Protein AF-0000000086143427 (afdb_homodimer)

Nearest PDB structures (foldseek):
  8tth-assembly1_A  TM=8.247E-01  e=7.715E-09  Staphylococcus aureus
  8bvt-assembly1_A  TM=7.424E-01  e=1.753E-08  Rattus nativitatis
  8bvs-assembly1_A  TM=7.135E-01  e=2.242E-08  Rattus norvegicus
  8wjq-assembly1_A  TM=6.421E-01  e=6.284E-09  Homo sapiens
  7d5p-assembly2_B  TM=6.022E-01  e=2.223E-06  Staphylococcus aureus subsp. aureus COL

Structure (mmCIF, N/CA/C/O backbone):
data_AF-0000000086143427-model_v1
#
loop_
_entity.id
_entity.type
_entity.pdbx_description
1 polymer 'Major facilitator superfamily (MFS) profile domain-containing protein'
#
loop_
_atom_site.group_PDB
_atom_site.id
_atom_site.type_symbol
_atom_site.label_atom_id
_atom_site.label_alt_id
_atom_site.label_comp_id
_atom_site.label_asym_id
_atom_site.label_entity_id
_atom_site.label_seq_id
_atom_site.pdbx_PDB_ins_code
_atom_site.Cartn_x
_atom_site.Cartn_y
_atom_site.Cartn_z
_atom_site.occupancy
_atom_site.B_iso_or_equiv
_atom_site.auth_seq_id
_atom_site.auth_comp_id
_atom_site.auth_asym_id
_atom_site.auth_atom_id
_atom_site.pdbx_PDB_model_num
ATOM 1 N N . MET A 1 1 ? -19.609 80.438 49.969 1 25.77 1 MET A N 1
ATOM 2 C CA . MET A 1 1 ? -18.391 79.625 50.125 1 25.77 1 MET A CA 1
ATOM 3 C C . MET A 1 1 ? -18.562 78.25 49.469 1 25.77 1 MET A C 1
ATOM 5 O O . MET A 1 1 ? -19.188 77.375 50.031 1 25.77 1 MET A O 1
ATOM 9 N N . GLY A 1 2 ? -18.812 78.125 48.156 1 30.66 2 GLY A N 1
ATOM 10 C CA . GLY A 1 2 ? -19.266 77.125 47.25 1 30.66 2 GLY A CA 1
ATOM 11 C C . GLY A 1 2 ? -18.266 76 47.062 1 30.66 2 GLY A C 1
ATOM 12 O O . GLY A 1 2 ? -17.094 76.25 46.812 1 30.66 2 GLY A O 1
ATOM 13 N N . SER A 1 3 ? -18.344 74.812 47.812 1 30.55 3 SER A N 1
ATOM 14 C CA . SER A 1 3 ? -17.484 73.688 47.969 1 30.55 3 SER A CA 1
ATOM 15 C C . SER A 1 3 ? -17.25 73 46.625 1 30.55 3 SER A C 1
ATOM 17 O O . SER A 1 3 ? -18.188 72.625 45.938 1 30.55 3 SER A O 1
ATOM 19 N N . SER A 1 4 ? -16.156 73.312 45.906 1 30.03 4 SER A N 1
ATOM 20 C CA . SER A 1 4 ? -15.633 72.812 44.625 1 30.03 4 SER A CA 1
ATOM 21 C C . SER A 1 4 ? -15.281 71.312 44.719 1 30.03 4 SER A C 1
ATOM 23 O O . SER A 1 4 ? -14.344 70.938 45.438 1 30.03 4 SER A O 1
ATOM 25 N N . LYS A 1 5 ? -16.25 70.375 44.688 1 35.25 5 LYS A N 1
ATOM 26 C CA . LYS A 1 5 ? -16.047 68.875 44.719 1 35.25 5 LYS A CA 1
ATOM 27 C C . LYS A 1 5 ? -15.125 68.438 43.594 1 35.25 5 LYS A C 1
ATOM 29 O O . LYS A 1 5 ? -15.43 68.625 42.406 1 35.25 5 LYS A O 1
ATOM 34 N N . GLU A 1 6 ? -13.758 68.438 43.844 1 27.75 6 GLU A N 1
ATOM 35 C CA . GLU A 1 6 ? -12.703 67.938 42.969 1 27.75 6 GLU A CA 1
ATOM 36 C C . GLU A 1 6 ? -12.938 66.5 42.531 1 27.75 6 GLU A C 1
ATOM 38 O O . GLU A 1 6 ? -13.18 65.625 43.375 1 27.75 6 GLU A O 1
ATOM 43 N N . LEU A 1 7 ? -13.414 66.25 41.344 1 32.94 7 LEU A N 1
ATOM 44 C CA . LEU A 1 7 ? -13.641 65 40.656 1 32.94 7 LEU A CA 1
ATOM 45 C C . LEU A 1 7 ? -12.344 64.188 40.531 1 32.94 7 LEU A C 1
ATOM 47 O O . LEU A 1 7 ? -11.398 64.625 39.875 1 32.94 7 LEU A O 1
ATOM 51 N N . HIS A 1 8 ? -11.891 63.406 41.594 1 30.34 8 HIS A N 1
ATOM 52 C CA . HIS A 1 8 ? -10.758 62.5 41.531 1 30.34 8 HIS A CA 1
ATOM 53 C C . HIS A 1 8 ? -10.953 61.438 40.438 1 30.34 8 HIS A C 1
ATOM 55 O O . HIS A 1 8 ? -11.922 60.688 40.469 1 30.34 8 HIS A O 1
ATOM 61 N N . VAL A 1 9 ? -10.562 61.75 39.25 1 35.09 9 VAL A N 1
ATOM 62 C CA . VAL A 1 9 ? -10.492 60.781 38.156 1 35.09 9 VAL A CA 1
ATOM 63 C C . VAL A 1 9 ? -9.562 59.625 38.531 1 35.09 9 VAL A C 1
ATOM 65 O O . VAL A 1 9 ? -8.367 59.844 38.75 1 35.09 9 VAL A O 1
ATOM 68 N N . ASN A 1 10 ? -10.031 58.625 39.281 1 30.52 10 ASN A N 1
ATOM 69 C CA . ASN A 1 10 ? -9.305 57.375 39.5 1 30.52 10 ASN A CA 1
ATOM 70 C C . ASN A 1 10 ? -8.898 56.719 38.188 1 30.52 10 ASN A C 1
ATOM 72 O O . ASN A 1 10 ? -9.766 56.312 37.406 1 30.52 10 ASN A O 1
ATOM 76 N N . THR A 1 11 ? -7.852 57.094 37.531 1 33.62 11 THR A N 1
ATOM 77 C CA . THR A 1 11 ? -7.238 56.406 36.406 1 33.62 11 THR A CA 1
ATOM 78 C C . THR A 1 11 ? -6.828 54.969 36.812 1 33.62 11 THR A C 1
ATOM 80 O O . THR A 1 11 ? -5.871 54.812 37.562 1 33.62 11 THR A O 1
ATOM 83 N N . GLU A 1 12 ? -7.785 54.094 37.062 1 32.09 12 GLU A N 1
ATOM 84 C CA . GLU A 1 12 ? -7.402 52.688 37.188 1 32.09 12 GLU A CA 1
ATOM 85 C C . GLU A 1 12 ? -6.539 52.25 36 1 32.09 12 GLU A C 1
ATOM 87 O O . GLU A 1 12 ? -6.973 52.312 34.844 1 32.09 12 GLU A O 1
ATOM 92 N N . GLN A 1 13 ? -5.23 52.406 36.062 1 33.34 13 GLN A N 1
ATOM 93 C CA . GLN A 1 13 ? -4.242 51.781 35.188 1 33.34 13 GLN A CA 1
ATOM 94 C C . GLN A 1 13 ? -4.5 50.312 35.031 1 33.34 13 GLN A C 1
ATOM 96 O O . GLN A 1 13 ? -4.5 49.562 36 1 33.34 13 GLN A O 1
ATOM 101 N N . SER A 1 14 ? -5.355 49.969 34.062 1 37.28 14 SER A N 1
ATOM 102 C CA . SER A 1 14 ? -5.48 48.562 33.688 1 37.28 14 SER A CA 1
ATOM 103 C C . SER A 1 14 ? -4.117 47.906 33.562 1 37.28 14 SER A C 1
ATOM 105 O O . SER A 1 14 ? -3.27 48.312 32.781 1 37.28 14 SER A O 1
ATOM 107 N N . SER A 1 15 ? -3.559 47.344 34.656 1 38.94 15 SER A N 1
ATOM 108 C CA . SER A 1 15 ? -2.287 46.656 34.781 1 38.94 15 SER A CA 1
ATOM 109 C C . SER A 1 15 ? -2.141 45.625 33.656 1 38.94 15 SER A C 1
ATOM 111 O O . SER A 1 15 ? -3.096 44.906 33.312 1 38.94 15 SER A O 1
ATOM 113 N N . PRO A 1 16 ? -1.053 45.625 32.875 1 45.38 16 PRO A N 1
ATOM 114 C CA . PRO A 1 16 ? -0.652 44.688 31.828 1 45.38 16 PRO A CA 1
ATOM 115 C C . PRO A 1 16 ? -0.753 43.219 32.281 1 45.38 16 PRO A C 1
ATOM 117 O O . PRO A 1 16 ? -0.487 42.312 31.516 1 45.38 16 PRO A O 1
ATOM 120 N N . ALA A 1 17 ? -1.035 43 33.562 1 48.31 17 ALA A N 1
ATOM 121 C CA . ALA A 1 17 ? -1.12 41.625 34.062 1 48.31 17 ALA A CA 1
ATOM 122 C C . ALA A 1 17 ? -2.281 40.875 33.406 1 48.31 17 ALA A C 1
ATOM 124 O O . ALA A 1 17 ? -2.27 39.656 33.344 1 48.31 17 ALA A O 1
ATOM 125 N N . ASN A 1 18 ? -3.248 41.594 32.938 1 47.12 18 ASN A N 1
ATOM 126 C CA . ASN A 1 18 ? -4.391 40.875 32.375 1 47.12 18 ASN A CA 1
ATOM 127 C C . ASN A 1 18 ? -4.059 40.281 31.016 1 47.12 18 ASN A C 1
ATOM 129 O O . ASN A 1 18 ? -4.656 39.281 30.609 1 47.12 18 ASN A O 1
ATOM 133 N N . SER A 1 19 ? -3.176 40.938 30.281 1 50.06 19 SER A N 1
ATOM 134 C CA . SER A 1 19 ? -2.863 40.406 28.953 1 50.06 19 SER A CA 1
ATOM 135 C C . SER A 1 19 ? -1.979 39.188 29.047 1 50.06 19 SER A C 1
ATOM 137 O O . SER A 1 19 ? -2.096 38.25 28.219 1 50.06 19 SER A O 1
ATOM 139 N N . ALA A 1 20 ? -1.049 39.125 30.016 1 51.56 20 ALA A N 1
ATOM 140 C CA . ALA A 1 20 ? -0.189 37.969 30.188 1 51.56 20 ALA A CA 1
ATOM 141 C C . ALA A 1 20 ? -0.99 36.75 30.688 1 51.56 20 ALA A C 1
ATOM 143 O O . ALA A 1 20 ? -0.743 35.625 30.266 1 51.56 20 ALA A O 1
ATOM 144 N N . SER A 1 21 ? -2.006 36.969 31.469 1 51.22 21 SER A N 1
ATOM 145 C CA . SER A 1 21 ? -2.844 35.875 31.984 1 51.22 21 SER A CA 1
ATOM 146 C C . SER A 1 21 ? -3.725 35.281 30.891 1 51.22 21 SER A C 1
ATOM 148 O O . SER A 1 21 ? -3.963 34.094 30.859 1 51.22 21 SER A O 1
ATOM 150 N N . GLU A 1 22 ? -4.121 36.125 30 1 50.59 22 GLU A N 1
ATOM 151 C CA . GLU A 1 22 ? -4.953 35.656 28.906 1 50.59 22 GLU A CA 1
ATOM 152 C C . GLU A 1 22 ? -4.145 34.812 27.922 1 50.59 22 GLU A C 1
ATOM 154 O O . GLU A 1 22 ? -4.633 33.812 27.406 1 50.59 22 GLU A O 1
ATOM 159 N N . ASN A 1 23 ? -2.965 35.281 27.609 1 51.94 23 ASN A N 1
ATOM 160 C CA . ASN A 1 23 ? -2.105 34.531 26.703 1 51.94 23 ASN A CA 1
ATOM 161 C C . ASN A 1 23 ? -1.702 33.188 27.312 1 51.94 23 ASN A C 1
ATOM 163 O O . ASN A 1 23 ? -1.62 32.156 26.609 1 51.94 23 ASN A O 1
ATOM 167 N N . GLU A 1 24 ? -1.364 33.188 28.547 1 52.38 24 GLU A N 1
ATOM 168 C CA . GLU A 1 24 ? -1.021 31.938 29.234 1 52.38 24 GLU A CA 1
ATOM 169 C C . GLU A 1 24 ? -2.23 31.016 29.328 1 52.38 24 GLU A C 1
ATOM 171 O O . GLU A 1 24 ? -2.102 29.797 29.203 1 52.38 24 GLU A O 1
ATOM 176 N N . SER A 1 25 ? -3.414 31.594 29.641 1 56.44 25 SER A N 1
ATOM 177 C CA . SER A 1 25 ? -4.648 30.812 29.672 1 56.44 25 SER A CA 1
ATOM 178 C C . SER A 1 25 ? -4.984 30.25 28.297 1 56.44 25 SER A C 1
ATOM 180 O O . SER A 1 25 ? -5.461 29.109 28.203 1 56.44 25 SER A O 1
ATOM 182 N N . GLY A 1 26 ? -4.695 31 27.281 1 58.88 26 GLY A N 1
ATOM 183 C CA . GLY A 1 26 ? -4.898 30.547 25.922 1 58.88 26 GLY A CA 1
ATOM 184 C C . GLY A 1 26 ? -4.012 29.375 25.547 1 58.88 26 GLY A C 1
ATOM 185 O O . GLY A 1 26 ? -4.473 28.406 24.938 1 58.88 26 GLY A O 1
ATOM 186 N N . SER A 1 27 ? -2.785 29.562 25.953 1 66.44 27 SER A N 1
ATOM 187 C CA . SER A 1 27 ? -1.814 28.5 25.688 1 66.44 27 SER A CA 1
ATOM 188 C C . SER A 1 27 ? -2.139 27.234 26.469 1 66.44 27 SER A C 1
ATOM 190 O O . SER A 1 27 ? -2.045 26.125 25.938 1 66.44 27 SER A O 1
ATOM 192 N N . ALA A 1 28 ? -2.566 27.359 27.797 1 67.25 28 ALA A N 1
ATOM 193 C CA . ALA A 1 28 ? -2.939 26.203 28.609 1 67.25 28 ALA A CA 1
ATOM 194 C C . ALA A 1 28 ? -4.188 25.531 28.062 1 67.25 28 ALA A C 1
ATOM 196 O O . ALA A 1 28 ? -4.27 24.297 28.031 1 67.25 28 ALA A O 1
ATOM 197 N N . ASN A 1 29 ? -5.066 26.297 27.609 1 76.5 29 ASN A N 1
ATOM 198 C CA . ASN A 1 29 ? -6.289 25.766 27.016 1 76.5 29 ASN A CA 1
ATOM 199 C C . ASN A 1 29 ? -6 25.016 25.719 1 76.5 29 ASN A C 1
ATOM 201 O O . ASN A 1 29 ? -6.621 23.984 25.453 1 76.5 29 ASN A O 1
ATOM 205 N N . ASP A 1 30 ? -4.996 25.484 25.078 1 82.31 30 ASP A N 1
ATOM 206 C CA . ASP A 1 30 ? -4.613 24.812 23.844 1 82.31 30 ASP A CA 1
ATOM 207 C C . ASP A 1 30 ? -3.979 23.453 24.125 1 82.31 30 ASP A C 1
ATOM 209 O O . ASP A 1 30 ? -4.199 22.484 23.406 1 82.31 30 ASP A O 1
ATOM 213 N N . ALA A 1 31 ? -3.275 23.453 25.203 1 84.5 31 ALA A N 1
ATOM 214 C CA . ALA A 1 31 ? -2.652 22.188 25.594 1 84.5 31 ALA A CA 1
ATOM 215 C C . ALA A 1 31 ? -3.701 21.172 26.031 1 84.5 31 ALA A C 1
ATOM 217 O O . ALA A 1 31 ? -3.607 19.984 25.703 1 84.5 31 ALA A O 1
ATOM 218 N N . HIS A 1 32 ? -4.641 21.672 26.812 1 88.19 32 HIS A N 1
ATOM 219 C CA . HIS A 1 32 ? -5.715 20.797 27.266 1 88.19 32 HIS A CA 1
ATOM 220 C C . HIS A 1 32 ? -6.562 20.312 26.094 1 88.19 32 HIS A C 1
ATOM 222 O O . HIS A 1 32 ? -7.008 19.156 26.062 1 88.19 32 HIS A O 1
ATOM 228 N N . LEU A 1 33 ? -6.738 21.141 25.156 1 89.75 33 LEU A N 1
ATOM 229 C CA . LEU A 1 33 ? -7.508 20.781 23.984 1 89.75 33 LEU A CA 1
ATOM 230 C C . LEU A 1 33 ? -6.777 19.719 23.156 1 89.75 33 LEU A C 1
ATOM 232 O O . LEU A 1 33 ? -7.391 18.734 22.703 1 89.75 33 LEU A O 1
ATOM 236 N N . ARG A 1 34 ? -5.539 19.906 23.031 1 85.56 34 ARG A N 1
ATOM 237 C CA . ARG A 1 34 ? -4.746 18.938 22.281 1 85.56 34 ARG A CA 1
ATOM 238 C C . ARG A 1 34 ? -4.746 17.578 22.984 1 85.56 34 ARG A C 1
ATOM 240 O O . ARG A 1 34 ? -4.844 16.531 22.328 1 85.56 34 ARG A O 1
ATOM 247 N N . SER A 1 35 ? -4.664 17.688 24.203 1 86.69 35 SER A N 1
ATOM 248 C CA . SER A 1 35 ? -4.699 16.453 24.984 1 86.69 35 SER A CA 1
ATOM 249 C C . SER A 1 35 ? -6.062 15.773 24.875 1 86.69 35 SER A C 1
ATOM 251 O O . SER A 1 35 ? -6.148 14.555 24.734 1 86.69 35 SER A O 1
ATOM 253 N N . ALA A 1 36 ? -7.051 16.547 24.969 1 89.44 36 ALA A N 1
ATOM 254 C CA . ALA A 1 36 ? -8.406 16.016 24.859 1 89.44 36 ALA A CA 1
ATOM 255 C C . ALA A 1 36 ? -8.633 15.383 23.5 1 89.44 36 ALA A C 1
ATOM 257 O O . ALA A 1 36 ? -9.234 14.312 23.391 1 89.44 36 ALA A O 1
ATOM 258 N N . TYR A 1 37 ? -8.156 15.992 22.516 1 88.56 37 TYR A N 1
ATOM 259 C CA . TYR A 1 37 ? -8.344 15.477 21.156 1 88.56 37 TYR A CA 1
ATOM 260 C C . TYR A 1 37 ? -7.535 14.203 20.938 1 88.56 37 TYR A C 1
ATOM 262 O O . TYR A 1 37 ? -7.984 13.289 20.25 1 88.56 37 TYR A O 1
ATOM 270 N N . ARG A 1 38 ? -6.48 14.172 21.531 1 84.06 38 ARG A N 1
ATOM 271 C CA . ARG A 1 38 ? -5.68 12.961 21.422 1 84.06 38 ARG A CA 1
ATOM 272 C C . ARG A 1 38 ? -6.391 11.781 22.078 1 84.06 38 ARG A C 1
ATOM 274 O O . ARG A 1 38 ? -6.434 10.68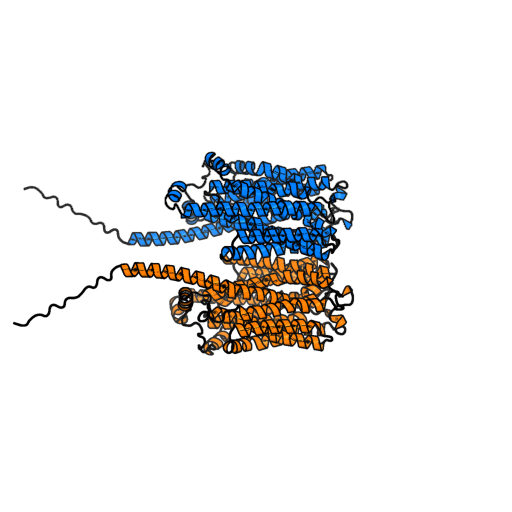8 21.5 1 84.06 38 ARG A O 1
ATOM 281 N N . LYS A 1 39 ? -6.883 12.078 23.156 1 87.62 39 LYS A N 1
ATOM 282 C CA . LYS A 1 39 ? -7.609 11.031 23.875 1 87.62 39 LYS A CA 1
ATOM 283 C C . LYS A 1 39 ? -8.875 10.633 23.125 1 87.62 39 LYS A C 1
ATOM 285 O O . LYS A 1 39 ? -9.203 9.453 23.016 1 87.62 39 LYS A O 1
ATOM 290 N N . SER A 1 40 ? -9.539 11.562 22.594 1 90.19 40 SER A N 1
ATOM 291 C CA . SER A 1 40 ? -10.758 11.305 21.828 1 90.19 40 SER A CA 1
ATOM 292 C C . SER A 1 40 ? -10.453 10.586 20.516 1 90.19 40 SER A C 1
ATOM 294 O O . SER A 1 40 ? -11.211 9.719 20.094 1 90.19 40 SER A O 1
ATOM 296 N N . ASP A 1 41 ? -9.406 10.953 19.891 1 88.5 41 ASP A N 1
ATOM 297 C CA . ASP A 1 41 ? -9.016 10.281 18.656 1 88.5 41 ASP A CA 1
ATOM 298 C C . ASP A 1 41 ? -8.789 8.797 18.891 1 88.5 41 ASP A C 1
ATOM 300 O O . ASP A 1 41 ? -9.203 7.965 18.078 1 88.5 41 ASP A O 1
ATOM 304 N N . LEU A 1 42 ? -8.195 8.508 19.922 1 85.19 42 LEU A N 1
ATOM 305 C CA . LEU A 1 42 ? -7.863 7.117 20.234 1 85.19 42 LEU A CA 1
ATOM 306 C C . LEU A 1 42 ? -9.125 6.297 20.484 1 85.19 42 LEU A C 1
ATOM 308 O O . LEU A 1 42 ? -9.227 5.152 20.047 1 85.19 42 LEU A O 1
ATOM 312 N N . ARG A 1 43 ? -9.992 6.926 21.078 1 88.25 43 ARG A N 1
ATOM 313 C CA . ARG A 1 43 ? -11.156 6.164 21.516 1 88.25 43 ARG A CA 1
ATOM 314 C C . ARG A 1 43 ? -12.273 6.215 20.484 1 88.25 43 ARG A C 1
ATOM 316 O O . ARG A 1 43 ? -13.141 5.34 20.438 1 88.25 43 ARG A O 1
ATOM 323 N N . LEU A 1 44 ? -12.219 7.172 19.656 1 92.25 44 LEU A N 1
ATOM 324 C CA . LEU A 1 44 ? -13.281 7.332 18.672 1 92.25 44 LEU A CA 1
ATOM 325 C C . LEU A 1 44 ? -12.766 7.086 17.25 1 92.25 44 LEU A C 1
ATOM 327 O O . LEU A 1 44 ? -13.062 6.051 16.656 1 92.25 44 LEU A O 1
ATOM 331 N N . LEU A 1 45 ? -11.906 7.926 16.875 1 87.75 45 LEU A N 1
ATOM 332 C CA . LEU A 1 45 ? -11.5 7.949 15.477 1 87.75 45 LEU A CA 1
ATOM 333 C C . LEU A 1 45 ? -10.773 6.668 15.094 1 87.75 45 LEU A C 1
ATOM 335 O O . LEU A 1 45 ? -11.133 6.004 14.117 1 87.75 45 LEU A O 1
ATOM 339 N N . TYR A 1 46 ? -9.867 6.242 15.852 1 86 46 TYR A N 1
ATOM 340 C CA . TYR A 1 46 ? -9.07 5.066 15.508 1 86 46 TYR A CA 1
ATOM 341 C C . TYR A 1 46 ? -9.898 3.793 15.641 1 86 46 TYR A C 1
ATOM 343 O O . TYR A 1 46 ? -9.766 2.867 14.836 1 86 46 TYR A O 1
ATOM 351 N N . TRP A 1 47 ? -10.695 3.848 16.609 1 92.38 47 TRP A N 1
ATOM 352 C CA . TRP A 1 47 ? -11.57 2.691 16.766 1 92.38 47 TRP A CA 1
ATOM 353 C C . TRP A 1 47 ? -12.547 2.586 15.602 1 92.38 47 TRP A C 1
ATOM 355 O O . TRP A 1 47 ? -12.68 1.524 14.984 1 92.38 47 TRP A O 1
ATOM 365 N N . TYR A 1 48 ? -13.148 3.699 15.234 1 92.75 48 TYR A N 1
ATOM 366 C CA . TYR A 1 48 ? -14.07 3.723 14.109 1 92.75 48 TYR A CA 1
ATOM 367 C C . TYR A 1 48 ? -13.359 3.34 12.812 1 92.75 48 TYR A C 1
ATOM 369 O O . TYR A 1 48 ? -13.922 2.637 11.969 1 92.75 48 TYR A O 1
ATOM 377 N N . SER A 1 49 ? -12.188 3.783 12.688 1 89.44 49 SER A N 1
ATOM 378 C CA . SER A 1 49 ? -11.43 3.479 11.484 1 89.44 49 SER A CA 1
ATOM 379 C C . SER A 1 49 ? -11.109 1.989 11.391 1 89.44 49 SER A C 1
ATOM 381 O O . SER A 1 49 ? -11.18 1.4 10.312 1 89.44 49 SER A O 1
ATOM 383 N N . PHE A 1 50 ? -10.797 1.42 12.469 1 90.75 50 PHE A N 1
ATOM 384 C CA . PHE A 1 50 ? -10.523 -0.012 12.508 1 90.75 50 PHE A CA 1
ATOM 385 C C . PHE A 1 50 ? -11.773 -0.808 12.141 1 90.75 50 PHE A C 1
ATOM 387 O O . PHE A 1 50 ? -11.703 -1.752 11.352 1 90.75 50 PHE A O 1
ATOM 394 N N . VAL A 1 51 ? -12.82 -0.392 12.742 1 93.81 51 VAL A N 1
ATOM 395 C CA . VAL A 1 51 ? -14.086 -1.051 12.453 1 93.81 51 VAL A CA 1
ATOM 396 C C . VAL A 1 51 ? -14.445 -0.86 10.977 1 93.81 51 VAL A C 1
ATOM 398 O O . VAL A 1 51 ? -14.953 -1.778 10.336 1 93.81 51 VAL A O 1
ATOM 401 N N . TYR A 1 52 ? -14.164 0.256 10.492 1 91.44 52 TYR A N 1
ATOM 402 C CA . TYR A 1 52 ? -14.445 0.549 9.094 1 91.44 52 TYR A CA 1
ATOM 403 C C . TYR A 1 52 ? -13.633 -0.355 8.172 1 91.44 52 TYR A C 1
ATOM 405 O O . TYR A 1 52 ? -14.156 -0.86 7.176 1 91.44 52 TYR A O 1
ATOM 413 N N . VAL A 1 53 ? -12.445 -0.569 8.453 1 90 53 VAL A N 1
ATOM 414 C CA . VAL A 1 53 ? -11.609 -1.475 7.672 1 90 53 VAL A CA 1
ATOM 415 C C . VAL A 1 53 ? -12.227 -2.869 7.652 1 90 53 VAL A C 1
ATOM 417 O O . VAL A 1 53 ? -12.328 -3.498 6.598 1 90 53 VAL A O 1
ATOM 420 N N . TRP A 1 54 ? -12.641 -3.26 8.805 1 93.5 54 TRP A N 1
ATOM 421 C CA . TRP A 1 54 ? -13.25 -4.586 8.898 1 93.5 54 TRP A CA 1
ATOM 422 C C . TRP A 1 54 ? -14.547 -4.648 8.102 1 93.5 54 TRP A C 1
ATOM 424 O O . TRP A 1 54 ? -14.852 -5.668 7.48 1 93.5 54 TRP A O 1
ATOM 434 N N . MET A 1 55 ? -15.258 -3.586 8.211 1 93 55 MET A N 1
ATOM 435 C CA . MET A 1 55 ? -16.5 -3.52 7.457 1 93 55 MET A CA 1
ATOM 436 C C . MET A 1 55 ? -16.25 -3.604 5.957 1 93 55 MET A C 1
ATOM 438 O O . MET A 1 55 ? -16.984 -4.27 5.23 1 93 55 MET A O 1
ATOM 442 N N . ARG A 1 56 ? -15.227 -3.055 5.512 1 89.62 56 ARG A N 1
ATOM 443 C CA . ARG A 1 56 ? -14.875 -3.082 4.094 1 89.62 56 ARG A CA 1
ATOM 444 C C . ARG A 1 56 ? -14.367 -4.461 3.682 1 89.62 56 ARG A C 1
ATOM 446 O O . ARG A 1 56 ? -14.609 -4.906 2.559 1 89.62 56 ARG A O 1
ATOM 453 N N . ILE A 1 57 ? -13.641 -5.031 4.555 1 90.69 57 ILE A N 1
ATOM 454 C CA . ILE A 1 57 ? -13.211 -6.406 4.316 1 90.69 57 ILE A CA 1
ATOM 455 C C . ILE A 1 57 ? -14.438 -7.309 4.168 1 90.69 57 ILE A C 1
ATOM 457 O O . ILE A 1 57 ? -14.5 -8.125 3.242 1 90.69 57 ILE A O 1
ATOM 461 N N . HIS A 1 58 ? -15.344 -7.086 5.035 1 90.5 58 HIS A N 1
ATOM 462 C CA . HIS A 1 58 ? -16.562 -7.871 5.02 1 90.5 58 HIS A CA 1
ATOM 463 C C . HIS A 1 58 ? -17.344 -7.66 3.723 1 90.5 58 HIS A C 1
ATOM 465 O O . HIS A 1 58 ? -17.906 -8.609 3.164 1 90.5 58 HIS A O 1
ATOM 471 N N . ALA A 1 59 ? -17.344 -6.473 3.23 1 86.62 59 ALA A N 1
ATOM 472 C CA . ALA A 1 59 ? -18.078 -6.141 2.012 1 86.62 59 ALA A CA 1
ATOM 473 C C . ALA A 1 59 ? -17.516 -6.902 0.812 1 86.62 59 ALA A C 1
ATOM 475 O O . ALA A 1 59 ? -18.234 -7.16 -0.156 1 86.62 59 ALA A O 1
ATOM 476 N N . SER A 1 60 ? -16.328 -7.32 0.889 1 89.5 60 SER A N 1
ATOM 477 C CA . SER A 1 60 ? -15.68 -8.016 -0.219 1 89.5 60 SER A CA 1
ATOM 478 C C . SER A 1 60 ? -15.859 -9.523 -0.107 1 89.5 60 SER A C 1
ATOM 480 O O . SER A 1 60 ? -15.492 -10.266 -1.019 1 89.5 60 SER A O 1
ATOM 482 N N . ASN A 1 61 ? -16.469 -9.992 0.953 1 93.06 61 ASN A N 1
ATOM 483 C CA . ASN A 1 61 ? -16.578 -11.422 1.218 1 93.06 61 ASN A CA 1
ATOM 484 C C . ASN A 1 61 ? -17.359 -12.141 0.12 1 93.06 61 ASN A C 1
ATOM 486 O O . ASN A 1 61 ? -16.891 -13.156 -0.414 1 93.06 61 ASN A O 1
ATOM 490 N N . ILE A 1 62 ? -18.484 -11.578 -0.152 1 94.38 62 ILE A N 1
ATOM 491 C CA . ILE A 1 62 ? -19.359 -12.266 -1.099 1 94.38 62 ILE A CA 1
ATOM 492 C C . ILE A 1 62 ? -18.656 -12.367 -2.457 1 94.38 62 ILE A C 1
ATOM 494 O O . ILE A 1 62 ? -18.812 -13.367 -3.158 1 94.38 62 ILE A O 1
ATOM 498 N N . THR A 1 63 ? -17.922 -11.352 -2.746 1 93.25 63 THR A N 1
ATOM 499 C CA . THR A 1 63 ? -17.203 -11.344 -4.012 1 93.25 63 THR A CA 1
ATOM 500 C C . THR A 1 63 ? -16.078 -12.375 -3.998 1 93.25 63 THR A C 1
ATOM 502 O O . THR A 1 63 ? -15.852 -13.062 -4.996 1 93.25 63 THR A O 1
ATOM 505 N N . ASN A 1 64 ? -15.445 -12.531 -2.945 1 95.44 64 ASN A N 1
ATOM 506 C CA . ASN A 1 64 ? -14.383 -13.508 -2.803 1 95.44 64 ASN A CA 1
ATOM 507 C C . ASN A 1 64 ? -14.922 -14.938 -2.807 1 95.44 64 ASN A C 1
ATOM 509 O O . ASN A 1 64 ? -14.328 -15.828 -3.406 1 95.44 64 ASN A O 1
ATOM 513 N N . THR A 1 65 ? -16.047 -15.156 -2.186 1 96.56 65 THR A N 1
ATOM 514 C CA . THR A 1 65 ? -16.609 -16.5 -2.041 1 96.56 65 THR A CA 1
ATOM 515 C C . THR A 1 65 ? -17.094 -17.031 -3.387 1 96.56 65 THR A C 1
ATOM 517 O O . THR A 1 65 ? -17.266 -18.234 -3.559 1 96.56 65 THR A O 1
ATOM 520 N N . ALA A 1 66 ? -17.266 -16.141 -4.348 1 96.31 66 ALA A N 1
ATOM 521 C CA . ALA A 1 66 ? -17.766 -16.531 -5.664 1 96.31 66 ALA A CA 1
ATOM 522 C C . ALA A 1 66 ? -16.891 -17.594 -6.305 1 96.31 66 ALA A C 1
ATOM 524 O O . ALA A 1 66 ? -17.359 -18.422 -7.082 1 96.31 66 ALA A O 1
ATOM 525 N N . ILE A 1 67 ? -15.586 -17.609 -5.859 1 96.25 67 ILE A N 1
ATOM 526 C CA . ILE A 1 67 ? -14.703 -18.531 -6.57 1 96.25 67 ILE A CA 1
ATOM 527 C C . ILE A 1 67 ? -14.008 -19.453 -5.574 1 96.25 67 ILE A C 1
ATOM 529 O O . ILE A 1 67 ? -13.234 -20.328 -5.969 1 96.25 67 ILE A O 1
ATOM 533 N N . ILE A 1 68 ? -14.328 -19.312 -4.367 1 96.06 68 ILE A N 1
ATOM 534 C CA . ILE A 1 68 ? -13.609 -20.094 -3.367 1 96.06 68 ILE A CA 1
ATOM 535 C C . ILE A 1 68 ? -13.922 -21.578 -3.551 1 96.06 68 ILE A C 1
ATOM 537 O O . ILE A 1 68 ? -15.086 -21.969 -3.549 1 96.06 68 ILE A O 1
ATOM 541 N N . ASN A 1 69 ? -12.891 -22.391 -3.82 1 95.81 69 ASN A N 1
ATOM 542 C CA . ASN A 1 69 ? -12.922 -23.859 -3.873 1 95.81 69 ASN A CA 1
ATOM 543 C C . ASN A 1 69 ? -13.883 -24.359 -4.949 1 95.81 69 ASN A C 1
ATOM 545 O O . ASN A 1 69 ? -14.5 -25.406 -4.797 1 95.81 69 ASN A O 1
ATOM 549 N N . ILE A 1 70 ? -14.039 -23.625 -6.008 1 95 70 ILE A N 1
ATOM 550 C CA . ILE A 1 70 ? -14.922 -24.016 -7.102 1 95 70 ILE A CA 1
ATOM 551 C C . ILE A 1 70 ? -14.383 -25.266 -7.773 1 95 70 ILE A C 1
ATOM 553 O O . ILE A 1 70 ? -15.156 -26.109 -8.25 1 95 70 ILE A O 1
ATOM 557 N N . GLU A 1 71 ? -13.102 -25.391 -7.824 1 93.69 71 GLU A N 1
ATOM 558 C CA . GLU A 1 71 ? -12.477 -26.547 -8.469 1 93.69 71 GLU A CA 1
ATOM 559 C C . GLU A 1 71 ? -12.781 -27.828 -7.711 1 93.69 71 GLU A C 1
ATOM 561 O O . GLU A 1 71 ? -12.758 -28.922 -8.289 1 93.69 71 GLU A O 1
ATOM 566 N N . LYS A 1 72 ? -13.102 -27.75 -6.484 1 93.12 72 LYS A N 1
ATOM 567 C CA . LYS A 1 72 ? -13.359 -28.906 -5.645 1 93.12 72 LYS A CA 1
ATOM 568 C C . LYS A 1 72 ? -14.852 -29.25 -5.613 1 93.12 72 LYS A C 1
ATOM 570 O O . LYS A 1 72 ? -15.258 -30.203 -4.945 1 93.12 72 LYS A O 1
ATOM 575 N N . GLY A 1 73 ? -15.609 -28.469 -6.285 1 93.44 73 GLY A N 1
ATOM 576 C CA . GLY A 1 73 ? -17.047 -28.688 -6.32 1 93.44 73 GLY A CA 1
ATOM 577 C C . GLY A 1 73 ? -17.766 -28.156 -5.09 1 93.44 73 GLY A C 1
ATOM 578 O O . GLY A 1 73 ? -18.906 -28.547 -4.812 1 93.44 73 GLY A O 1
ATOM 579 N N . ASP A 1 74 ? -17.109 -27.328 -4.293 1 94.44 74 ASP A N 1
ATOM 580 C CA . ASP A 1 74 ? -17.672 -26.812 -3.049 1 94.44 74 ASP A CA 1
ATOM 581 C C . ASP A 1 74 ? -17.953 -25.312 -3.152 1 94.44 74 ASP A C 1
ATOM 583 O O . ASP A 1 74 ? -18 -24.609 -2.141 1 94.44 74 ASP A O 1
ATOM 587 N N . GLY A 1 75 ? -18.156 -24.891 -4.336 1 96.5 75 GLY A N 1
ATOM 588 C CA . GLY A 1 75 ? -18.422 -23.484 -4.535 1 96.5 75 GLY A CA 1
ATOM 589 C C . GLY A 1 75 ? -19.797 -23.062 -4.059 1 96.5 75 GLY A C 1
ATOM 590 O O . GLY A 1 75 ? -20.719 -23.875 -4.016 1 96.5 75 GLY A O 1
ATOM 591 N N . ILE A 1 76 ? -19.969 -21.859 -3.719 1 97.38 76 ILE A N 1
ATOM 592 C CA . ILE A 1 76 ? -21.188 -21.328 -3.15 1 97.38 76 ILE A CA 1
ATOM 593 C C . ILE A 1 76 ? -22.312 -21.422 -4.18 1 97.38 76 ILE A C 1
ATOM 595 O O . ILE A 1 76 ? -23.438 -21.812 -3.848 1 97.38 76 ILE A O 1
ATOM 599 N N . LYS A 1 77 ? -22.078 -21.109 -5.398 1 96.19 77 LYS A N 1
ATOM 600 C CA . LYS A 1 77 ? -23.109 -21.141 -6.434 1 96.19 77 LYS A CA 1
ATOM 601 C C . LYS A 1 77 ? -23.625 -22.547 -6.664 1 96.19 77 LYS A C 1
ATOM 603 O O . LYS A 1 77 ? -24.828 -22.75 -6.844 1 96.19 77 LYS A O 1
ATOM 608 N N . GLU A 1 78 ? -22.703 -23.453 -6.637 1 96.06 78 GLU A N 1
ATOM 609 C CA . GLU A 1 78 ? -23.047 -24.859 -6.836 1 96.06 78 GLU A CA 1
ATOM 610 C C . GLU A 1 78 ? -23.828 -25.406 -5.637 1 96.06 78 GLU A C 1
ATOM 612 O O . GLU A 1 78 ? -24.844 -26.062 -5.805 1 96.06 78 GLU A O 1
ATOM 617 N N . GLN A 1 79 ? -23.391 -25.125 -4.496 1 96.12 79 GLN A N 1
ATOM 618 C CA . GLN A 1 79 ? -23.984 -25.688 -3.283 1 96.12 79 GLN A CA 1
ATOM 619 C C . GLN A 1 79 ? -25.359 -25.094 -3.006 1 96.12 79 GLN A C 1
ATOM 621 O O . GLN A 1 79 ? -26.172 -25.703 -2.324 1 96.12 79 GLN A O 1
ATOM 626 N N . LEU A 1 80 ? -25.594 -23.953 -3.537 1 97 80 LEU A N 1
ATOM 627 C CA . LEU A 1 80 ? -26.891 -23.328 -3.279 1 97 80 LEU A CA 1
ATOM 628 C C . LEU A 1 80 ? -27.859 -23.578 -4.422 1 97 80 LEU A C 1
ATOM 630 O O . LEU A 1 80 ? -28.828 -22.844 -4.598 1 97 80 LEU A O 1
ATOM 634 N N . GLY A 1 81 ? -27.547 -24.516 -5.262 1 95.19 81 GLY A N 1
ATOM 635 C CA . GLY A 1 81 ? -28.484 -24.969 -6.293 1 95.19 81 GLY A CA 1
ATOM 636 C C . GLY A 1 81 ? -28.078 -24.531 -7.688 1 95.19 81 GLY A C 1
ATOM 637 O O . GLY A 1 81 ? -28.922 -24.188 -8.516 1 95.19 81 GLY A O 1
ATOM 638 N N . ASN A 1 82 ? -26.797 -24.453 -7.898 1 94.69 82 ASN A N 1
ATOM 639 C CA . ASN A 1 82 ? -26.297 -24.078 -9.211 1 94.69 82 ASN A CA 1
ATOM 640 C C . ASN A 1 82 ? -26.906 -22.75 -9.68 1 94.69 82 ASN A C 1
ATOM 642 O O . ASN A 1 82 ? -27.562 -22.703 -10.719 1 94.69 82 ASN A O 1
ATOM 646 N N . LEU A 1 83 ? -26.547 -21.797 -9.008 1 96.62 83 LEU A N 1
ATOM 647 C CA . LEU A 1 83 ? -27.094 -20.469 -9.281 1 96.62 83 LEU A CA 1
ATOM 648 C C . LEU A 1 83 ? -26.703 -19.984 -10.672 1 96.62 83 LEU A C 1
ATOM 650 O O . LEU A 1 83 ? -25.562 -20.156 -11.094 1 96.62 83 LEU A O 1
ATOM 654 N N . THR A 1 84 ? -27.703 -19.438 -11.305 1 95 84 THR A N 1
ATOM 655 C CA . THR A 1 84 ? -27.453 -18.828 -12.602 1 95 84 THR A CA 1
ATOM 656 C C . THR A 1 84 ? -26.703 -17.516 -12.445 1 95 84 THR A C 1
ATOM 658 O O . THR A 1 84 ? -26.594 -16.984 -11.336 1 95 84 THR A O 1
ATOM 661 N N . SER A 1 85 ? -26.203 -17.078 -13.562 1 94.38 85 SER A N 1
ATOM 662 C CA . SER A 1 85 ? -25.484 -15.805 -13.586 1 94.38 85 SER A CA 1
ATOM 663 C C . SER A 1 85 ? -26.359 -14.664 -13.086 1 94.38 85 SER A C 1
ATOM 665 O O . SER A 1 85 ? -25.891 -13.805 -12.328 1 94.38 85 SER A O 1
ATOM 667 N N . SER A 1 86 ? -27.578 -14.648 -13.5 1 94.44 86 SER A N 1
ATOM 668 C CA . SER A 1 86 ? -28.516 -13.609 -13.094 1 94.44 86 SER A CA 1
ATOM 669 C C . SER A 1 86 ? -28.828 -13.719 -11.602 1 94.44 86 SER A C 1
ATOM 671 O O . SER A 1 86 ? -28.922 -12.703 -10.906 1 94.44 86 SER A O 1
ATOM 673 N N . GLN A 1 87 ? -29.016 -14.906 -11.133 1 96.06 87 GLN A N 1
ATOM 674 C CA . GLN A 1 87 ? -29.312 -15.109 -9.719 1 96.06 87 GLN A CA 1
ATOM 675 C C . GLN A 1 87 ? -28.156 -14.641 -8.844 1 96.06 87 GLN A C 1
ATOM 677 O O . GLN A 1 87 ? -28.359 -14.016 -7.801 1 96.06 87 GLN A O 1
ATOM 682 N N . TRP A 1 88 ? -27 -15.016 -9.273 1 96.19 88 TRP A N 1
ATOM 683 C CA . TRP A 1 88 ? -25.828 -14.586 -8.523 1 96.19 88 TRP A CA 1
ATOM 684 C C . TRP A 1 88 ? -25.719 -13.062 -8.516 1 96.19 88 TRP A C 1
ATOM 686 O O . TRP A 1 88 ? -25.422 -12.461 -7.484 1 96.19 88 TRP A O 1
ATOM 696 N N . ALA A 1 89 ? -25.969 -12.43 -9.656 1 95.31 89 ALA A N 1
ATOM 697 C CA . ALA A 1 89 ? -25.953 -10.969 -9.75 1 95.31 89 ALA A CA 1
ATOM 698 C C . ALA A 1 89 ? -26.953 -10.344 -8.789 1 95.31 89 ALA A C 1
ATOM 700 O O . ALA A 1 89 ? -26.656 -9.32 -8.164 1 95.31 89 ALA A O 1
ATOM 701 N N . TRP A 1 90 ? -28.016 -10.938 -8.609 1 95.31 90 TRP A N 1
ATOM 702 C CA . TRP A 1 90 ? -29.031 -10.445 -7.688 1 95.31 90 TRP A CA 1
ATOM 703 C C . TRP A 1 90 ? -28.562 -10.594 -6.242 1 95.31 90 TRP A C 1
ATOM 705 O O . TRP A 1 90 ? -28.875 -9.75 -5.395 1 95.31 90 TRP A O 1
ATOM 715 N N . CYS A 1 91 ? -27.938 -11.656 -5.961 1 96 91 CYS A N 1
ATOM 716 C CA . CYS A 1 91 ? -27.406 -11.836 -4.613 1 96 91 CYS A CA 1
ATOM 717 C C . CYS A 1 91 ? -26.422 -10.727 -4.258 1 96 91 CYS A C 1
ATOM 719 O O . CYS A 1 91 ? -26.375 -10.273 -3.113 1 96 91 CYS A O 1
ATOM 721 N N . LEU A 1 92 ? -25.688 -10.312 -5.238 1 94.75 92 LEU A N 1
ATOM 722 C CA . LEU A 1 92 ? -24.719 -9.234 -5.008 1 94.75 92 LEU A CA 1
ATOM 723 C C . LEU A 1 92 ? -25.438 -7.891 -4.875 1 94.75 92 LEU A C 1
ATOM 725 O O . LEU A 1 92 ? -25.094 -7.078 -4.016 1 94.75 92 LEU A O 1
ATOM 729 N N . ALA A 1 93 ? -26.5 -7.711 -5.57 1 94.56 93 ALA A N 1
ATOM 730 C CA . ALA A 1 93 ? -27.156 -6.41 -5.703 1 94.56 93 ALA A CA 1
ATOM 731 C C . ALA A 1 93 ? -28.125 -6.16 -4.551 1 94.56 93 ALA A C 1
ATOM 733 O O . ALA A 1 93 ? -28.297 -5.02 -4.113 1 94.56 93 ALA A O 1
ATOM 734 N N . ILE A 1 94 ? -28.734 -7.145 -4.027 1 95.75 94 ILE A N 1
ATOM 735 C CA . ILE A 1 94 ? -29.859 -7 -3.105 1 95.75 94 ILE A CA 1
ATOM 736 C C . ILE A 1 94 ? -29.375 -6.324 -1.82 1 95.75 94 ILE A C 1
ATOM 738 O O . ILE A 1 94 ? -30.156 -5.652 -1.139 1 95.75 94 ILE A O 1
ATOM 742 N N . PHE A 1 95 ? -28.156 -6.523 -1.462 1 94.94 95 PHE A N 1
ATOM 743 C CA . PHE A 1 95 ? -27.547 -5.906 -0.287 1 94.94 95 PHE A CA 1
ATOM 744 C C . PHE A 1 95 ? -27.719 -4.395 -0.323 1 94.94 95 PHE A C 1
ATOM 746 O O . PHE A 1 95 ? -27.969 -3.768 0.708 1 94.94 95 PHE A O 1
ATOM 753 N N . TYR A 1 96 ? -27.734 -3.791 -1.46 1 92.88 96 TYR A N 1
ATOM 754 C CA . TYR A 1 96 ? -27.594 -2.346 -1.599 1 92.88 96 TYR A CA 1
ATOM 755 C C . TYR A 1 96 ? -28.953 -1.664 -1.63 1 92.88 96 TYR A C 1
ATOM 757 O O . TYR A 1 96 ? -29.047 -0.448 -1.445 1 92.88 96 TYR A O 1
ATOM 765 N N . TYR A 1 97 ? -29.984 -2.4 -1.787 1 91.5 97 TYR A N 1
ATOM 766 C CA . TYR A 1 97 ? -31.312 -1.81 -1.776 1 91.5 97 TYR A CA 1
ATOM 767 C C . TYR A 1 97 ? -31.688 -1.33 -0.378 1 91.5 97 TYR A C 1
ATOM 769 O O . TYR A 1 97 ? -31.953 -0.143 -0.172 1 91.5 97 TYR A O 1
ATOM 777 N N . PRO A 1 98 ? -31.641 -2.209 0.549 1 91.12 98 PRO A N 1
ATOM 778 C CA . PRO A 1 98 ? -31.938 -1.715 1.895 1 91.12 98 PRO A CA 1
ATOM 779 C C . PRO A 1 98 ? -30.875 -0.748 2.42 1 91.12 98 PRO A C 1
ATOM 781 O O . PRO A 1 98 ? -31.203 0.169 3.182 1 91.12 98 PRO A O 1
ATOM 784 N N . TYR A 1 99 ? -29.672 -0.958 2.064 1 88.56 99 TYR A N 1
ATOM 785 C CA . TYR A 1 99 ? -28.609 -0.059 2.486 1 88.56 99 TYR A CA 1
ATOM 786 C C . TYR A 1 99 ? -28.891 1.375 2.061 1 88.56 99 TYR A C 1
ATOM 788 O O . TYR A 1 99 ? -28.828 2.297 2.877 1 88.56 99 TYR A O 1
ATOM 796 N N . ALA A 1 100 ? -29.297 1.535 0.823 1 84.06 100 ALA A N 1
ATOM 797 C CA . ALA A 1 100 ? -29.609 2.854 0.27 1 84.06 100 ALA A CA 1
ATOM 798 C C . ALA A 1 100 ? -30.875 3.428 0.878 1 84.06 100 ALA A C 1
ATOM 800 O O . ALA A 1 100 ? -30.969 4.633 1.135 1 84.06 100 ALA A O 1
ATOM 801 N N . ALA A 1 101 ? -31.797 2.617 1.148 1 81.56 101 ALA A N 1
ATOM 802 C CA . ALA A 1 101 ? -33.094 3.066 1.627 1 81.56 101 ALA A CA 1
ATOM 803 C C . ALA A 1 101 ? -33.031 3.461 3.1 1 81.56 101 ALA A C 1
ATOM 805 O O . ALA A 1 101 ? -33.688 4.426 3.52 1 81.56 101 ALA A O 1
ATOM 806 N N . PHE A 1 102 ? -32.25 2.812 3.838 1 81.69 102 PHE A N 1
ATOM 807 C CA . PHE A 1 102 ? -32.312 2.988 5.281 1 81.69 102 PHE A CA 1
ATOM 808 C C . PHE A 1 102 ? -31.172 3.855 5.781 1 81.69 102 PHE A C 1
ATOM 810 O O . PHE A 1 102 ? -31.125 4.23 6.953 1 81.69 102 PHE A O 1
ATOM 817 N N . GLU A 1 103 ? -30.234 4.172 4.957 1 78.06 103 GLU A N 1
ATOM 818 C CA . GLU A 1 103 ? -29.125 5.023 5.375 1 78.06 103 GLU A CA 1
ATOM 819 C C . GLU A 1 103 ? -29.625 6.375 5.875 1 78.06 103 GLU A C 1
ATOM 821 O O . GLU A 1 103 ? -29.297 6.793 6.984 1 78.06 103 GLU A O 1
ATOM 826 N N . PRO A 1 104 ? -30.531 7.078 5.168 1 69.5 104 PRO A N 1
ATOM 827 C CA . PRO A 1 104 ? -31.062 8.344 5.691 1 69.5 104 PRO A CA 1
ATOM 828 C C . PRO A 1 104 ? -31.938 8.148 6.926 1 69.5 104 PRO A C 1
ATOM 830 O O . PRO A 1 104 ? -31.922 8.984 7.84 1 69.5 104 PRO A O 1
ATOM 833 N N . ALA A 1 105 ? -32.594 7.062 6.977 1 70.88 105 ALA A N 1
ATOM 834 C CA . ALA A 1 105 ? -33.5 6.793 8.102 1 70.88 105 ALA A CA 1
ATOM 835 C C . ALA A 1 105 ? -32.688 6.523 9.375 1 70.88 105 ALA A C 1
ATOM 837 O O . ALA A 1 105 ? -33.125 6.898 10.469 1 70.88 105 ALA A O 1
ATOM 838 N N . SER A 1 106 ? -31.531 5.949 9.141 1 72.44 106 SER A N 1
ATOM 839 C CA . SER A 1 106 ? -30.703 5.609 10.289 1 72.44 106 SER A CA 1
ATOM 840 C C . SER A 1 106 ? -30.125 6.863 10.938 1 72.44 106 SER A C 1
ATOM 842 O O . SER A 1 106 ? -29.875 6.879 12.141 1 72.44 106 SER A O 1
ATOM 844 N N . THR A 1 107 ? -30.016 7.875 10.195 1 66.44 107 THR A N 1
ATOM 845 C CA . THR A 1 107 ? -29.516 9.133 10.734 1 66.44 107 THR A CA 1
ATOM 846 C C . THR A 1 107 ? -30.531 9.758 11.688 1 66.44 107 THR A C 1
ATOM 848 O O . THR A 1 107 ? -30.156 10.367 12.695 1 66.44 107 THR A O 1
ATOM 851 N N . LEU A 1 108 ? -31.75 9.523 11.297 1 63.53 108 LEU A N 1
ATOM 852 C CA . LEU A 1 108 ? -32.812 10.055 12.133 1 63.53 108 LEU A CA 1
ATOM 853 C C . LEU A 1 108 ? -32.906 9.273 13.445 1 63.53 108 LEU A C 1
ATOM 855 O O . LEU A 1 108 ? -33.188 9.852 14.492 1 63.53 108 LEU A O 1
ATOM 859 N N . LEU A 1 109 ? -32.625 8.062 13.367 1 68 109 LEU A N 1
ATOM 860 C CA . LEU A 1 109 ? -32.719 7.203 14.539 1 68 109 LEU A CA 1
ATOM 861 C C . LEU A 1 109 ? -31.547 7.434 15.492 1 68 109 LEU A C 1
ATOM 863 O O . LEU A 1 109 ? -31.656 7.137 16.688 1 68 109 LEU A O 1
ATOM 867 N N . LEU A 1 110 ? -30.484 7.91 14.922 1 67.88 110 LEU A N 1
ATOM 868 C CA . LEU A 1 110 ? -29.297 8.172 15.719 1 67.88 110 LEU A CA 1
ATOM 869 C C . LEU A 1 110 ? -29.578 9.219 16.797 1 67.88 110 LEU A C 1
ATOM 871 O O . LEU A 1 110 ? -28.953 9.219 17.859 1 67.88 110 LEU A O 1
ATOM 875 N N . LYS A 1 111 ? -30.578 9.992 16.516 1 64.69 111 LYS A N 1
ATOM 876 C CA . LYS A 1 111 ? -30.922 11.047 17.453 1 64.69 111 LYS A CA 1
ATOM 877 C C . LYS A 1 111 ? -31.641 10.484 18.672 1 64.69 111 LYS A C 1
ATOM 879 O O . LYS A 1 111 ? -31.641 11.102 19.75 1 64.69 111 LYS A O 1
ATOM 884 N N . LYS A 1 112 ? -32.188 9.328 18.469 1 74.88 112 LYS A N 1
ATOM 885 C CA . LYS A 1 112 ? -33 8.766 19.531 1 74.88 112 LYS A CA 1
ATOM 886 C C . LYS A 1 112 ? -32.156 7.848 20.438 1 74.88 112 LYS A C 1
ATOM 888 O O . LYS A 1 112 ? -32.531 7.594 21.578 1 74.88 112 LYS A O 1
ATOM 893 N N . PHE A 1 113 ? -31.141 7.352 19.891 1 81 113 PHE A N 1
ATOM 894 C CA . PHE A 1 113 ? -30.281 6.445 20.656 1 81 113 PHE A CA 1
ATOM 895 C C . PHE A 1 113 ? -28.906 7.082 20.906 1 81 113 PHE A C 1
ATOM 897 O O . PHE A 1 113 ? -28.516 8.008 20.203 1 81 113 PHE A O 1
ATOM 904 N N . SER A 1 114 ? -28.312 6.66 21.969 1 85.12 114 SER A N 1
ATOM 905 C CA . SER A 1 114 ? -26.938 7.09 22.188 1 85.12 114 SER A CA 1
ATOM 906 C C . SER A 1 114 ? -26 6.449 21.172 1 85.12 114 SER A C 1
ATOM 908 O O . SER A 1 114 ? -26.234 5.332 20.719 1 85.12 114 SER A O 1
ATOM 910 N N . PRO A 1 115 ? -24.984 7.145 20.781 1 87.19 115 PRO A N 1
ATOM 911 C CA . PRO A 1 115 ? -24.047 6.621 19.781 1 87.19 115 PRO A CA 1
ATOM 912 C C . PRO A 1 115 ? -23.453 5.27 20.188 1 87.19 115 PRO A C 1
ATOM 914 O O . PRO A 1 115 ? -23.297 4.383 19.344 1 87.19 115 PRO A O 1
ATOM 917 N N . ARG A 1 116 ? -23.203 5.094 21.422 1 91.19 116 ARG A N 1
ATOM 918 C CA . ARG A 1 116 ? -22.625 3.84 21.906 1 91.19 116 ARG A CA 1
ATOM 919 C C . ARG A 1 116 ? -23.562 2.67 21.625 1 91.19 116 ARG A C 1
ATOM 921 O O . ARG A 1 116 ? -23.156 1.642 21.094 1 91.19 116 ARG A O 1
ATOM 928 N N . VAL A 1 117 ? -24.766 2.873 21.953 1 91.75 117 VAL A N 1
ATOM 929 C CA . VAL A 1 117 ? -25.75 1.813 21.812 1 91.75 117 VAL A CA 1
ATOM 930 C C . VAL A 1 117 ? -26.031 1.565 20.328 1 91.75 117 VAL A C 1
ATOM 932 O O . VAL A 1 117 ? -26.078 0.416 19.891 1 91.75 117 VAL A O 1
ATOM 935 N N . TRP A 1 118 ? -26.172 2.561 19.609 1 90.38 118 TRP A N 1
ATOM 936 C CA . TRP A 1 118 ? -26.5 2.453 18.188 1 90.38 118 TRP A CA 1
ATOM 937 C C . TRP A 1 118 ? -25.359 1.769 17.422 1 90.38 118 TRP A C 1
ATOM 939 O O . TRP A 1 118 ? -25.609 0.843 16.641 1 90.38 118 TRP A O 1
ATOM 949 N N . MET A 1 119 ? -24.172 2.17 17.656 1 93.25 119 MET A N 1
ATOM 950 C CA . MET A 1 119 ? -23.016 1.617 16.938 1 93.25 119 MET A CA 1
ATOM 951 C C . MET A 1 119 ? -22.766 0.169 17.344 1 93.25 119 MET A C 1
ATOM 953 O O . MET A 1 119 ? -22.469 -0.674 16.484 1 93.25 119 MET A O 1
ATOM 957 N N . SER A 1 120 ? -22.875 -0.069 18.578 1 95.44 120 SER A N 1
ATOM 958 C CA . SER A 1 120 ? -22.719 -1.436 19.078 1 95.44 120 SER A CA 1
ATOM 959 C C . SER A 1 120 ? -23.75 -2.371 18.453 1 95.44 120 SER A C 1
ATOM 961 O O . SER A 1 120 ? -23.406 -3.455 17.969 1 95.44 120 SER A O 1
ATOM 963 N N . ARG A 1 121 ? -24.938 -1.89 18.453 1 93.88 121 ARG A N 1
ATOM 964 C CA . ARG A 1 121 ? -26.016 -2.699 17.891 1 93.88 121 ARG A CA 1
ATOM 965 C C . ARG A 1 121 ? -25.766 -2.979 16.422 1 93.88 121 ARG A C 1
ATOM 967 O O . ARG A 1 121 ? -25.984 -4.098 15.945 1 93.88 121 ARG A O 1
ATOM 974 N N . ILE A 1 122 ? -25.344 -2.029 15.664 1 93.56 122 ILE A N 1
ATOM 975 C CA . ILE A 1 122 ? -25.078 -2.178 14.234 1 93.56 122 ILE A CA 1
ATOM 976 C C . ILE A 1 122 ? -24 -3.23 14.016 1 93.56 122 ILE A C 1
ATOM 978 O O . ILE A 1 122 ? -24.156 -4.141 13.203 1 93.56 122 ILE A O 1
ATOM 982 N N . MET A 1 123 ? -22.938 -3.211 14.758 1 96.44 123 MET A N 1
ATOM 983 C CA . MET A 1 123 ? -21.797 -4.113 14.594 1 96.44 123 MET A CA 1
ATOM 984 C C . MET A 1 123 ? -22.172 -5.543 14.961 1 96.44 123 MET A C 1
ATOM 986 O O . MET A 1 123 ? -21.875 -6.484 14.227 1 96.44 123 MET A O 1
ATOM 990 N N . ILE A 1 124 ? -22.906 -5.656 16.062 1 97.56 124 ILE A N 1
ATOM 991 C CA . ILE A 1 124 ? -23.312 -6.98 16.516 1 97.56 124 ILE A CA 1
ATOM 992 C C . ILE A 1 124 ? -24.281 -7.59 15.516 1 97.56 124 ILE A C 1
ATOM 994 O O . ILE A 1 124 ? -24.156 -8.758 15.141 1 97.56 124 ILE A O 1
ATOM 998 N N . THR A 1 125 ? -25.188 -6.793 15.031 1 96.44 125 THR A N 1
ATOM 999 C CA . THR A 1 125 ? -26.219 -7.289 14.109 1 96.44 125 THR A CA 1
ATOM 1000 C C . THR A 1 125 ? -25.578 -7.688 12.781 1 96.44 125 THR A C 1
ATOM 1002 O O . THR A 1 125 ? -25.906 -8.742 12.227 1 96.44 125 THR A O 1
ATOM 1005 N N . TRP A 1 126 ? -24.766 -6.828 12.219 1 95.38 126 TRP A N 1
ATOM 1006 C CA . TRP A 1 126 ? -24.203 -7.199 10.922 1 95.38 126 TRP A CA 1
ATOM 1007 C C . TRP A 1 126 ? -23.297 -8.422 11.047 1 95.38 126 TRP A C 1
ATOM 1009 O O . TRP A 1 126 ? -23.25 -9.266 10.156 1 95.38 126 TRP A O 1
ATOM 1019 N N . GLY A 1 127 ? -22.578 -8.578 12.219 1 96.94 127 GLY A N 1
ATOM 1020 C CA . GLY A 1 127 ? -21.797 -9.773 12.453 1 96.94 127 GLY A CA 1
ATOM 1021 C C . GLY A 1 127 ? -22.625 -11.039 12.508 1 96.94 127 GLY A C 1
ATOM 1022 O O . GLY A 1 127 ? -22.281 -12.055 11.906 1 96.94 127 GLY A O 1
ATOM 1023 N N . ILE A 1 128 ? -23.719 -10.969 13.164 1 97.75 128 ILE A N 1
ATOM 1024 C CA . ILE A 1 128 ? -24.609 -12.117 13.32 1 97.75 128 ILE A CA 1
ATOM 1025 C C . ILE A 1 128 ? -25.203 -12.492 11.961 1 97.75 128 ILE A C 1
ATOM 1027 O O . ILE A 1 128 ? -25.219 -13.664 11.586 1 97.75 128 ILE A O 1
ATOM 1031 N N . VAL A 1 129 ? -25.672 -11.531 11.258 1 97.5 129 VAL A N 1
ATOM 1032 C CA . VAL A 1 129 ? -26.266 -11.797 9.953 1 97.5 129 VAL A CA 1
ATOM 1033 C C . VAL A 1 129 ? -25.219 -12.383 9.008 1 97.5 129 VAL A C 1
ATOM 1035 O O . VAL A 1 129 ? -25.531 -13.25 8.195 1 97.5 129 VAL A O 1
ATOM 1038 N N . SER A 1 130 ? -24 -11.867 9.094 1 96.44 130 SER A N 1
ATOM 1039 C CA . SER A 1 130 ? -22.922 -12.422 8.289 1 96.44 130 SER A CA 1
ATOM 1040 C C . SER A 1 130 ? -22.719 -13.906 8.586 1 96.44 130 SER A C 1
ATOM 1042 O O . SER A 1 130 ? -22.578 -14.711 7.66 1 96.44 130 SER A O 1
ATOM 1044 N N . MET A 1 131 ? -22.75 -14.273 9.836 1 97.31 131 MET A N 1
ATOM 1045 C CA . MET A 1 131 ? -22.578 -15.672 10.219 1 97.31 131 MET A CA 1
ATOM 1046 C C . MET A 1 131 ? -23.781 -16.5 9.781 1 97.31 131 MET A C 1
ATOM 1048 O O . MET A 1 131 ? -23.641 -17.672 9.43 1 97.31 131 MET A O 1
ATOM 1052 N N . CYS A 1 132 ? -24.922 -15.922 9.734 1 97.56 132 CYS A N 1
ATOM 1053 C CA . CYS A 1 132 ? -26.125 -16.609 9.258 1 97.56 132 CYS A CA 1
ATOM 1054 C C . CYS A 1 132 ? -26.031 -16.906 7.77 1 97.56 132 CYS A C 1
ATOM 1056 O O . CYS A 1 132 ? -26.609 -17.891 7.289 1 97.56 132 CYS A O 1
ATOM 1058 N N . GLN A 1 133 ? -25.328 -16.109 7.004 1 97.06 133 GLN A N 1
ATOM 1059 C CA . GLN A 1 133 ? -25.125 -16.375 5.586 1 97.06 133 GLN A CA 1
ATOM 1060 C C . GLN A 1 133 ? -24.438 -17.719 5.371 1 97.06 133 GLN A C 1
ATOM 1062 O O . GLN A 1 133 ? -24.703 -18.391 4.379 1 97.06 133 GLN A O 1
ATOM 1067 N N . ALA A 1 134 ? -23.609 -18.078 6.32 1 96.88 134 ALA A N 1
ATOM 1068 C CA . ALA A 1 134 ? -22.906 -19.344 6.234 1 96.88 134 ALA A CA 1
ATOM 1069 C C . ALA A 1 134 ? -23.875 -20.531 6.324 1 96.88 134 ALA A C 1
ATOM 1071 O O . ALA A 1 134 ? -23.578 -21.609 5.816 1 96.88 134 ALA A O 1
ATOM 1072 N N . ALA A 1 135 ? -25.016 -20.328 6.895 1 96.62 135 ALA A N 1
ATOM 1073 C CA . ALA A 1 135 ? -25.953 -21.406 7.141 1 96.62 135 ALA A CA 1
ATOM 1074 C C . ALA A 1 135 ? -26.984 -21.5 6.02 1 96.62 135 ALA A C 1
ATOM 1076 O O . ALA A 1 135 ? -27.828 -22.422 6.004 1 96.62 135 ALA A O 1
ATOM 1077 N N . THR A 1 136 ? -26.812 -20.656 5.055 1 97.19 136 THR A N 1
ATOM 1078 C CA . THR A 1 136 ? -27.812 -20.672 3.984 1 97.19 136 THR A CA 1
ATOM 1079 C C . THR A 1 136 ? -27.672 -21.922 3.135 1 97.19 136 THR A C 1
ATOM 1081 O O . THR A 1 136 ? -26.578 -22.453 2.961 1 97.19 136 THR A O 1
ATOM 1084 N N . GLN A 1 137 ? -28.875 -22.391 2.586 1 96.12 137 GLN A N 1
ATOM 1085 C CA . GLN A 1 137 ? -28.859 -23.656 1.857 1 96.12 137 GLN A CA 1
ATOM 1086 C C . GLN A 1 137 ? -29.391 -23.469 0.438 1 96.12 137 GLN A C 1
ATOM 1088 O O . GLN A 1 137 ? -29.359 -24.406 -0.369 1 96.12 137 GLN A O 1
ATOM 1093 N N . ASN A 1 138 ? -29.922 -22.297 0.216 1 96.88 138 ASN A N 1
ATOM 1094 C CA . ASN A 1 138 ? -30.484 -22.078 -1.111 1 96.88 138 ASN A CA 1
ATOM 1095 C C . ASN A 1 138 ? -30.422 -20.594 -1.5 1 96.88 138 ASN A C 1
ATOM 1097 O O . ASN A 1 138 ? -29.906 -19.781 -0.741 1 96.88 138 ASN A O 1
ATOM 1101 N N . TYR A 1 139 ? -30.875 -20.344 -2.684 1 97.12 139 TYR A N 1
ATOM 1102 C CA . TYR A 1 139 ? -30.844 -19 -3.273 1 97.12 139 TYR A CA 1
ATOM 1103 C C . TYR A 1 139 ? -31.641 -18.016 -2.426 1 97.12 139 TYR A C 1
ATOM 1105 O O . TYR A 1 139 ? -31.156 -16.922 -2.119 1 97.12 139 TYR A O 1
ATOM 1113 N N . SER A 1 140 ? -32.781 -18.375 -1.969 1 97.19 140 SER A N 1
ATOM 1114 C CA . SER A 1 140 ? -33.656 -17.5 -1.198 1 97.19 140 SER A CA 1
ATOM 1115 C C . SER A 1 140 ? -33.031 -17.156 0.153 1 97.19 140 SER A C 1
ATOM 1117 O O . SER A 1 140 ? -33.188 -16.031 0.641 1 97.19 140 SER A O 1
ATOM 1119 N N . GLY A 1 141 ? -32.438 -18.141 0.729 1 97.38 141 GLY A N 1
ATOM 1120 C CA . GLY A 1 141 ? -31.766 -17.875 1.998 1 97.38 141 GLY A CA 1
ATOM 1121 C C . GLY A 1 141 ? -30.641 -16.859 1.887 1 97.38 141 GLY A C 1
ATOM 1122 O O . GLY A 1 141 ? -30.5 -15.992 2.746 1 97.38 141 GLY A O 1
ATOM 1123 N N . LEU A 1 142 ? -29.891 -17.047 0.823 1 97.5 142 LEU A N 1
ATOM 1124 C CA . LEU A 1 142 ? -28.781 -16.109 0.612 1 97.5 142 LEU A CA 1
ATOM 1125 C C . LEU A 1 142 ? -29.328 -14.703 0.32 1 97.5 142 LEU A C 1
ATOM 1127 O O . LEU A 1 142 ? -28.812 -13.719 0.846 1 97.5 142 LEU A O 1
ATOM 1131 N N . LEU A 1 143 ? -30.391 -14.586 -0.469 1 97.25 143 LEU A N 1
ATOM 1132 C CA . LEU A 1 143 ? -31 -13.305 -0.774 1 97.25 143 LEU A CA 1
ATOM 1133 C C . LEU A 1 143 ? -31.5 -12.625 0.497 1 97.25 143 LEU A C 1
ATOM 1135 O O . LEU A 1 143 ? -31.312 -11.422 0.688 1 97.25 143 LEU A O 1
ATOM 1139 N N . ALA A 1 144 ? -32.062 -13.367 1.31 1 97.5 144 ALA A N 1
ATOM 1140 C CA . ALA A 1 144 ? -32.625 -12.828 2.545 1 97.5 144 ALA A CA 1
ATOM 1141 C C . ALA A 1 144 ? -31.516 -12.328 3.473 1 97.5 144 ALA A C 1
ATOM 1143 O O . ALA A 1 144 ? -31.625 -11.227 4.027 1 97.5 144 ALA A O 1
ATOM 1144 N N . THR A 1 145 ? -30.578 -13.148 3.645 1 97.5 145 THR A N 1
ATOM 1145 C CA . THR A 1 145 ? -29.516 -12.758 4.559 1 97.5 145 THR A CA 1
ATOM 1146 C C . THR A 1 145 ? -28.781 -11.531 4.031 1 97.5 145 THR A C 1
ATOM 1148 O O . THR A 1 145 ? -28.391 -10.656 4.805 1 97.5 145 THR A O 1
ATOM 1151 N N . ARG A 1 146 ? -28.609 -11.453 2.73 1 97.12 146 ARG A N 1
ATOM 1152 C CA . ARG A 1 146 ? -27.953 -10.297 2.145 1 97.12 146 ARG A CA 1
ATOM 1153 C C . ARG A 1 146 ? -28.797 -9.039 2.312 1 97.12 146 ARG A C 1
ATOM 1155 O O . ARG A 1 146 ? -28.266 -7.957 2.576 1 97.12 146 ARG A O 1
ATOM 1162 N N . PHE A 1 147 ? -30.062 -9.203 2.119 1 96.56 147 PHE A N 1
ATOM 1163 C CA . PHE A 1 147 ? -30.984 -8.094 2.336 1 96.56 147 PHE A CA 1
ATOM 1164 C C . PHE A 1 147 ? -30.859 -7.559 3.758 1 96.56 147 PHE A C 1
ATOM 1166 O O . PHE A 1 147 ? -30.703 -6.352 3.963 1 96.56 147 PHE A O 1
ATOM 1173 N N . PHE A 1 148 ? -30.859 -8.414 4.719 1 96.62 148 PHE A N 1
ATOM 1174 C CA . PHE A 1 148 ? -30.797 -8.016 6.117 1 96.62 148 PHE A CA 1
ATOM 1175 C C . PHE A 1 148 ? -29.422 -7.477 6.477 1 96.62 148 PHE A C 1
ATOM 1177 O O . PHE A 1 148 ? -29.297 -6.605 7.336 1 96.62 148 PHE A O 1
ATOM 1184 N N . LEU A 1 149 ? -28.438 -7.996 5.84 1 95.81 149 LEU A N 1
ATOM 1185 C CA . LEU A 1 149 ? -27.094 -7.469 6.059 1 95.81 149 LEU A CA 1
ATOM 1186 C C . LEU A 1 149 ? -27.016 -6.004 5.637 1 95.81 149 LEU A C 1
ATOM 1188 O O . LEU A 1 149 ? -26.438 -5.18 6.352 1 95.81 149 LEU A O 1
ATOM 1192 N N . GLY A 1 150 ? -27.578 -5.684 4.488 1 93.19 150 GLY A N 1
ATOM 1193 C CA . GLY A 1 150 ? -27.641 -4.301 4.039 1 93.19 150 GLY A CA 1
ATOM 1194 C C . GLY A 1 150 ? -28.375 -3.389 5.004 1 93.19 150 GLY A C 1
ATOM 1195 O O . GLY A 1 150 ? -27.938 -2.268 5.266 1 93.19 150 GLY A O 1
ATOM 1196 N N . LEU A 1 151 ? -29.406 -3.91 5.539 1 91.62 151 LEU A N 1
ATOM 1197 C CA . LEU A 1 151 ? -30.188 -3.164 6.52 1 91.62 151 LEU A CA 1
ATOM 1198 C C . LEU A 1 151 ? -29.391 -2.922 7.789 1 91.62 151 LEU A C 1
ATOM 1200 O O . LEU A 1 151 ? -29.422 -1.824 8.352 1 91.62 151 LEU A O 1
ATOM 1204 N N . ALA A 1 152 ? -28.688 -3.895 8.172 1 92.44 152 ALA A N 1
ATOM 1205 C CA . ALA A 1 152 ? -27.938 -3.832 9.422 1 92.44 152 ALA A CA 1
ATOM 1206 C C . ALA A 1 152 ? -26.75 -2.871 9.297 1 92.44 152 ALA A C 1
ATOM 1208 O O . ALA A 1 152 ? -26.391 -2.189 10.266 1 92.44 152 ALA A O 1
ATOM 1209 N N . GLU A 1 153 ? -26.172 -2.744 8.148 1 90.69 153 GLU A N 1
ATOM 1210 C CA . GLU A 1 153 ? -24.938 -1.974 7.984 1 90.69 153 GLU A CA 1
ATOM 1211 C C . GLU A 1 153 ? -25.234 -0.53 7.594 1 90.69 153 GLU A C 1
ATOM 1213 O O . GLU A 1 153 ? -24.359 0.337 7.676 1 90.69 153 GLU A O 1
ATOM 1218 N N . ALA A 1 154 ? -26.438 -0.157 7.176 1 85.94 154 ALA A N 1
ATOM 1219 C CA . ALA A 1 154 ? -26.797 1.125 6.574 1 85.94 154 ALA A CA 1
ATOM 1220 C C . ALA A 1 154 ? -26.516 2.277 7.539 1 85.94 154 ALA A C 1
ATOM 1222 O O . ALA A 1 154 ? -26.203 3.391 7.109 1 85.94 154 ALA A O 1
ATOM 1223 N N . GLY A 1 155 ? -26.516 2.088 8.766 1 82.25 155 GLY A N 1
ATOM 1224 C CA . GLY A 1 155 ? -26.422 3.18 9.719 1 82.25 155 GLY A CA 1
ATOM 1225 C C . GLY A 1 155 ? -25.016 3.406 10.234 1 82.25 155 GLY A C 1
ATOM 1226 O O . GLY A 1 155 ? -24.766 4.348 10.984 1 82.25 155 GLY A O 1
ATOM 1227 N N . PHE A 1 156 ? -24.062 2.689 9.734 1 88.88 156 PHE A N 1
ATOM 1228 C CA . PHE A 1 156 ? -22.734 2.777 10.336 1 88.88 156 PHE A CA 1
ATOM 1229 C C . PHE A 1 156 ? -22.047 4.074 9.922 1 88.88 156 PHE A C 1
ATOM 1231 O O . PHE A 1 156 ? -21.594 4.84 10.781 1 88.88 156 PHE A O 1
ATOM 1238 N N . TYR A 1 157 ? -22.047 4.383 8.68 1 83.06 157 TYR A N 1
ATOM 1239 C CA . TYR A 1 157 ? -21.312 5.539 8.18 1 83.06 157 TYR A CA 1
ATOM 1240 C C . TYR A 1 157 ? -21.922 6.836 8.695 1 83.06 157 TYR A C 1
ATOM 1242 O O . TYR A 1 157 ? -21.234 7.668 9.281 1 83.06 157 TYR A O 1
ATOM 1250 N N . PRO A 1 158 ? -23.188 7.031 8.523 1 78.62 158 PRO A N 1
ATOM 1251 C CA . PRO A 1 158 ? -23.797 8.25 9.062 1 78.62 158 PRO A CA 1
ATOM 1252 C C . PRO A 1 158 ? -23.672 8.352 10.578 1 78.62 158 PRO A C 1
ATOM 1254 O O . PRO A 1 158 ? -23.547 9.453 11.117 1 78.62 158 PRO A O 1
ATOM 1257 N N . GLY A 1 159 ? -23.703 7.223 11.172 1 82.88 159 GLY A N 1
ATOM 1258 C CA . GLY A 1 159 ? -23.531 7.223 12.617 1 82.88 159 GLY A CA 1
ATOM 1259 C C . GLY A 1 159 ? -22.172 7.711 13.055 1 82.88 159 GLY A C 1
ATOM 1260 O O . GLY A 1 159 ? -22.062 8.461 14.023 1 82.88 159 GLY A O 1
ATOM 1261 N N . VAL A 1 160 ? -21.172 7.297 12.359 1 87.31 160 VAL A N 1
ATOM 1262 C CA . VAL A 1 160 ? -19.812 7.715 12.672 1 87.31 160 VAL A CA 1
ATOM 1263 C C . VAL A 1 160 ? -19.656 9.219 12.438 1 87.31 160 VAL A C 1
ATOM 1265 O O . VAL A 1 160 ? -19.109 9.93 13.281 1 87.31 160 VAL A O 1
ATOM 1268 N N . LEU A 1 161 ? -20.203 9.68 11.375 1 77.25 161 LEU A N 1
ATOM 1269 C CA . LEU A 1 161 ? -20.109 11.094 11.055 1 77.25 161 LEU A CA 1
ATOM 1270 C C . LEU A 1 161 ? -20.828 11.945 12.086 1 77.25 161 LEU A C 1
ATOM 1272 O O . LEU A 1 161 ? -20.312 12.969 12.539 1 77.25 161 LEU A O 1
ATOM 1276 N N . TYR A 1 162 ? -21.922 11.445 12.414 1 76.88 162 TYR A N 1
ATOM 1277 C CA . TYR A 1 162 ? -22.719 12.125 13.422 1 76.88 162 TYR A CA 1
ATOM 1278 C C . TYR A 1 162 ? -22 12.172 14.766 1 76.88 162 TYR A C 1
ATOM 1280 O O . TYR A 1 162 ? -21.953 13.211 15.422 1 76.88 162 TYR A O 1
ATOM 1288 N N . HIS A 1 163 ? -21.469 11.164 15.133 1 85.62 163 HIS A N 1
ATOM 1289 C CA . HIS A 1 163 ? -20.781 11.062 16.422 1 85.62 163 HIS A CA 1
ATOM 1290 C C . HIS A 1 163 ? -19.562 11.961 16.469 1 85.62 163 HIS A C 1
ATOM 1292 O O . HIS A 1 163 ? -19.297 12.594 17.5 1 85.62 163 HIS A O 1
ATOM 1298 N N . LEU A 1 164 ? -18.875 12.109 15.438 1 84.81 164 LEU A N 1
ATOM 1299 C CA . LEU A 1 164 ? -17.656 12.906 15.398 1 84.81 164 LEU A CA 1
ATOM 1300 C C . LEU A 1 164 ? -17.984 14.391 15.539 1 84.81 164 LEU A C 1
ATOM 1302 O O . LEU A 1 164 ? -17.188 15.156 16.078 1 84.81 164 LEU A O 1
ATOM 1306 N N . THR A 1 165 ? -19.172 14.797 15.133 1 77.81 165 THR A N 1
ATOM 1307 C CA . THR A 1 165 ? -19.547 16.203 15.164 1 77.81 165 THR A CA 1
ATOM 1308 C C . THR A 1 165 ? -19.734 16.688 16.609 1 77.81 165 THR A C 1
ATOM 1310 O O . THR A 1 165 ? -19.719 17.875 16.875 1 77.81 165 THR A O 1
ATOM 1313 N N . PHE A 1 166 ? -19.938 15.781 17.469 1 80.44 166 PHE A N 1
ATOM 1314 C CA . PHE A 1 166 ? -20.094 16.156 18.859 1 80.44 166 PHE A CA 1
ATOM 1315 C C . PHE A 1 166 ? -18.75 16.406 19.516 1 80.44 166 PHE A C 1
ATOM 1317 O O . PHE A 1 166 ? -18.672 17.031 20.578 1 80.44 166 PHE A O 1
ATOM 1324 N N . TRP A 1 167 ? -17.781 15.969 18.922 1 86.81 167 TRP A N 1
ATOM 1325 C CA . TRP A 1 167 ? -16.469 15.977 19.594 1 86.81 167 TRP A CA 1
ATOM 1326 C C . TRP A 1 167 ? -15.547 17 18.953 1 86.81 167 TRP A C 1
ATOM 1328 O O . TRP A 1 167 ? -14.656 17.547 19.609 1 86.81 167 TRP A O 1
ATOM 1338 N N . TYR A 1 168 ? -15.711 17.281 17.703 1 84.38 168 TYR A N 1
ATOM 1339 C CA . TYR A 1 168 ? -14.75 18.094 16.969 1 84.38 168 TYR A CA 1
ATOM 1340 C C . TYR A 1 168 ? -15.445 19.219 16.219 1 84.38 168 TYR A C 1
ATOM 1342 O O . TYR A 1 168 ? -16.609 19.078 15.812 1 84.38 168 TYR A O 1
ATOM 1350 N N . PRO A 1 169 ? -14.656 20.359 16.109 1 77.75 169 PRO A N 1
ATOM 1351 C CA . PRO A 1 169 ? -15.188 21.391 15.242 1 77.75 169 PRO A CA 1
ATOM 1352 C C . PRO A 1 169 ? -15.25 20.969 13.773 1 77.75 169 PRO A C 1
ATOM 1354 O O . PRO A 1 169 ? -14.625 19.969 13.398 1 77.75 169 PRO A O 1
ATOM 1357 N N . ALA A 1 170 ? -15.945 21.641 13 1 67.56 170 ALA A N 1
ATOM 1358 C CA . ALA A 1 170 ? -16.266 21.266 11.617 1 67.56 170 ALA A CA 1
ATOM 1359 C C . ALA A 1 170 ? -14.984 21.047 10.812 1 67.56 170 ALA A C 1
ATOM 1361 O O . ALA A 1 170 ? -14.867 20.078 10.062 1 67.56 170 ALA A O 1
ATOM 1362 N N . THR A 1 171 ? -14.086 21.938 10.922 1 64.19 171 THR A N 1
ATOM 1363 C CA . THR A 1 171 ? -12.852 21.859 10.148 1 64.19 171 THR A CA 1
ATOM 1364 C C . THR A 1 171 ? -12.062 20.609 10.523 1 64.19 171 THR A C 1
ATOM 1366 O O . THR A 1 171 ? -11.547 19.906 9.641 1 64.19 171 THR A O 1
ATOM 1369 N N . ASP A 1 172 ? -12.047 20.266 11.742 1 73.38 172 ASP A N 1
ATOM 1370 C CA . ASP A 1 172 ? -11.305 19.094 12.219 1 73.38 172 ASP A CA 1
ATOM 1371 C C . ASP A 1 172 ? -12.039 17.797 11.891 1 73.38 172 ASP A C 1
ATOM 1373 O O . ASP A 1 172 ? -11.414 16.766 11.625 1 73.38 172 ASP A O 1
ATOM 1377 N N . THR A 1 173 ? -13.32 17.938 11.898 1 76.12 173 THR A N 1
ATOM 1378 C CA . THR A 1 173 ? -14.125 16.766 11.602 1 76.12 173 THR A CA 1
ATOM 1379 C C . THR A 1 173 ? -13.875 16.281 10.172 1 76.12 173 THR A C 1
ATOM 1381 O O . THR A 1 173 ? -13.773 15.086 9.922 1 76.12 173 THR A O 1
ATOM 1384 N N . ALA A 1 174 ? -13.734 17.219 9.266 1 66.25 174 ALA A N 1
ATOM 1385 C CA . ALA A 1 174 ? -13.516 16.875 7.859 1 66.25 174 ALA A CA 1
ATOM 1386 C C . ALA A 1 174 ? -12.219 16.094 7.688 1 66.25 174 ALA A C 1
ATOM 1388 O O . ALA A 1 174 ? -12.172 15.109 6.945 1 66.25 174 ALA A O 1
ATOM 1389 N N . LEU A 1 175 ? -11.219 16.469 8.359 1 66.81 175 LEU A N 1
ATOM 1390 C CA . LEU A 1 175 ? -9.93 15.789 8.273 1 66.81 175 LEU A CA 1
ATOM 1391 C C . LEU A 1 175 ? -10.008 14.391 8.883 1 66.81 175 LEU A C 1
ATOM 1393 O O . LEU A 1 175 ? -9.406 13.453 8.359 1 66.81 175 LEU A O 1
ATOM 1397 N N . ARG A 1 176 ? -10.75 14.336 9.883 1 77.31 176 ARG A N 1
ATOM 1398 C CA . ARG A 1 176 ? -10.883 13.047 10.562 1 77.31 176 ARG A CA 1
ATOM 1399 C C . ARG A 1 176 ? -11.719 12.078 9.734 1 77.31 176 ARG A C 1
ATOM 1401 O O . ARG A 1 176 ? -11.438 10.875 9.711 1 77.31 176 ARG A O 1
ATOM 1408 N N . ILE A 1 177 ? -12.609 12.625 9.039 1 74.06 177 ILE A N 1
ATOM 1409 C CA . ILE A 1 177 ? -13.414 11.805 8.141 1 74.06 177 ILE A CA 1
ATOM 1410 C C . ILE A 1 177 ? -12.555 11.312 6.98 1 74.06 177 ILE A C 1
ATOM 1412 O O . ILE A 1 177 ? -12.664 10.156 6.562 1 74.06 177 ILE A O 1
ATOM 1416 N N . ALA A 1 178 ? -11.727 12.18 6.512 1 67.06 178 ALA A N 1
ATOM 1417 C CA . ALA A 1 178 ? -10.82 11.789 5.438 1 67.06 178 ALA A CA 1
ATOM 1418 C C . ALA A 1 178 ? -9.914 10.641 5.879 1 67.06 178 ALA A C 1
ATOM 1420 O O . ALA A 1 178 ? -9.68 9.695 5.121 1 67.06 178 ALA A O 1
ATOM 1421 N N . PHE A 1 179 ? -9.422 10.75 7.078 1 71.19 179 PHE A N 1
ATOM 1422 C CA . PHE A 1 179 ? -8.602 9.688 7.648 1 71.19 179 PHE A CA 1
ATOM 1423 C C . PHE A 1 179 ? -9.383 8.383 7.742 1 71.19 179 PHE A C 1
ATOM 1425 O O . PHE A 1 179 ? -8.867 7.316 7.41 1 71.19 179 PHE A O 1
ATOM 1432 N N . PHE A 1 180 ? -10.586 8.516 8.148 1 79.12 180 PHE A N 1
ATOM 1433 C CA . PHE A 1 180 ? -11.508 7.391 8.281 1 79.12 180 PHE A CA 1
ATOM 1434 C C . PHE A 1 180 ? -11.695 6.684 6.945 1 79.12 180 PHE A C 1
ATOM 1436 O O . PHE A 1 180 ? -11.57 5.457 6.867 1 79.12 180 PHE A O 1
ATOM 1443 N N . TYR A 1 181 ? -11.773 7.344 5.883 1 70.81 181 TYR A N 1
ATOM 1444 C CA . TYR A 1 181 ? -11.992 6.781 4.555 1 70.81 181 TYR A CA 1
ATOM 1445 C C . TYR A 1 181 ? -10.703 6.195 3.994 1 70.81 181 TYR A C 1
ATOM 1447 O O . TYR A 1 181 ? -10.727 5.16 3.322 1 70.81 181 TYR A O 1
ATOM 1455 N N . ALA A 1 182 ? -9.688 6.848 4.309 1 70.12 182 ALA A N 1
ATOM 1456 C CA . ALA A 1 182 ? -8.391 6.371 3.82 1 70.12 182 ALA A CA 1
ATOM 1457 C C . ALA A 1 182 ? -8.07 4.988 4.371 1 70.12 182 ALA A C 1
ATOM 1459 O O . ALA A 1 182 ? -7.484 4.156 3.676 1 70.12 182 ALA A O 1
ATOM 1460 N N . CYS A 1 183 ? -8.461 4.781 5.539 1 75.31 183 CYS A N 1
ATOM 1461 C CA . CYS A 1 183 ? -8.195 3.494 6.164 1 75.31 183 CYS A CA 1
ATOM 1462 C C . CYS A 1 183 ? -8.945 2.375 5.453 1 75.31 183 CYS A C 1
ATOM 1464 O O . CYS A 1 183 ? -8.492 1.229 5.434 1 75.31 183 CYS A O 1
ATOM 1466 N N . GLY A 1 184 ? -9.961 2.721 4.812 1 78.81 184 GLY A N 1
ATOM 1467 C CA . GLY A 1 184 ? -10.758 1.717 4.121 1 78.81 184 GLY A CA 1
ATOM 1468 C C . GLY A 1 184 ? -10.172 1.307 2.785 1 78.81 184 GLY A C 1
ATOM 1469 O O . GLY A 1 184 ? -10.5 0.243 2.256 1 78.81 184 GLY A O 1
ATOM 1470 N N . GLN A 1 185 ? -9.242 2.035 2.312 1 73.44 185 GLN A N 1
ATOM 1471 C CA . GLN A 1 185 ? -8.758 1.843 0.949 1 73.44 185 GLN A CA 1
ATOM 1472 C C . GLN A 1 185 ? -7.863 0.609 0.85 1 73.44 185 GLN A C 1
ATOM 1474 O O . GLN A 1 185 ? -7.738 0.011 -0.221 1 73.44 185 GLN A O 1
ATOM 1479 N N . PHE A 1 186 ? -7.309 0.159 1.864 1 77.44 186 PHE A N 1
ATOM 1480 C CA . PHE A 1 186 ? -6.398 -0.973 1.735 1 77.44 186 PHE A CA 1
ATOM 1481 C C . PHE A 1 186 ? -7.082 -2.268 2.16 1 77.44 186 PHE A C 1
ATOM 1483 O O . PHE A 1 186 ? -6.465 -3.334 2.148 1 77.44 186 PHE A O 1
ATOM 1490 N N . SER A 1 187 ? -8.352 -2.205 2.43 1 85.88 187 SER A N 1
ATOM 1491 C CA . SER A 1 187 ? -9.102 -3.373 2.885 1 85.88 187 SER A CA 1
ATOM 1492 C C . SER A 1 187 ? -9.117 -4.465 1.823 1 85.88 187 SER A C 1
ATOM 1494 O O . SER A 1 187 ? -9.141 -5.656 2.148 1 85.88 187 SER A O 1
ATOM 1496 N N . GLY A 1 188 ? -9.023 -4.051 0.613 1 83.62 188 GLY A N 1
ATOM 1497 C CA . GLY A 1 188 ? -9.039 -5.031 -0.461 1 83.62 188 GLY A CA 1
ATOM 1498 C C . GLY A 1 188 ? -7.84 -5.961 -0.434 1 83.62 188 GLY A C 1
ATOM 1499 O O . GLY A 1 188 ? -7.969 -7.16 -0.681 1 83.62 188 GLY A O 1
ATOM 1500 N N . THR A 1 189 ? -6.746 -5.426 -0.095 1 83.81 189 THR A N 1
ATOM 1501 C CA . THR A 1 189 ? -5.527 -6.223 -0.01 1 83.81 189 THR A CA 1
ATOM 1502 C C . THR A 1 189 ? -5.625 -7.242 1.12 1 83.81 189 THR A C 1
ATOM 1504 O O . THR A 1 189 ? -5.289 -8.414 0.935 1 83.81 189 THR A O 1
ATOM 1507 N N . ILE A 1 190 ? -6.203 -6.844 2.172 1 86.38 190 ILE A N 1
ATOM 1508 C CA . ILE A 1 190 ? -6.305 -7.723 3.328 1 86.38 190 ILE A CA 1
ATOM 1509 C C . ILE A 1 190 ? -7.383 -8.781 3.078 1 86.38 190 ILE A C 1
ATOM 1511 O O . ILE A 1 190 ? -7.223 -9.938 3.463 1 86.38 190 ILE A O 1
ATOM 1515 N N . SER A 1 191 ? -8.336 -8.289 2.42 1 91.25 191 SER A N 1
ATOM 1516 C CA . SER A 1 191 ? -9.438 -9.203 2.141 1 91.25 191 SER A CA 1
ATOM 1517 C C . SER A 1 191 ? -8.984 -10.367 1.261 1 91.25 191 SER A C 1
ATOM 1519 O O . SER A 1 191 ? -9.367 -11.516 1.492 1 91.25 191 SER A O 1
ATOM 1521 N N . GLY A 1 192 ? -8.195 -10.102 0.242 1 90.19 192 GLY A N 1
ATOM 1522 C CA . GLY A 1 192 ? -7.668 -11.148 -0.613 1 90.19 192 GLY A CA 1
ATOM 1523 C C . GLY A 1 192 ? -6.789 -12.133 0.132 1 90.19 192 GLY A C 1
ATOM 1524 O O . GLY A 1 192 ? -6.879 -13.344 -0.091 1 90.19 192 GLY A O 1
ATOM 1525 N N . LEU A 1 193 ? -6.051 -11.633 1.028 1 88.81 193 LEU A N 1
ATOM 1526 C CA . LEU A 1 193 ? -5.16 -12.469 1.822 1 88.81 193 LEU A CA 1
ATOM 1527 C C . LEU A 1 193 ? -5.953 -13.383 2.752 1 88.81 193 LEU A C 1
ATOM 1529 O O . LEU A 1 193 ? -5.641 -14.57 2.877 1 88.81 193 LEU A O 1
ATOM 1533 N N . LEU A 1 194 ? -6.98 -12.883 3.336 1 90.81 194 LEU A N 1
ATOM 1534 C CA . LEU A 1 194 ? -7.812 -13.664 4.242 1 90.81 194 LEU A CA 1
ATOM 1535 C C . LEU A 1 194 ? -8.586 -14.734 3.484 1 90.81 194 LEU A C 1
ATOM 1537 O O . LEU A 1 194 ? -8.695 -15.875 3.945 1 90.81 194 LEU A O 1
ATOM 1541 N N . ALA A 1 195 ? -9.07 -14.297 2.352 1 94.25 195 ALA A N 1
ATOM 1542 C CA . ALA A 1 195 ? -9.805 -15.258 1.538 1 94.25 195 ALA A CA 1
ATOM 1543 C C . ALA A 1 195 ? -8.898 -16.406 1.105 1 94.25 195 ALA A C 1
ATOM 1545 O O . ALA A 1 195 ? -9.32 -17.562 1.096 1 94.25 195 ALA A O 1
ATOM 1546 N N . PHE A 1 196 ? -7.691 -16.125 0.741 1 92.81 196 PHE A N 1
ATOM 1547 C CA . PHE A 1 196 ? -6.699 -17.125 0.384 1 92.81 196 PHE A CA 1
ATOM 1548 C C . PHE A 1 196 ? -6.461 -18.094 1.544 1 92.81 196 PHE A C 1
ATOM 1550 O O . PHE A 1 196 ? -6.535 -19.312 1.375 1 92.81 196 PHE A O 1
ATOM 1557 N N . ALA A 1 197 ? -6.285 -17.547 2.73 1 89.12 197 ALA A N 1
ATOM 1558 C CA . ALA A 1 197 ? -5.98 -18.359 3.904 1 89.12 197 ALA A CA 1
ATOM 1559 C C . ALA A 1 197 ? -7.172 -19.234 4.297 1 89.12 197 ALA A C 1
ATOM 1561 O O . ALA A 1 197 ? -7.02 -20.422 4.57 1 89.12 197 ALA A O 1
ATOM 1562 N N . ILE A 1 198 ? -8.352 -18.703 4.203 1 94 198 ILE A N 1
ATOM 1563 C CA . ILE A 1 198 ? -9.555 -19.391 4.668 1 94 198 ILE A CA 1
ATOM 1564 C C . ILE A 1 198 ? -9.961 -20.453 3.652 1 94 198 ILE A C 1
ATOM 1566 O O . ILE A 1 198 ? -10.57 -21.469 4.012 1 94 198 ILE A O 1
ATOM 1570 N N . SER A 1 199 ? -9.602 -20.25 2.361 1 94.19 199 SER A N 1
ATOM 1571 C CA . SER A 1 199 ? -9.945 -21.234 1.329 1 94.19 199 SER A CA 1
ATOM 1572 C C . SER A 1 199 ? -9.359 -22.594 1.646 1 94.19 199 SER A C 1
ATOM 1574 O O . SER A 1 199 ? -9.906 -23.625 1.236 1 94.19 199 SER A O 1
ATOM 1576 N N . TYR A 1 200 ? -8.344 -22.641 2.43 1 91.38 200 TYR A N 1
ATOM 1577 C CA . TYR A 1 200 ? -7.691 -23.906 2.744 1 91.38 200 TYR A CA 1
ATOM 1578 C C . TYR A 1 200 ? -8.352 -24.578 3.939 1 91.38 200 TYR A C 1
ATOM 1580 O O . TYR A 1 200 ? -7.996 -25.703 4.305 1 91.38 200 TYR A O 1
ATOM 1588 N N . MET A 1 201 ? -9.359 -23.953 4.453 1 92.25 201 MET A N 1
ATOM 1589 C CA . MET A 1 201 ? -10.148 -24.562 5.523 1 92.25 201 MET A CA 1
ATOM 1590 C C . MET A 1 201 ? -11.344 -25.328 4.957 1 92.25 201 MET A C 1
ATOM 1592 O O . MET A 1 201 ? -12.203 -25.781 5.707 1 92.25 201 MET A O 1
ATOM 1596 N N . ASN A 1 202 ? -11.352 -25.406 3.676 1 94.94 202 ASN A N 1
ATOM 1597 C CA . ASN A 1 202 ? -12.422 -26.156 3.037 1 94.94 202 ASN A CA 1
ATOM 1598 C C . ASN A 1 202 ? -12.484 -27.594 3.57 1 94.94 202 ASN A C 1
ATOM 1600 O O . ASN A 1 202 ? -11.477 -28.297 3.611 1 94.94 202 ASN A O 1
ATOM 1604 N N . GLY A 1 203 ? -13.625 -27.953 4.039 1 94.31 203 GLY A N 1
ATOM 1605 C CA . GLY A 1 203 ? -13.805 -29.312 4.531 1 94.31 203 GLY A CA 1
ATOM 1606 C C . GLY A 1 203 ? -13.617 -29.422 6.035 1 94.31 203 GLY A C 1
ATOM 1607 O O . GLY A 1 203 ? -14.047 -30.406 6.641 1 94.31 203 GLY A O 1
ATOM 1608 N N . VAL A 1 204 ? -13.008 -28.469 6.609 1 93 204 VAL A N 1
ATOM 1609 C CA . VAL A 1 204 ? -12.805 -28.5 8.055 1 93 204 VAL A CA 1
ATOM 1610 C C . VAL A 1 204 ? -14.148 -28.406 8.766 1 93 204 VAL A C 1
ATOM 1612 O O . VAL A 1 204 ? -14.945 -27.5 8.492 1 93 204 VAL A O 1
ATOM 1615 N N . GLY A 1 205 ? -14.469 -29.422 9.641 1 94.81 205 GLY A N 1
ATOM 1616 C CA . GLY A 1 205 ? -15.742 -29.438 10.352 1 94.81 205 GLY A CA 1
ATOM 1617 C C . GLY A 1 205 ? -16.922 -29.766 9.453 1 94.81 205 GLY A C 1
ATOM 1618 O O . GLY A 1 205 ? -18.078 -29.531 9.828 1 94.81 205 GLY A O 1
ATOM 1619 N N . GLY A 1 206 ? -16.625 -30.141 8.188 1 94.69 206 GLY A N 1
ATOM 1620 C CA . GLY A 1 206 ? -17.672 -30.5 7.25 1 94.69 206 GLY A CA 1
ATOM 1621 C C . GLY A 1 206 ? -18.266 -29.312 6.523 1 94.69 206 GLY A C 1
ATOM 1622 O O . GLY A 1 206 ? -19.328 -29.406 5.918 1 94.69 206 GLY A O 1
ATOM 1623 N N . LEU A 1 207 ? -17.609 -28.203 6.656 1 96.12 207 LEU A N 1
ATOM 1624 C CA . LEU A 1 207 ? -18.125 -26.984 6.051 1 96.12 207 LEU A CA 1
ATOM 1625 C C . LEU A 1 207 ? -17.266 -26.562 4.863 1 96.12 207 LEU A C 1
ATOM 1627 O O . LEU A 1 207 ? -16.047 -26.766 4.863 1 96.12 207 LEU A O 1
ATOM 1631 N N . ALA A 1 208 ? -17.969 -26.047 3.861 1 97 208 ALA A N 1
ATOM 1632 C CA . ALA A 1 208 ? -17.266 -25.516 2.684 1 97 208 ALA A CA 1
ATOM 1633 C C . ALA A 1 208 ? -16.484 -24.266 3.023 1 97 208 ALA A C 1
ATOM 1635 O O . ALA A 1 208 ? -16.781 -23.578 4.012 1 97 208 ALA A O 1
ATOM 1636 N N . GLY A 1 209 ? -15.547 -23.938 2.287 1 96.62 209 GLY A N 1
ATOM 1637 C CA . GLY A 1 209 ? -14.672 -22.797 2.496 1 96.62 209 GLY A CA 1
ATOM 1638 C C . GLY A 1 209 ? -15.43 -21.469 2.555 1 96.62 209 GLY A C 1
ATOM 1639 O O . GLY A 1 209 ? -15.117 -20.609 3.373 1 96.62 209 GLY A O 1
ATOM 1640 N N . TRP A 1 210 ? -16.438 -21.328 1.648 1 96.94 210 TRP A N 1
ATOM 1641 C CA . TRP A 1 210 ? -17.188 -20.078 1.61 1 96.94 210 TRP A CA 1
ATOM 1642 C C . TRP A 1 210 ? -17.953 -19.859 2.908 1 96.94 210 TRP A C 1
ATOM 1644 O O . TRP A 1 210 ? -18.156 -18.719 3.338 1 96.94 210 TRP A O 1
ATOM 1654 N N . ARG A 1 211 ? -18.375 -20.906 3.557 1 97.81 211 ARG A N 1
ATOM 1655 C CA . ARG A 1 211 ? -19.062 -20.797 4.836 1 97.81 211 ARG A CA 1
ATOM 1656 C C . ARG A 1 211 ? -18.109 -20.312 5.93 1 97.81 211 ARG A C 1
ATOM 1658 O O . ARG A 1 211 ? -18.5 -19.5 6.773 1 97.81 211 ARG A O 1
ATOM 1665 N N . TRP A 1 212 ? -16.922 -20.766 5.887 1 96.94 212 TRP A N 1
ATOM 1666 C CA . TRP A 1 212 ? -15.914 -20.328 6.852 1 96.94 212 TRP A CA 1
ATOM 1667 C C . TRP A 1 212 ? -15.602 -18.844 6.688 1 96.94 212 TRP A C 1
ATOM 1669 O O . TRP A 1 212 ? -15.336 -18.156 7.672 1 96.94 212 TRP A O 1
ATOM 1679 N N . VAL A 1 213 ? -15.617 -18.391 5.457 1 96.5 213 VAL A N 1
ATOM 1680 C CA . VAL A 1 213 ? -15.359 -16.969 5.219 1 96.5 213 VAL A CA 1
ATOM 1681 C C . VAL A 1 213 ? -16.391 -16.125 5.953 1 96.5 213 VAL A C 1
ATOM 1683 O O . VAL A 1 213 ? -16.047 -15.188 6.672 1 96.5 213 VAL A O 1
ATOM 1686 N N . PHE A 1 214 ? -17.672 -16.484 5.844 1 97.5 214 PHE A N 1
ATOM 1687 C CA . PHE A 1 214 ? -18.75 -15.711 6.461 1 97.5 214 PHE A CA 1
ATOM 1688 C C . PHE A 1 214 ? -18.688 -15.828 7.98 1 97.5 214 PHE A C 1
ATOM 1690 O O . PHE A 1 214 ? -18.953 -14.859 8.695 1 97.5 214 PHE A O 1
ATOM 1697 N N . ILE A 1 215 ? -18.312 -16.922 8.508 1 96.88 215 ILE A N 1
ATOM 1698 C CA . ILE A 1 215 ? -18.25 -17.156 9.945 1 96.88 215 ILE A CA 1
ATOM 1699 C C . ILE A 1 215 ? -17.078 -16.391 10.547 1 96.88 215 ILE A C 1
ATOM 1701 O O . ILE A 1 215 ? -17.25 -15.602 11.477 1 96.88 215 ILE A O 1
ATOM 1705 N N . LEU A 1 216 ? -15.906 -16.594 9.945 1 95.31 216 LEU A N 1
ATOM 1706 C CA . LEU A 1 216 ? -14.68 -16.062 10.531 1 95.31 216 LEU A CA 1
ATOM 1707 C C . LEU A 1 216 ? -14.625 -14.547 10.375 1 95.31 216 LEU A C 1
ATOM 1709 O O . LEU A 1 216 ? -14 -13.859 11.188 1 95.31 216 LEU A O 1
ATOM 1713 N N . GLU A 1 217 ? -15.273 -14.062 9.438 1 92.62 217 GLU A N 1
ATOM 1714 C CA . GLU A 1 217 ? -15.25 -12.609 9.273 1 92.62 217 GLU A CA 1
ATOM 1715 C C . GLU A 1 217 ? -16.422 -11.953 10 1 92.62 217 GLU A C 1
ATOM 1717 O O . GLU A 1 217 ? -16.391 -10.75 10.266 1 92.62 217 GLU A O 1
ATOM 1722 N N . GLY A 1 218 ? -17.438 -12.75 10.328 1 95.75 218 GLY A N 1
ATOM 1723 C CA . GLY A 1 218 ? -18.547 -12.242 11.117 1 95.75 218 GLY A CA 1
ATOM 1724 C C . GLY A 1 218 ? -18.234 -12.164 12.602 1 95.75 218 GLY A C 1
ATOM 1725 O O . GLY A 1 218 ? -18.672 -11.234 13.281 1 95.75 218 GLY A O 1
ATOM 1726 N N . ILE A 1 219 ? -17.391 -12.992 13.102 1 96.94 219 ILE A N 1
ATOM 1727 C CA . ILE A 1 219 ? -17.078 -13.094 14.523 1 96.94 219 ILE A CA 1
ATOM 1728 C C . ILE A 1 219 ? -16.406 -11.812 15.008 1 96.94 219 ILE A C 1
ATOM 1730 O O . ILE A 1 219 ? -16.844 -11.211 15.992 1 96.94 219 ILE A O 1
ATOM 1734 N N . PRO A 1 220 ? -15.391 -11.344 14.297 1 96.31 220 PRO A N 1
ATOM 1735 C CA . PRO A 1 220 ? -14.766 -10.102 14.766 1 96.31 220 PRO A CA 1
ATOM 1736 C C . PRO A 1 220 ? -15.742 -8.93 14.812 1 96.31 220 PRO A C 1
ATOM 1738 O O . PRO A 1 220 ? -15.617 -8.047 15.664 1 96.31 220 PRO A O 1
ATOM 1741 N N . ALA A 1 221 ? -16.688 -8.93 13.898 1 96.5 221 ALA A N 1
ATOM 1742 C CA . ALA A 1 221 ? -17.672 -7.859 13.906 1 96.5 221 ALA A CA 1
ATOM 1743 C C . ALA A 1 221 ? -18.484 -7.871 15.203 1 96.5 221 ALA A C 1
ATOM 1745 O O . ALA A 1 221 ? -18.703 -6.824 15.812 1 96.5 221 ALA A O 1
ATOM 1746 N N . VAL A 1 222 ? -18.859 -9.016 15.648 1 97.44 222 VAL A N 1
ATOM 1747 C CA . VAL A 1 222 ? -19.594 -9.164 16.891 1 97.44 222 VAL A CA 1
ATOM 1748 C C . VAL A 1 222 ? -18.719 -8.75 18.078 1 97.44 222 VAL A C 1
ATOM 1750 O O . VAL A 1 222 ? -19.172 -8.016 18.953 1 97.44 222 VAL A O 1
ATOM 1753 N N . LEU A 1 223 ? -17.547 -9.172 18.062 1 97.69 223 LEU A N 1
ATOM 1754 C CA . LEU A 1 223 ? -16.609 -8.844 19.141 1 97.69 223 LEU A CA 1
ATOM 1755 C C . LEU A 1 223 ? -16.375 -7.336 19.203 1 97.69 223 LEU A C 1
ATOM 1757 O O . LEU A 1 223 ? -16.328 -6.754 20.281 1 97.69 223 LEU A O 1
ATOM 1761 N N . MET A 1 224 ? -16.203 -6.758 18.047 1 97.12 224 MET A N 1
ATOM 1762 C CA . MET A 1 224 ? -16 -5.312 18 1 97.12 224 MET A CA 1
ATOM 1763 C C . MET A 1 224 ? -17.234 -4.574 18.516 1 97.12 224 MET A C 1
ATOM 1765 O O . MET A 1 224 ? -17.109 -3.52 19.141 1 97.12 224 MET A O 1
ATOM 1769 N N . GLY A 1 225 ? -18.391 -5.148 18.188 1 97.12 225 GLY A N 1
ATOM 1770 C CA . GLY A 1 225 ? -19.609 -4.57 18.734 1 97.12 225 GLY A CA 1
ATOM 1771 C C . GLY A 1 225 ? -19.672 -4.617 20.25 1 97.12 225 GLY A C 1
ATOM 1772 O O . GLY A 1 225 ? -20.078 -3.641 20.891 1 97.12 225 GLY A O 1
ATOM 1773 N N . ILE A 1 226 ? -19.203 -5.68 20.812 1 97.25 226 ILE A N 1
ATOM 1774 C CA . ILE A 1 226 ? -19.188 -5.836 22.266 1 97.25 226 ILE A CA 1
ATOM 1775 C C . ILE A 1 226 ? -18.188 -4.863 22.875 1 97.25 226 ILE A C 1
ATOM 1777 O O . ILE A 1 226 ? -18.5 -4.199 23.875 1 97.25 226 ILE A O 1
ATOM 1781 N N . VAL A 1 227 ? -17.094 -4.73 22.281 1 96.06 227 VAL A N 1
ATOM 1782 C CA . VAL A 1 227 ? -16.078 -3.812 22.781 1 96.06 227 VAL A CA 1
ATOM 1783 C C . VAL A 1 227 ? -16.594 -2.377 22.703 1 96.06 227 VAL A C 1
ATOM 1785 O O . VAL A 1 227 ? -16.359 -1.58 23.609 1 96.06 227 VAL A O 1
ATOM 1788 N N . THR A 1 228 ? -17.266 -2.088 21.609 1 95.75 228 THR A N 1
ATOM 1789 C CA . THR A 1 228 ? -17.812 -0.755 21.406 1 95.75 228 THR A CA 1
ATOM 1790 C C . THR A 1 228 ? -18.828 -0.425 22.5 1 95.75 228 THR A C 1
ATOM 1792 O O . THR A 1 228 ? -18.875 0.708 22.984 1 95.75 228 THR A O 1
ATOM 1795 N N . TRP A 1 229 ? -19.516 -1.376 22.953 1 94.06 229 TRP A N 1
ATOM 1796 C CA . TRP A 1 229 ? -20.531 -1.195 24 1 94.06 229 TRP A CA 1
ATOM 1797 C C . TRP A 1 229 ? -19.875 -0.742 25.297 1 94.06 229 TRP A C 1
ATOM 1799 O O . TRP A 1 229 ? -20.453 0.069 26.031 1 94.06 229 TRP A O 1
ATOM 1809 N N . PHE A 1 230 ? -18.672 -1.125 25.484 1 92.81 230 PHE A N 1
ATOM 1810 C CA . PHE A 1 230 ? -18.047 -0.855 26.781 1 92.81 230 PHE A CA 1
ATOM 1811 C C . PHE A 1 230 ? -17.062 0.3 26.672 1 92.81 230 PHE A C 1
ATOM 1813 O O . PHE A 1 230 ? -16.734 0.938 27.672 1 92.81 230 PHE A O 1
ATOM 1820 N N . THR A 1 231 ? -16.641 0.615 25.516 1 90.81 231 THR A N 1
ATOM 1821 C CA . THR A 1 231 ? -15.484 1.513 25.453 1 90.81 231 THR A CA 1
ATOM 1822 C C . THR A 1 231 ? -15.844 2.811 24.75 1 90.81 231 THR A C 1
ATOM 1824 O O . THR A 1 231 ? -15.203 3.842 24.953 1 90.81 231 THR A O 1
ATOM 1827 N N . LEU A 1 232 ? -16.828 2.852 23.922 1 92.81 232 LEU A N 1
ATOM 1828 C CA . LEU A 1 232 ? -17.109 4.023 23.109 1 92.81 232 LEU A CA 1
ATOM 1829 C C . LEU A 1 232 ? -17.797 5.109 23.938 1 92.81 232 LEU A C 1
ATOM 1831 O O . LEU A 1 232 ? -18.812 4.855 24.578 1 92.81 232 LEU A O 1
ATOM 1835 N N . PRO A 1 233 ? -17.219 6.266 23.922 1 91.88 233 PRO A N 1
ATOM 1836 C CA . PRO A 1 233 ? -17.875 7.371 24.625 1 91.88 233 PRO A CA 1
ATOM 1837 C C . PRO A 1 233 ? -19.062 7.941 23.844 1 91.88 233 PRO A C 1
ATOM 1839 O O . PRO A 1 233 ? -19.062 7.934 22.609 1 91.88 233 PRO A O 1
ATOM 1842 N N . ASN A 1 234 ? -20.016 8.461 24.547 1 88.44 234 ASN A N 1
ATOM 1843 C CA . ASN A 1 234 ? -21.188 9.039 23.891 1 88.44 234 ASN A CA 1
ATOM 1844 C C . ASN A 1 234 ? -20.969 10.516 23.578 1 88.44 234 ASN A C 1
ATOM 1846 O O . ASN A 1 234 ? -20.969 10.914 22.406 1 88.44 234 ASN A O 1
ATOM 1850 N N . PHE A 1 235 ? -20.75 11.305 24.656 1 86.69 235 PHE A N 1
ATOM 1851 C CA . PHE A 1 235 ? -20.594 12.75 24.547 1 86.69 235 PHE A CA 1
ATOM 1852 C C . PHE A 1 235 ? -19.438 13.242 25.406 1 86.69 235 PHE A C 1
ATOM 1854 O O . PHE A 1 235 ? -19.062 12.586 26.375 1 86.69 235 PHE A O 1
ATOM 1861 N N . PRO A 1 236 ? -18.875 14.297 24.906 1 87.38 236 PRO A N 1
ATOM 1862 C CA . PRO A 1 236 ? -17.781 14.836 25.719 1 87.38 236 PRO A CA 1
ATOM 1863 C C . PRO A 1 236 ? -18.219 15.156 27.156 1 87.38 236 PRO A C 1
ATOM 1865 O O . PRO A 1 236 ? -17.422 15.055 28.078 1 87.38 236 PRO A O 1
ATOM 1868 N N . GLU A 1 237 ? -19.438 15.477 27.297 1 85.69 237 GLU A N 1
ATOM 1869 C CA . GLU A 1 237 ? -19.953 15.891 28.609 1 85.69 237 GLU A CA 1
ATOM 1870 C C . GLU A 1 237 ? -19.984 14.719 29.578 1 85.69 237 GLU A C 1
ATOM 1872 O O . GLU A 1 237 ? -19.828 14.914 30.797 1 85.69 237 GLU A O 1
ATOM 1877 N N . ASP A 1 238 ? -20.094 13.562 29.031 1 82.69 238 ASP A N 1
ATOM 1878 C CA . ASP A 1 238 ? -20.281 12.406 29.906 1 82.69 238 ASP A CA 1
ATOM 1879 C C . ASP A 1 238 ? -19.031 11.531 29.938 1 82.69 238 ASP A C 1
ATOM 1881 O O . ASP A 1 238 ? -19.062 10.422 30.469 1 82.69 238 ASP A O 1
ATOM 1885 N N . SER A 1 239 ? -17.938 12.062 29.453 1 84.5 239 SER A N 1
ATOM 1886 C CA . SER A 1 239 ? -16.75 11.219 29.344 1 84.5 239 SER A CA 1
ATOM 1887 C C . SER A 1 239 ? -15.875 11.32 30.578 1 84.5 239 SER A C 1
ATOM 1889 O O . SER A 1 239 ? -15.328 12.383 30.875 1 84.5 239 SER A O 1
ATOM 1891 N N . ALA A 1 240 ? -15.727 10.234 31.25 1 82.81 240 ALA A N 1
ATOM 1892 C CA . ALA A 1 240 ? -15.023 10.18 32.531 1 82.81 240 ALA A CA 1
ATOM 1893 C C . ALA A 1 240 ? -13.508 10.172 32.312 1 82.81 240 ALA A C 1
ATOM 1895 O O . ALA A 1 240 ? -12.742 10.469 33.25 1 82.81 240 ALA A O 1
ATOM 1896 N N . TRP A 1 241 ? -13.164 9.906 31.188 1 86.12 241 TRP A N 1
ATOM 1897 C CA . TRP A 1 241 ? -11.727 9.789 30.953 1 86.12 241 TRP A CA 1
ATOM 1898 C C . TRP A 1 241 ? -11.117 11.148 30.641 1 86.12 241 TRP A C 1
ATOM 1900 O O . TRP A 1 241 ? -9.898 11.305 30.625 1 86.12 241 TRP A O 1
ATOM 1910 N N . LEU A 1 242 ? -11.969 12.133 30.469 1 89.06 242 LEU A N 1
ATOM 1911 C CA . LEU A 1 242 ? -11.492 13.5 30.266 1 89.06 242 LEU A CA 1
ATOM 1912 C C . LEU A 1 242 ? -11.43 14.242 31.594 1 89.06 242 LEU A C 1
ATOM 1914 O O . LEU A 1 242 ? -12.336 14.133 32.438 1 89.06 242 LEU A O 1
ATOM 1918 N N . SER A 1 243 ? -10.344 14.898 31.75 1 90.69 243 SER A N 1
ATOM 1919 C CA . SER A 1 243 ? -10.289 15.797 32.906 1 90.69 243 SER A CA 1
ATOM 1920 C C . SER A 1 243 ? -11.266 16.953 32.75 1 90.69 243 SER A C 1
ATOM 1922 O O . SER A 1 243 ? -11.758 17.219 31.641 1 90.69 243 SER A O 1
ATOM 1924 N N . GLU A 1 244 ? -11.539 17.562 33.875 1 90.25 244 GLU A N 1
ATOM 1925 C CA . GLU A 1 244 ? -12.469 18.672 33.844 1 90.25 244 GLU A CA 1
ATOM 1926 C C . GLU A 1 244 ? -11.961 19.781 32.938 1 90.25 244 GLU A C 1
ATOM 1928 O O . GLU A 1 244 ? -12.742 20.406 32.188 1 90.25 244 GLU A O 1
ATOM 1933 N N . GLU A 1 245 ? -10.727 19.922 32.969 1 91.31 245 GLU A N 1
ATOM 1934 C CA . GLU A 1 245 ? -10.125 20.969 32.125 1 91.31 245 GLU A CA 1
ATOM 1935 C C . GLU A 1 245 ? -10.195 20.578 30.641 1 91.31 245 GLU A C 1
ATOM 1937 O O . GLU A 1 245 ? -10.469 21.422 29.781 1 91.31 245 GLU A O 1
ATOM 1942 N N . GLU A 1 246 ? -10.039 19.344 30.406 1 91.81 246 GLU A N 1
ATOM 1943 C CA . GLU A 1 246 ? -10.109 18.844 29.031 1 91.81 246 GLU A CA 1
ATOM 1944 C C . GLU A 1 246 ? -11.531 18.906 28.484 1 91.81 246 GLU A C 1
ATOM 1946 O O . GLU A 1 246 ? -11.742 19.297 27.328 1 91.81 246 GLU A O 1
ATOM 1951 N N . ARG A 1 247 ? -12.406 18.609 29.328 1 91.06 247 ARG A N 1
ATOM 1952 C CA . ARG A 1 247 ? -13.812 18.625 28.938 1 91.06 247 ARG A CA 1
ATOM 1953 C C . ARG A 1 247 ? -14.266 20.047 28.594 1 91.06 247 ARG A C 1
ATOM 1955 O O . ARG A 1 247 ? -14.945 20.25 27.594 1 91.06 247 ARG A O 1
ATOM 1962 N N . ARG A 1 248 ? -13.883 20.938 29.406 1 88.19 248 ARG A N 1
ATOM 1963 C CA . ARG A 1 248 ? -14.242 22.344 29.172 1 88.19 248 ARG A CA 1
ATOM 1964 C C . ARG A 1 248 ? -13.617 22.859 27.891 1 88.19 248 ARG A C 1
ATOM 1966 O O . ARG A 1 248 ? -14.242 23.609 27.141 1 88.19 248 ARG A O 1
ATOM 1973 N N . ALA A 1 249 ? -12.477 22.391 27.688 1 90 249 ALA A N 1
ATOM 1974 C CA . ALA A 1 249 ? -11.766 22.844 26.5 1 90 249 ALA A CA 1
ATOM 1975 C C . ALA A 1 249 ? -12.461 22.359 25.234 1 90 249 ALA A C 1
ATOM 1977 O O . ALA A 1 249 ? -12.57 23.094 24.25 1 90 249 ALA A O 1
ATOM 1978 N N . VAL A 1 250 ? -12.938 21.188 25.281 1 88.88 250 VAL A N 1
ATOM 1979 C CA . VAL A 1 250 ? -13.617 20.594 24.141 1 88.88 250 VAL A CA 1
ATOM 1980 C C . VAL A 1 250 ? -14.961 21.297 23.922 1 88.88 250 VAL A C 1
ATOM 1982 O O . VAL A 1 250 ? -15.32 21.625 22.797 1 88.88 250 VAL A O 1
ATOM 1985 N N . LEU A 1 251 ? -15.594 21.594 24.969 1 85.25 251 LEU A N 1
ATOM 1986 C CA . LEU A 1 251 ? -16.922 22.188 24.891 1 85.25 251 LEU A CA 1
ATOM 1987 C C . LEU A 1 251 ? -16.844 23.641 24.453 1 85.25 251 LEU A C 1
ATOM 1989 O O . LEU A 1 251 ? -17.719 24.141 23.734 1 85.25 251 LEU A O 1
ATOM 1993 N N . ASP A 1 252 ? -15.766 24.234 24.828 1 83.31 252 ASP A N 1
ATOM 1994 C CA . ASP A 1 252 ? -15.578 25.625 24.484 1 83.31 252 ASP A CA 1
ATOM 1995 C C . ASP A 1 252 ? -15.195 25.781 23.016 1 83.31 252 ASP A C 1
ATOM 1997 O O . ASP A 1 252 ? -15.477 26.812 22.391 1 83.31 252 ASP A O 1
ATOM 2001 N N . ASN A 1 253 ? -14.508 24.828 22.516 1 81.81 253 ASN A N 1
ATOM 2002 C CA . ASN A 1 253 ? -14.023 24.906 21.141 1 81.81 253 ASN A CA 1
ATOM 2003 C C . ASN A 1 253 ? -15.102 24.516 20.141 1 81.81 253 ASN A C 1
ATOM 2005 O O . ASN A 1 253 ? -14.938 24.719 18.938 1 81.81 253 ASN A O 1
ATOM 2009 N N . ARG A 1 254 ? -16.141 24.016 20.594 1 73.19 254 ARG A N 1
ATOM 2010 C CA . ARG A 1 254 ? -17.234 23.609 19.719 1 73.19 254 ARG A CA 1
ATOM 2011 C C . ARG A 1 254 ? -18.078 24.812 19.312 1 73.19 254 ARG A C 1
ATOM 2013 O O . ARG A 1 254 ? -18.391 25.672 20.125 1 73.19 254 ARG A O 1
ATOM 2020 N N . PRO A 1 255 ? -18.141 25.047 17.859 1 57.5 255 PRO A N 1
ATOM 2021 C CA . PRO A 1 255 ? -18.953 26.203 17.469 1 57.5 255 PRO A CA 1
ATOM 2022 C C . PRO A 1 255 ? -20.359 26.156 18.047 1 57.5 255 PRO A C 1
ATOM 2024 O O . PRO A 1 255 ? -20.922 25.078 18.25 1 57.5 255 PRO A O 1
ATOM 2027 N N . LYS A 1 256 ? -20.906 27.266 18.469 1 52.69 256 LYS A N 1
ATOM 2028 C CA . LYS A 1 256 ? -22.234 27.469 19.031 1 52.69 256 LYS A CA 1
ATOM 2029 C C . LYS A 1 256 ? -23.312 26.922 18.094 1 52.69 256 LYS A C 1
ATOM 2031 O O . LYS A 1 256 ? -24.438 26.656 18.516 1 52.69 256 LYS A O 1
ATOM 2036 N N . THR A 1 257 ? -23.078 26.922 16.812 1 47.5 257 THR A N 1
ATOM 2037 C CA . THR A 1 257 ? -24.094 26.516 15.844 1 47.5 257 THR A CA 1
ATOM 2038 C C . THR A 1 257 ? -24.109 24.984 15.703 1 47.5 257 THR A C 1
ATOM 2040 O O . THR A 1 257 ? -24.844 24.453 14.875 1 47.5 257 THR A O 1
ATOM 2043 N N . GLN A 1 258 ? -23.234 24.359 16.219 1 51.34 258 GLN A N 1
ATOM 2044 C CA . GLN A 1 258 ? -23.141 22.922 16.047 1 51.34 258 GLN A CA 1
ATOM 2045 C C . GLN A 1 258 ? -24.312 22.203 16.688 1 51.34 258 GLN A C 1
ATOM 2047 O O . GLN A 1 258 ? -24.844 22.672 17.703 1 51.34 258 GLN A O 1
ATOM 2052 N N . PRO A 1 259 ? -25.078 21.422 16 1 46.09 259 PRO A N 1
ATOM 2053 C CA . PRO A 1 259 ? -26.281 20.719 16.5 1 46.09 259 PRO A CA 1
ATOM 2054 C C . PRO A 1 259 ? -26.141 20.297 17.953 1 46.09 259 PRO A C 1
ATOM 2056 O O . PRO A 1 259 ? -25.109 19.75 18.344 1 46.09 259 PRO A O 1
ATOM 2059 N N . THR A 1 260 ? -26.547 21.125 18.703 1 42.16 260 THR A N 1
ATOM 2060 C CA . THR A 1 260 ? -26.75 20.625 20.062 1 42.16 260 THR A CA 1
ATOM 2061 C C . THR A 1 260 ? -27.672 19.406 20.078 1 42.16 260 THR A C 1
ATOM 2063 O O . THR A 1 260 ? -28.406 19.188 19.109 1 42.16 260 THR A O 1
ATOM 2066 N N . ALA A 1 261 ? -27.625 18.547 21.094 1 42.78 261 ALA A N 1
ATOM 2067 C CA . ALA A 1 261 ? -28.531 17.422 21.234 1 42.78 261 ALA A CA 1
ATOM 2068 C C . ALA A 1 261 ? -29.938 17.781 20.75 1 42.78 261 ALA A C 1
ATOM 2070 O O . ALA A 1 261 ? -30.641 16.938 20.203 1 42.78 261 ALA A O 1
ATOM 2071 N N . ASP A 1 262 ? -30.375 19.031 21 1 39.34 262 ASP A N 1
ATOM 2072 C CA . ASP A 1 262 ? -31.734 19.5 20.766 1 39.34 262 ASP A CA 1
ATOM 2073 C C . ASP A 1 262 ? -31.844 20.203 19.422 1 39.34 262 ASP A C 1
ATOM 2075 O O . ASP A 1 262 ? -32.906 20.75 19.078 1 39.34 262 ASP A O 1
ATOM 2079 N N . SER A 1 263 ? -30.859 20.641 18.859 1 43.06 263 SER A N 1
ATOM 2080 C CA . SER A 1 263 ? -30.969 21.516 17.703 1 43.06 263 SER A CA 1
ATOM 2081 C C . SER A 1 263 ? -31.703 20.844 16.547 1 43.06 263 SER A C 1
ATOM 2083 O O . SER A 1 263 ? -31.5 19.656 16.281 1 43.06 263 SER A O 1
ATOM 2085 N N . LYS A 1 264 ? -32.906 21.328 16.172 1 42.47 264 LYS A N 1
ATOM 2086 C CA . LYS A 1 264 ? -33.75 21.016 15.023 1 42.47 264 LYS A CA 1
ATOM 2087 C C . LYS A 1 264 ? -32.938 20.953 13.734 1 42.47 264 LYS A C 1
ATOM 2089 O O . LYS A 1 264 ? -32.375 21.969 13.297 1 42.47 264 LYS A O 1
ATOM 2094 N N . THR A 1 265 ? -32.312 19.875 13.375 1 43.88 265 THR A N 1
ATOM 2095 C CA . THR A 1 265 ? -31.344 19.422 12.398 1 43.88 265 THR A CA 1
ATOM 2096 C C . THR A 1 265 ? -31.688 19.922 11 1 43.88 265 THR A C 1
ATOM 2098 O O . THR A 1 265 ? -30.797 20.078 10.156 1 43.88 265 THR A O 1
ATOM 2101 N N . TRP A 1 266 ? -32.938 19.5 10.492 1 46.81 266 TRP A N 1
ATOM 2102 C CA . TRP A 1 266 ? -33.281 19.578 9.07 1 46.81 266 TRP A CA 1
ATOM 2103 C C . TRP A 1 266 ? -33.688 21 8.695 1 46.81 266 TRP A C 1
ATOM 2105 O O . TRP A 1 266 ? -34.688 21.516 9.195 1 46.81 266 TRP A O 1
ATOM 2115 N N . ASN A 1 267 ? -32.812 21.844 8.477 1 48.31 267 ASN A N 1
ATOM 2116 C CA . ASN A 1 267 ? -33.281 23.094 7.895 1 48.31 267 ASN A CA 1
ATOM 2117 C C . ASN A 1 267 ? -33.75 22.906 6.461 1 48.31 267 ASN A C 1
ATOM 2119 O O . ASN A 1 267 ? -32.969 22.656 5.559 1 48.31 267 ASN A O 1
ATOM 2123 N N . SER A 1 268 ? -35.031 22.703 6.23 1 55.53 268 SER A N 1
ATOM 2124 C CA . SER A 1 268 ? -35.719 22.516 4.949 1 55.53 268 SER A CA 1
ATOM 2125 C C . SER A 1 268 ? -35.219 23.516 3.916 1 55.53 268 SER A C 1
ATOM 2127 O O . SER A 1 268 ? -35.125 23.203 2.73 1 55.53 268 SER A O 1
ATOM 2129 N N . LYS A 1 269 ? -34.938 24.688 4.324 1 57.41 269 LYS A N 1
ATOM 2130 C CA . LYS A 1 269 ? -34.5 25.688 3.367 1 57.41 269 LYS A CA 1
ATOM 2131 C C . LYS A 1 269 ? -33.125 25.344 2.801 1 57.41 269 LYS A C 1
ATOM 2133 O O . LYS A 1 269 ? -32.875 25.484 1.599 1 57.41 269 LYS A O 1
ATOM 2138 N N . GLU A 1 270 ? -32.25 24.812 3.641 1 59.31 270 GLU A N 1
ATOM 2139 C CA . GLU A 1 270 ? -30.922 24.438 3.201 1 59.31 270 GLU A CA 1
ATOM 2140 C C . GLU A 1 270 ? -30.953 23.219 2.287 1 59.31 270 GLU A C 1
ATOM 2142 O O . GLU A 1 270 ? -30.203 23.141 1.322 1 59.31 270 GLU A O 1
ATOM 2147 N N . THR A 1 271 ? -31.984 22.406 2.537 1 62.72 271 THR A N 1
ATOM 2148 C CA . THR A 1 271 ? -32.125 21.219 1.69 1 62.72 271 THR A CA 1
ATOM 2149 C C . THR A 1 271 ? -32.625 21.625 0.297 1 62.72 271 THR A C 1
ATOM 2151 O O . THR A 1 271 ? -32.188 21.031 -0.702 1 62.72 271 THR A O 1
ATOM 2154 N N . ARG A 1 272 ? -33.438 22.609 0.307 1 64.75 272 ARG A N 1
ATOM 2155 C CA . ARG A 1 272 ? -33.969 23.031 -0.985 1 64.75 272 ARG A CA 1
ATOM 2156 C C . ARG A 1 272 ? -32.875 23.734 -1.8 1 64.75 272 ARG A C 1
ATOM 2158 O O . ARG A 1 272 ? -32.875 23.672 -3.031 1 64.75 272 ARG A O 1
ATOM 2165 N N . GLU A 1 273 ? -32.031 24.359 -1.146 1 64.12 273 GLU A N 1
ATOM 2166 C CA . GLU A 1 273 ? -30.953 25.094 -1.82 1 64.12 273 GLU A CA 1
ATOM 2167 C C . GLU A 1 273 ? -29.953 24.125 -2.453 1 64.12 273 GLU A C 1
ATOM 2169 O O . GLU A 1 273 ? -29.344 24.453 -3.482 1 64.12 273 GLU A O 1
ATOM 2174 N N . ILE A 1 274 ? -29.906 22.984 -1.924 1 64.81 274 ILE A N 1
ATOM 2175 C CA . ILE A 1 274 ? -29 21.984 -2.465 1 64.81 274 ILE A CA 1
ATOM 2176 C C . ILE A 1 274 ? -29.484 21.531 -3.842 1 64.81 274 ILE A C 1
ATOM 2178 O O . ILE A 1 274 ? -28.688 21.281 -4.742 1 64.81 274 ILE A O 1
ATOM 2182 N N . PHE A 1 275 ? -30.781 21.547 -4 1 70.62 275 PHE A N 1
ATOM 2183 C CA . PHE A 1 275 ? -31.344 21.062 -5.254 1 70.62 275 PHE A CA 1
ATOM 2184 C C . PHE A 1 275 ? -31.328 22.172 -6.309 1 70.62 275 PHE A C 1
ATOM 2186 O O . PHE A 1 275 ? -31.531 21.891 -7.496 1 70.62 275 PHE A O 1
ATOM 2193 N N . LYS A 1 276 ? -31 23.328 -5.832 1 70.75 276 LYS A N 1
ATOM 2194 C CA . LYS A 1 276 ? -30.953 24.422 -6.801 1 70.75 276 LYS A CA 1
ATOM 2195 C C . LYS A 1 276 ? -29.547 24.609 -7.344 1 70.75 276 LYS A C 1
ATOM 2197 O O . LYS A 1 276 ? -29.359 25.234 -8.391 1 70.75 276 LYS A O 1
ATOM 2202 N N . ASP A 1 277 ? -28.672 24.062 -6.688 1 75.25 277 ASP A N 1
ATOM 2203 C CA . ASP A 1 277 ? -27.281 24.219 -7.105 1 75.25 277 ASP A CA 1
ATOM 2204 C C . ASP A 1 277 ? -26.922 23.234 -8.203 1 75.25 277 ASP A C 1
ATOM 2206 O O . ASP A 1 277 ? -26.938 22.016 -7.98 1 75.25 277 ASP A O 1
ATOM 2210 N N . SER A 1 278 ? -26.781 23.719 -9.438 1 78.88 278 SER A N 1
ATOM 2211 C CA . SER A 1 278 ? -26.453 22.938 -10.617 1 78.88 278 SER A CA 1
ATOM 2212 C C . SER A 1 278 ? -25.188 22.109 -10.398 1 78.88 278 SER A C 1
ATOM 2214 O O . SER A 1 278 ? -25.031 21.047 -11.008 1 78.88 278 SER A O 1
ATOM 2216 N N . ARG A 1 279 ? -24.344 22.484 -9.578 1 82.38 279 ARG A N 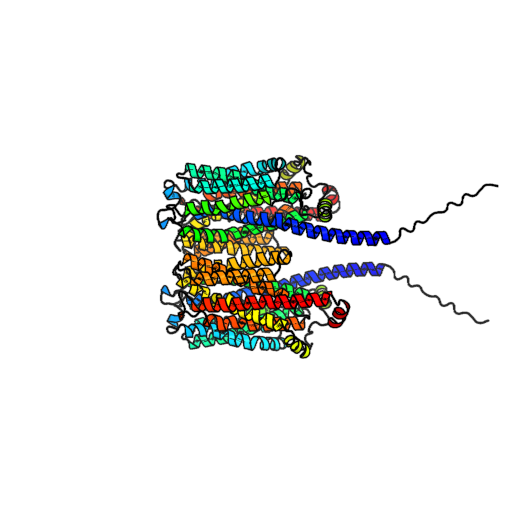1
ATOM 2217 C CA . ARG A 1 279 ? -23.094 21.781 -9.32 1 82.38 279 ARG A CA 1
ATOM 2218 C C . ARG A 1 279 ? -23.359 20.453 -8.625 1 82.38 279 ARG A C 1
ATOM 2220 O O . ARG A 1 279 ? -22.594 19.5 -8.805 1 82.38 279 ARG A O 1
ATOM 2227 N N . ASN A 1 280 ? -24.391 20.422 -7.91 1 80.19 280 ASN A N 1
ATOM 2228 C CA . ASN A 1 280 ? -24.734 19.188 -7.223 1 80.19 280 ASN A CA 1
ATOM 2229 C C . ASN A 1 280 ? -25.125 18.094 -8.211 1 80.19 280 ASN A C 1
ATOM 2231 O O . ASN A 1 280 ? -24.781 16.922 -8.016 1 80.19 280 ASN A O 1
ATOM 2235 N N . TYR A 1 281 ? -25.766 18.516 -9.242 1 82.75 281 TYR A N 1
ATOM 2236 C CA . TYR A 1 281 ? -26.188 17.547 -10.242 1 82.75 281 TYR A CA 1
ATOM 2237 C C . TYR A 1 281 ? -25 17.031 -11.055 1 82.75 281 TYR A C 1
ATOM 2239 O O . TYR A 1 281 ? -24.938 15.844 -11.375 1 82.75 281 TYR A O 1
ATOM 2247 N N . SER A 1 282 ? -24.156 17.922 -11.352 1 87.56 282 SER A N 1
ATOM 2248 C CA . SER A 1 282 ? -23 17.5 -12.125 1 87.56 282 SER A CA 1
ATOM 2249 C C . SER A 1 282 ? -22.094 16.594 -11.312 1 87.56 282 SER A C 1
ATOM 2251 O O . SER A 1 282 ? -21.562 15.609 -11.828 1 87.56 282 SER A O 1
ATOM 2253 N N . TYR A 1 283 ? -21.953 16.875 -10.031 1 86.44 283 TYR A N 1
ATOM 2254 C CA . TYR A 1 283 ? -21.172 16.016 -9.156 1 86.44 283 TYR A CA 1
ATOM 2255 C C . TYR A 1 283 ? -21.828 14.656 -9 1 86.44 283 TYR A C 1
ATOM 2257 O O . TYR A 1 283 ? -21.141 13.625 -9.039 1 86.44 283 TYR A O 1
ATOM 2265 N N . THR A 1 284 ? -23.125 14.695 -8.852 1 84.75 284 THR A N 1
ATOM 2266 C CA . THR A 1 284 ? -23.844 13.438 -8.68 1 84.75 284 THR A CA 1
ATOM 2267 C C . THR A 1 284 ? -23.734 12.586 -9.945 1 84.75 284 THR A C 1
ATOM 2269 O O . THR A 1 284 ? -23.547 11.375 -9.867 1 84.75 284 THR A O 1
ATOM 2272 N N . PHE A 1 285 ? -23.906 13.195 -11.008 1 89.12 285 PHE A N 1
ATOM 2273 C CA . PHE A 1 285 ? -23.781 12.5 -12.281 1 89.12 285 PHE A CA 1
ATOM 2274 C C . PHE A 1 285 ? -22.391 11.898 -12.445 1 89.12 285 PHE A C 1
ATOM 2276 O O . PHE A 1 285 ? -22.25 10.727 -12.797 1 89.12 285 PHE A O 1
ATOM 2283 N N . LEU A 1 286 ? -21.391 12.695 -12.156 1 91.38 286 LEU A N 1
ATOM 2284 C CA . LEU A 1 286 ? -20.016 12.219 -12.219 1 91.38 286 LEU A CA 1
ATOM 2285 C C . LEU A 1 286 ? -19.781 11.055 -11.266 1 91.38 286 LEU A C 1
ATOM 2287 O O . LEU A 1 286 ? -19.141 10.07 -11.617 1 91.38 286 LEU A O 1
ATOM 2291 N N . TRP A 1 287 ? -20.406 11.148 -10.164 1 89.44 287 TRP A N 1
ATOM 2292 C CA . TRP A 1 287 ? -20.219 10.125 -9.133 1 89.44 287 TRP A CA 1
ATOM 2293 C C . TRP A 1 287 ? -20.844 8.805 -9.562 1 89.44 287 TRP A C 1
ATOM 2295 O O . TRP A 1 287 ? -20.219 7.75 -9.445 1 89.44 287 TRP A O 1
ATOM 2305 N N . ILE A 1 288 ? -21.969 8.898 -10.133 1 90 288 ILE A N 1
ATOM 2306 C CA . ILE A 1 288 ? -22.688 7.695 -10.539 1 90 288 ILE A CA 1
ATOM 2307 C C . ILE A 1 288 ? -21.984 7.047 -11.727 1 90 288 ILE A C 1
ATOM 2309 O O . ILE A 1 288 ? -21.75 5.836 -11.734 1 90 288 ILE A O 1
ATOM 2313 N N . CYS A 1 289 ? -21.594 7.828 -12.641 1 93.25 289 CYS A N 1
ATOM 2314 C CA . CYS A 1 289 ? -20.938 7.32 -13.844 1 93.25 289 CYS A CA 1
ATOM 2315 C C . CYS A 1 289 ? -19.609 6.648 -13.5 1 93.25 289 CYS A C 1
ATOM 2317 O O . CYS A 1 289 ? -19.328 5.543 -13.977 1 93.25 289 CYS A O 1
ATOM 2319 N N . HIS A 1 290 ? -18.891 7.246 -12.648 1 93.19 290 HIS A N 1
ATOM 2320 C CA . HIS A 1 290 ? -17.594 6.668 -12.305 1 93.19 290 HIS A CA 1
ATOM 2321 C C . HIS A 1 290 ? -17.766 5.465 -11.375 1 93.19 290 HIS A C 1
ATOM 2323 O O . HIS A 1 290 ? -17.031 4.477 -11.5 1 93.19 290 HIS A O 1
ATOM 2329 N N . ALA A 1 291 ? -18.688 5.59 -10.477 1 90.5 291 ALA A N 1
ATOM 2330 C CA . ALA A 1 291 ? -18.875 4.5 -9.523 1 90.5 291 ALA A CA 1
ATOM 2331 C C . ALA A 1 291 ? -19.219 3.199 -10.234 1 90.5 291 ALA A C 1
ATOM 2333 O O . ALA A 1 291 ? -18.672 2.143 -9.93 1 90.5 291 ALA A O 1
ATOM 2334 N N . ILE A 1 292 ? -20.078 3.352 -11.18 1 91.5 292 ILE A N 1
ATOM 2335 C CA . ILE A 1 292 ? -20.5 2.154 -11.898 1 91.5 292 ILE A CA 1
ATOM 2336 C C . ILE A 1 292 ? -19.453 1.778 -12.945 1 91.5 292 ILE A C 1
ATOM 2338 O O . ILE A 1 292 ? -19.016 0.63 -13 1 91.5 292 ILE A O 1
ATOM 2342 N N . GLY A 1 293 ? -19.031 2.725 -13.672 1 92.56 293 GLY A N 1
ATOM 2343 C CA . GLY A 1 293 ? -18.141 2.463 -14.789 1 92.56 293 GLY A CA 1
ATOM 2344 C C . GLY A 1 293 ? -16.719 2.131 -14.352 1 92.56 293 GLY A C 1
ATOM 2345 O O . GLY A 1 293 ? -16.062 1.273 -14.953 1 92.56 293 GLY A O 1
ATOM 2346 N N . GLY A 1 294 ? -16.25 2.799 -13.398 1 89.62 294 GLY A N 1
ATOM 2347 C CA . GLY A 1 294 ? -14.883 2.621 -12.961 1 89.62 294 GLY A CA 1
ATOM 2348 C C . GLY A 1 294 ? -14.727 1.529 -11.914 1 89.62 294 GLY A C 1
ATOM 2349 O O . GLY A 1 294 ? -13.82 0.701 -12.008 1 89.62 294 GLY A O 1
ATOM 2350 N N . TRP A 1 295 ? -15.672 1.415 -11.047 1 87.31 295 TRP A N 1
ATOM 2351 C CA . TRP A 1 295 ? -15.5 0.555 -9.875 1 87.31 295 TRP A CA 1
ATOM 2352 C C . TRP A 1 295 ? -16.406 -0.67 -9.969 1 87.31 295 TRP A C 1
ATOM 2354 O O . TRP A 1 295 ? -16.297 -1.582 -9.141 1 87.31 295 TRP A O 1
ATOM 2364 N N . GLY A 1 296 ? -17.188 -0.791 -10.953 1 88 296 GLY A N 1
ATOM 2365 C CA . GLY A 1 296 ? -18.109 -1.908 -11.094 1 88 296 GLY A CA 1
ATOM 2366 C C . GLY A 1 296 ? -17.406 -3.252 -11.172 1 88 296 GLY A C 1
ATOM 2367 O O . GLY A 1 296 ? -17.891 -4.242 -10.617 1 88 296 GLY A O 1
ATOM 2368 N N . ILE A 1 297 ? -16.266 -3.279 -11.766 1 91.19 297 ILE A N 1
ATOM 2369 C CA . ILE A 1 297 ? -15.516 -4.52 -11.953 1 91.19 297 ILE A CA 1
ATOM 2370 C C . ILE A 1 297 ? -15.016 -5.027 -10.609 1 91.19 297 ILE A C 1
ATOM 2372 O O . ILE A 1 297 ? -14.789 -6.23 -10.438 1 91.19 297 ILE A O 1
ATOM 2376 N N . ALA A 1 298 ? -14.883 -4.168 -9.656 1 89 298 ALA A N 1
ATOM 2377 C CA . ALA A 1 298 ? -14.375 -4.543 -8.336 1 89 298 ALA A CA 1
ATOM 2378 C C . ALA A 1 298 ? -15.352 -5.473 -7.617 1 89 298 ALA A C 1
ATOM 2380 O O . ALA A 1 298 ? -14.945 -6.254 -6.754 1 89 298 ALA A O 1
ATOM 2381 N N . LYS A 1 299 ? -16.594 -5.457 -8.039 1 89 299 LYS A N 1
ATOM 2382 C CA . LYS A 1 299 ? -17.625 -6.273 -7.402 1 89 299 LYS A CA 1
ATOM 2383 C C . LYS A 1 299 ? -17.562 -7.719 -7.887 1 89 299 LYS A C 1
ATOM 2385 O O . LYS A 1 299 ? -18.203 -8.602 -7.309 1 89 299 LYS A O 1
ATOM 2390 N N . VAL A 1 300 ? -16.734 -7.977 -8.883 1 93.81 300 VAL A N 1
ATOM 2391 C CA . VAL A 1 300 ? -16.594 -9.336 -9.398 1 93.81 300 VAL A CA 1
ATOM 2392 C C . VAL A 1 300 ? -15.125 -9.609 -9.734 1 93.81 300 VAL A C 1
ATOM 2394 O O . VAL A 1 300 ? -14.828 -10.461 -10.578 1 93.81 300 VAL A O 1
ATOM 2397 N N . LEU A 1 301 ? -14.289 -8.914 -9.125 1 93.56 301 LEU A N 1
ATOM 2398 C CA . LEU A 1 301 ? -12.875 -8.914 -9.5 1 93.56 301 LEU A CA 1
ATOM 2399 C C . LEU A 1 301 ? -12.281 -10.312 -9.375 1 93.56 301 LEU A C 1
ATOM 2401 O O . LEU A 1 301 ? -11.625 -10.797 -10.305 1 93.56 301 LEU A O 1
ATOM 2405 N N . PRO A 1 302 ? -12.578 -11.031 -8.273 1 94.88 302 PRO A N 1
ATOM 2406 C CA . PRO A 1 302 ? -12 -12.375 -8.18 1 94.88 302 PRO A CA 1
ATOM 2407 C C . PRO A 1 302 ? -12.461 -13.297 -9.305 1 94.88 302 PRO A C 1
ATOM 2409 O O . PRO A 1 302 ? -11.672 -14.078 -9.836 1 94.88 302 PRO A O 1
ATOM 2412 N N . THR A 1 303 ? -13.672 -13.117 -9.711 1 94.94 303 THR A N 1
ATOM 2413 C CA . THR A 1 303 ? -14.227 -13.938 -10.781 1 94.94 303 THR A CA 1
ATOM 2414 C C . THR A 1 303 ? -13.57 -13.594 -12.117 1 94.94 303 THR A C 1
ATOM 2416 O O . THR A 1 303 ? -13.203 -14.484 -12.883 1 94.94 303 THR A O 1
ATOM 2419 N N . VAL A 1 304 ? -13.406 -12.352 -12.367 1 94.88 304 VAL A N 1
ATOM 2420 C CA . VAL A 1 304 ? -12.812 -11.883 -13.617 1 94.88 304 VAL A CA 1
ATOM 2421 C C . VAL A 1 304 ? -11.375 -12.391 -13.719 1 94.88 304 VAL A C 1
ATOM 2423 O O . VAL A 1 304 ? -10.953 -12.867 -14.781 1 94.88 304 VAL A O 1
ATOM 2426 N N . ILE A 1 305 ? -10.664 -12.375 -12.648 1 94.56 305 ILE A N 1
ATOM 2427 C CA . ILE A 1 305 ? -9.273 -12.805 -12.656 1 94.56 305 ILE A CA 1
ATOM 2428 C C . ILE A 1 305 ? -9.203 -14.328 -12.75 1 94.56 305 ILE A C 1
ATOM 2430 O O . ILE A 1 305 ? -8.344 -14.867 -13.453 1 94.56 305 ILE A O 1
ATOM 2434 N N . TYR A 1 306 ? -10.094 -15.016 -12.094 1 95.56 306 TYR A N 1
ATOM 2435 C CA . TYR A 1 306 ? -10.133 -16.469 -12.148 1 95.56 306 TYR A CA 1
ATOM 2436 C C . TYR A 1 306 ? -10.375 -16.969 -13.57 1 95.56 306 TYR A C 1
ATOM 2438 O O . TYR A 1 306 ? -9.797 -17.969 -13.992 1 95.56 306 TYR A O 1
ATOM 2446 N N . GLU A 1 307 ? -11.172 -16.219 -14.266 1 94.81 307 GLU A N 1
ATOM 2447 C CA . GLU A 1 307 ? -11.562 -16.625 -15.609 1 94.81 307 GLU A CA 1
ATOM 2448 C C . GLU A 1 307 ? -10.438 -16.406 -16.609 1 94.81 307 GLU A C 1
ATOM 2450 O O . GLU A 1 307 ? -10.516 -16.859 -17.75 1 94.81 307 GLU A O 1
ATOM 2455 N N . LEU A 1 308 ? -9.367 -15.797 -16.141 1 92.75 308 LEU A N 1
ATOM 2456 C CA . LEU A 1 308 ? -8.188 -15.672 -17 1 92.75 308 LEU A CA 1
ATOM 2457 C C . LEU A 1 308 ? -7.383 -16.969 -17 1 92.75 308 LEU A C 1
ATOM 2459 O O . LEU A 1 308 ? -6.5 -17.156 -17.844 1 92.75 308 LEU A O 1
ATOM 2463 N N . HIS A 1 309 ? -7.609 -17.875 -16 1 91.88 309 HIS A N 1
ATOM 2464 C CA . HIS A 1 309 ? -7.027 -19.203 -15.906 1 91.88 309 HIS A CA 1
ATOM 2465 C C . HIS A 1 309 ? -5.523 -19.141 -15.68 1 91.88 309 HIS A C 1
ATOM 2467 O O . HIS A 1 309 ? -4.766 -19.906 -16.281 1 91.88 309 HIS A O 1
ATOM 2473 N N . LEU A 1 310 ? -5.191 -18.141 -14.898 1 88.44 310 LEU A N 1
ATOM 2474 C CA . LEU A 1 310 ? -3.781 -18 -14.555 1 88.44 310 LEU A CA 1
ATOM 2475 C C . LEU A 1 310 ? -3.418 -18.891 -13.367 1 88.44 310 LEU A C 1
ATOM 2477 O O . LEU A 1 310 ? -2.258 -19.281 -13.211 1 88.44 310 LEU A O 1
ATOM 2481 N N . SER A 1 311 ? -4.391 -19.203 -12.555 1 90.69 311 SER A N 1
ATOM 2482 C CA . SER A 1 311 ? -4.145 -19.938 -11.312 1 90.69 311 SER A CA 1
ATOM 2483 C C . SER A 1 311 ? -5.426 -20.562 -10.781 1 90.69 311 SER A C 1
ATOM 2485 O O . SER A 1 311 ? -6.5 -20.391 -11.359 1 90.69 311 SER A O 1
ATOM 2487 N N . GLY A 1 312 ? -5.207 -21.375 -9.75 1 92.62 312 GLY A N 1
ATOM 2488 C CA . GLY A 1 312 ? -6.367 -21.891 -9.039 1 92.62 312 GLY A CA 1
ATOM 2489 C C . GLY A 1 312 ? -7.094 -20.828 -8.234 1 92.62 312 GLY A C 1
ATOM 2490 O O . GLY A 1 312 ? -6.633 -19.688 -8.133 1 92.62 312 GLY A O 1
ATOM 2491 N N . SER A 1 313 ? -8.273 -21.203 -7.738 1 94.75 313 SER A N 1
ATOM 2492 C CA . SER A 1 313 ? -9.156 -20.266 -7.055 1 94.75 313 SER A CA 1
ATOM 2493 C C . SER A 1 313 ? -8.484 -19.656 -5.832 1 94.75 313 SER A C 1
ATOM 2495 O O . SER A 1 313 ? -8.617 -18.453 -5.574 1 94.75 313 SER A O 1
ATOM 2497 N N . ALA A 1 314 ? -7.73 -20.422 -5.066 1 92.62 314 ALA A N 1
ATOM 2498 C CA . ALA A 1 314 ? -7.086 -19.938 -3.85 1 92.62 314 ALA A CA 1
ATOM 2499 C C . ALA A 1 314 ? -6.035 -18.875 -4.172 1 92.62 314 ALA A C 1
ATOM 2501 O O . ALA A 1 314 ? -6.039 -17.781 -3.592 1 92.62 314 ALA A O 1
ATOM 2502 N N . ILE A 1 315 ? -5.199 -19.141 -5.172 1 91 315 ILE A N 1
ATOM 2503 C CA . ILE A 1 315 ? -4.121 -18.234 -5.547 1 91 315 ILE A CA 1
ATOM 2504 C C . ILE A 1 315 ? -4.703 -17 -6.234 1 91 315 ILE A C 1
ATOM 2506 O O . ILE A 1 315 ? -4.176 -15.891 -6.09 1 91 315 ILE A O 1
ATOM 2510 N N . THR A 1 316 ? -5.789 -17.188 -6.906 1 93.62 316 THR A N 1
ATOM 2511 C CA . THR A 1 316 ? -6.453 -16.062 -7.566 1 93.62 316 THR A CA 1
ATOM 2512 C C . THR A 1 316 ? -6.852 -14.992 -6.551 1 93.62 316 THR A C 1
ATOM 2514 O O . THR A 1 316 ? -6.824 -13.805 -6.859 1 93.62 316 THR A O 1
ATOM 2517 N N . GLN A 1 317 ? -7.188 -15.383 -5.324 1 93.69 317 GLN A N 1
ATOM 2518 C CA . GLN A 1 317 ? -7.496 -14.414 -4.281 1 93.69 317 GLN A CA 1
ATOM 2519 C C . GLN A 1 317 ? -6.32 -13.469 -4.043 1 93.69 317 GLN A C 1
ATOM 2521 O O . GLN A 1 317 ? -6.512 -12.258 -3.883 1 93.69 317 GLN A O 1
ATOM 2526 N N . LEU A 1 318 ? -5.176 -14.047 -4.094 1 88.5 318 LEU A N 1
ATOM 2527 C CA . LEU A 1 318 ? -3.973 -13.25 -3.889 1 88.5 318 LEU A CA 1
ATOM 2528 C C . LEU A 1 318 ? -3.721 -12.328 -5.078 1 88.5 318 LEU A C 1
ATOM 2530 O O . LEU A 1 318 ? -3.174 -11.234 -4.918 1 88.5 318 LEU A O 1
ATOM 2534 N N . LEU A 1 319 ? -4.148 -12.781 -6.25 1 90.88 319 LEU A N 1
ATOM 2535 C CA . LEU A 1 319 ? -3.9 -12.008 -7.461 1 90.88 319 LEU A CA 1
ATOM 2536 C C . LEU A 1 319 ? -4.777 -10.758 -7.5 1 90.88 319 LEU A C 1
ATOM 2538 O O . LEU A 1 319 ? -4.547 -9.859 -8.312 1 90.88 319 LEU A O 1
ATOM 2542 N N . THR A 1 320 ? -5.691 -10.633 -6.598 1 91.56 320 THR A N 1
ATOM 2543 C CA . THR A 1 320 ? -6.492 -9.414 -6.512 1 91.56 320 THR A CA 1
ATOM 2544 C C . THR A 1 320 ? -5.746 -8.328 -5.7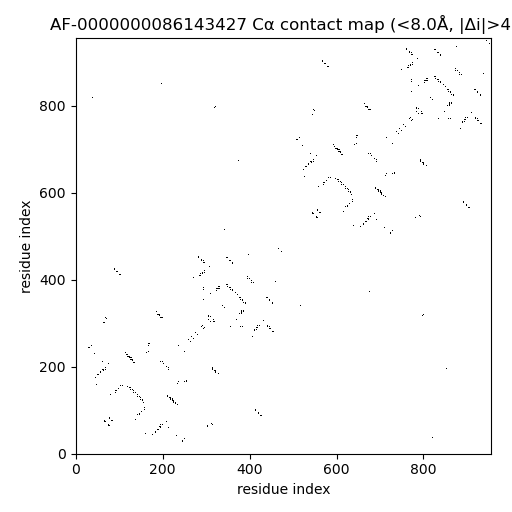42 1 91.56 320 THR A C 1
ATOM 2546 O O . THR A 1 320 ? -6.059 -7.141 -5.867 1 91.56 320 THR A O 1
ATOM 2549 N N . MET A 1 321 ? -4.801 -8.734 -4.992 1 87.75 321 MET A N 1
ATOM 2550 C CA . MET A 1 321 ? -4.133 -7.832 -4.062 1 87.75 321 MET A CA 1
ATOM 2551 C C . MET A 1 321 ? -3.367 -6.75 -4.812 1 87.75 321 MET A C 1
ATOM 2553 O O . MET A 1 321 ? -3.443 -5.57 -4.461 1 87.75 321 MET A O 1
ATOM 2557 N N . PRO A 1 322 ? -2.682 -7.133 -5.934 1 85.75 322 PRO A N 1
ATOM 2558 C CA . PRO A 1 322 ? -1.944 -6.094 -6.656 1 85.75 322 PRO A CA 1
ATOM 2559 C C . PRO A 1 322 ? -2.854 -4.984 -7.184 1 85.75 322 PRO A C 1
ATOM 2561 O O . PRO A 1 322 ? -2.445 -3.82 -7.238 1 85.75 322 PRO A O 1
ATOM 2564 N N . CYS A 1 323 ? -4.012 -5.352 -7.508 1 89.5 323 CYS A N 1
ATOM 2565 C CA . CYS A 1 323 ? -4.953 -4.359 -8.016 1 89.5 323 CYS A CA 1
ATOM 2566 C C . CYS A 1 323 ? -5.254 -3.301 -6.965 1 89.5 323 CYS A C 1
ATOM 2568 O O . CYS A 1 323 ? -5.176 -2.102 -7.242 1 89.5 323 CYS A O 1
ATOM 2570 N N . TYR A 1 324 ? -5.445 -3.746 -5.777 1 87.06 324 TYR A N 1
ATOM 2571 C CA . TYR A 1 324 ? -5.809 -2.84 -4.695 1 87.06 324 TYR A CA 1
ATOM 2572 C C . TYR A 1 324 ? -4.582 -2.131 -4.137 1 87.06 324 TYR A C 1
ATOM 2574 O O . TYR A 1 324 ? -4.648 -0.955 -3.773 1 87.06 324 TYR A O 1
ATOM 2582 N N . THR A 1 325 ? -3.523 -2.832 -4.145 1 83.44 325 THR A N 1
ATOM 2583 C CA . THR A 1 325 ? -2.291 -2.252 -3.621 1 83.44 325 THR A CA 1
ATOM 2584 C C . THR A 1 325 ? -1.798 -1.124 -4.52 1 83.44 325 THR A C 1
ATOM 2586 O O . THR A 1 325 ? -1.418 -0.056 -4.035 1 83.44 325 THR A O 1
ATOM 2589 N N . LEU A 1 326 ? -1.793 -1.404 -5.77 1 84.12 326 LEU A N 1
ATOM 2590 C CA . LEU A 1 326 ? -1.387 -0.367 -6.711 1 84.12 326 LEU A CA 1
ATOM 2591 C C . LEU A 1 326 ? -2.314 0.839 -6.625 1 84.12 326 LEU A C 1
ATOM 2593 O O . LEU A 1 326 ? -1.866 1.982 -6.734 1 84.12 326 LEU A O 1
ATOM 2597 N N . GLY A 1 327 ? -3.586 0.528 -6.492 1 86.44 327 GLY A N 1
ATOM 2598 C CA . GLY A 1 327 ? -4.535 1.615 -6.309 1 86.44 327 GLY A CA 1
ATOM 2599 C C . GLY A 1 327 ? -4.238 2.463 -5.086 1 86.44 327 GLY A C 1
ATOM 2600 O O . GLY A 1 327 ? -4.316 3.691 -5.141 1 86.44 327 GLY A O 1
ATOM 2601 N N . PHE A 1 328 ? -3.83 1.785 -4.031 1 80.44 328 PHE A N 1
ATOM 2602 C CA . PHE A 1 328 ? -3.49 2.475 -2.793 1 80.44 328 PHE A CA 1
ATOM 2603 C C . PHE A 1 328 ? -2.271 3.369 -2.988 1 80.44 328 PHE A C 1
ATOM 2605 O O . PHE A 1 328 ? -2.254 4.512 -2.529 1 80.44 328 PHE A O 1
ATOM 2612 N N . ILE A 1 329 ? -1.312 2.928 -3.66 1 76.69 329 ILE A N 1
ATOM 2613 C CA . ILE A 1 329 ? -0.077 3.662 -3.912 1 76.69 329 ILE A CA 1
ATOM 2614 C C . ILE A 1 329 ? -0.368 4.871 -4.797 1 76.69 329 ILE A C 1
ATOM 2616 O O . ILE A 1 329 ? 0.09 5.98 -4.512 1 76.69 329 ILE A O 1
ATOM 2620 N N . VAL A 1 330 ? -1.143 4.65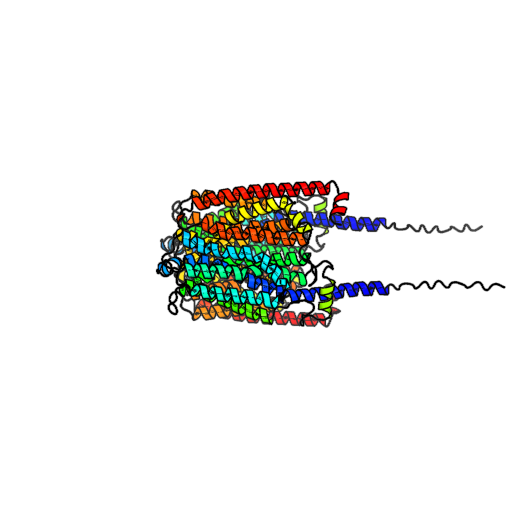2 -5.805 1 81.75 330 VAL A N 1
ATOM 2621 C CA . VAL A 1 330 ? -1.461 5.723 -6.746 1 81.75 330 VAL A CA 1
ATOM 2622 C C . VAL A 1 330 ? -2.287 6.797 -6.047 1 81.75 330 VAL A C 1
ATOM 2624 O O . VAL A 1 330 ? -2.043 7.992 -6.23 1 81.75 330 VAL A O 1
ATOM 2627 N N . LEU A 1 331 ? -3.205 6.371 -5.273 1 81.94 331 LEU A N 1
ATOM 2628 C CA . LEU A 1 331 ? -4.055 7.324 -4.57 1 81.94 331 LEU A CA 1
ATOM 2629 C C . LEU A 1 331 ? -3.232 8.18 -3.615 1 81.94 331 LEU A C 1
ATOM 2631 O O . LEU A 1 331 ? -3.361 9.406 -3.611 1 81.94 331 LEU A O 1
ATOM 2635 N N . ASN A 1 332 ? -2.451 7.566 -2.84 1 73.19 332 ASN A N 1
ATOM 2636 C CA . ASN A 1 332 ? -1.652 8.312 -1.872 1 73.19 332 ASN A CA 1
ATOM 2637 C C . ASN A 1 332 ? -0.614 9.195 -2.561 1 73.19 332 ASN A C 1
ATOM 2639 O O . ASN A 1 332 ? -0.363 10.32 -2.127 1 73.19 332 ASN A O 1
ATOM 2643 N N . GLY A 1 333 ? -0.016 8.672 -3.576 1 75.62 333 GLY A N 1
ATOM 2644 C CA . GLY A 1 333 ? 0.919 9.484 -4.344 1 75.62 333 GLY A CA 1
ATOM 2645 C C . GLY A 1 333 ? 0.277 10.703 -4.965 1 75.62 333 GLY A C 1
ATOM 2646 O O . GLY A 1 333 ? 0.793 11.82 -4.836 1 75.62 333 GLY A O 1
ATOM 2647 N N . ALA A 1 334 ? -0.849 10.508 -5.574 1 81.62 334 ALA A N 1
ATOM 2648 C CA . ALA A 1 334 ? -1.564 11.625 -6.188 1 81.62 334 ALA A CA 1
ATOM 2649 C C . ALA A 1 334 ? -2.08 12.594 -5.125 1 81.62 334 ALA A C 1
ATOM 2651 O O . ALA A 1 334 ? -2.012 13.812 -5.301 1 81.62 334 ALA A O 1
ATOM 2652 N N . GLY A 1 335 ? -2.643 12.031 -4.074 1 77.62 335 GLY A N 1
ATOM 2653 C CA . GLY A 1 335 ? -3.104 12.883 -2.986 1 77.62 335 GLY A CA 1
ATOM 2654 C C . GLY A 1 335 ? -2.01 13.758 -2.412 1 77.62 335 GLY A C 1
ATOM 2655 O O . GLY A 1 335 ? -2.236 14.938 -2.133 1 77.62 335 GLY A O 1
ATOM 2656 N N . TRP A 1 336 ? -0.953 13.141 -2.297 1 70.88 336 TRP A N 1
ATOM 2657 C CA . TRP A 1 336 ? 0.189 13.891 -1.778 1 70.88 336 TRP A CA 1
ATOM 2658 C C . TRP A 1 336 ? 0.589 15.008 -2.736 1 70.88 336 TRP A C 1
ATOM 2660 O O . TRP A 1 336 ? 0.834 16.141 -2.312 1 70.88 336 TRP A O 1
ATOM 2670 N N . LEU A 1 337 ? 0.676 14.797 -3.961 1 74.19 337 LEU A N 1
ATOM 2671 C CA . LEU A 1 337 ? 1.044 15.773 -4.98 1 74.19 337 LEU A CA 1
ATOM 2672 C C . LEU A 1 337 ? 0.024 16.906 -5.039 1 74.19 337 LEU A C 1
ATOM 2674 O O . LEU A 1 337 ? 0.389 18.062 -5.234 1 74.19 337 LEU A O 1
ATOM 2678 N N . ILE A 1 338 ? -1.166 16.547 -4.848 1 79.12 338 ILE A N 1
ATOM 2679 C CA . ILE A 1 338 ? -2.234 17.547 -4.867 1 79.12 338 ILE A CA 1
ATOM 2680 C C . ILE A 1 338 ? -2.143 18.438 -3.627 1 79.12 338 ILE A C 1
ATOM 2682 O O . ILE A 1 338 ? -2.25 19.656 -3.721 1 79.12 338 ILE A O 1
ATOM 2686 N N . HIS A 1 339 ? -1.911 17.844 -2.531 1 69.5 339 HIS A N 1
ATOM 2687 C CA . HIS A 1 339 ? -1.809 18.578 -1.272 1 69.5 339 HIS A CA 1
ATOM 2688 C C . HIS A 1 339 ? -0.656 19.578 -1.308 1 69.5 339 HIS A C 1
ATOM 2690 O O . HIS A 1 339 ? -0.754 20.656 -0.736 1 69.5 339 HIS A O 1
ATOM 2696 N N . ARG A 1 340 ? 0.301 19.188 -2.004 1 66.12 340 ARG A N 1
ATOM 2697 C CA . ARG A 1 340 ? 1.469 20.062 -2.104 1 66.12 340 ARG A CA 1
ATOM 2698 C C . ARG A 1 340 ? 1.273 21.125 -3.184 1 66.12 340 ARG A C 1
ATOM 2700 O O . ARG A 1 340 ? 2.094 22.031 -3.326 1 66.12 340 ARG A O 1
ATOM 2707 N N . GLY A 1 341 ? 0.241 20.984 -3.918 1 73.5 341 GLY A N 1
ATOM 2708 C CA . GLY A 1 341 ? -0.122 21.984 -4.914 1 73.5 341 GLY A CA 1
ATOM 2709 C C . GLY A 1 341 ? 0.575 21.781 -6.246 1 73.5 341 GLY A C 1
ATOM 2710 O O . GLY A 1 341 ? 0.642 22.703 -7.062 1 73.5 341 GLY A O 1
ATOM 2711 N N . TYR A 1 342 ? 1.109 20.594 -6.434 1 70.06 342 TYR A N 1
ATOM 2712 C CA . TYR A 1 342 ? 1.857 20.359 -7.664 1 70.06 342 TYR A CA 1
ATOM 2713 C C . TYR A 1 342 ? 0.916 20.078 -8.828 1 70.06 342 TYR A C 1
ATOM 2715 O O . TYR A 1 342 ? 1.214 20.422 -9.977 1 70.06 342 TYR A O 1
ATOM 2723 N N . ILE A 1 343 ? -0.054 19.359 -8.484 1 81.75 343 ILE A N 1
ATOM 2724 C CA . ILE A 1 343 ? -1.013 19.016 -9.523 1 81.75 343 ILE A CA 1
ATOM 2725 C C . ILE A 1 343 ? -2.428 19.344 -9.055 1 81.75 343 ILE A C 1
ATOM 2727 O O . ILE A 1 343 ? -2.684 19.453 -7.855 1 81.75 343 ILE A O 1
ATOM 2731 N N . SER A 1 344 ? -3.221 19.578 -10.102 1 87.56 344 SER A N 1
ATOM 2732 C CA . SER A 1 344 ? -4.621 19.875 -9.812 1 87.56 344 SER A CA 1
ATOM 2733 C C . SER A 1 344 ? -5.441 18.609 -9.656 1 87.56 344 SER A C 1
ATOM 2735 O O . SER A 1 344 ? -5.18 17.609 -10.336 1 87.56 344 SER A O 1
ATOM 2737 N N . SER A 1 345 ? -6.391 18.641 -8.773 1 89.69 345 SER A N 1
ATOM 2738 C CA . SER A 1 345 ? -7.277 17.5 -8.547 1 89.69 345 SER A CA 1
ATOM 2739 C C . SER A 1 345 ? -8.055 17.156 -9.812 1 89.69 345 SER A C 1
ATOM 2741 O O . SER A 1 345 ? -8.227 15.977 -10.141 1 89.69 345 SER A O 1
ATOM 2743 N N . TRP A 1 346 ? -8.453 18.172 -10.539 1 91.31 346 TRP A N 1
ATOM 2744 C CA . TRP A 1 346 ? -9.281 17.984 -11.727 1 91.31 346 TRP A CA 1
ATOM 2745 C C . TRP A 1 346 ? -8.484 17.328 -12.852 1 91.31 346 TRP A C 1
ATOM 2747 O O . TRP A 1 346 ? -8.953 16.375 -13.484 1 91.31 346 TRP A O 1
ATOM 2757 N N . GLN A 1 347 ? -7.309 17.781 -13.031 1 92.56 347 GLN A N 1
ATOM 2758 C CA . GLN A 1 347 ? -6.465 17.219 -14.078 1 92.56 347 GLN A CA 1
ATOM 2759 C C . GLN A 1 347 ? -6.062 15.789 -13.758 1 92.56 347 GLN A C 1
ATOM 2761 O O . GLN A 1 347 ? -5.961 14.945 -14.656 1 92.56 347 GLN A O 1
ATOM 2766 N N . THR A 1 348 ? -5.824 15.594 -12.508 1 93.25 348 THR A N 1
ATOM 2767 C CA . THR A 1 348 ? -5.453 14.25 -12.078 1 93.25 348 THR A CA 1
ATOM 2768 C C . THR A 1 348 ? -6.59 13.266 -12.328 1 93.25 348 THR A C 1
ATOM 2770 O O . THR A 1 348 ? -6.371 12.18 -12.859 1 93.25 348 THR A O 1
ATOM 2773 N N . VAL A 1 349 ? -7.781 13.617 -11.992 1 94.75 349 VAL A N 1
ATOM 2774 C CA . VAL A 1 349 ? -8.945 12.758 -12.172 1 94.75 349 VAL A CA 1
ATOM 2775 C C . VAL A 1 349 ? -9.188 12.523 -13.664 1 94.75 349 VAL A C 1
ATOM 2777 O O . VAL A 1 349 ? -9.523 11.406 -14.07 1 94.75 349 VAL A O 1
ATOM 2780 N N . LEU A 1 350 ? -9.023 13.555 -14.453 1 95.75 350 LEU A N 1
ATOM 2781 C CA . LEU A 1 350 ? -9.195 13.406 -15.898 1 95.75 350 LEU A CA 1
ATOM 2782 C C . LEU A 1 350 ? -8.18 12.422 -16.469 1 95.75 350 LEU A C 1
ATOM 2784 O O . LEU A 1 350 ? -8.523 11.586 -17.297 1 95.75 350 LEU A O 1
ATOM 2788 N N . ALA A 1 351 ? -6.973 12.539 -16.016 1 95.25 351 ALA A N 1
ATOM 2789 C CA . ALA A 1 351 ? -5.93 11.625 -16.469 1 95.25 351 ALA A CA 1
ATOM 2790 C C . ALA A 1 351 ? -6.25 10.188 -16.078 1 95.25 351 ALA A C 1
ATOM 2792 O O . ALA A 1 351 ? -6.062 9.266 -16.875 1 95.25 351 ALA A O 1
ATOM 2793 N N . MET A 1 352 ? -6.715 10.016 -14.867 1 96 352 MET A N 1
ATOM 2794 C CA . MET A 1 352 ? -7.047 8.68 -14.367 1 96 352 MET A CA 1
ATOM 2795 C C . MET A 1 352 ? -8.195 8.078 -15.164 1 96 352 MET A C 1
ATOM 2797 O O . MET A 1 352 ? -8.18 6.887 -15.477 1 96 352 MET A O 1
ATOM 2801 N N . GLU A 1 353 ? -9.164 8.922 -15.492 1 97.06 353 GLU A N 1
ATOM 2802 C CA . GLU A 1 353 ? -10.297 8.445 -16.281 1 97.06 353 GLU A CA 1
ATOM 2803 C C . GLU A 1 353 ? -9.852 8.039 -17.688 1 97.06 353 GLU A C 1
ATOM 2805 O O . GLU A 1 353 ? -10.328 7.035 -18.234 1 97.06 353 GLU A O 1
ATOM 2810 N N . VAL A 1 354 ? -9 8.805 -18.266 1 96.69 354 VAL A N 1
ATOM 2811 C CA . VAL A 1 354 ? -8.508 8.508 -19.594 1 96.69 354 VAL A CA 1
ATOM 2812 C C . VAL A 1 354 ? -7.734 7.191 -19.578 1 96.69 354 VAL A C 1
ATOM 2814 O O . VAL A 1 354 ? -7.879 6.363 -20.484 1 96.69 354 VAL A O 1
ATOM 2817 N N . ILE A 1 355 ? -6.961 6.992 -18.547 1 96.56 355 ILE A N 1
ATOM 2818 C CA . ILE A 1 355 ? -6.211 5.75 -18.406 1 96.56 355 ILE A CA 1
ATOM 2819 C C . ILE A 1 355 ? -7.18 4.578 -18.266 1 96.56 355 ILE A C 1
ATOM 2821 O O . ILE A 1 355 ? -6.977 3.52 -18.859 1 96.56 355 ILE A O 1
ATOM 2825 N N . CYS A 1 356 ? -8.188 4.754 -17.5 1 96.38 356 CYS A N 1
ATOM 2826 C CA . CYS A 1 356 ? -9.18 3.709 -17.297 1 96.38 356 CYS A CA 1
ATOM 2827 C C . CYS A 1 356 ? -9.852 3.328 -18.609 1 96.38 356 CYS A C 1
ATOM 2829 O O . CYS A 1 356 ? -9.984 2.145 -18.922 1 96.38 356 CYS A O 1
ATOM 2831 N N . ILE A 1 357 ? -10.227 4.32 -19.406 1 96.75 357 ILE A N 1
ATOM 2832 C CA . ILE A 1 357 ? -10.875 4.062 -20.688 1 96.75 357 ILE A CA 1
ATOM 2833 C C . ILE A 1 357 ? -9.906 3.32 -21.609 1 96.75 357 ILE A C 1
ATOM 2835 O O . ILE A 1 357 ? -10.297 2.367 -22.281 1 96.75 357 ILE A O 1
ATOM 2839 N N . ALA A 1 358 ? -8.711 3.805 -21.641 1 97.31 358 ALA A N 1
ATOM 2840 C CA . ALA A 1 358 ? -7.711 3.164 -22.484 1 97.31 358 ALA A CA 1
ATOM 2841 C C . ALA A 1 358 ? -7.531 1.696 -22.109 1 97.31 358 ALA A C 1
ATOM 2843 O O . ALA A 1 358 ? -7.398 0.836 -22.984 1 97.31 358 ALA A O 1
ATOM 2844 N N . CYS A 1 359 ? -7.547 1.426 -20.828 1 96.94 359 CYS A N 1
ATOM 2845 C CA . CYS A 1 359 ? -7.387 0.052 -20.359 1 96.94 359 CYS A CA 1
ATOM 2846 C C . CYS A 1 359 ? -8.586 -0.803 -20.766 1 96.94 359 CYS A C 1
ATOM 2848 O O . CYS A 1 359 ? -8.414 -1.931 -21.234 1 96.94 359 CYS A O 1
ATOM 2850 N N . TYR A 1 360 ? -9.773 -0.256 -20.609 1 96.94 360 TYR A N 1
ATOM 2851 C CA . TYR A 1 360 ? -10.961 -1.032 -20.953 1 96.94 360 TYR A CA 1
ATOM 2852 C C . TYR A 1 360 ? -11.039 -1.277 -22.453 1 96.94 360 TYR A C 1
ATOM 2854 O O . TYR A 1 360 ? -11.453 -2.35 -22.906 1 96.94 360 TYR A O 1
ATOM 2862 N N . ILE A 1 361 ? -10.617 -0.289 -23.281 1 97.06 361 ILE A N 1
ATOM 2863 C CA . ILE A 1 361 ? -10.555 -0.487 -24.719 1 97.06 361 ILE A CA 1
ATOM 2864 C C . ILE A 1 361 ? -9.539 -1.578 -25.047 1 97.06 361 ILE A C 1
ATOM 2866 O O . ILE A 1 361 ? -9.82 -2.482 -25.828 1 97.06 361 ILE A O 1
ATOM 2870 N N . ALA A 1 362 ? -8.422 -1.532 -24.391 1 96.75 362 ALA A N 1
ATOM 2871 C CA . ALA A 1 362 ? -7.375 -2.527 -24.609 1 96.75 362 ALA A CA 1
ATOM 2872 C C . ALA A 1 362 ? -7.836 -3.914 -24.172 1 96.75 362 ALA A C 1
ATOM 2874 O O . ALA A 1 362 ? -7.469 -4.918 -24.781 1 96.75 362 ALA A O 1
ATOM 2875 N N . LEU A 1 363 ? -8.617 -3.957 -23.125 1 96 363 LEU A N 1
ATOM 2876 C CA . LEU A 1 363 ? -9.109 -5.23 -22.625 1 96 363 LEU A CA 1
ATOM 2877 C C . LEU A 1 363 ? -10.031 -5.906 -23.625 1 96 363 LEU A C 1
ATOM 2879 O O . LEU A 1 363 ? -10.094 -7.137 -23.688 1 96 363 LEU A O 1
ATOM 2883 N N . ILE A 1 364 ? -10.711 -5.121 -24.422 1 95.5 364 ILE A N 1
ATOM 2884 C CA . ILE A 1 364 ? -11.586 -5.66 -25.453 1 95.5 364 ILE A CA 1
ATOM 2885 C C . ILE A 1 364 ? -10.742 -6.211 -26.609 1 95.5 364 ILE A C 1
ATOM 2887 O O . ILE A 1 364 ? -11.109 -7.219 -27.219 1 95.5 364 ILE A O 1
ATOM 2891 N N . LEU A 1 365 ? -9.523 -5.703 -26.797 1 94.38 365 LEU A N 1
ATOM 2892 C CA . LEU A 1 365 ? -8.734 -6.004 -27.984 1 94.38 365 LEU A CA 1
ATOM 2893 C C . LEU A 1 365 ? -7.715 -7.098 -27.703 1 94.38 365 LEU A C 1
ATOM 2895 O O . LEU A 1 365 ? -7.383 -7.895 -28.578 1 94.38 365 LEU A O 1
ATOM 2899 N N . VAL A 1 366 ? -7.285 -7.156 -26.516 1 91.94 366 VAL A N 1
ATOM 2900 C CA . VAL A 1 366 ? -6.188 -8.055 -26.172 1 91.94 366 VAL A CA 1
ATOM 2901 C C . VAL A 1 366 ? -6.742 -9.414 -25.75 1 91.94 366 VAL A C 1
ATOM 2903 O O . VAL A 1 366 ? -7.809 -9.492 -25.141 1 91.94 366 VAL A O 1
ATOM 2906 N N . ARG A 1 367 ? -5.898 -10.516 -26.031 1 88.56 367 ARG A N 1
ATOM 2907 C CA . ARG A 1 367 ? -6.387 -11.859 -25.734 1 88.56 367 ARG A CA 1
ATOM 2908 C C . ARG A 1 367 ? -5.5 -12.555 -24.703 1 88.56 367 ARG A C 1
ATOM 2910 O O . ARG A 1 367 ? -5.938 -13.484 -24.031 1 88.56 367 ARG A O 1
ATOM 2917 N N . GLY A 1 368 ? -4.305 -12.094 -24.516 1 90.44 368 GLY A N 1
ATOM 2918 C CA . GLY A 1 368 ? -3.395 -12.742 -23.594 1 90.44 368 GLY A CA 1
ATOM 2919 C C . GLY A 1 368 ? -3.787 -12.562 -22.141 1 90.44 368 GLY A C 1
ATOM 2920 O O . GLY A 1 368 ? -4.195 -11.469 -21.734 1 90.44 368 GLY A O 1
ATOM 2921 N N . ALA A 1 369 ? -3.799 -13.672 -21.391 1 91 369 ALA A N 1
ATOM 2922 C CA . ALA A 1 369 ? -4.215 -13.672 -20 1 91 369 ALA A CA 1
ATOM 2923 C C . ALA A 1 369 ? -3.379 -12.703 -19.172 1 91 369 ALA A C 1
ATOM 2925 O O . ALA A 1 369 ? -3.91 -11.961 -18.344 1 91 369 ALA A O 1
ATOM 2926 N N . VAL A 1 370 ? -2.111 -12.688 -19.469 1 88.62 370 VAL A N 1
ATOM 2927 C CA . VAL A 1 370 ? -1.207 -11.852 -18.688 1 88.62 370 VAL A CA 1
ATOM 2928 C C . VAL A 1 370 ? -1.469 -10.375 -19 1 88.62 370 VAL A C 1
ATOM 2930 O O . VAL A 1 370 ? -1.562 -9.555 -18.078 1 88.62 370 VAL A O 1
ATOM 2933 N N . SER A 1 371 ? -1.552 -10.07 -20.281 1 91 371 SER A N 1
ATOM 2934 C CA . SER A 1 371 ? -1.838 -8.695 -20.672 1 91 371 SER A CA 1
ATOM 2935 C C . SER A 1 371 ? -3.166 -8.219 -20.094 1 91 371 SER A C 1
ATOM 2937 O O . SER A 1 371 ? -3.277 -7.082 -19.641 1 91 371 SER A O 1
ATOM 2939 N N . ARG A 1 372 ? -4.121 -9.078 -20.094 1 94.25 372 ARG A N 1
ATOM 2940 C CA . ARG A 1 372 ? -5.43 -8.719 -19.562 1 94.25 372 ARG A CA 1
ATOM 2941 C C . ARG A 1 372 ? -5.355 -8.492 -18.062 1 94.25 372 ARG A C 1
ATOM 2943 O O . ARG A 1 372 ? -5.977 -7.566 -17.531 1 94.25 372 ARG A O 1
ATOM 2950 N N . TYR A 1 373 ? -4.633 -9.352 -17.391 1 94 373 TYR A N 1
ATOM 2951 C CA . TYR A 1 373 ? -4.465 -9.18 -15.953 1 94 373 TYR A CA 1
ATOM 2952 C C . TYR A 1 373 ? -3.814 -7.84 -15.641 1 94 373 TYR A C 1
ATOM 2954 O O . TYR A 1 373 ? -4.258 -7.125 -14.742 1 94 373 TYR A O 1
ATOM 2962 N N . MET A 1 374 ? -2.783 -7.496 -16.406 1 91.69 374 MET A N 1
ATOM 2963 C CA . MET A 1 374 ? -2.09 -6.23 -16.172 1 91.69 374 MET A CA 1
ATOM 2964 C C . MET A 1 374 ? -3.016 -5.047 -16.438 1 91.69 374 MET A C 1
ATOM 2966 O O . MET A 1 374 ? -3.01 -4.07 -15.688 1 91.69 374 MET A O 1
ATOM 2970 N N . LEU A 1 375 ? -3.766 -5.18 -17.469 1 94.56 375 LEU A N 1
ATOM 2971 C CA . LEU A 1 375 ? -4.68 -4.102 -17.828 1 94.56 375 LEU A CA 1
ATOM 2972 C C . LEU A 1 375 ? -5.766 -3.936 -16.766 1 94.56 375 LEU A C 1
ATOM 2974 O O . LEU A 1 375 ? -6.121 -2.812 -16.406 1 94.56 375 LEU A O 1
ATOM 2978 N N . VAL A 1 376 ? -6.301 -5.055 -16.25 1 94.81 376 VAL A N 1
ATOM 2979 C CA . VAL A 1 376 ? -7.297 -5.004 -15.18 1 94.81 376 VAL A CA 1
ATOM 2980 C C . VAL A 1 376 ? -6.691 -4.359 -13.938 1 94.81 376 VAL A C 1
ATOM 2982 O O . VAL A 1 376 ? -7.336 -3.541 -13.273 1 94.81 376 VAL A O 1
ATOM 2985 N N . THR A 1 377 ? -5.496 -4.711 -13.672 1 93.25 377 THR A N 1
ATOM 2986 C CA . THR A 1 377 ? -4.797 -4.184 -12.508 1 93.25 377 THR A CA 1
ATOM 2987 C C . THR A 1 377 ? -4.645 -2.666 -12.609 1 93.25 377 THR A C 1
ATOM 2989 O O . THR A 1 377 ? -4.961 -1.94 -11.664 1 93.25 377 THR A O 1
ATOM 2992 N N . ILE A 1 378 ? -4.27 -2.207 -13.727 1 93.19 378 ILE A N 1
ATOM 2993 C CA . ILE A 1 378 ? -4.074 -0.777 -13.938 1 93.19 378 ILE A CA 1
ATOM 2994 C C . ILE A 1 378 ? -5.426 -0.064 -13.914 1 93.19 378 ILE A C 1
ATOM 2996 O O . ILE A 1 378 ? -5.551 1.028 -13.359 1 93.19 378 ILE A O 1
ATOM 3000 N N . ALA A 1 379 ? -6.402 -0.681 -14.516 1 95.38 379 ALA A N 1
ATOM 3001 C CA . ALA A 1 379 ? -7.734 -0.085 -14.562 1 95.38 379 ALA A CA 1
ATOM 3002 C C . ALA A 1 379 ? -8.297 0.114 -13.156 1 95.38 379 ALA A C 1
ATOM 3004 O O . ALA A 1 379 ? -8.797 1.19 -12.828 1 95.38 379 ALA A O 1
ATOM 3005 N N . ILE A 1 380 ? -8.18 -0.85 -12.336 1 92.88 380 ILE A N 1
ATOM 3006 C CA . ILE A 1 380 ? -8.695 -0.779 -10.969 1 92.88 380 ILE A CA 1
ATOM 3007 C C . ILE A 1 380 ? -7.887 0.239 -10.164 1 92.88 380 ILE A C 1
ATOM 3009 O O . ILE A 1 380 ? -8.461 1.058 -9.438 1 92.88 380 ILE A O 1
ATOM 3013 N N . ALA A 1 381 ? -6.637 0.18 -10.328 1 89.94 381 ALA A N 1
ATOM 3014 C CA . ALA A 1 381 ? -5.766 1.101 -9.602 1 89.94 381 ALA A CA 1
ATOM 3015 C C . ALA A 1 381 ? -6.102 2.551 -9.938 1 89.94 381 ALA A C 1
ATOM 3017 O O . ALA A 1 381 ? -6.117 3.412 -9.055 1 89.94 381 ALA A O 1
ATOM 3018 N N . SER A 1 382 ? -6.34 2.828 -11.188 1 91.5 382 SER A N 1
ATOM 3019 C CA . SER A 1 382 ? -6.652 4.184 -11.625 1 91.5 382 SER A CA 1
ATOM 3020 C C . SER A 1 382 ? -8.039 4.613 -11.156 1 91.5 382 SER A C 1
ATOM 3022 O O . SER A 1 382 ? -8.266 5.785 -10.859 1 91.5 382 SER A O 1
ATOM 3024 N N . SER A 1 383 ? -8.906 3.676 -11.055 1 91.81 383 SER A N 1
ATOM 3025 C CA . SER A 1 383 ? -10.297 3.977 -10.711 1 91.81 383 SER A CA 1
ATOM 3026 C C . SER A 1 383 ? -10.445 4.23 -9.211 1 91.81 383 SER A C 1
ATOM 3028 O O . SER A 1 383 ? -11.336 4.977 -8.797 1 91.81 383 SER A O 1
ATOM 3030 N N . MET A 1 384 ? -9.633 3.738 -8.43 1 88 384 MET A N 1
ATOM 3031 C CA . MET A 1 384 ? -9.766 3.768 -6.973 1 88 384 MET A CA 1
ATOM 3032 C C . MET A 1 384 ? -9.555 5.18 -6.434 1 88 384 MET A C 1
ATOM 3034 O O . MET A 1 384 ? -10.125 5.547 -5.406 1 88 384 MET A O 1
ATOM 3038 N N . GLY A 1 385 ? -8.852 5.969 -7.168 1 85.19 385 GLY A N 1
ATOM 3039 C CA . GLY A 1 385 ? -8.461 7.262 -6.625 1 85.19 385 GLY A CA 1
ATOM 3040 C C . GLY A 1 385 ? -9.359 8.398 -7.074 1 85.19 385 GLY A C 1
ATOM 3041 O O . GLY A 1 385 ? -9.312 9.492 -6.516 1 85.19 385 GLY A O 1
ATOM 3042 N N . VAL A 1 386 ? -10.289 8.188 -7.926 1 88.25 386 VAL A N 1
ATOM 3043 C CA . VAL A 1 386 ? -11.031 9.258 -8.57 1 88.25 386 VAL A CA 1
ATOM 3044 C C . VAL A 1 386 ? -11.945 9.938 -7.555 1 88.25 386 VAL A C 1
ATOM 3046 O O . VAL A 1 386 ? -11.891 11.156 -7.367 1 88.25 386 VAL A O 1
ATOM 3049 N N . LEU A 1 387 ? -12.672 9.188 -6.816 1 81.62 387 LEU A N 1
ATOM 3050 C CA . LEU A 1 387 ? -13.68 9.758 -5.926 1 81.62 387 LEU A CA 1
ATOM 3051 C C . LEU A 1 387 ? -13.023 10.359 -4.684 1 81.62 387 LEU A C 1
ATOM 3053 O O . LEU A 1 387 ? -13.344 11.484 -4.289 1 81.62 387 LEU A O 1
ATOM 3057 N N . PRO A 1 388 ? -12.086 9.633 -4.16 1 79.44 388 PRO A N 1
ATOM 3058 C CA . PRO A 1 388 ? -11.422 10.227 -2.998 1 79.44 388 PRO A CA 1
ATOM 3059 C C . PRO A 1 388 ? -10.695 11.531 -3.332 1 79.44 388 PRO A C 1
ATOM 3061 O O . PRO A 1 388 ? -10.609 12.43 -2.488 1 79.44 388 PRO A O 1
ATOM 3064 N N . ILE A 1 389 ? -10.227 11.688 -4.461 1 83 389 ILE A N 1
ATOM 3065 C CA . ILE A 1 389 ? -9.5 12.883 -4.871 1 83 389 ILE A CA 1
ATOM 3066 C C . ILE A 1 389 ? -10.469 14.039 -5.066 1 83 389 ILE A C 1
ATOM 3068 O O . ILE A 1 389 ? -10.141 15.195 -4.762 1 83 389 ILE A O 1
ATOM 3072 N N . LEU A 1 390 ? -11.656 13.75 -5.461 1 83.88 390 LEU A N 1
ATOM 3073 C CA . LEU A 1 390 ? -12.617 14.805 -5.766 1 83.88 390 LEU A CA 1
ATOM 3074 C C . LEU A 1 390 ? -13.438 15.164 -4.531 1 83.88 390 LEU A C 1
ATOM 3076 O O . LEU A 1 390 ? -14.109 16.203 -4.504 1 83.88 390 LEU A O 1
ATOM 3080 N N . TRP A 1 391 ? -13.352 14.383 -3.543 1 76.69 391 TRP A N 1
ATOM 3081 C CA . TRP A 1 391 ? -14.195 14.547 -2.363 1 76.69 391 TRP A CA 1
ATOM 3082 C C . TRP A 1 391 ? -13.938 15.898 -1.7 1 76.69 391 TRP A C 1
ATOM 3084 O O . TRP A 1 391 ? -14.883 16.609 -1.348 1 76.69 391 TRP A O 1
ATOM 3094 N N . PRO A 1 392 ? -12.703 16.297 -1.523 1 71.56 392 PRO A N 1
ATOM 3095 C CA . PRO A 1 392 ? -12.477 17.625 -0.928 1 71.56 392 PRO A CA 1
ATOM 3096 C C . PRO A 1 392 ? -13.062 18.75 -1.761 1 71.56 392 PRO A C 1
ATOM 3098 O O . PRO A 1 392 ? -13.562 19.734 -1.206 1 71.56 392 PRO A O 1
ATOM 3101 N N . GLU A 1 393 ? -13 18.641 -3 1 75 393 GLU A N 1
ATOM 3102 C CA . GLU A 1 393 ? -13.57 19.656 -3.875 1 75 393 GLU A CA 1
ATOM 3103 C C . GLU A 1 393 ? -15.086 19.734 -3.738 1 75 393 GLU A C 1
ATOM 3105 O O . GLU A 1 393 ? -15.68 20.797 -3.848 1 75 393 GLU A O 1
ATOM 3110 N N . ARG A 1 394 ? -15.648 18.625 -3.51 1 76.69 394 ARG A N 1
ATOM 3111 C CA . ARG A 1 394 ? -17.094 18.578 -3.33 1 76.69 394 ARG A CA 1
ATOM 3112 C C . ARG A 1 394 ? -17.516 19.281 -2.033 1 76.69 394 ARG A C 1
ATOM 3114 O O . ARG A 1 394 ? -18.516 20 -1.996 1 76.69 394 ARG A O 1
ATOM 3121 N N . ILE A 1 395 ? -16.766 19.094 -1.102 1 68.56 395 ILE A N 1
ATOM 3122 C CA . ILE A 1 395 ? -17.047 19.703 0.191 1 68.56 395 ILE A CA 1
ATOM 3123 C C . ILE A 1 395 ? -16.844 21.219 0.099 1 68.56 395 ILE A C 1
ATOM 3125 O O . ILE A 1 395 ? -17.641 21.984 0.636 1 68.56 395 ILE A O 1
ATOM 3129 N N . ARG A 1 396 ? -15.844 21.547 -0.524 1 68.62 396 ARG A N 1
ATOM 3130 C CA . ARG A 1 396 ? -15.562 22.953 -0.701 1 68.62 396 ARG A CA 1
ATOM 3131 C C . ARG A 1 396 ? -16.688 23.641 -1.475 1 68.62 396 ARG A C 1
ATOM 3133 O O . ARG A 1 396 ? -17.016 24.797 -1.192 1 68.62 396 ARG A O 1
ATOM 3140 N N . ALA A 1 397 ? -17.156 22.969 -2.34 1 71.5 397 ALA A N 1
ATOM 3141 C CA . ALA A 1 397 ? -18.219 23.531 -3.18 1 71.5 397 ALA A CA 1
ATOM 3142 C C . ALA A 1 397 ? -19.516 23.688 -2.4 1 71.5 397 ALA A C 1
ATOM 3144 O O . ALA A 1 397 ? -20.359 24.516 -2.752 1 71.5 397 ALA A O 1
ATOM 3145 N N . ALA A 1 398 ? -19.672 22.828 -1.347 1 65.75 398 ALA A N 1
ATOM 3146 C CA . ALA A 1 398 ? -20.891 22.891 -0.532 1 65.75 398 ALA A CA 1
ATOM 3147 C C . ALA A 1 398 ? -20.828 24.047 0.464 1 65.75 398 ALA A C 1
ATOM 3149 O O . ALA A 1 398 ? -19.891 24.141 1.253 1 65.75 398 ALA A O 1
ATOM 3150 N N . ARG A 1 399 ? -20.984 25.25 0.025 1 57.59 399 ARG A N 1
ATOM 3151 C CA . ARG A 1 399 ? -20.984 26.422 0.895 1 57.59 399 ARG A CA 1
ATOM 3152 C C . ARG A 1 399 ? -21.859 26.188 2.123 1 57.59 399 ARG A C 1
ATOM 3154 O O . ARG A 1 399 ? -23.078 26.141 2.014 1 57.59 399 ARG A O 1
ATOM 3161 N N . GLY A 1 400 ? -21.266 25.781 3.303 1 55.03 400 GLY A N 1
ATOM 3162 C CA . GLY A 1 400 ? -22 25.609 4.555 1 55.03 400 GLY A CA 1
ATOM 3163 C C . GLY A 1 400 ? -21.875 24.219 5.133 1 55.03 400 GLY A C 1
ATOM 3164 O O . GLY A 1 400 ? -21.734 23.25 4.391 1 55.03 400 GLY A O 1
ATOM 3165 N N . THR A 1 401 ? -21.922 24.094 6.344 1 53.44 401 THR A N 1
ATOM 3166 C CA . THR A 1 401 ? -21.688 22.844 7.07 1 53.44 401 THR A CA 1
ATOM 3167 C C . THR A 1 401 ? -22.859 21.891 6.871 1 53.44 401 THR A C 1
ATOM 3169 O O . THR A 1 401 ? -22.656 20.688 6.648 1 53.44 401 THR A O 1
ATOM 3172 N N . THR A 1 402 ? -24.094 22.375 6.977 1 55.19 402 THR A N 1
ATOM 3173 C CA . THR A 1 402 ? -25.281 21.531 6.824 1 55.19 402 THR A CA 1
ATOM 3174 C C . THR A 1 402 ? -25.406 21.016 5.395 1 55.19 402 THR A C 1
ATOM 3176 O O . THR A 1 402 ? -25.719 19.844 5.172 1 55.19 402 THR A O 1
ATOM 3179 N N . THR A 1 403 ? -25.078 21.922 4.531 1 61.5 403 THR A N 1
ATOM 3180 C CA . THR A 1 403 ? -25.172 21.562 3.123 1 61.5 403 THR A CA 1
ATOM 3181 C C . THR A 1 403 ? -24.094 20.516 2.773 1 61.5 403 THR A C 1
ATOM 3183 O O . THR A 1 403 ? -24.359 19.594 1.998 1 61.5 403 THR A O 1
ATOM 3186 N N . ALA A 1 404 ? -23 20.609 3.418 1 63.19 404 ALA A N 1
ATOM 3187 C CA . ALA A 1 404 ? -21.922 19.641 3.182 1 63.19 404 ALA A CA 1
ATOM 3188 C C . ALA A 1 404 ? -22.328 18.25 3.648 1 63.19 404 ALA A C 1
ATOM 3190 O O . ALA A 1 404 ? -22.078 17.266 2.961 1 63.19 404 ALA A O 1
ATOM 3191 N N . GLY A 1 405 ? -22.984 18.203 4.781 1 61.19 405 GLY A N 1
ATOM 3192 C CA . GLY A 1 405 ? -23.438 16.922 5.293 1 61.19 405 GLY A CA 1
ATOM 3193 C C . GLY A 1 405 ? -24.469 16.25 4.406 1 61.19 405 GLY A C 1
ATOM 3194 O O . GLY A 1 405 ? -24.391 15.047 4.152 1 61.19 405 GLY A O 1
ATOM 3195 N N . LEU A 1 406 ? -25.375 17.031 3.975 1 62.16 406 LEU A N 1
ATOM 3196 C CA . LEU A 1 406 ? -26.406 16.5 3.092 1 62.16 406 LEU A CA 1
ATOM 3197 C C . LEU A 1 406 ? -25.812 16.031 1.774 1 62.16 406 LEU A C 1
ATOM 3199 O O . LEU A 1 406 ? -26.203 14.977 1.252 1 62.16 406 LEU A O 1
ATOM 3203 N N . MET A 1 407 ? -24.859 16.766 1.317 1 67.5 407 MET A N 1
ATOM 3204 C CA . MET A 1 407 ? -24.219 16.406 0.052 1 67.5 407 MET A CA 1
ATOM 3205 C C . MET A 1 407 ? -23.422 15.125 0.192 1 67.5 407 MET A C 1
ATOM 3207 O O . MET A 1 407 ? -23.406 14.297 -0.721 1 67.5 407 MET A O 1
ATOM 3211 N N . ILE A 1 408 ? -22.781 14.938 1.328 1 65.19 408 ILE A N 1
ATOM 3212 C CA . ILE A 1 408 ? -22.031 13.719 1.59 1 65.19 408 ILE A CA 1
ATOM 3213 C C . ILE A 1 408 ? -22.984 12.523 1.627 1 65.19 408 ILE A C 1
ATOM 3215 O O . ILE A 1 408 ? -22.703 11.484 1.024 1 65.19 408 ILE A O 1
ATOM 3219 N N . GLY A 1 409 ? -24.125 12.75 2.314 1 66.25 409 GLY A N 1
ATOM 3220 C CA . GLY A 1 409 ? -25.125 11.695 2.389 1 66.25 409 GLY A CA 1
ATOM 3221 C C . GLY A 1 409 ? -25.688 11.305 1.034 1 66.25 409 GLY A C 1
ATOM 3222 O O . GLY A 1 409 ? -25.797 10.125 0.717 1 66.25 409 GLY A O 1
ATOM 3223 N N . PHE A 1 410 ? -25.969 12.312 0.293 1 68.94 410 PHE A N 1
ATOM 3224 C CA . PHE A 1 410 ? -26.531 12.078 -1.03 1 68.94 410 PHE A CA 1
ATOM 3225 C C . PHE A 1 410 ? -25.516 11.391 -1.936 1 68.94 410 PHE A C 1
ATOM 3227 O O . PHE A 1 410 ? -25.859 10.508 -2.715 1 68.94 410 PHE A O 1
ATOM 3234 N N . THR A 1 411 ? -24.312 11.82 -1.851 1 71.19 411 THR A N 1
ATOM 3235 C CA . THR A 1 411 ? -23.25 11.25 -2.672 1 71.19 411 THR A CA 1
ATOM 3236 C C . THR A 1 411 ? -23 9.789 -2.299 1 71.19 411 THR A C 1
ATOM 3238 O O . THR A 1 411 ? -22.828 8.938 -3.176 1 71.19 411 THR A O 1
ATOM 3241 N N . ASN A 1 412 ? -23.078 9.5 -1.079 1 70.81 412 ASN A N 1
ATOM 3242 C CA . ASN A 1 412 ? -22.891 8.125 -0.622 1 70.81 412 ASN A CA 1
ATOM 3243 C C . ASN A 1 412 ? -24.031 7.223 -1.066 1 70.81 412 ASN A C 1
ATOM 3245 O O . ASN A 1 412 ? -23.812 6.07 -1.435 1 70.81 412 ASN A O 1
ATOM 3249 N N . ALA A 1 413 ? -25.203 7.852 -1.005 1 70 413 ALA A N 1
ATOM 3250 C CA . ALA A 1 413 ? -26.359 7.09 -1.462 1 70 413 ALA A CA 1
ATOM 3251 C C . ALA A 1 413 ? -26.266 6.781 -2.953 1 70 413 ALA A C 1
ATOM 3253 O O . ALA A 1 413 ? -26.594 5.672 -3.387 1 70 413 ALA A O 1
ATOM 3254 N N . ALA A 1 414 ? -25.844 7.734 -3.67 1 74.94 414 ALA A N 1
ATOM 3255 C CA . ALA A 1 414 ? -25.688 7.555 -5.109 1 74.94 414 ALA A CA 1
ATOM 3256 C C . ALA A 1 414 ? -24.609 6.512 -5.418 1 74.94 414 ALA A C 1
ATOM 3258 O O . ALA A 1 414 ? -24.734 5.746 -6.375 1 74.94 414 ALA A O 1
ATOM 3259 N N . ALA A 1 415 ? -23.625 6.477 -4.566 1 75.31 415 ALA A N 1
ATOM 3260 C CA . ALA A 1 415 ? -22.531 5.539 -4.785 1 75.31 415 ALA A CA 1
ATOM 3261 C C . ALA A 1 415 ? -22.984 4.098 -4.578 1 75.31 415 ALA A C 1
ATOM 3263 O O . ALA A 1 415 ? -22.391 3.162 -5.105 1 75.31 415 ALA A O 1
ATOM 3264 N N . GLN A 1 416 ? -24.094 3.908 -3.844 1 81.25 416 GLN A N 1
ATOM 3265 C CA . GLN A 1 416 ? -24.625 2.562 -3.619 1 81.25 416 GLN A CA 1
ATOM 3266 C C . GLN A 1 416 ? -25.172 1.961 -4.906 1 81.25 416 GLN A C 1
ATOM 3268 O O . GLN A 1 416 ? -25.297 0.74 -5.027 1 81.25 416 GLN A O 1
ATOM 3273 N N . LEU A 1 417 ? -25.453 2.811 -5.84 1 83.19 417 LEU A N 1
ATOM 3274 C CA . LEU A 1 417 ? -25.938 2.324 -7.129 1 83.19 417 LEU A CA 1
ATOM 3275 C C . LEU A 1 417 ? -24.875 1.456 -7.809 1 83.19 417 LEU A C 1
ATOM 3277 O O . LEU A 1 417 ? -25.219 0.595 -8.625 1 83.19 417 LEU A O 1
ATOM 3281 N N . THR A 1 418 ? -23.672 1.741 -7.457 1 85.31 418 THR A N 1
ATOM 3282 C CA . THR A 1 418 ? -22.609 0.913 -7.992 1 85.31 418 THR A CA 1
ATOM 3283 C C . THR A 1 418 ? -22.812 -0.553 -7.625 1 85.31 418 THR A C 1
ATOM 3285 O O . THR A 1 418 ? -22.578 -1.444 -8.445 1 85.31 418 THR A O 1
ATOM 3288 N N . GLY A 1 419 ? -23.297 -0.749 -6.434 1 88.94 419 GLY A N 1
ATOM 3289 C CA . GLY A 1 419 ? -23.531 -2.107 -5.973 1 88.94 419 GLY A CA 1
ATOM 3290 C C . GLY A 1 419 ? -24.766 -2.748 -6.598 1 88.94 419 GLY A C 1
ATOM 3291 O O . GLY A 1 419 ? -24.844 -3.975 -6.688 1 88.94 419 GLY A O 1
ATOM 3292 N N . ILE A 1 420 ? -25.656 -1.931 -7.078 1 90.44 420 ILE A N 1
ATOM 3293 C CA . ILE A 1 420 ? -26.891 -2.438 -7.668 1 90.44 420 ILE A CA 1
ATOM 3294 C C . ILE A 1 420 ? -26.672 -2.719 -9.148 1 90.44 420 ILE A C 1
ATOM 3296 O O . ILE A 1 420 ? -27 -3.805 -9.641 1 90.44 420 ILE A O 1
ATOM 3300 N N . VAL A 1 421 ? -25.984 -1.859 -9.812 1 91.44 421 VAL A N 1
ATOM 3301 C CA . VAL A 1 421 ? -25.859 -1.938 -11.266 1 91.44 421 VAL A CA 1
ATOM 3302 C C . VAL A 1 421 ? -24.562 -2.66 -11.641 1 91.44 421 VAL A C 1
ATOM 3304 O O . VAL A 1 421 ? -24.5 -3.354 -12.656 1 91.44 421 VAL A O 1
ATOM 3307 N N . GLY A 1 422 ? -23.609 -2.605 -10.844 1 90.75 422 GLY A N 1
ATOM 3308 C CA . GLY A 1 422 ? -22.312 -3.205 -11.117 1 90.75 422 GLY A CA 1
ATOM 3309 C C . GLY A 1 422 ? -22.391 -4.691 -11.406 1 90.75 422 GLY A C 1
ATOM 3310 O O . GLY A 1 422 ? -22.016 -5.141 -12.492 1 90.75 422 GLY A O 1
ATOM 3311 N N . PRO A 1 423 ? -22.984 -5.391 -10.477 1 91.81 423 PRO A N 1
ATOM 3312 C CA . PRO A 1 423 ? -23.094 -6.836 -10.688 1 91.81 423 PRO A CA 1
ATOM 3313 C C . PRO A 1 423 ? -23.953 -7.207 -11.883 1 91.81 423 PRO A C 1
ATOM 3315 O O . PRO A 1 423 ? -23.75 -8.258 -12.5 1 91.81 423 PRO A O 1
ATOM 3318 N N . MET A 1 424 ? -24.875 -6.285 -12.25 1 93.12 424 MET A N 1
ATOM 3319 C CA . MET A 1 424 ? -25.734 -6.547 -13.398 1 93.12 424 MET A CA 1
ATOM 3320 C C . MET A 1 424 ? -24.969 -6.379 -14.703 1 93.12 424 MET A C 1
ATOM 3322 O O . MET A 1 424 ? -25.234 -7.074 -15.68 1 93.12 424 MET A O 1
ATOM 3326 N N . VAL A 1 425 ? -24.031 -5.562 -14.68 1 93.5 425 VAL A N 1
ATOM 3327 C CA . VAL A 1 425 ? -23.234 -5.281 -15.867 1 93.5 425 VAL A CA 1
ATOM 3328 C C . VAL A 1 425 ? -22.125 -6.32 -16 1 93.5 425 VAL A C 1
ATOM 3330 O O . VAL A 1 425 ? -21.734 -6.684 -17.109 1 93.5 425 VAL A O 1
ATOM 3333 N N . TYR A 1 426 ? -21.641 -6.82 -14.922 1 93.88 426 TYR A N 1
ATOM 3334 C CA . TYR A 1 426 ? -20.531 -7.766 -14.93 1 93.88 426 TYR A CA 1
ATOM 3335 C C . TYR A 1 426 ? -20.984 -9.156 -14.516 1 93.88 426 TYR A C 1
ATOM 3337 O O . TYR A 1 426 ? -20.359 -9.805 -13.68 1 93.88 426 TYR A O 1
ATOM 3345 N N . GLN A 1 427 ? -22 -9.602 -15.188 1 92.44 427 GLN A N 1
ATOM 3346 C CA . GLN A 1 427 ? -22.5 -10.953 -14.945 1 92.44 427 GLN A CA 1
ATOM 3347 C C . GLN A 1 427 ? -21.547 -11.992 -15.531 1 92.44 427 GLN A C 1
ATOM 3349 O O . GLN A 1 427 ? -20.891 -11.742 -16.531 1 92.44 427 GLN A O 1
ATOM 3354 N N . ASP A 1 428 ? -21.641 -13.117 -14.969 1 89.81 428 ASP A N 1
ATOM 3355 C CA . ASP A 1 428 ? -20.766 -14.211 -15.391 1 89.81 428 ASP A CA 1
ATOM 3356 C C . ASP A 1 428 ? -21.047 -14.594 -16.844 1 89.81 428 ASP A C 1
ATOM 3358 O O . ASP A 1 428 ? -20.141 -15.062 -17.547 1 89.81 428 ASP A O 1
ATOM 3362 N N . ARG A 1 429 ? -22.234 -14.336 -17.297 1 90.12 429 ARG A N 1
ATOM 3363 C CA . ARG A 1 429 ? -22.609 -14.742 -18.656 1 90.12 429 ARG A CA 1
ATOM 3364 C C . ARG A 1 429 ? -21.859 -13.938 -19.703 1 90.12 429 ARG A C 1
ATOM 3366 O O . ARG A 1 429 ? -21.703 -14.375 -20.844 1 90.12 429 ARG A O 1
ATOM 3373 N N . PHE A 1 430 ? -21.344 -12.859 -19.297 1 91.5 430 PHE A N 1
ATOM 3374 C CA . PHE A 1 430 ? -20.609 -12.008 -20.234 1 91.5 430 PHE A CA 1
ATOM 3375 C C . PHE A 1 430 ? -19.125 -12.352 -20.234 1 91.5 430 PHE A C 1
ATOM 3377 O O . PHE A 1 430 ? -18.359 -11.789 -21.016 1 91.5 430 PHE A O 1
ATOM 3384 N N . GLY A 1 431 ? -18.75 -13.266 -19.344 1 89.12 431 GLY A N 1
ATOM 3385 C CA . GLY A 1 431 ? -17.359 -13.703 -19.266 1 89.12 431 GLY A CA 1
ATOM 3386 C C . GLY A 1 431 ? -17.047 -14.812 -20.25 1 89.12 431 GLY A C 1
ATOM 3387 O O . GLY A 1 431 ? -17.938 -15.375 -20.891 1 89.12 431 GLY A O 1
ATOM 3388 N N . PRO A 1 432 ? -15.789 -14.992 -20.547 1 90.56 432 PRO A N 1
ATOM 3389 C CA . PRO A 1 432 ? -14.57 -14.469 -19.922 1 90.56 432 PRO A CA 1
ATOM 3390 C C . PRO A 1 432 ? -14.062 -13.195 -20.594 1 90.56 432 PRO A C 1
ATOM 3392 O O . PRO A 1 432 ? -13.141 -12.547 -20.094 1 90.56 432 PRO A O 1
ATOM 3395 N N . ARG A 1 433 ? -14.68 -12.805 -21.703 1 90.75 433 ARG A N 1
ATOM 3396 C CA . ARG A 1 433 ? -14.164 -11.648 -22.438 1 90.75 433 ARG A CA 1
ATOM 3397 C C . ARG A 1 433 ? -14.734 -10.352 -21.891 1 90.75 433 ARG A C 1
ATOM 3399 O O . ARG A 1 433 ? -14.07 -9.312 -21.906 1 90.75 433 ARG A O 1
ATOM 3406 N N . TYR A 1 434 ? -15.93 -10.367 -21.406 1 95.06 434 TYR A N 1
ATOM 3407 C CA . TYR A 1 434 ? -16.609 -9.242 -20.781 1 95.06 434 TYR A CA 1
ATOM 3408 C C . TYR A 1 434 ? -16.656 -8.039 -21.719 1 95.06 434 TYR A C 1
ATOM 3410 O O . TYR A 1 434 ? -16.469 -6.902 -21.297 1 95.06 434 TYR A O 1
ATOM 3418 N N . THR A 1 435 ? -16.859 -8.273 -22.984 1 94.81 435 THR A N 1
ATOM 3419 C CA . THR A 1 435 ? -16.906 -7.207 -23.984 1 94.81 435 THR A CA 1
ATOM 3420 C C . THR A 1 435 ? -18.047 -6.25 -23.703 1 94.81 435 THR A C 1
ATOM 3422 O O . THR A 1 435 ? -17.891 -5.031 -23.766 1 94.81 435 THR A O 1
ATOM 3425 N N . VAL A 1 436 ? -19.172 -6.816 -23.344 1 94.69 436 VAL A N 1
ATOM 3426 C CA . VAL A 1 436 ? -20.344 -6 -23.031 1 94.69 436 VAL A CA 1
ATOM 3427 C C . VAL A 1 436 ? -20.078 -5.172 -21.766 1 94.69 436 VAL A C 1
ATOM 3429 O O . VAL A 1 436 ? -20.359 -3.971 -21.734 1 94.69 436 VAL A O 1
ATOM 3432 N N . SER A 1 437 ? -19.531 -5.797 -20.766 1 96 437 SER A N 1
ATOM 3433 C CA . SER A 1 437 ? -19.25 -5.133 -19.5 1 96 437 SER A CA 1
ATOM 3434 C C . SER A 1 437 ? -18.266 -3.98 -19.688 1 96 437 SER A C 1
ATOM 3436 O O . SER A 1 437 ? -18.5 -2.873 -19.203 1 96 437 SER A O 1
ATOM 3438 N N . TYR A 1 438 ? -17.172 -4.227 -20.469 1 96.81 438 TYR A N 1
ATOM 3439 C CA . TYR A 1 438 ? -16.172 -3.191 -20.688 1 96.81 438 TYR A CA 1
ATOM 3440 C C . TYR A 1 438 ? -16.719 -2.061 -21.547 1 96.81 438 TYR A C 1
ATOM 3442 O O . TYR A 1 438 ? -16.375 -0.895 -21.359 1 96.81 438 TYR A O 1
ATOM 3450 N N . SER A 1 439 ? -17.609 -2.383 -22.484 1 96.94 439 SER A N 1
ATOM 3451 C CA . SER A 1 439 ? -18.219 -1.357 -23.328 1 96.94 439 SER A CA 1
ATOM 3452 C C . SER A 1 439 ? -19.109 -0.433 -22.5 1 96.94 439 SER A C 1
ATOM 3454 O O . SER A 1 439 ? -19.109 0.783 -22.703 1 96.94 439 SER A O 1
ATOM 3456 N N . VAL A 1 440 ? -19.859 -1.005 -21.641 1 96.31 440 VAL A N 1
ATOM 3457 C CA . VAL A 1 440 ? -20.703 -0.204 -20.75 1 96.31 440 VAL A CA 1
ATOM 3458 C C . VAL A 1 440 ? -19.844 0.665 -19.844 1 96.31 440 VAL A C 1
ATOM 3460 O O . VAL A 1 440 ? -20.141 1.838 -19.625 1 96.31 440 VAL A O 1
ATOM 3463 N N . SER A 1 441 ? -18.781 0.059 -19.359 1 96.44 441 SER A N 1
ATOM 3464 C CA . SER A 1 441 ? -17.859 0.816 -18.516 1 96.44 441 SER A CA 1
ATOM 3465 C C . SER A 1 441 ? -17.25 1.985 -19.281 1 96.44 441 SER A C 1
ATOM 3467 O O . SER A 1 441 ? -17.125 3.09 -18.75 1 96.44 441 SER A O 1
ATOM 3469 N N . ILE A 1 442 ? -16.859 1.765 -20.547 1 97.38 442 ILE A N 1
ATOM 3470 C CA . ILE A 1 442 ? -16.297 2.816 -21.375 1 97.38 442 ILE A CA 1
ATOM 3471 C C . ILE A 1 442 ? -17.297 3.955 -21.547 1 97.38 442 ILE A C 1
ATOM 3473 O O . ILE A 1 442 ? -16.953 5.125 -21.375 1 97.38 442 ILE A O 1
ATOM 3477 N N . ALA A 1 443 ? -18.531 3.588 -21.766 1 97.44 443 ALA A N 1
ATOM 3478 C CA . ALA A 1 443 ? -19.578 4.59 -21.953 1 97.44 443 ALA A CA 1
ATOM 3479 C C . ALA A 1 443 ? -19.797 5.395 -20.672 1 97.44 443 ALA A C 1
ATOM 3481 O O . ALA A 1 443 ? -19.922 6.621 -20.719 1 97.44 443 ALA A O 1
ATOM 3482 N N . LEU A 1 444 ? -19.844 4.75 -19.609 1 96.38 444 LEU A N 1
ATOM 3483 C CA . LEU A 1 444 ? -20.094 5.414 -18.344 1 96.38 444 LEU A CA 1
ATOM 3484 C C . LEU A 1 444 ? -18.906 6.273 -17.938 1 96.38 444 LEU A C 1
ATOM 3486 O O . LEU A 1 444 ? -19.078 7.383 -17.422 1 96.38 444 LEU A O 1
ATOM 3490 N N . ILE A 1 445 ? -17.672 5.785 -18.141 1 97.19 445 ILE A N 1
ATOM 3491 C CA . ILE A 1 445 ? -16.5 6.574 -17.812 1 97.19 445 ILE A CA 1
ATOM 3492 C C . ILE A 1 445 ? -16.406 7.793 -18.719 1 97.19 445 ILE A C 1
ATOM 3494 O O . ILE A 1 445 ? -16 8.875 -18.297 1 97.19 445 ILE A O 1
ATOM 3498 N N . ALA A 1 446 ? -16.781 7.605 -20.016 1 97.38 446 ALA A N 1
ATOM 3499 C CA . ALA A 1 446 ? -16.891 8.766 -20.906 1 97.38 446 ALA A CA 1
ATOM 3500 C C . ALA A 1 446 ? -17.859 9.805 -20.344 1 97.38 446 ALA A C 1
ATOM 3502 O O . ALA A 1 446 ? -17.594 11.008 -20.391 1 97.38 446 ALA A O 1
ATOM 3503 N N . GLY A 1 447 ? -18.969 9.305 -19.828 1 96.44 447 GLY A N 1
ATOM 3504 C CA . GLY A 1 447 ? -19.891 10.195 -19.141 1 96.44 447 GLY A CA 1
ATOM 3505 C C . GLY A 1 447 ? -19.266 10.867 -17.922 1 96.44 447 GLY A C 1
ATOM 3506 O O . GLY A 1 447 ? -19.516 12.055 -17.672 1 96.44 447 GLY A O 1
ATOM 3507 N N . ALA A 1 448 ? -18.484 10.109 -17.203 1 95.69 448 ALA A N 1
ATOM 3508 C CA . ALA A 1 448 ? -17.812 10.672 -16.047 1 95.69 448 ALA A CA 1
ATOM 3509 C C . ALA A 1 448 ? -16.828 11.773 -16.453 1 95.69 448 ALA A C 1
ATOM 3511 O O . ALA A 1 448 ? -16.688 12.781 -15.758 1 95.69 448 ALA A O 1
ATOM 3512 N N . ILE A 1 449 ? -16.125 11.578 -17.562 1 96.62 449 ILE A N 1
ATOM 3513 C CA . ILE A 1 449 ? -15.203 12.586 -18.078 1 96.62 449 ILE A CA 1
ATOM 3514 C C . ILE A 1 449 ? -15.969 13.875 -18.391 1 96.62 449 ILE A C 1
ATOM 3516 O O . ILE A 1 449 ? -15.531 14.961 -18.016 1 96.62 449 ILE A O 1
ATOM 3520 N N . VAL A 1 450 ? -17.109 13.719 -19.016 1 96.06 450 VAL A N 1
ATOM 3521 C CA . VAL A 1 450 ? -17.953 14.875 -19.297 1 96.06 450 VAL A CA 1
ATOM 3522 C C . VAL A 1 450 ? -18.391 15.531 -18 1 96.06 450 VAL A C 1
ATOM 3524 O O . VAL A 1 450 ? -18.391 16.766 -17.875 1 96.06 450 VAL A O 1
ATOM 3527 N N . GLY A 1 451 ? -18.75 14.719 -17.062 1 94.31 451 GLY A N 1
ATOM 3528 C CA . GLY A 1 451 ? -19.141 15.234 -15.766 1 94.31 451 GLY A CA 1
ATOM 3529 C C . GLY A 1 451 ? -18.031 16.016 -15.086 1 94.31 451 GLY A C 1
ATOM 3530 O O . GLY A 1 451 ? -18.266 17.078 -14.5 1 94.31 451 GLY A O 1
ATOM 3531 N N . VAL A 1 452 ? -16.797 15.5 -15.172 1 94.38 452 VAL A N 1
ATOM 3532 C CA . VAL A 1 452 ? -15.648 16.172 -14.578 1 94.38 452 VAL A CA 1
ATOM 3533 C C . VAL A 1 452 ? -15.43 17.516 -15.258 1 94.38 452 VAL A C 1
ATOM 3535 O O . VAL A 1 452 ? -15.227 18.531 -14.586 1 94.38 452 VAL A O 1
ATOM 3538 N N . LEU A 1 453 ? -15.508 17.578 -16.562 1 95.12 453 LEU A N 1
ATOM 3539 C CA . LEU A 1 453 ? -15.266 18.797 -17.312 1 95.12 453 LEU A CA 1
ATOM 3540 C C . LEU A 1 453 ? -16.344 19.844 -17.031 1 95.12 453 LEU A C 1
ATOM 3542 O O . LEU A 1 453 ? -16.047 21.016 -16.844 1 95.12 453 LEU A O 1
ATOM 3546 N N . VAL A 1 454 ? -17.547 19.375 -16.938 1 93.88 454 VAL A N 1
ATOM 3547 C CA . VAL A 1 454 ? -18.656 20.281 -16.688 1 93.88 454 VAL A CA 1
ATOM 3548 C C . VAL A 1 454 ? -18.562 20.828 -15.266 1 93.88 454 VAL A C 1
ATOM 3550 O O . VAL A 1 454 ? -18.734 22.031 -15.047 1 93.88 454 VAL A O 1
ATOM 3553 N N . THR A 1 455 ? -18.344 19.969 -14.328 1 91.62 455 THR A N 1
ATOM 3554 C CA . THR A 1 455 ? -18.234 20.391 -12.945 1 91.62 455 THR A CA 1
ATOM 3555 C C . THR A 1 455 ? -17.062 21.344 -12.766 1 91.62 455 THR A C 1
ATOM 3557 O O . THR A 1 455 ? -17.172 22.344 -12.055 1 91.62 455 THR A O 1
ATOM 3560 N N . TRP A 1 456 ? -15.984 20.969 -13.367 1 90.5 456 TRP A N 1
ATOM 3561 C CA . TRP A 1 456 ? -14.797 21.812 -13.328 1 90.5 456 TRP A CA 1
ATOM 3562 C C . TRP A 1 456 ? -15.102 23.203 -13.898 1 90.5 456 TRP A C 1
ATOM 3564 O O . TRP A 1 456 ? -14.703 24.219 -13.32 1 90.5 456 TRP A O 1
ATOM 3574 N N . TRP A 1 457 ? -15.781 23.266 -14.953 1 91.19 457 TRP A N 1
ATOM 3575 C CA . TRP A 1 457 ? -16.156 24.516 -15.602 1 91.19 457 TRP A CA 1
ATOM 3576 C C . TRP A 1 457 ? -17.094 25.328 -14.719 1 91.19 457 TRP A C 1
ATOM 3578 O O . TRP A 1 457 ? -16.938 26.547 -14.602 1 91.19 457 TRP A O 1
ATOM 3588 N N . LEU A 1 458 ? -18.031 24.734 -14.07 1 88.06 458 LEU A N 1
ATOM 3589 C CA . LEU A 1 458 ? -18.984 25.422 -13.211 1 88.06 458 LEU A CA 1
ATOM 3590 C C . LEU A 1 458 ? -18.297 26.016 -11.992 1 88.06 458 LEU A C 1
ATOM 3592 O O . LEU A 1 458 ? -18.641 27.125 -11.57 1 88.06 458 LEU A O 1
ATOM 3596 N N . ILE A 1 459 ? -17.406 25.281 -11.492 1 85.38 459 ILE A N 1
ATOM 3597 C CA . ILE A 1 459 ? -16.688 25.766 -10.32 1 85.38 459 ILE A CA 1
ATOM 3598 C C . ILE A 1 459 ? -15.766 26.906 -10.727 1 85.38 459 ILE A C 1
ATOM 3600 O O . ILE A 1 459 ? -15.656 27.906 -10.008 1 85.38 459 ILE A O 1
ATOM 3604 N N . TRP A 1 460 ? -15.141 26.75 -11.852 1 84 460 TRP A N 1
ATOM 3605 C CA . TRP A 1 460 ? -14.266 27.797 -12.367 1 84 460 TRP A CA 1
ATOM 3606 C C . TRP A 1 460 ? -15.055 29.094 -12.617 1 84 460 TRP A C 1
ATOM 3608 O O . TRP A 1 460 ? -14.594 30.172 -12.273 1 84 460 TRP A O 1
ATOM 3618 N N . LYS A 1 461 ? -16.156 29.031 -13.141 1 85.25 461 LYS A N 1
ATOM 3619 C CA . LYS A 1 461 ? -17 30.188 -13.422 1 85.25 461 LYS A CA 1
ATOM 3620 C C . LYS A 1 461 ? -17.422 30.891 -12.133 1 85.25 461 LYS A C 1
ATOM 3622 O O . LYS A 1 461 ? -17.469 32.125 -12.07 1 85.25 461 LYS A O 1
ATOM 3627 N N . ARG A 1 462 ? -17.672 30.094 -11.203 1 82 462 ARG A N 1
ATOM 3628 C CA . ARG A 1 462 ? -18.062 30.656 -9.914 1 82 462 ARG A CA 1
ATOM 3629 C C . ARG A 1 462 ? -16.891 31.375 -9.25 1 82 462 ARG A C 1
ATOM 3631 O O . ARG A 1 462 ? -17.062 32.469 -8.68 1 82 462 ARG A O 1
ATOM 3638 N N . ASP A 1 463 ? -15.859 30.703 -9.305 1 78.06 463 ASP A N 1
ATOM 3639 C CA . ASP A 1 463 ? -14.68 31.312 -8.695 1 78.06 463 ASP A CA 1
ATOM 3640 C C . ASP A 1 463 ? -14.32 32.625 -9.398 1 78.06 463 ASP A C 1
ATOM 3642 O O . ASP A 1 463 ? -13.898 33.594 -8.75 1 78.06 463 ASP A O 1
ATOM 3646 N N . GLN A 1 464 ? -14.5 32.781 -10.641 1 79.31 464 GLN A N 1
ATOM 3647 C CA . GLN A 1 464 ? -14.242 34 -11.398 1 79.31 464 GLN A CA 1
ATOM 3648 C C . GLN A 1 464 ? -15.25 35.094 -11.055 1 79.31 464 GLN A C 1
ATOM 3650 O O . GLN A 1 464 ? -14.898 36.25 -10.969 1 79.31 464 GLN A O 1
ATOM 3655 N N . ARG A 1 465 ? -16.422 34.656 -10.859 1 74.69 465 ARG A N 1
ATOM 3656 C CA . ARG A 1 465 ? -17.469 35.594 -10.508 1 74.69 465 ARG A CA 1
ATOM 3657 C C . ARG A 1 465 ? -17.234 36.188 -9.117 1 74.69 465 ARG A C 1
ATOM 3659 O O . ARG A 1 465 ? -17.438 37.375 -8.891 1 74.69 465 ARG A O 1
ATOM 3666 N N . GLU A 1 466 ? -16.859 35.344 -8.234 1 73.94 466 GLU A N 1
ATOM 3667 C CA . GLU A 1 466 ? -16.594 35.781 -6.867 1 73.94 466 GLU A CA 1
ATOM 3668 C C . GLU A 1 466 ? -15.328 36.625 -6.809 1 73.94 466 GLU A C 1
ATOM 3670 O O . GLU A 1 466 ? -15.219 37.531 -5.965 1 73.94 466 GLU A O 1
ATOM 3675 N N . ALA A 1 467 ? -14.375 36.438 -7.547 1 65.69 467 ALA A N 1
ATOM 3676 C CA . ALA A 1 467 ? -13.156 37.25 -7.609 1 65.69 467 ALA A CA 1
ATOM 3677 C C . ALA A 1 467 ? -13.445 38.625 -8.18 1 65.69 467 ALA A C 1
ATOM 3679 O O . ALA A 1 467 ? -12.789 39.594 -7.82 1 65.69 467 ALA A O 1
ATOM 3680 N N . LYS A 1 468 ? -14.352 38.875 -9.031 1 68.56 468 LYS A N 1
ATOM 3681 C CA . LYS A 1 468 ? -14.711 40.125 -9.648 1 68.56 468 LYS A CA 1
ATOM 3682 C C . LYS A 1 468 ? -15.617 40.969 -8.734 1 68.56 468 LYS A C 1
ATOM 3684 O O . LYS A 1 468 ? -15.609 42.188 -8.789 1 68.56 468 LYS A O 1
ATOM 3689 N N . GLU A 1 469 ? -16.484 40.312 -8 1 60.12 469 GLU A N 1
ATOM 3690 C CA . GLU A 1 469 ? -17.375 41.062 -7.121 1 60.12 469 GLU A CA 1
ATOM 3691 C C . GLU A 1 469 ? -17.062 40.781 -5.652 1 60.12 469 GLU A C 1
ATOM 3693 O O . GLU A 1 469 ? -17.766 40.031 -4.984 1 60.12 469 GLU A O 1
ATOM 3698 N N . PRO A 1 470 ? -15.898 41.219 -5.195 1 54.59 470 PRO A N 1
ATOM 3699 C CA . PRO A 1 470 ? -15.5 40.969 -3.807 1 54.59 470 PRO A CA 1
ATOM 3700 C C . PRO A 1 470 ? -16.578 41.375 -2.803 1 54.59 470 PRO A C 1
ATOM 3702 O O . PRO A 1 470 ? -16.672 40.781 -1.728 1 54.59 470 PRO A O 1
ATOM 3705 N N . ASP A 1 471 ? -17.328 42.5 -2.934 1 51 471 ASP A N 1
ATOM 3706 C CA . ASP A 1 471 ? -18.312 43.062 -2.033 1 51 471 ASP A CA 1
ATOM 3707 C C . ASP A 1 471 ? -19.5 42.125 -1.825 1 51 471 ASP A C 1
ATOM 3709 O O . ASP A 1 471 ? -20.094 42.094 -0.747 1 51 471 ASP A O 1
ATOM 3713 N N . ALA A 1 472 ? -20.016 41.531 -2.734 1 46.41 472 ALA A N 1
ATOM 3714 C CA . ALA A 1 472 ? -21.219 40.688 -2.652 1 46.41 472 ALA A CA 1
ATOM 3715 C C . ALA A 1 472 ? -20.922 39.344 -1.992 1 46.41 472 ALA A C 1
ATOM 3717 O O . ALA A 1 472 ? -21.828 38.688 -1.467 1 46.41 472 ALA A O 1
ATOM 3718 N N . ALA A 1 473 ? -19.875 38.719 -2.07 1 46.75 473 ALA A N 1
ATOM 3719 C CA . ALA A 1 473 ? -19.484 37.469 -1.428 1 46.75 473 ALA A CA 1
ATOM 3720 C C . ALA A 1 473 ? -19.531 37.594 0.092 1 46.75 473 ALA A C 1
ATOM 3722 O O . ALA A 1 473 ? -19.719 36.625 0.797 1 46.75 473 ALA A O 1
ATOM 3723 N N . GLU A 1 474 ? -19.281 38.75 0.711 1 41.84 474 GLU A N 1
ATOM 3724 C CA . GLU A 1 474 ? -19.453 39.062 2.129 1 41.84 474 GLU A CA 1
ATOM 3725 C C . GLU A 1 474 ? -20.906 38.906 2.545 1 41.84 474 GLU A C 1
ATOM 3727 O O . GLU A 1 474 ? -21.203 38.5 3.662 1 41.84 474 GLU A O 1
ATOM 3732 N N . HIS A 1 475 ? -21.891 39.375 1.767 1 41.5 475 HIS A N 1
ATOM 3733 C CA . HIS A 1 475 ? -23.281 39.375 2.164 1 41.5 475 HIS A CA 1
ATOM 3734 C C . HIS A 1 475 ? -23.875 37.969 2.094 1 41.5 475 HIS A C 1
ATOM 3736 O O . HIS A 1 475 ? -24.844 37.656 2.789 1 41.5 475 HIS A O 1
ATOM 3742 N N . SER A 1 476 ? -23.359 37.031 1.245 1 39.56 476 SER A N 1
ATOM 3743 C CA . SER A 1 476 ? -23.984 35.719 1.155 1 39.56 476 SER A CA 1
ATOM 3744 C C . SER A 1 476 ? -23.406 34.75 2.189 1 39.56 476 SER A C 1
ATOM 3746 O O . SER A 1 476 ? -23.938 33.656 2.393 1 39.56 476 SER A O 1
ATOM 3748 N N . ALA A 1 477 ? -22.312 35 2.693 1 39.91 477 ALA A N 1
ATOM 3749 C CA . ALA A 1 477 ? -21.766 34.281 3.834 1 39.91 477 ALA A CA 1
ATOM 3750 C C . ALA A 1 477 ? -22.422 34.719 5.137 1 39.91 477 ALA A C 1
ATOM 3752 O O . ALA A 1 477 ? -22.188 34.125 6.195 1 39.91 477 ALA A O 1
ATOM 3753 N N . GLU A 1 478 ? -23.156 36 5.332 1 31.41 478 GLU A N 1
ATOM 3754 C CA . GLU A 1 478 ? -23.984 36.375 6.473 1 31.41 478 GLU A CA 1
ATOM 3755 C C . GLU A 1 478 ? -25.375 35.781 6.387 1 31.41 478 GLU A C 1
ATOM 3757 O O . GLU A 1 478 ? -26 35.812 5.328 1 31.41 478 GLU A O 1
ATOM 3762 N N . MET B 1 1 ? 30.25 87.875 26.391 1 24.95 1 MET B N 1
ATOM 3763 C CA . MET B 1 1 ? 28.922 87.562 25.844 1 24.95 1 MET B CA 1
ATOM 3764 C C . MET B 1 1 ? 28.906 86.25 25.094 1 24.95 1 MET B C 1
ATOM 3766 O O . MET B 1 1 ? 29.328 86.188 23.938 1 24.95 1 MET B O 1
ATOM 3770 N N . GLY B 1 2 ? 29.297 85.125 25.719 1 30.08 2 GLY B N 1
ATOM 3771 C CA . GLY B 1 2 ? 29.656 83.75 25.281 1 30.08 2 GLY B CA 1
ATOM 3772 C C . GLY B 1 2 ? 28.484 83 24.719 1 30.08 2 GLY B C 1
ATOM 3773 O O . GLY B 1 2 ? 27.422 82.875 25.344 1 30.08 2 GLY B O 1
ATOM 3774 N N . SER B 1 3 ? 28.188 83 23.391 1 30.62 3 SER B N 1
ATOM 3775 C CA . SER B 1 3 ? 27.109 82.438 22.578 1 30.62 3 SER B CA 1
ATOM 3776 C C . SER B 1 3 ? 26.953 80.938 22.844 1 30.62 3 SER B C 1
ATOM 3778 O O . SER B 1 3 ? 27.922 80.125 22.734 1 30.62 3 SER B O 1
ATOM 3780 N N . SER B 1 4 ? 26.031 80.5 23.75 1 30.28 4 SER B N 1
ATOM 3781 C CA . SER B 1 4 ? 25.609 79.188 24.156 1 30.28 4 SER B CA 1
ATOM 3782 C C . SER B 1 4 ? 25.016 78.375 23 1 30.28 4 SER B C 1
ATOM 3784 O O . SER B 1 4 ? 24.031 78.812 22.375 1 30.28 4 SER B O 1
ATOM 3786 N N . LYS B 1 5 ? 25.812 77.625 22.188 1 34.28 5 LYS B N 1
ATOM 3787 C CA . LYS B 1 5 ? 25.438 76.75 21.078 1 34.28 5 LYS B CA 1
ATOM 3788 C C . LYS B 1 5 ? 24.391 75.688 21.531 1 34.28 5 LYS B C 1
ATOM 3790 O O . LYS B 1 5 ? 24.656 74.938 22.438 1 34.28 5 LYS B O 1
ATOM 3795 N N . GLU B 1 6 ? 23.047 76 21.375 1 27.33 6 GLU B N 1
ATOM 3796 C CA . GLU B 1 6 ? 21.859 75.188 21.594 1 27.33 6 GLU B CA 1
ATOM 3797 C C . GLU B 1 6 ? 21.922 73.875 20.766 1 27.33 6 GLU B C 1
ATOM 3799 O O . GLU B 1 6 ? 22.125 73.938 19.547 1 27.33 6 GLU B O 1
ATOM 3804 N N . LEU B 1 7 ? 22.406 72.812 21.312 1 31.61 7 LEU B N 1
ATOM 3805 C CA . LEU B 1 7 ? 22.438 71.438 20.734 1 31.61 7 LEU B CA 1
ATOM 3806 C C . LEU B 1 7 ? 21.031 71 20.359 1 31.61 7 LEU B C 1
ATOM 3808 O O . LEU B 1 7 ? 20.156 70.875 21.219 1 31.61 7 LEU B O 1
ATOM 3812 N N . HIS B 1 8 ? 20.484 71.312 19.141 1 29.7 8 HIS B N 1
ATOM 3813 C CA . HIS B 1 8 ? 19.234 70.75 18.578 1 29.7 8 HIS B CA 1
ATOM 3814 C C . HIS B 1 8 ? 19.25 69.25 18.5 1 29.7 8 HIS B C 1
ATOM 3816 O O . HIS B 1 8 ? 20.094 68.688 17.828 1 29.7 8 HIS B O 1
ATOM 3822 N N . VAL B 1 9 ? 18.922 68.562 19.547 1 34.38 9 VAL B N 1
ATOM 3823 C CA . VAL B 1 9 ? 18.688 67.125 19.516 1 34.38 9 VAL B CA 1
ATOM 3824 C C . VAL B 1 9 ? 17.562 66.812 18.547 1 34.38 9 VAL B C 1
ATOM 3826 O O . VAL B 1 9 ? 16.438 67.25 18.719 1 34.38 9 VAL B O 1
ATOM 3829 N N . ASN B 1 10 ? 17.844 66.688 17.219 1 30.28 10 ASN B N 1
ATOM 3830 C CA . ASN B 1 10 ? 16.938 66.125 16.219 1 30.28 10 ASN B CA 1
ATOM 3831 C C . ASN B 1 10 ? 16.375 64.75 16.641 1 30.28 10 ASN B C 1
ATOM 3833 O O . ASN B 1 10 ? 17.125 63.781 16.766 1 30.28 10 ASN B O 1
ATOM 3837 N N . THR B 1 11 ? 15.367 64.688 17.453 1 32.97 11 THR B N 1
ATOM 3838 C CA . THR B 1 11 ? 14.602 63.469 17.719 1 32.97 11 THR B CA 1
ATOM 3839 C C . THR B 1 11 ? 14 62.906 16.422 1 32.97 11 THR B C 1
ATOM 3841 O O . THR B 1 11 ? 13.07 63.5 15.867 1 32.97 11 THR B O 1
ATOM 3844 N N . GLU B 1 12 ? 14.812 62.406 15.5 1 32.03 12 GLU B N 1
ATOM 3845 C CA . GLU B 1 12 ? 14.234 61.625 14.406 1 32.03 12 GLU B CA 1
ATOM 3846 C C . GLU B 1 12 ? 13.25 60.594 14.922 1 32.03 12 GLU B C 1
ATOM 3848 O O . GLU B 1 12 ? 13.625 59.719 15.711 1 32.03 12 GLU B O 1
ATOM 3853 N N . GLN B 1 13 ? 12 60.906 15.086 1 33.16 13 GLN B N 1
ATOM 3854 C CA . GLN B 1 13 ? 10.883 60 15.281 1 33.16 13 GLN B CA 1
ATOM 3855 C C . GLN B 1 13 ? 10.914 58.875 14.242 1 33.16 13 GLN B C 1
ATOM 3857 O O . GLN B 1 13 ? 10.852 59.125 13.039 1 33.16 13 GLN B O 1
ATOM 3862 N N . SER B 1 14 ? 11.656 57.812 14.555 1 37 14 SER B N 1
ATOM 3863 C CA . SER B 1 14 ? 11.562 56.594 13.758 1 37 14 SER B CA 1
ATOM 3864 C C . SER B 1 14 ? 10.109 56.25 13.438 1 37 14 SER B C 1
ATOM 3866 O O . SER B 1 14 ? 9.297 56.062 14.344 1 37 14 SER B O 1
ATOM 3868 N N . SER B 1 15 ? 9.539 56.812 12.359 1 38.84 15 SER B N 1
ATOM 3869 C CA . SER B 1 15 ? 8.188 56.562 11.852 1 38.84 15 SER B CA 1
ATOM 3870 C C . SER B 1 15 ? 7.859 55.094 11.836 1 38.84 15 SER B C 1
ATOM 3872 O O . SER B 1 15 ? 8.695 54.25 11.461 1 38.84 15 SER B O 1
ATOM 3874 N N . PRO B 1 16 ? 6.758 54.656 12.43 1 45.16 16 PRO B N 1
ATOM 3875 C CA . PRO B 1 16 ? 6.184 53.312 12.43 1 45.16 16 PRO B CA 1
ATOM 3876 C C . PRO B 1 16 ? 6.121 52.688 11.031 1 45.16 16 PRO B C 1
ATOM 3878 O O . PRO B 1 16 ? 5.707 51.562 10.875 1 45.16 16 PRO B O 1
ATOM 3881 N N . ALA B 1 17 ? 6.414 53.5 10.016 1 47.69 17 ALA B N 1
ATOM 3882 C CA . ALA B 1 17 ? 6.355 52.938 8.656 1 47.69 17 ALA B CA 1
ATOM 3883 C C . ALA B 1 17 ? 7.387 51.844 8.461 1 47.69 17 ALA B C 1
ATOM 3885 O O . ALA B 1 17 ? 7.242 51 7.562 1 47.69 17 ALA B O 1
ATOM 3886 N N . ASN B 1 18 ? 8.414 51.812 9.266 1 47.16 18 ASN B N 1
ATOM 3887 C CA . ASN B 1 18 ? 9.438 50.812 9.047 1 47.16 18 ASN B CA 1
ATOM 3888 C C . ASN B 1 18 ? 8.969 49.438 9.508 1 47.16 18 ASN B C 1
ATOM 3890 O O . ASN B 1 18 ? 9.43 48.406 8.992 1 47.16 18 ASN B O 1
ATOM 3894 N N . SER B 1 19 ? 8.117 49.406 10.508 1 50.09 19 SER B N 1
ATOM 3895 C CA . SER B 1 19 ? 7.695 48.125 11.008 1 50.09 19 SER B CA 1
ATOM 3896 C C . SER B 1 19 ? 6.703 47.438 10.062 1 50.09 19 SER B C 1
ATOM 3898 O O . SER B 1 19 ? 6.703 46.219 9.906 1 50.09 19 SER B O 1
ATOM 3900 N N . ALA B 1 20 ? 5.805 48.25 9.438 1 49.34 20 ALA B N 1
ATOM 3901 C CA . ALA B 1 20 ? 4.848 47.688 8.492 1 49.34 20 ALA B CA 1
ATOM 3902 C C . ALA B 1 20 ? 5.555 47.188 7.238 1 49.34 20 ALA B C 1
ATOM 3904 O O . ALA B 1 20 ? 5.176 46.156 6.68 1 49.34 20 ALA B O 1
ATOM 3905 N N . SER B 1 21 ? 6.605 47.781 6.766 1 51.06 21 SER B N 1
ATOM 3906 C CA . SER B 1 21 ? 7.363 47.375 5.59 1 51.06 21 SER B CA 1
ATOM 3907 C C . SER B 1 21 ? 8.141 46.094 5.852 1 51.06 21 SER B C 1
ATOM 3909 O O . SER B 1 21 ? 8.273 45.25 4.969 1 51.06 21 SER B O 1
ATOM 3911 N N . GLU B 1 22 ? 8.547 45.938 7.059 1 50.5 22 GLU B N 1
ATOM 3912 C CA . GLU B 1 22 ? 9.297 44.719 7.41 1 50.5 22 GLU B CA 1
ATOM 3913 C C . GLU B 1 22 ? 8.383 43.5 7.469 1 50.5 22 GLU B C 1
ATOM 3915 O O . GLU B 1 22 ? 8.758 42.406 7.039 1 50.5 22 GLU B O 1
ATOM 3920 N N . ASN B 1 23 ? 7.223 43.688 8.055 1 51.78 23 ASN B N 1
ATOM 3921 C CA . ASN B 1 23 ? 6.27 42.562 8.117 1 51.78 23 ASN B CA 1
ATOM 3922 C C . ASN B 1 23 ? 5.781 42.156 6.73 1 51.78 23 ASN B C 1
ATOM 3924 O O . ASN B 1 23 ? 5.59 40.969 6.457 1 51.78 23 ASN B O 1
ATOM 3928 N N . GLU B 1 24 ? 5.484 43.125 5.922 1 52.06 24 GLU B N 1
ATOM 3929 C CA . GLU B 1 24 ? 5.066 42.844 4.555 1 52.06 24 GLU B CA 1
ATOM 3930 C C . GLU B 1 24 ? 6.199 42.219 3.752 1 52.06 24 GLU B C 1
ATOM 3932 O O . GLU B 1 24 ? 5.965 41.312 2.936 1 52.06 24 GLU B O 1
ATOM 3937 N N . SER B 1 25 ? 7.43 42.719 3.965 1 56.59 25 SER B N 1
ATOM 3938 C CA . SER B 1 25 ? 8.602 42.125 3.314 1 56.59 25 SER B CA 1
ATOM 3939 C C . SER B 1 25 ? 8.836 40.688 3.781 1 56.59 25 SER B C 1
ATOM 3941 O O . SER B 1 25 ? 9.211 39.844 2.984 1 56.59 25 SER B O 1
ATOM 3943 N N . GLY B 1 26 ? 8.57 40.438 5.035 1 58.75 26 GLY B N 1
ATOM 3944 C CA . GLY B 1 26 ? 8.68 39.094 5.582 1 58.75 26 GLY B CA 1
ATOM 3945 C C . GLY B 1 26 ? 7.688 38.125 4.98 1 58.75 26 GLY B C 1
ATOM 3946 O O . GLY B 1 26 ? 8.047 37 4.641 1 58.75 26 GLY B O 1
ATOM 3947 N N . SER B 1 27 ? 6.5 38.656 4.898 1 66.38 27 SER B N 1
ATOM 3948 C CA . SER B 1 27 ? 5.434 37.844 4.328 1 66.38 27 SER B CA 1
ATOM 3949 C C . SER B 1 27 ? 5.684 37.562 2.848 1 66.38 27 SER B C 1
ATOM 3951 O O . SER B 1 27 ? 5.48 36.438 2.377 1 66.38 27 SER B O 1
ATOM 3953 N N . ALA B 1 28 ? 6.168 38.625 2.041 1 67.19 28 ALA B N 1
ATOM 3954 C CA . ALA B 1 28 ? 6.477 38.438 0.625 1 67.19 28 ALA B CA 1
ATOM 3955 C C . ALA B 1 28 ? 7.645 37.469 0.438 1 67.19 28 ALA B C 1
ATOM 3957 O O . ALA B 1 28 ? 7.621 36.625 -0.458 1 67.19 28 ALA B O 1
ATOM 3958 N N . ASN B 1 29 ? 8.562 37.562 1.303 1 76.38 29 ASN B N 1
ATOM 3959 C CA . ASN B 1 29 ? 9.711 36.656 1.254 1 76.38 29 ASN B CA 1
ATOM 3960 C C . ASN B 1 29 ? 9.312 35.219 1.549 1 76.38 29 ASN B C 1
ATOM 3962 O O . ASN B 1 29 ? 9.836 34.281 0.931 1 76.38 29 ASN B O 1
ATOM 3966 N N . ASP B 1 30 ? 8.328 35.125 2.367 1 82.25 30 ASP B N 1
ATOM 3967 C CA . ASP B 1 30 ? 7.848 33.812 2.693 1 82.25 30 ASP B CA 1
ATOM 3968 C C . ASP B 1 30 ? 7.113 33.188 1.51 1 82.25 30 ASP B C 1
ATOM 3970 O O . ASP B 1 30 ? 7.23 31.969 1.265 1 82.25 30 ASP B O 1
ATOM 3974 N N . ALA B 1 31 ? 6.449 34.031 0.821 1 84.56 31 ALA B N 1
ATOM 3975 C CA . ALA B 1 31 ? 5.738 33.531 -0.357 1 84.56 31 ALA B CA 1
ATOM 3976 C C . ALA B 1 31 ? 6.719 33.125 -1.45 1 84.56 31 ALA B C 1
ATOM 3978 O O . ALA B 1 31 ? 6.516 32.094 -2.111 1 84.56 31 ALA B O 1
ATOM 3979 N N . HIS B 1 32 ? 7.723 33.938 -1.633 1 88.12 32 HIS B N 1
ATOM 3980 C CA . HIS B 1 32 ? 8.742 33.625 -2.625 1 88.12 32 HIS B CA 1
ATOM 3981 C C . HIS B 1 32 ? 9.5 32.344 -2.236 1 88.12 32 HIS B C 1
ATOM 3983 O O . HIS B 1 32 ? 9.852 31.547 -3.1 1 88.12 32 HIS B O 1
ATOM 3989 N N . LEU B 1 33 ? 9.711 32.188 -1.015 1 89.81 33 LEU B N 1
ATOM 3990 C CA . LEU B 1 33 ? 10.406 31 -0.527 1 89.81 33 LEU B CA 1
ATOM 3991 C C . LEU B 1 33 ? 9.562 29.75 -0.753 1 89.81 33 LEU B C 1
ATOM 3993 O O . LEU B 1 33 ? 10.078 28.719 -1.206 1 89.81 33 LEU B O 1
ATOM 3997 N N . ARG B 1 34 ? 8.336 29.875 -0.482 1 85.62 34 ARG B N 1
ATOM 3998 C CA . ARG B 1 34 ? 7.438 28.75 -0.683 1 85.62 34 ARG B CA 1
ATOM 3999 C C . ARG B 1 34 ? 7.352 28.375 -2.158 1 85.62 34 ARG B C 1
ATOM 4001 O O . ARG B 1 34 ? 7.336 27.188 -2.502 1 85.62 34 ARG B O 1
ATOM 4008 N N . SER B 1 35 ? 7.328 29.375 -2.881 1 86.81 35 SER B N 1
ATOM 4009 C CA . SER B 1 35 ? 7.289 29.125 -4.32 1 86.81 35 SER B CA 1
ATOM 4010 C C . SER B 1 35 ? 8.586 28.5 -4.805 1 86.81 35 SER B C 1
ATOM 4012 O O . SER B 1 35 ? 8.57 27.578 -5.629 1 86.81 35 SER B O 1
ATOM 4014 N N . ALA B 1 36 ? 9.641 29 -4.332 1 89.5 36 ALA B N 1
ATOM 4015 C CA . ALA B 1 36 ? 10.945 28.453 -4.707 1 89.5 36 ALA B CA 1
ATOM 4016 C C . ALA B 1 36 ? 11.07 27 -4.285 1 89.5 36 ALA B C 1
ATOM 4018 O O . ALA B 1 36 ? 11.578 26.172 -5.047 1 89.5 36 ALA B O 1
ATOM 4019 N N . TYR B 1 37 ? 10.602 26.703 -3.168 1 88.56 37 TYR B N 1
ATOM 4020 C CA . TYR B 1 37 ? 10.695 25.344 -2.664 1 88.56 37 TYR B CA 1
ATOM 4021 C C . TYR B 1 37 ? 9.781 24.406 -3.441 1 88.56 37 TYR B C 1
ATOM 4023 O O . TYR B 1 37 ? 10.133 23.25 -3.684 1 88.56 37 TYR B O 1
ATOM 4031 N N . ARG B 1 38 ? 8.742 24.906 -3.809 1 84 38 ARG B N 1
ATOM 4032 C CA . ARG B 1 38 ? 7.836 24.094 -4.617 1 84 38 ARG B CA 1
ATOM 4033 C C . ARG B 1 38 ? 8.477 23.734 -5.957 1 84 38 ARG B C 1
ATOM 4035 O O . ARG B 1 38 ? 8.406 22.594 -6.402 1 84 38 ARG B O 1
ATOM 4042 N N . LYS B 1 39 ? 9.031 24.703 -6.477 1 87.62 39 LYS B N 1
ATOM 4043 C CA . LYS B 1 39 ? 9.695 24.484 -7.758 1 87.62 39 LYS B CA 1
ATOM 4044 C C . LYS B 1 39 ? 10.898 23.562 -7.602 1 87.62 39 LYS B C 1
ATOM 4046 O O . LYS B 1 39 ? 11.125 22.688 -8.438 1 87.62 39 LYS B O 1
ATOM 4051 N N . SER B 1 40 ? 11.609 23.734 -6.578 1 90.12 40 SER B N 1
ATOM 4052 C CA . SER B 1 40 ? 12.781 22.891 -6.316 1 90.12 40 SER B CA 1
ATOM 4053 C C . SER B 1 40 ? 12.367 21.469 -5.98 1 90.12 40 SER B C 1
ATOM 4055 O O . SER B 1 40 ? 13.047 20.5 -6.371 1 90.12 40 SER B O 1
ATOM 4057 N N . ASP B 1 41 ? 11.344 21.312 -5.258 1 88.5 41 ASP B N 1
ATOM 4058 C CA . ASP B 1 41 ? 10.859 19.984 -4.922 1 88.5 41 ASP B CA 1
ATOM 4059 C C . ASP B 1 41 ? 10.516 19.188 -6.18 1 88.5 41 ASP B C 1
ATOM 4061 O O . ASP B 1 41 ? 10.828 18 -6.281 1 88.5 41 ASP B O 1
ATOM 4065 N N . LEU B 1 42 ? 9.93 19.828 -7.059 1 85.06 42 LEU B N 1
ATOM 4066 C CA . LEU B 1 42 ? 9.5 19.172 -8.289 1 85.06 42 LEU B CA 1
ATOM 4067 C C . LEU B 1 42 ? 10.695 18.719 -9.117 1 85.06 42 LEU B C 1
ATOM 4069 O O . LEU B 1 42 ? 10.68 17.625 -9.695 1 85.06 42 LEU B O 1
ATOM 4073 N N . ARG B 1 43 ? 11.625 19.5 -9.062 1 88.12 43 ARG B N 1
ATOM 4074 C CA . ARG B 1 43 ? 12.742 19.25 -9.977 1 88.12 43 ARG B CA 1
ATOM 4075 C C . ARG B 1 43 ? 13.82 18.406 -9.289 1 88.12 43 ARG B C 1
ATOM 4077 O O . ARG B 1 43 ? 14.609 17.734 -9.961 1 88.12 43 ARG B O 1
ATOM 4084 N N . LEU B 1 44 ? 13.828 18.422 -8.023 1 92.12 44 LEU B N 1
ATOM 4085 C CA . LEU B 1 44 ? 14.867 17.703 -7.297 1 92.12 44 LEU B CA 1
ATOM 4086 C C . LEU B 1 44 ? 14.281 16.516 -6.527 1 92.12 44 LEU B C 1
ATOM 4088 O O . LEU B 1 44 ? 14.469 15.367 -6.914 1 92.12 44 LEU B O 1
ATOM 4092 N N . LEU B 1 45 ? 13.477 16.859 -5.621 1 87.75 45 LEU B N 1
ATOM 4093 C CA . LEU B 1 45 ? 13.031 15.859 -4.66 1 87.75 45 LEU B CA 1
ATOM 4094 C C . LEU B 1 45 ? 12.18 14.789 -5.344 1 87.75 45 LEU B C 1
ATOM 4096 O O . LEU B 1 45 ? 12.445 13.594 -5.203 1 87.75 45 LEU B O 1
ATOM 4100 N N . TYR B 1 46 ? 11.273 15.156 -6.129 1 85.94 46 TYR B N 1
ATOM 4101 C CA . TYR B 1 46 ? 10.375 14.195 -6.754 1 85.94 46 TYR B CA 1
ATOM 4102 C C . TYR B 1 46 ? 11.102 13.391 -7.828 1 85.94 46 TYR B C 1
ATOM 4104 O O . TYR B 1 46 ? 10.859 12.188 -7.98 1 85.94 46 TYR B O 1
ATOM 4112 N N . TRP B 1 47 ? 11.93 14.078 -8.453 1 92.31 47 TRP B N 1
ATOM 4113 C CA . TRP B 1 47 ? 12.711 13.367 -9.461 1 92.31 47 TRP B CA 1
ATOM 4114 C C . TRP B 1 47 ? 13.633 12.344 -8.805 1 92.31 47 TRP B C 1
ATOM 4116 O O . TRP B 1 47 ? 13.656 11.172 -9.195 1 92.31 47 TRP B O 1
ATOM 4126 N N . TYR B 1 48 ? 14.312 12.75 -7.754 1 92.69 48 TYR B N 1
ATOM 4127 C CA . TYR B 1 48 ? 15.195 11.844 -7.023 1 92.69 48 TYR B CA 1
ATOM 4128 C C . TYR B 1 48 ? 14.406 10.68 -6.426 1 92.69 48 TYR B C 1
ATOM 4130 O O . TYR B 1 48 ? 14.883 9.547 -6.414 1 92.69 48 TYR B O 1
ATOM 4138 N N . SER B 1 49 ? 13.281 10.977 -5.969 1 89.44 49 SER B N 1
ATOM 4139 C CA . SER B 1 49 ? 12.453 9.93 -5.367 1 89.44 49 SER B CA 1
ATOM 4140 C C . SER B 1 49 ? 12.008 8.914 -6.41 1 89.44 49 SER B C 1
ATOM 4142 O O . SER B 1 49 ? 11.992 7.707 -6.141 1 89.44 49 SER B O 1
ATOM 4144 N N . PHE B 1 50 ? 11.688 9.375 -7.527 1 90.88 50 PHE B N 1
ATOM 4145 C CA . PHE B 1 50 ? 11.297 8.484 -8.609 1 90.88 50 PHE B CA 1
ATOM 4146 C C . PHE B 1 50 ? 12.461 7.586 -9.016 1 90.88 50 PHE B C 1
ATOM 4148 O O . PHE B 1 50 ? 12.289 6.375 -9.195 1 90.88 50 PHE B O 1
ATOM 4155 N N . VAL B 1 51 ? 13.547 8.219 -9.156 1 93.94 51 VAL B N 1
ATOM 4156 C CA . VAL B 1 51 ? 14.75 7.465 -9.508 1 93.94 51 VAL B CA 1
ATOM 4157 C C . VAL B 1 51 ? 15.07 6.457 -8.406 1 93.94 51 VAL B C 1
ATOM 4159 O O . VAL B 1 51 ? 15.477 5.328 -8.688 1 93.94 51 VAL B O 1
ATOM 4162 N N . TYR B 1 52 ? 14.859 6.859 -7.258 1 91.5 52 TYR B N 1
ATOM 4163 C CA . TYR B 1 52 ? 15.117 5.98 -6.125 1 91.5 52 TYR B CA 1
ATOM 4164 C C . TYR B 1 52 ? 14.203 4.762 -6.156 1 91.5 52 TYR B C 1
ATOM 4166 O O . TYR B 1 52 ? 14.648 3.643 -5.895 1 91.5 52 TYR B O 1
ATOM 4174 N N . VAL B 1 53 ? 13.008 4.922 -6.441 1 90.12 53 VAL B N 1
ATOM 4175 C CA . VAL B 1 53 ? 12.07 3.811 -6.57 1 90.12 53 VAL B CA 1
ATOM 4176 C C . VAL B 1 53 ? 12.578 2.826 -7.625 1 90.12 53 VAL B C 1
ATOM 4178 O O . VAL B 1 53 ? 12.578 1.614 -7.398 1 90.12 53 VAL B O 1
ATOM 4181 N N . TRP B 1 54 ? 13 3.402 -8.68 1 93.62 54 TRP B N 1
ATOM 4182 C CA . TRP B 1 54 ? 13.492 2.549 -9.758 1 93.62 54 TRP B CA 1
ATOM 4183 C C . TRP B 1 54 ? 14.75 1.803 -9.328 1 93.62 54 TRP B C 1
ATOM 4185 O O . TRP B 1 54 ? 14.945 0.64 -9.688 1 93.62 54 TRP B O 1
ATOM 4195 N N . MET B 1 55 ? 15.555 2.523 -8.641 1 93 55 MET B N 1
ATOM 4196 C CA . MET B 1 55 ? 16.781 1.902 -8.141 1 93 55 MET B CA 1
ATOM 4197 C C . MET B 1 55 ? 16.453 0.745 -7.199 1 93 55 MET B C 1
ATOM 4199 O O . MET B 1 55 ? 17.109 -0.3 -7.246 1 93 55 MET B O 1
ATOM 4203 N N . ARG B 1 56 ? 15.469 0.854 -6.461 1 89.62 56 ARG B N 1
ATOM 4204 C CA . ARG B 1 56 ? 15.07 -0.196 -5.527 1 89.62 56 ARG B CA 1
ATOM 4205 C C . ARG B 1 56 ? 14.438 -1.368 -6.266 1 89.62 56 ARG B C 1
ATOM 4207 O O . ARG B 1 56 ? 14.602 -2.523 -5.867 1 89.62 56 ARG B O 1
ATOM 4214 N N . ILE B 1 57 ? 13.703 -1.037 -7.238 1 90.88 57 ILE B N 1
ATOM 4215 C CA . ILE B 1 57 ? 13.148 -2.084 -8.094 1 90.88 57 ILE B CA 1
ATOM 4216 C C . ILE B 1 57 ? 14.281 -2.893 -8.711 1 90.88 57 ILE B C 1
ATOM 4218 O O . ILE B 1 57 ? 14.25 -4.125 -8.711 1 90.88 57 ILE B O 1
ATOM 4222 N N . HIS B 1 58 ? 15.234 -2.164 -9.156 1 90.81 58 HIS B N 1
ATOM 4223 C CA . HIS B 1 58 ? 16.391 -2.793 -9.781 1 90.81 58 HIS B CA 1
ATOM 4224 C C . HIS B 1 58 ? 17.141 -3.689 -8.797 1 90.81 58 HIS B C 1
ATOM 4226 O O . HIS B 1 58 ? 17.594 -4.773 -9.156 1 90.81 58 HIS B O 1
ATOM 4232 N N . ALA B 1 59 ? 17.219 -3.285 -7.586 1 86.88 59 ALA B N 1
ATOM 4233 C CA . ALA B 1 59 ? 17.938 -4.039 -6.562 1 86.88 59 ALA B CA 1
ATOM 4234 C C . ALA B 1 59 ? 17.281 -5.395 -6.316 1 86.88 59 ALA B C 1
ATOM 4236 O O . ALA B 1 59 ? 17.938 -6.348 -5.895 1 86.88 59 ALA B O 1
ATOM 4237 N N . SER B 1 60 ? 16.062 -5.512 -6.637 1 89.56 60 SER B N 1
ATOM 4238 C CA . SER B 1 60 ? 15.32 -6.746 -6.395 1 89.56 60 SER B CA 1
ATOM 4239 C C . SER B 1 60 ? 15.383 -7.672 -7.605 1 89.56 60 SER B C 1
ATOM 4241 O O . SER B 1 60 ? 14.922 -8.812 -7.547 1 89.56 60 SER B O 1
ATOM 4243 N N . ASN B 1 61 ? 15.992 -7.227 -8.68 1 93.19 61 ASN B N 1
ATOM 4244 C CA . ASN B 1 61 ? 15.984 -7.977 -9.93 1 93.19 61 ASN B CA 1
ATOM 4245 C C . ASN B 1 61 ? 16.672 -9.336 -9.773 1 93.19 61 ASN B C 1
ATOM 4247 O O . ASN B 1 61 ? 16.109 -10.359 -10.164 1 93.19 61 ASN B O 1
ATOM 4251 N N . ILE B 1 62 ? 17.812 -9.266 -9.211 1 94.44 62 ILE B N 1
ATOM 4252 C CA . ILE B 1 62 ? 18.609 -10.492 -9.133 1 94.44 62 ILE B CA 1
ATOM 4253 C C . ILE B 1 62 ? 17.859 -11.523 -8.281 1 94.44 62 ILE B C 1
ATOM 4255 O O . ILE B 1 62 ? 17.891 -12.719 -8.57 1 94.44 62 ILE B O 1
ATOM 4259 N N . THR B 1 63 ? 17.203 -11.008 -7.305 1 93.38 63 THR B N 1
ATOM 4260 C CA . THR B 1 63 ? 16.438 -11.891 -6.434 1 93.38 63 THR B 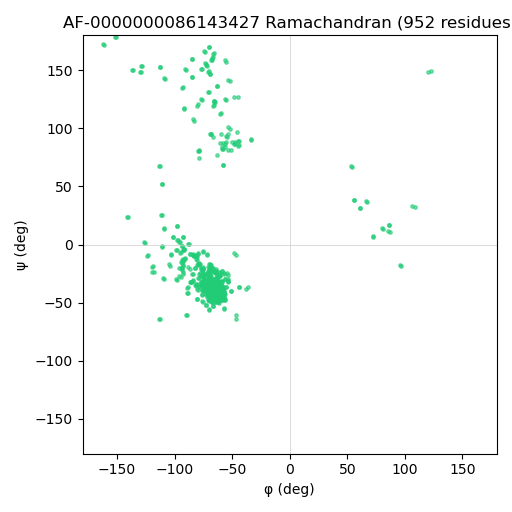CA 1
ATOM 4261 C C . THR B 1 63 ? 15.227 -12.477 -7.176 1 93.38 63 THR B C 1
ATOM 4263 O O . THR B 1 63 ? 14.914 -13.656 -7.023 1 93.38 63 THR B O 1
ATOM 4266 N N . ASN B 1 64 ? 14.633 -11.734 -7.965 1 95.5 64 ASN B N 1
ATOM 4267 C CA . ASN B 1 64 ? 13.492 -12.188 -8.758 1 95.5 64 ASN B CA 1
ATOM 4268 C C . ASN B 1 64 ? 13.922 -13.172 -9.836 1 95.5 64 ASN B C 1
ATOM 4270 O O . ASN B 1 64 ? 13.234 -14.164 -10.086 1 95.5 64 ASN B O 1
ATOM 4274 N N . THR B 1 65 ? 15.039 -12.953 -10.453 1 96.62 65 THR B N 1
ATOM 4275 C CA . THR B 1 65 ? 15.492 -13.773 -11.57 1 96.62 65 THR B CA 1
ATOM 4276 C C . THR B 1 65 ? 15.891 -15.164 -11.094 1 96.62 65 THR B C 1
ATOM 4278 O O . THR B 1 65 ? 15.961 -16.109 -11.891 1 96.62 65 THR B O 1
ATOM 4281 N N . ALA B 1 66 ? 16.094 -15.312 -9.812 1 96.38 66 ALA B N 1
ATOM 4282 C CA . ALA B 1 66 ? 16.516 -16.594 -9.242 1 96.38 66 ALA B CA 1
ATOM 4283 C C . ALA B 1 66 ? 15.531 -17.703 -9.586 1 96.38 66 ALA B C 1
ATOM 4285 O O . ALA B 1 66 ? 15.906 -18.859 -9.703 1 96.38 66 ALA B O 1
ATOM 4286 N N . ILE B 1 67 ? 14.258 -17.281 -9.836 1 96.25 67 ILE B N 1
ATOM 4287 C CA . ILE B 1 67 ? 13.273 -18.344 -10.023 1 96.25 67 ILE B CA 1
ATOM 4288 C C . ILE B 1 67 ? 12.539 -18.156 -11.344 1 96.25 67 ILE B C 1
ATOM 4290 O O . ILE B 1 67 ? 11.688 -18.953 -11.719 1 96.25 67 ILE B O 1
ATOM 4294 N N . ILE B 1 68 ? 12.906 -17.172 -12.047 1 96.06 68 ILE B N 1
ATOM 4295 C CA . ILE B 1 68 ? 12.156 -16.875 -13.266 1 96.06 68 ILE B CA 1
ATOM 4296 C C . ILE B 1 68 ? 12.344 -18.016 -14.273 1 96.06 68 ILE B C 1
ATOM 4298 O O . ILE B 1 68 ? 13.469 -18.375 -14.625 1 96.06 68 ILE B O 1
ATOM 4302 N N . ASN B 1 69 ? 11.242 -18.672 -14.68 1 95.88 69 ASN B N 1
ATOM 4303 C CA . ASN B 1 69 ? 11.148 -19.672 -15.742 1 95.88 69 ASN B CA 1
ATOM 4304 C C . ASN B 1 69 ? 12.023 -20.891 -15.445 1 95.88 69 ASN B C 1
ATOM 4306 O O . ASN B 1 69 ? 12.555 -21.516 -16.359 1 95.88 69 ASN B O 1
ATOM 4310 N N . ILE B 1 70 ? 12.203 -21.219 -14.195 1 95.06 70 ILE B N 1
ATOM 4311 C CA . ILE B 1 70 ? 13.016 -22.359 -13.805 1 95.06 70 ILE B CA 1
ATOM 4312 C C . ILE B 1 70 ? 12.344 -23.656 -14.281 1 95.06 70 ILE B C 1
ATOM 4314 O O . ILE B 1 70 ? 13.023 -24.609 -14.633 1 95.06 70 ILE B O 1
ATOM 4318 N N . GLU B 1 71 ? 11.062 -23.672 -14.281 1 93.56 71 GLU B N 1
ATOM 4319 C CA . GLU B 1 71 ? 10.32 -24.844 -14.695 1 93.56 71 GLU B CA 1
ATOM 4320 C C . GLU B 1 71 ? 10.539 -25.156 -16.172 1 93.56 71 GLU B C 1
ATOM 4322 O O . GLU B 1 71 ? 10.406 -26.297 -16.609 1 93.56 71 GLU B O 1
ATOM 4327 N N . LYS B 1 72 ? 10.906 -24.203 -16.938 1 93.12 72 LYS B N 1
ATOM 4328 C CA . LYS B 1 72 ? 11.102 -24.359 -18.375 1 93.12 72 LYS B CA 1
ATOM 4329 C C . LYS B 1 72 ? 12.555 -24.672 -18.703 1 93.12 72 LYS B C 1
ATOM 4331 O O . LYS B 1 72 ? 12.906 -24.844 -19.875 1 93.12 72 LYS B O 1
ATOM 4336 N N . GLY B 1 73 ? 13.367 -24.719 -17.703 1 93.5 73 GLY B N 1
ATOM 4337 C CA . GLY B 1 73 ? 14.773 -25.016 -17.906 1 93.5 73 GLY B CA 1
ATOM 4338 C C . GLY B 1 73 ? 15.578 -23.812 -18.344 1 93.5 73 GLY B C 1
ATOM 4339 O O . GLY B 1 73 ? 16.688 -23.953 -18.859 1 93.5 73 GLY B O 1
ATOM 4340 N N . ASP B 1 74 ? 15.031 -22.609 -18.234 1 94.5 74 ASP B N 1
ATOM 4341 C CA . ASP B 1 74 ? 15.672 -21.391 -18.688 1 94.5 74 ASP B CA 1
ATOM 4342 C C . ASP B 1 74 ? 16.078 -20.5 -17.5 1 94.5 74 ASP B C 1
ATOM 4344 O O . ASP B 1 74 ? 16.203 -19.281 -17.656 1 94.5 74 ASP B O 1
ATOM 4348 N N . GLY B 1 75 ? 16.266 -21.125 -16.422 1 96.5 75 GLY B N 1
ATOM 4349 C CA . GLY B 1 75 ? 16.641 -20.375 -15.234 1 96.5 75 GLY B CA 1
ATOM 4350 C C . GLY B 1 75 ? 18.062 -19.844 -15.281 1 96.5 75 GLY B C 1
ATOM 4351 O O . GLY B 1 75 ? 18.922 -20.438 -15.945 1 96.5 75 GLY B O 1
ATOM 4352 N N . ILE B 1 76 ? 18.328 -18.828 -14.617 1 97.38 76 ILE B N 1
ATOM 4353 C CA . ILE B 1 76 ? 19.625 -18.141 -14.641 1 97.38 76 ILE B CA 1
ATOM 4354 C C . ILE B 1 76 ? 20.703 -19.062 -14.07 1 97.38 76 ILE B C 1
ATOM 4356 O O . ILE B 1 76 ? 21.797 -19.156 -14.625 1 97.38 76 ILE B O 1
ATOM 4360 N N . LYS B 1 77 ? 20.453 -19.75 -13.023 1 96.19 77 LYS B N 1
ATOM 4361 C CA . LYS B 1 77 ? 21.438 -20.625 -12.391 1 96.19 77 LYS B CA 1
ATOM 4362 C C . LYS B 1 77 ? 21.828 -21.766 -13.32 1 96.19 77 LYS B C 1
ATOM 4364 O O . LYS B 1 77 ? 23 -22.141 -13.398 1 96.19 77 LYS B O 1
ATOM 4369 N N . GLU B 1 78 ? 20.844 -22.266 -13.977 1 96.06 78 GLU B N 1
ATOM 4370 C CA . GLU B 1 78 ? 21.062 -23.375 -14.914 1 96.06 78 GLU B CA 1
ATOM 4371 C C . GLU B 1 78 ? 21.828 -22.891 -16.141 1 96.06 78 GLU B C 1
ATOM 4373 O O . GLU B 1 78 ? 22.797 -23.531 -16.578 1 96.06 78 GLU B O 1
ATOM 4378 N N . GLN B 1 79 ? 21.469 -21.828 -16.688 1 96.19 79 GLN B N 1
ATOM 4379 C CA . GLN B 1 79 ? 22.047 -21.328 -17.922 1 96.19 79 GLN B CA 1
ATOM 4380 C C . GLN B 1 79 ? 23.469 -20.844 -17.719 1 96.19 79 GLN B C 1
ATOM 4382 O O . GLN B 1 79 ? 24.266 -20.812 -18.656 1 96.19 79 GLN B O 1
ATOM 4387 N N . LEU B 1 80 ? 23.781 -20.516 -16.516 1 97.06 80 LEU B N 1
ATOM 4388 C CA . LEU B 1 80 ? 25.125 -20 -16.266 1 97.06 80 LEU B CA 1
ATOM 4389 C C . LEU B 1 80 ? 26.031 -21.109 -15.734 1 97.06 80 LEU B C 1
ATOM 4391 O O . LEU B 1 80 ? 27.047 -20.844 -15.094 1 97.06 80 LEU B O 1
ATOM 4395 N N . GLY B 1 81 ? 25.625 -22.328 -15.891 1 95.12 81 GLY B N 1
ATOM 4396 C CA . GLY B 1 81 ? 26.469 -23.469 -15.578 1 95.12 81 GLY B CA 1
ATOM 4397 C C . GLY B 1 81 ? 26.062 -24.188 -14.312 1 95.12 81 GLY B C 1
ATOM 4398 O O . GLY B 1 81 ? 26.906 -24.672 -13.547 1 95.12 81 GLY B O 1
ATOM 4399 N N . ASN B 1 82 ? 24.781 -24.203 -14.055 1 94.62 82 ASN B N 1
ATOM 4400 C CA . ASN B 1 82 ? 24.266 -24.891 -12.875 1 94.62 82 ASN B CA 1
ATOM 4401 C C . ASN B 1 82 ? 24.969 -24.422 -11.602 1 94.62 82 ASN B C 1
ATOM 4403 O O . ASN B 1 82 ? 25.578 -25.219 -10.898 1 94.62 82 ASN B O 1
ATOM 4407 N N . LEU B 1 83 ? 24.703 -23.266 -11.32 1 96.62 83 LEU B N 1
ATOM 4408 C CA . LEU B 1 83 ? 25.344 -22.641 -10.172 1 96.62 83 LEU B CA 1
ATOM 4409 C C . LEU B 1 83 ? 24.953 -23.344 -8.875 1 96.62 83 LEU B C 1
ATOM 4411 O O . LEU B 1 83 ? 23.781 -23.672 -8.68 1 96.62 83 LEU B O 1
ATOM 4415 N N . THR B 1 84 ? 25.969 -23.531 -8.086 1 94.94 84 THR B N 1
ATOM 4416 C CA . THR B 1 84 ? 25.703 -24.078 -6.758 1 94.94 84 THR B CA 1
ATOM 4417 C C . THR B 1 84 ? 25.078 -23.031 -5.848 1 94.94 84 THR B C 1
ATOM 4419 O O . THR B 1 84 ? 25.062 -21.844 -6.176 1 94.94 84 THR B O 1
ATOM 4422 N N . SER B 1 85 ? 24.562 -23.547 -4.754 1 94.38 85 SER B N 1
ATOM 4423 C CA . SER B 1 85 ? 23.953 -22.672 -3.762 1 94.38 85 SER B CA 1
ATOM 4424 C C . SER B 1 85 ? 24.938 -21.609 -3.271 1 94.38 85 SER B C 1
ATOM 4426 O O . SER B 1 85 ? 24.578 -20.453 -3.105 1 94.38 85 SER B O 1
ATOM 4428 N N . SER B 1 86 ? 26.141 -22.016 -3.035 1 94.44 86 SER B N 1
ATOM 4429 C CA . SER B 1 86 ? 27.172 -21.109 -2.564 1 94.44 86 SER B CA 1
ATOM 4430 C C . SER B 1 86 ? 27.547 -20.078 -3.637 1 94.44 86 SER B C 1
ATOM 4432 O O . SER B 1 86 ? 27.734 -18.906 -3.336 1 94.44 86 SER B O 1
ATOM 4434 N N . GLN B 1 87 ? 27.656 -20.516 -4.844 1 96.06 87 GLN B N 1
ATOM 4435 C CA . GLN B 1 87 ? 27.984 -19.609 -5.941 1 96.06 87 GLN B CA 1
ATOM 4436 C C . GLN B 1 87 ? 26.891 -18.562 -6.125 1 96.06 87 GLN B C 1
ATOM 4438 O O . GLN B 1 87 ? 27.203 -17.391 -6.352 1 96.06 87 GLN B O 1
ATOM 4443 N N . TRP B 1 88 ? 25.703 -19.031 -6.082 1 96.19 88 TRP B N 1
ATOM 4444 C CA . TRP B 1 88 ? 24.594 -18.094 -6.211 1 96.19 88 TRP B CA 1
ATOM 4445 C C . TRP B 1 88 ? 24.609 -17.078 -5.07 1 96.19 88 TRP B C 1
ATOM 4447 O O . TRP B 1 88 ? 24.391 -15.883 -5.289 1 96.19 88 TRP B O 1
ATOM 4457 N N . ALA B 1 89 ? 24.875 -17.547 -3.852 1 95.38 89 ALA B N 1
ATOM 4458 C CA . ALA B 1 89 ? 24.953 -16.656 -2.697 1 95.38 89 ALA B CA 1
ATOM 4459 C C . ALA B 1 89 ? 26.031 -15.602 -2.902 1 95.38 89 ALA B C 1
ATOM 4461 O O . ALA B 1 89 ? 25.859 -14.438 -2.537 1 95.38 89 ALA B O 1
ATOM 4462 N N . TRP B 1 90 ? 27.062 -15.938 -3.502 1 95.31 90 TRP B N 1
ATOM 4463 C CA . TRP B 1 90 ? 28.141 -15.008 -3.783 1 95.31 90 TRP B CA 1
ATOM 4464 C C . TRP B 1 90 ? 27.719 -13.984 -4.836 1 95.31 90 TRP B C 1
ATOM 4466 O O . TRP B 1 90 ? 28.125 -12.82 -4.773 1 95.31 90 TRP B O 1
ATOM 4476 N N . CYS B 1 91 ? 27.016 -14.422 -5.793 1 96.06 91 CYS B N 1
ATOM 4477 C CA . CYS B 1 91 ? 26.516 -13.492 -6.801 1 96.06 91 CYS B CA 1
ATOM 4478 C C . CYS B 1 91 ? 25.641 -12.422 -6.168 1 96.06 91 CYS B C 1
ATOM 4480 O O . CYS B 1 91 ? 25.672 -11.258 -6.582 1 96.06 91 CYS B O 1
ATOM 4482 N N . LEU B 1 92 ? 24.906 -12.82 -5.176 1 94.75 92 LEU B N 1
ATOM 4483 C CA . LEU B 1 92 ? 24.062 -11.859 -4.484 1 94.75 92 LEU B CA 1
ATOM 4484 C C . LEU B 1 92 ? 24.891 -10.938 -3.594 1 94.75 92 LEU B C 1
ATOM 4486 O O . LEU B 1 92 ? 24.625 -9.734 -3.537 1 94.75 92 LEU B O 1
ATOM 4490 N N . ALA B 1 93 ? 25.938 -11.43 -3.047 1 94.62 93 ALA B N 1
ATOM 4491 C CA . ALA B 1 93 ? 26.688 -10.727 -2.01 1 94.62 93 ALA B CA 1
ATOM 4492 C C . ALA B 1 93 ? 27.703 -9.773 -2.621 1 94.62 93 ALA B C 1
ATOM 4494 O O . ALA B 1 93 ? 28 -8.711 -2.059 1 94.62 93 ALA B O 1
ATOM 4495 N N . ILE B 1 94 ? 28.25 -10.07 -3.727 1 95.81 94 ILE B N 1
ATOM 4496 C CA . ILE B 1 94 ? 29.406 -9.375 -4.27 1 95.81 94 ILE B CA 1
ATOM 4497 C C . ILE B 1 94 ? 29.047 -7.93 -4.594 1 95.81 94 ILE B C 1
ATOM 4499 O O . ILE B 1 94 ? 29.891 -7.043 -4.566 1 95.81 94 ILE B O 1
ATOM 4503 N N . PHE B 1 95 ? 27.828 -7.688 -4.934 1 95 95 PHE B N 1
ATOM 4504 C CA . PHE B 1 95 ? 27.312 -6.352 -5.227 1 95 95 PHE B CA 1
ATOM 4505 C C . PHE B 1 95 ? 27.594 -5.398 -4.074 1 95 95 PHE B C 1
ATOM 4507 O O . PHE B 1 95 ? 27.938 -4.234 -4.297 1 95 95 PHE B O 1
ATOM 4514 N N . TYR B 1 96 ? 27.625 -5.859 -2.877 1 92.81 96 TYR B N 1
ATOM 4515 C CA . TYR B 1 96 ? 27.594 -5.004 -1.697 1 92.81 96 TYR B CA 1
ATOM 4516 C C . TYR B 1 96 ? 29 -4.684 -1.217 1 92.81 96 TYR B C 1
ATOM 4518 O O . TYR B 1 96 ? 29.203 -3.75 -0.435 1 92.81 96 TYR B O 1
ATOM 4526 N N . TYR B 1 97 ? 29.969 -5.371 -1.706 1 91.5 97 TYR B N 1
ATOM 4527 C CA . TYR B 1 97 ? 31.344 -5.082 -1.32 1 91.5 97 TYR B CA 1
ATOM 4528 C C . TYR B 1 97 ? 31.812 -3.75 -1.904 1 91.5 97 TYR B C 1
ATOM 4530 O O . TYR B 1 97 ? 32.188 -2.834 -1.165 1 91.5 97 TYR B O 1
ATOM 4538 N N . PRO B 1 98 ? 31.719 -3.633 -3.17 1 91.12 98 PRO B N 1
ATOM 4539 C CA . PRO B 1 98 ? 32.094 -2.328 -3.707 1 91.12 98 PRO B CA 1
ATOM 4540 C C . PRO B 1 98 ? 31.141 -1.211 -3.295 1 91.12 98 PRO B C 1
ATOM 4542 O O . PRO B 1 98 ? 31.562 -0.063 -3.129 1 91.12 98 PRO B O 1
ATOM 4545 N N . TYR B 1 99 ? 29.922 -1.514 -3.168 1 88.56 99 TYR B N 1
ATOM 4546 C CA . TYR B 1 99 ? 28.938 -0.518 -2.734 1 88.56 99 TYR B CA 1
ATOM 4547 C C . TYR B 1 99 ? 29.344 0.086 -1.393 1 88.56 99 TYR B C 1
ATOM 4549 O O . TYR B 1 99 ? 29.375 1.31 -1.242 1 88.56 99 TYR B O 1
ATOM 4557 N N . ALA B 1 100 ? 29.703 -0.768 -0.47 1 83.94 100 ALA B N 1
ATOM 4558 C CA . ALA B 1 100 ? 30.094 -0.334 0.872 1 83.94 100 ALA B CA 1
ATOM 4559 C C . ALA B 1 100 ? 31.438 0.395 0.851 1 83.94 100 ALA B C 1
ATOM 4561 O O . ALA B 1 100 ? 31.625 1.373 1.578 1 83.94 100 ALA B O 1
ATOM 4562 N N . ALA B 1 101 ? 32.281 -0.018 0.029 1 81.69 101 ALA B N 1
ATOM 4563 C CA . ALA B 1 101 ? 33.625 0.531 -0 1 81.69 101 ALA B CA 1
ATOM 4564 C C . ALA B 1 101 ? 33.656 1.896 -0.682 1 81.69 101 ALA B C 1
ATOM 4566 O O . ALA B 1 101 ? 34.406 2.795 -0.263 1 81.69 101 ALA B O 1
ATOM 4567 N N . PHE B 1 102 ? 32.844 2.084 -1.633 1 81.81 102 PHE B N 1
ATOM 4568 C CA . PHE B 1 102 ? 32.969 3.275 -2.465 1 81.81 102 PHE B CA 1
ATOM 4569 C C . PHE B 1 102 ? 31.922 4.312 -2.096 1 81.81 102 PHE B C 1
ATOM 4571 O O . PHE B 1 102 ? 31.969 5.441 -2.592 1 81.81 102 PHE B O 1
ATOM 4578 N N . GLU B 1 103 ? 31.016 3.982 -1.273 1 77.94 103 GLU B N 1
ATOM 4579 C CA . GLU B 1 103 ? 29.984 4.945 -0.868 1 77.94 103 GLU B CA 1
ATOM 4580 C C . GLU B 1 103 ? 30.609 6.172 -0.21 1 77.94 103 GLU B C 1
ATOM 4582 O O . GLU B 1 103 ? 30.344 7.305 -0.615 1 77.94 103 GLU B O 1
ATOM 4587 N N . PRO B 1 104 ? 31.562 6.035 0.743 1 69.5 104 PRO B N 1
ATOM 4588 C CA . PRO B 1 104 ? 32.219 7.219 1.321 1 69.5 104 PRO B CA 1
ATOM 4589 C C . PRO B 1 104 ? 33.094 7.945 0.325 1 69.5 104 PRO B C 1
ATOM 4591 O O . PRO B 1 104 ? 33.188 9.18 0.343 1 69.5 104 PRO B O 1
ATOM 4594 N N . ALA B 1 105 ? 33.688 7.215 -0.535 1 70.94 105 ALA B N 1
ATOM 4595 C CA . ALA B 1 105 ? 34.594 7.809 -1.52 1 70.94 105 ALA B CA 1
ATOM 4596 C C . ALA B 1 105 ? 33.812 8.648 -2.533 1 70.94 105 ALA B C 1
ATOM 4598 O O . ALA B 1 105 ? 34.312 9.68 -2.992 1 70.94 105 ALA B O 1
ATOM 4599 N N . SER B 1 106 ? 32.594 8.18 -2.764 1 72.62 106 SER B N 1
ATOM 4600 C CA . SER B 1 106 ? 31.781 8.883 -3.742 1 72.62 106 SER B CA 1
ATOM 4601 C C . SER B 1 106 ? 31.328 10.242 -3.211 1 72.62 106 SER B C 1
ATOM 4603 O O . SER B 1 106 ? 31.109 11.18 -3.982 1 72.62 106 SER B O 1
ATOM 4605 N N . THR B 1 107 ? 31.281 10.359 -1.962 1 66.5 107 THR B N 1
ATOM 4606 C CA . THR B 1 107 ? 30.891 11.625 -1.355 1 66.5 107 THR B CA 1
ATOM 4607 C C . THR B 1 107 ? 32 12.672 -1.558 1 66.5 107 THR B C 1
ATOM 4609 O O . THR B 1 107 ? 31.703 13.852 -1.749 1 66.5 107 THR B O 1
ATOM 4612 N N . LEU B 1 108 ? 33.156 12.133 -1.511 1 63.62 108 LEU B N 1
ATOM 4613 C CA . LEU B 1 108 ? 34.312 13.023 -1.712 1 63.62 108 LEU B CA 1
ATOM 4614 C C . LEU B 1 108 ? 34.375 13.484 -3.164 1 63.62 108 LEU B C 1
ATOM 4616 O O . LEU B 1 108 ? 34.75 14.625 -3.441 1 63.62 108 LEU B O 1
ATOM 4620 N N . LEU B 1 109 ? 34 12.656 -4.012 1 68.12 109 LEU B N 1
ATOM 4621 C CA . LEU B 1 109 ? 34.062 12.961 -5.434 1 68.12 109 LEU B CA 1
ATOM 4622 C C . LEU B 1 109 ? 32.938 13.922 -5.844 1 68.12 109 LEU B C 1
ATOM 4624 O O . LEU B 1 109 ? 33.062 14.609 -6.859 1 68.12 109 LEU B O 1
ATOM 4628 N N . LEU B 1 110 ? 31.906 13.883 -5.07 1 67.94 110 LEU B N 1
ATOM 4629 C CA . LEU B 1 110 ? 30.766 14.758 -5.352 1 67.94 110 LEU B CA 1
ATOM 4630 C C . LEU B 1 110 ? 31.188 16.219 -5.289 1 67.94 110 LEU B C 1
ATOM 4632 O O . LEU B 1 110 ? 30.594 17.062 -5.977 1 67.94 110 LEU B O 1
ATOM 4636 N N . LYS B 1 111 ? 32.219 16.438 -4.566 1 64.62 111 LYS B N 1
ATOM 4637 C CA . LYS B 1 111 ? 32.688 17.812 -4.414 1 64.62 111 LYS B CA 1
ATOM 4638 C C . LYS B 1 111 ? 33.406 18.297 -5.668 1 64.62 111 LYS B C 1
ATOM 4640 O O . LYS B 1 111 ? 33.469 19.5 -5.918 1 64.62 111 LYS B O 1
ATOM 4645 N N . LYS B 1 112 ? 33.844 17.328 -6.406 1 74.88 112 LYS B N 1
ATOM 4646 C CA . LYS B 1 112 ? 34.656 17.703 -7.57 1 74.88 112 LYS B CA 1
ATOM 4647 C C . LYS B 1 112 ? 33.781 17.844 -8.82 1 74.88 112 LYS B C 1
ATOM 4649 O O . LYS B 1 112 ? 34.156 18.516 -9.773 1 74.88 112 LYS B O 1
ATOM 4654 N N . PHE B 1 113 ? 32.688 17.188 -8.789 1 81.12 113 PHE B N 1
ATOM 4655 C CA . PHE B 1 113 ? 31.781 17.234 -9.93 1 81.12 113 PHE B CA 1
ATOM 4656 C C . PHE B 1 113 ? 30.484 17.953 -9.57 1 81.12 113 PHE B C 1
ATOM 4658 O O . PHE B 1 113 ? 30.141 18.062 -8.391 1 81.12 113 PHE B O 1
ATOM 4665 N N . SER B 1 114 ? 29.891 18.516 -10.555 1 85.06 114 SER B N 1
ATOM 4666 C CA . SER B 1 114 ? 28.562 19.078 -10.32 1 85.06 114 SER B CA 1
ATOM 4667 C C . SER B 1 114 ? 27.531 17.984 -10.094 1 85.06 114 SER B C 1
ATOM 4669 O O . SER B 1 114 ? 27.672 16.875 -10.641 1 85.06 114 SER B O 1
ATOM 4671 N N . PRO B 1 115 ? 26.578 18.219 -9.289 1 87.06 115 PRO B N 1
ATOM 4672 C CA . PRO B 1 115 ? 25.562 17.203 -8.992 1 87.06 115 PRO B CA 1
ATOM 4673 C C . PRO B 1 115 ? 24.875 16.672 -10.242 1 87.06 115 PRO B C 1
ATOM 4675 O O . PRO B 1 115 ? 24.609 15.469 -10.344 1 87.06 115 PRO B O 1
ATOM 4678 N N . ARG B 1 116 ? 24.656 17.484 -11.164 1 91.19 116 ARG B N 1
ATOM 4679 C CA . ARG B 1 116 ? 24 17.078 -12.406 1 91.19 116 ARG B CA 1
ATOM 4680 C C . ARG B 1 116 ? 24.828 16.031 -13.133 1 91.19 116 ARG B C 1
ATOM 4682 O O . ARG B 1 116 ? 24.297 14.984 -13.539 1 91.19 116 ARG B O 1
ATOM 4689 N N . VAL B 1 117 ? 26.047 16.312 -13.266 1 91.75 117 VAL B N 1
ATOM 4690 C CA . VAL B 1 117 ? 26.938 15.422 -14 1 91.75 117 VAL B CA 1
ATOM 4691 C C . VAL B 1 117 ? 27.141 14.125 -13.219 1 91.75 117 VAL B C 1
ATOM 4693 O O . VAL B 1 117 ? 27.078 13.031 -13.781 1 91.75 117 VAL B O 1
ATOM 4696 N N . TRP B 1 118 ? 27.344 14.219 -11.992 1 90.25 118 TRP B N 1
ATOM 4697 C CA . TRP B 1 118 ? 27.609 13.062 -11.148 1 90.25 118 TRP B CA 1
ATOM 4698 C C . TRP B 1 118 ? 26.391 12.133 -11.109 1 90.25 118 TRP B C 1
ATOM 4700 O O . TRP B 1 118 ? 26.531 10.922 -11.297 1 90.25 118 TRP B O 1
ATOM 4710 N N . MET B 1 119 ? 25.25 12.664 -10.906 1 93.19 119 MET B N 1
ATOM 4711 C CA . MET B 1 119 ? 24.031 11.852 -10.797 1 93.19 119 MET B CA 1
ATOM 4712 C C . MET B 1 119 ? 23.688 11.227 -12.141 1 93.19 119 MET B C 1
ATOM 4714 O O . MET B 1 119 ? 23.266 10.07 -12.203 1 93.19 119 MET B O 1
ATOM 4718 N N . SER B 1 120 ? 23.812 12.008 -13.148 1 95.5 120 SER B N 1
ATOM 4719 C CA . SER B 1 120 ? 23.547 11.484 -14.484 1 95.5 120 SER B CA 1
ATOM 4720 C C . SER B 1 120 ? 24.469 10.32 -14.812 1 95.5 120 SER B C 1
ATOM 4722 O O . SER B 1 120 ? 24.031 9.281 -15.297 1 95.5 120 SER B O 1
ATOM 4724 N N . ARG B 1 121 ? 25.703 10.547 -14.523 1 93.94 121 ARG B N 1
ATOM 4725 C CA . ARG B 1 121 ? 26.688 9.508 -14.797 1 93.94 121 ARG B CA 1
ATOM 4726 C C . ARG B 1 121 ? 26.375 8.234 -14.016 1 93.94 121 ARG B C 1
ATOM 4728 O O . ARG B 1 121 ? 26.484 7.129 -14.547 1 93.94 121 ARG B O 1
ATOM 4735 N N . ILE B 1 122 ? 26 8.32 -12.797 1 93.62 122 ILE B N 1
ATOM 4736 C CA . ILE B 1 122 ? 25.672 7.176 -11.953 1 93.62 122 ILE B CA 1
ATOM 4737 C C . ILE B 1 122 ? 24.5 6.406 -12.555 1 93.62 122 ILE B C 1
ATOM 4739 O O . ILE B 1 122 ? 24.562 5.184 -12.703 1 93.62 122 ILE B O 1
ATOM 4743 N N . MET B 1 123 ? 23.469 7.062 -12.984 1 96.5 123 MET B N 1
ATOM 4744 C CA . MET B 1 123 ? 22.266 6.438 -13.508 1 96.5 123 MET B CA 1
ATOM 4745 C C . MET B 1 123 ? 22.531 5.746 -14.836 1 96.5 123 MET B C 1
ATOM 4747 O O . MET B 1 123 ? 22.125 4.602 -15.047 1 96.5 123 MET B O 1
ATOM 4751 N N . ILE B 1 124 ? 23.281 6.43 -15.672 1 97.56 124 ILE B N 1
ATOM 4752 C CA . ILE B 1 124 ? 23.594 5.871 -16.984 1 97.56 124 ILE B CA 1
ATOM 4753 C C . ILE B 1 124 ? 24.484 4.637 -16.812 1 97.56 124 ILE B C 1
ATOM 4755 O O . ILE B 1 124 ? 24.234 3.6 -17.438 1 97.56 124 ILE B O 1
ATOM 4759 N N . THR B 1 125 ? 25.438 4.73 -15.93 1 96.5 125 THR B N 1
ATOM 4760 C CA . THR B 1 125 ? 26.375 3.633 -15.734 1 96.5 125 THR B CA 1
ATOM 4761 C C . THR B 1 125 ? 25.672 2.422 -15.125 1 96.5 125 THR B C 1
ATOM 4763 O O . THR B 1 125 ? 25.891 1.289 -15.562 1 96.5 125 THR B O 1
ATOM 4766 N N . TRP B 1 126 ? 24.906 2.625 -14.078 1 95.44 126 TRP B N 1
ATOM 4767 C CA . TRP B 1 126 ? 24.266 1.459 -13.477 1 95.44 126 TRP B CA 1
ATOM 4768 C C . TRP B 1 126 ? 23.281 0.819 -14.438 1 95.44 126 TRP B C 1
ATOM 4770 O O . TRP B 1 126 ? 23.141 -0.406 -14.484 1 95.44 126 TRP B O 1
ATOM 4780 N N . GLY B 1 127 ? 22.578 1.656 -15.297 1 97 127 GLY B N 1
ATOM 4781 C CA . GLY B 1 127 ? 21.703 1.103 -16.312 1 97 127 GLY B CA 1
ATOM 4782 C C . GLY B 1 127 ? 22.438 0.253 -17.328 1 97 127 GLY B C 1
ATOM 4783 O O . GLY B 1 127 ? 22 -0.842 -17.672 1 97 127 GLY B O 1
ATOM 4784 N N . ILE B 1 128 ? 23.562 0.701 -17.766 1 97.75 128 ILE B N 1
ATOM 4785 C CA . ILE B 1 128 ? 24.344 -0.012 -18.766 1 97.75 128 ILE B CA 1
ATOM 4786 C C . ILE B 1 128 ? 24.859 -1.322 -18.172 1 97.75 128 ILE B C 1
ATOM 4788 O O . ILE B 1 128 ? 24.766 -2.377 -18.797 1 97.75 128 ILE B O 1
ATOM 4792 N N . VAL B 1 129 ? 25.391 -1.258 -16.984 1 97.5 129 VAL B N 1
ATOM 4793 C CA . VAL B 1 129 ? 25.922 -2.457 -16.344 1 97.5 129 VAL B CA 1
ATOM 4794 C C . VAL B 1 129 ? 24.797 -3.463 -16.125 1 97.5 129 VAL B C 1
ATOM 4796 O O . VAL B 1 129 ? 25 -4.672 -16.25 1 97.5 129 VAL B O 1
ATOM 4799 N N . SER B 1 130 ? 23.625 -2.973 -15.75 1 96.5 130 SER B N 1
ATOM 4800 C CA . SER B 1 130 ? 22.469 -3.85 -15.594 1 96.5 130 SER B CA 1
ATOM 4801 C C . SER B 1 130 ? 22.156 -4.59 -16.891 1 96.5 130 SER B C 1
ATOM 4803 O O . SER B 1 130 ? 21.906 -5.801 -16.875 1 96.5 130 SER B O 1
ATOM 4805 N N . MET B 1 131 ? 22.203 -3.895 -18 1 97.38 131 MET B N 1
ATOM 4806 C CA . MET B 1 131 ? 21.938 -4.512 -19.297 1 97.38 131 MET B CA 1
ATOM 4807 C C . MET B 1 131 ? 23.047 -5.48 -19.672 1 97.38 131 MET B C 1
ATOM 4809 O O . MET B 1 131 ? 22.797 -6.5 -20.312 1 97.38 131 MET B O 1
ATOM 4813 N N . CYS B 1 132 ? 24.234 -5.223 -19.25 1 97.62 132 CYS B N 1
ATOM 4814 C CA . CYS B 1 132 ? 25.359 -6.121 -19.5 1 97.62 132 CYS B CA 1
ATOM 4815 C C . CYS B 1 132 ? 25.188 -7.43 -18.734 1 97.62 132 CYS B C 1
ATOM 4817 O O . CYS B 1 132 ? 25.672 -8.477 -19.172 1 97.62 132 CYS B O 1
ATOM 4819 N N . GLN B 1 133 ? 24.531 -7.422 -17.609 1 97.12 133 GLN B N 1
ATOM 4820 C CA . GLN B 1 133 ? 24.25 -8.641 -16.859 1 97.12 133 GLN B CA 1
ATOM 4821 C C . GLN B 1 133 ? 23.453 -9.633 -17.703 1 97.12 133 GLN B C 1
ATOM 4823 O O . GLN B 1 133 ? 23.625 -10.844 -17.562 1 97.12 133 GLN B O 1
ATOM 4828 N N . ALA B 1 134 ? 22.641 -9.094 -18.562 1 96.94 134 ALA B N 1
ATOM 4829 C CA . ALA B 1 134 ? 21.828 -9.938 -19.422 1 96.94 134 ALA B CA 1
ATOM 4830 C C . ALA B 1 134 ? 22.688 -10.727 -20.406 1 96.94 134 ALA B C 1
ATOM 4832 O O . ALA B 1 134 ? 22.297 -11.797 -20.875 1 96.94 134 ALA B O 1
ATOM 4833 N N . ALA B 1 135 ? 23.875 -10.266 -20.672 1 96.69 135 ALA B N 1
ATOM 4834 C CA . ALA B 1 135 ? 24.734 -10.875 -21.688 1 96.69 135 ALA B CA 1
ATOM 4835 C C . ALA B 1 135 ? 25.719 -11.859 -21.047 1 96.69 135 ALA B C 1
ATOM 4837 O O . ALA B 1 135 ? 26.469 -12.539 -21.766 1 96.69 135 ALA B O 1
ATOM 4838 N N . THR B 1 136 ? 25.578 -12 -19.766 1 97.25 136 THR B N 1
ATOM 4839 C CA . THR B 1 136 ? 26.516 -12.883 -19.109 1 97.25 136 THR B CA 1
ATOM 4840 C C . THR B 1 136 ? 26.25 -14.336 -19.484 1 97.25 136 THR B C 1
ATOM 4842 O O . THR B 1 136 ? 25.109 -14.727 -19.703 1 97.25 136 THR B O 1
ATOM 4845 N N . GLN B 1 137 ? 27.391 -15.148 -19.5 1 96.12 137 GLN B N 1
ATOM 4846 C CA . GLN B 1 137 ? 27.25 -16.531 -19.969 1 96.12 137 GLN B CA 1
ATOM 4847 C C . GLN B 1 137 ? 27.75 -17.516 -18.906 1 96.12 137 GLN B C 1
ATOM 4849 O O . GLN B 1 137 ? 27.594 -18.719 -19.062 1 96.12 137 GLN B O 1
ATOM 4854 N N . ASN B 1 138 ? 28.359 -16.953 -17.922 1 96.94 138 ASN B N 1
ATOM 4855 C CA . ASN B 1 138 ? 28.891 -17.844 -16.891 1 96.94 138 ASN B CA 1
ATOM 4856 C C . ASN B 1 138 ? 28.938 -17.156 -15.531 1 96.94 138 ASN B C 1
ATOM 4858 O O . ASN B 1 138 ? 28.516 -16.016 -15.398 1 96.94 138 ASN B O 1
ATOM 4862 N N . TYR B 1 139 ? 29.375 -17.922 -14.57 1 97.19 139 TYR B N 1
ATOM 4863 C CA . TYR B 1 139 ? 29.438 -17.484 -13.18 1 97.19 139 TYR B CA 1
ATOM 4864 C C . TYR B 1 139 ? 30.328 -16.266 -13.023 1 97.19 139 TYR B C 1
ATOM 4866 O O . TYR B 1 139 ? 29.953 -15.273 -12.391 1 97.19 139 TYR B O 1
ATOM 4874 N N . SER B 1 140 ? 31.453 -16.234 -13.648 1 97.19 140 SER B N 1
ATOM 4875 C CA . SER B 1 140 ? 32.406 -15.156 -13.531 1 97.19 140 SER B CA 1
ATOM 4876 C C . SER B 1 140 ? 31.891 -13.867 -14.141 1 97.19 140 SER B C 1
ATOM 4878 O O . SER B 1 140 ? 32.156 -12.773 -13.633 1 97.19 140 SER B O 1
ATOM 4880 N N . GLY B 1 141 ? 31.219 -14.031 -15.242 1 97.38 141 GLY B N 1
ATOM 4881 C CA . GLY B 1 141 ? 30.625 -12.859 -15.859 1 97.38 141 GLY B CA 1
ATOM 4882 C C . GLY B 1 141 ? 29.578 -12.188 -14.984 1 97.38 141 GLY B C 1
ATOM 4883 O O . GLY B 1 141 ? 29.531 -10.961 -14.891 1 97.38 141 GLY B O 1
ATOM 4884 N N . LEU B 1 142 ? 28.781 -13.039 -14.391 1 97.5 142 LEU B N 1
ATOM 4885 C CA . LEU B 1 142 ? 27.75 -12.492 -13.508 1 97.5 142 LEU B CA 1
ATOM 4886 C C . LEU B 1 142 ? 28.391 -11.828 -12.281 1 97.5 142 LEU B C 1
ATOM 4888 O O . LEU B 1 142 ? 27.969 -10.75 -11.875 1 97.5 142 LEU B O 1
ATOM 4892 N N . LEU B 1 143 ? 29.422 -12.43 -11.703 1 97.31 143 LEU B N 1
ATOM 4893 C CA . LEU B 1 143 ? 30.125 -11.867 -10.562 1 97.31 143 LEU B CA 1
ATOM 4894 C C . LEU B 1 143 ? 30.734 -10.508 -10.922 1 97.31 143 LEU B C 1
ATOM 4896 O O . LEU B 1 143 ? 30.641 -9.562 -10.141 1 97.31 143 LEU B O 1
ATOM 4900 N N . ALA B 1 144 ? 31.266 -10.43 -12.039 1 97.5 144 ALA B N 1
ATOM 4901 C CA . ALA B 1 144 ? 31.906 -9.195 -12.477 1 97.5 144 ALA B CA 1
ATOM 4902 C C . ALA B 1 144 ? 30.875 -8.086 -12.672 1 97.5 144 ALA B C 1
ATOM 4904 O O . ALA B 1 144 ? 31.078 -6.953 -12.219 1 97.5 144 ALA B O 1
ATOM 4905 N N . THR B 1 145 ? 29.875 -8.414 -13.367 1 97.56 145 THR B N 1
ATOM 4906 C CA . THR B 1 145 ? 28.875 -7.387 -13.641 1 97.56 145 THR B CA 1
ATOM 4907 C C . THR B 1 145 ? 28.219 -6.914 -12.344 1 97.56 145 THR B C 1
ATOM 4909 O O . THR B 1 145 ? 27.938 -5.727 -12.188 1 97.56 145 THR B O 1
ATOM 4912 N N . ARG B 1 146 ? 28.031 -7.836 -11.422 1 97.19 146 ARG B N 1
ATOM 4913 C CA . ARG B 1 146 ? 27.438 -7.457 -10.141 1 97.19 146 ARG B CA 1
ATOM 4914 C C . ARG B 1 146 ? 28.391 -6.57 -9.344 1 97.19 146 ARG B C 1
ATOM 4916 O O . ARG B 1 146 ? 27.969 -5.617 -8.688 1 97.19 146 ARG B O 1
ATOM 4923 N N . PHE B 1 147 ? 29.641 -6.926 -9.391 1 96.62 147 PHE B N 1
ATOM 4924 C CA . PHE B 1 147 ? 30.641 -6.105 -8.734 1 96.62 147 PHE B CA 1
ATOM 4925 C C . PHE B 1 147 ? 30.625 -4.68 -9.266 1 96.62 147 PHE B C 1
ATOM 4927 O O . PHE B 1 147 ? 30.578 -3.721 -8.5 1 96.62 147 PHE B O 1
ATOM 4934 N N . PHE B 1 148 ? 30.578 -4.523 -10.555 1 96.75 148 PHE B N 1
ATOM 4935 C CA . PHE B 1 148 ? 30.609 -3.207 -11.18 1 96.75 148 PHE B CA 1
ATOM 4936 C C . PHE B 1 148 ? 29.297 -2.473 -10.961 1 96.75 148 PHE B C 1
ATOM 4938 O O . PHE B 1 148 ? 29.266 -1.243 -10.875 1 96.75 148 PHE B O 1
ATOM 4945 N N . LEU B 1 149 ? 28.25 -3.213 -10.883 1 95.94 149 LEU B N 1
ATOM 4946 C CA . LEU B 1 149 ? 26.953 -2.59 -10.578 1 95.94 149 LEU B CA 1
ATOM 4947 C C . LEU B 1 149 ? 26.984 -1.938 -9.203 1 95.94 149 LEU B C 1
ATOM 4949 O O . LEU B 1 149 ? 26.5 -0.814 -9.031 1 95.94 149 LEU B O 1
ATOM 4953 N N . GLY B 1 150 ? 27.531 -2.639 -8.227 1 93.25 150 GLY B N 1
ATOM 4954 C CA . GLY B 1 150 ? 27.688 -2.068 -6.895 1 93.25 150 GLY B CA 1
ATOM 4955 C C . GLY B 1 150 ? 28.531 -0.806 -6.883 1 93.25 150 GLY B C 1
ATOM 4956 O O . GLY B 1 150 ? 28.188 0.164 -6.199 1 93.25 150 GLY B O 1
ATOM 4957 N N . LEU B 1 151 ? 29.547 -0.836 -7.66 1 91.75 151 LEU B N 1
ATOM 4958 C CA . LEU B 1 151 ? 30.422 0.323 -7.781 1 91.75 151 LEU B CA 1
ATOM 4959 C C . LEU B 1 151 ? 29.688 1.5 -8.414 1 91.75 151 LEU B C 1
ATOM 4961 O O . LEU B 1 151 ? 29.828 2.639 -7.961 1 91.75 151 LEU B O 1
ATOM 4965 N N . ALA B 1 152 ? 28.906 1.205 -9.359 1 92.5 152 ALA B N 1
ATOM 4966 C CA . ALA B 1 152 ? 28.219 2.242 -10.109 1 92.5 152 ALA B CA 1
ATOM 4967 C C . ALA B 1 152 ? 27.109 2.881 -9.266 1 92.5 152 ALA B C 1
ATOM 4969 O O . ALA B 1 152 ? 26.844 4.078 -9.383 1 92.5 152 ALA B O 1
ATOM 4970 N N . GLU B 1 153 ? 26.5 2.156 -8.391 1 90.69 153 GLU B N 1
ATOM 4971 C CA . GLU B 1 153 ? 25.328 2.637 -7.656 1 90.69 153 GLU B CA 1
ATOM 4972 C C . GLU B 1 153 ? 25.734 3.27 -6.328 1 90.69 153 GLU B C 1
ATOM 4974 O O . GLU B 1 153 ? 24.938 3.971 -5.699 1 90.69 153 GLU B O 1
ATOM 4979 N N . ALA B 1 154 ? 26.938 3.111 -5.824 1 85.94 154 ALA B N 1
ATOM 4980 C CA . ALA B 1 154 ? 27.391 3.475 -4.48 1 85.94 154 ALA B CA 1
ATOM 4981 C C . ALA B 1 154 ? 27.234 4.973 -4.242 1 85.94 154 ALA B C 1
ATOM 4983 O O . ALA B 1 154 ? 27 5.406 -3.113 1 85.94 154 ALA B O 1
ATOM 4984 N N . GLY B 1 155 ? 27.266 5.766 -5.191 1 82.38 155 GLY B N 1
ATOM 4985 C CA . GLY B 1 155 ? 27.297 7.207 -5 1 82.38 155 GLY B CA 1
ATOM 4986 C C . GLY B 1 155 ? 25.922 7.855 -5.117 1 82.38 155 GLY B C 1
ATOM 4987 O O . GLY B 1 155 ? 25.781 9.062 -4.898 1 82.38 155 GLY B O 1
ATOM 4988 N N . PHE B 1 156 ? 24.906 7.086 -5.285 1 88.88 156 PHE B N 1
ATOM 4989 C CA . PHE B 1 156 ? 23.609 7.695 -5.559 1 88.88 156 PHE B CA 1
ATOM 4990 C C . PHE B 1 156 ? 23.016 8.297 -4.293 1 88.88 156 PHE B C 1
ATOM 4992 O O . PHE B 1 156 ? 22.656 9.477 -4.262 1 88.88 156 PHE B O 1
ATOM 4999 N N . TYR B 1 157 ? 23 7.555 -3.242 1 82.94 157 TYR B N 1
ATOM 5000 C CA . TYR B 1 157 ? 22.344 7.996 -2.014 1 82.94 157 TYR B CA 1
ATOM 5001 C C . TYR B 1 157 ? 23.078 9.188 -1.404 1 82.94 157 TYR B C 1
ATOM 5003 O O . TYR B 1 157 ? 22.484 10.227 -1.141 1 82.94 157 TYR B O 1
ATOM 5011 N N . PRO B 1 158 ? 24.344 9.086 -1.195 1 78.5 158 PRO B N 1
ATOM 5012 C CA . PRO B 1 158 ? 25.062 10.242 -0.656 1 78.5 158 PRO B CA 1
ATOM 5013 C C . PRO B 1 158 ? 25 11.461 -1.577 1 78.5 158 PRO B C 1
ATOM 5015 O O . PRO B 1 158 ? 24.984 12.602 -1.102 1 78.5 158 PRO B O 1
ATOM 5018 N N . GLY B 1 159 ? 24.969 11.172 -2.824 1 82.94 159 GLY B N 1
ATOM 5019 C CA . GLY B 1 159 ? 24.859 12.266 -3.77 1 82.94 159 GLY B CA 1
ATOM 5020 C C . GLY B 1 159 ? 23.547 13.031 -3.643 1 82.94 159 GLY B C 1
ATOM 5021 O O . GLY B 1 159 ? 23.531 14.258 -3.719 1 82.94 159 GLY B O 1
ATOM 5022 N N . VAL B 1 160 ? 22.5 12.312 -3.449 1 87.38 160 VAL B N 1
ATOM 5023 C CA . VAL B 1 160 ? 21.188 12.93 -3.293 1 87.38 160 VAL B CA 1
ATOM 5024 C C . VAL B 1 160 ? 21.156 13.758 -2.008 1 87.38 160 VAL B C 1
ATOM 5026 O O . VAL B 1 160 ? 20.688 14.898 -2.008 1 87.38 160 VAL B O 1
ATOM 5029 N N . LEU B 1 161 ? 21.688 13.211 -0.986 1 77.12 161 LEU B N 1
ATOM 5030 C CA . LEU B 1 161 ? 21.688 13.906 0.297 1 77.12 161 LEU B CA 1
ATOM 5031 C C . LEU B 1 161 ? 22.516 15.18 0.223 1 77.12 161 LEU B C 1
ATOM 5033 O O . LEU B 1 161 ? 22.109 16.234 0.721 1 77.12 161 LEU B O 1
ATOM 5037 N N . TYR B 1 162 ? 23.578 15.016 -0.415 1 77 162 TYR B N 1
ATOM 5038 C CA . TYR B 1 162 ? 24.469 16.156 -0.598 1 77 162 TYR B CA 1
ATOM 5039 C C . TYR B 1 162 ? 23.797 17.25 -1.425 1 77 162 TYR B C 1
ATOM 5041 O O . TYR B 1 162 ? 23.859 18.422 -1.074 1 77 162 TYR B O 1
ATOM 5049 N N . HIS B 1 163 ? 23.203 16.906 -2.398 1 85.56 163 HIS B N 1
ATOM 5050 C CA . HIS B 1 163 ? 22.562 17.859 -3.303 1 85.56 163 HIS B CA 1
ATOM 5051 C C . HIS B 1 163 ? 21.422 18.594 -2.613 1 85.56 163 HIS B C 1
ATOM 5053 O O . HIS B 1 163 ? 21.234 19.797 -2.809 1 85.56 163 HIS B O 1
ATOM 5059 N N . LEU B 1 164 ? 20.719 17.969 -1.792 1 84.75 164 LEU B N 1
ATOM 5060 C CA . LEU B 1 164 ? 19.578 18.562 -1.122 1 84.75 164 LEU B CA 1
ATOM 5061 C C . LEU B 1 164 ? 20.016 19.625 -0.116 1 84.75 164 LEU B C 1
ATOM 5063 O O . LEU B 1 164 ? 19.297 20.594 0.127 1 84.75 164 LEU B O 1
ATOM 5067 N N . THR B 1 165 ? 21.219 19.5 0.409 1 77.75 165 THR B N 1
ATOM 5068 C CA . THR B 1 165 ? 21.703 20.422 1.426 1 77.75 165 THR B CA 1
ATOM 5069 C C . THR B 1 165 ? 21.984 21.781 0.817 1 77.75 165 THR B C 1
ATOM 5071 O O . THR B 1 165 ? 22.078 22.781 1.534 1 77.75 165 THR B O 1
ATOM 5074 N N . PHE B 1 166 ? 22.141 21.812 -0.429 1 80.56 166 PHE B N 1
ATOM 5075 C CA . PHE B 1 166 ? 22.391 23.094 -1.086 1 80.56 166 PHE B CA 1
ATOM 5076 C C . PHE B 1 166 ? 21.078 23.875 -1.278 1 80.56 166 PHE B C 1
ATOM 5078 O O . PHE B 1 166 ? 21.094 25.078 -1.519 1 80.56 166 PHE B O 1
ATOM 5085 N N . TRP B 1 167 ? 20.062 23.219 -1.165 1 86.88 167 TRP B N 1
ATOM 5086 C CA . TRP B 1 167 ? 18.781 23.828 -1.546 1 86.88 167 TRP B CA 1
ATOM 5087 C C . TRP B 1 167 ? 17.922 24.109 -0.319 1 86.88 167 TRP B C 1
ATOM 5089 O O . TRP B 1 167 ? 17.109 25.031 -0.321 1 86.88 167 TRP B O 1
ATOM 5099 N N . TYR B 1 168 ? 18.078 23.328 0.703 1 84.25 168 TYR B N 1
ATOM 5100 C CA . TYR B 1 168 ? 17.156 23.391 1.835 1 84.25 168 TYR B CA 1
ATOM 5101 C C . TYR B 1 168 ? 17.922 23.516 3.148 1 84.25 168 TYR B C 1
ATOM 5103 O O . TYR B 1 168 ? 19.047 23.031 3.268 1 84.25 168 TYR B O 1
ATOM 5111 N N . PRO B 1 169 ? 17.219 24.25 4.09 1 77.81 169 PRO B N 1
ATOM 5112 C CA . PRO B 1 169 ? 17.812 24.234 5.434 1 77.81 169 PRO B CA 1
ATOM 5113 C C . PRO B 1 169 ? 17.766 22.844 6.078 1 77.81 169 PRO B C 1
ATOM 5115 O O . PRO B 1 169 ? 17.062 21.953 5.602 1 77.81 169 PRO B O 1
ATOM 5118 N N . ALA B 1 170 ? 18.5 22.641 7.066 1 67.38 170 ALA B N 1
ATOM 5119 C CA . ALA B 1 170 ? 18.734 21.344 7.691 1 67.38 170 ALA B CA 1
ATOM 5120 C C . ALA B 1 170 ? 17.406 20.703 8.117 1 67.38 170 ALA B C 1
ATOM 5122 O O . ALA B 1 170 ? 17.188 19.5 7.875 1 67.38 170 ALA B O 1
ATOM 5123 N N . THR B 1 171 ? 16.609 21.453 8.734 1 64.12 171 THR B N 1
ATOM 5124 C CA . THR B 1 171 ? 15.352 20.922 9.234 1 64.12 171 THR B CA 1
ATOM 5125 C C . THR B 1 171 ? 14.469 20.438 8.086 1 64.12 171 THR B C 1
ATOM 5127 O O . THR B 1 171 ? 13.859 19.375 8.164 1 64.12 171 THR B O 1
ATOM 5130 N N . ASP B 1 172 ? 14.461 21.125 7.023 1 73.56 172 ASP B N 1
ATOM 5131 C CA . ASP B 1 172 ? 13.641 20.766 5.867 1 73.56 172 ASP B CA 1
ATOM 5132 C C . ASP B 1 172 ? 14.25 19.609 5.086 1 73.56 172 ASP B C 1
ATOM 5134 O O . ASP B 1 172 ? 13.531 18.797 4.512 1 73.56 172 ASP B O 1
ATOM 5138 N N . THR B 1 173 ? 15.539 19.609 5.129 1 76.06 173 THR B N 1
ATOM 5139 C CA . THR B 1 173 ? 16.234 18.547 4.41 1 76.06 173 THR B CA 1
ATOM 5140 C C . THR B 1 173 ? 15.898 17.172 5.012 1 76.06 173 THR B C 1
ATOM 5142 O O . THR B 1 173 ? 15.688 16.203 4.281 1 76.06 173 THR B O 1
ATOM 5145 N N . ALA B 1 174 ? 15.797 17.125 6.316 1 66.31 174 ALA B N 1
ATOM 5146 C CA . ALA B 1 174 ? 15.5 15.859 6.988 1 66.31 174 ALA B CA 1
ATOM 5147 C C . ALA B 1 174 ? 14.133 15.328 6.57 1 66.31 174 ALA B C 1
ATOM 5149 O O . ALA B 1 174 ? 13.977 14.125 6.32 1 66.31 174 ALA B O 1
ATOM 5150 N N . LEU B 1 175 ? 13.195 16.156 6.445 1 67.06 175 LEU B N 1
ATOM 5151 C CA . LEU B 1 175 ? 11.852 15.758 6.043 1 67.06 175 LEU B CA 1
ATOM 5152 C C . LEU B 1 175 ? 11.836 15.289 4.594 1 67.06 175 LEU B C 1
ATOM 5154 O O . LEU B 1 175 ? 11.141 14.32 4.258 1 67.06 175 LEU B O 1
ATOM 5158 N N . ARG B 1 176 ? 12.609 15.945 3.855 1 77.56 176 ARG B N 1
ATOM 5159 C CA . ARG B 1 176 ? 12.656 15.594 2.439 1 77.56 176 ARG B CA 1
ATOM 5160 C C . ARG B 1 176 ? 13.375 14.266 2.223 1 77.56 176 ARG B C 1
ATOM 5162 O O . ARG B 1 176 ? 13 13.484 1.35 1 77.56 176 ARG B O 1
ATOM 5169 N N . ILE B 1 177 ? 14.281 14.023 3.062 1 74.19 177 ILE B N 1
ATOM 5170 C CA . ILE B 1 177 ? 14.984 12.75 3 1 74.19 177 ILE B CA 1
ATOM 5171 C C . ILE B 1 177 ? 14.055 11.625 3.439 1 74.19 177 ILE B C 1
ATOM 5173 O O . ILE B 1 177 ? 14.047 10.547 2.842 1 74.19 177 ILE B O 1
ATOM 5177 N N . ALA B 1 178 ? 13.289 11.906 4.43 1 67.19 178 ALA B N 1
ATOM 5178 C CA . ALA B 1 178 ? 12.312 10.914 4.879 1 67.19 178 ALA B CA 1
ATOM 5179 C C . ALA B 1 178 ? 11.328 10.57 3.766 1 67.19 178 ALA B C 1
ATOM 5181 O O . ALA B 1 178 ? 10.992 9.398 3.568 1 67.19 178 ALA B O 1
ATOM 5182 N N . PHE B 1 179 ? 10.891 11.586 3.076 1 71.31 179 PHE B N 1
ATOM 5183 C CA . PHE B 1 179 ? 10 11.383 1.938 1 71.31 179 PHE B CA 1
ATOM 5184 C C . PHE B 1 179 ? 10.68 10.531 0.87 1 71.31 179 PHE B C 1
ATOM 5186 O O . PHE B 1 179 ? 10.062 9.625 0.308 1 71.31 179 PHE B O 1
ATOM 5193 N N . PHE B 1 180 ? 11.906 10.828 0.654 1 79.38 180 PHE B N 1
ATOM 5194 C CA . PHE B 1 180 ? 12.727 10.109 -0.315 1 79.38 180 PHE B CA 1
ATOM 5195 C C . PHE B 1 180 ? 12.812 8.633 0.03 1 79.38 180 PHE B C 1
ATOM 5197 O O . PHE B 1 180 ? 12.586 7.773 -0.828 1 79.38 180 PHE B O 1
ATOM 5204 N N . TYR B 1 181 ? 12.906 8.258 1.221 1 70.81 181 TYR B N 1
ATOM 5205 C CA . TYR B 1 181 ? 13.031 6.879 1.672 1 70.81 181 TYR B CA 1
ATOM 5206 C C . TYR B 1 181 ? 11.672 6.176 1.647 1 70.81 181 TYR B C 1
ATOM 5208 O O . TYR B 1 181 ? 11.586 4.992 1.311 1 70.81 181 TYR B O 1
ATOM 5216 N N . ALA B 1 182 ? 10.727 6.918 1.976 1 70.19 182 ALA B N 1
ATOM 5217 C CA . ALA B 1 182 ? 9.383 6.344 1.99 1 70.19 182 ALA B CA 1
ATOM 5218 C C . ALA B 1 182 ? 8.969 5.879 0.598 1 70.19 182 ALA B C 1
ATOM 5220 O O . ALA B 1 182 ? 8.289 4.859 0.453 1 70.19 182 ALA B O 1
ATOM 5221 N N . CYS B 1 183 ? 9.391 6.582 -0.339 1 75.38 183 CYS B N 1
ATOM 5222 C CA . CYS B 1 183 ? 9.039 6.23 -1.712 1 75.38 183 CYS B CA 1
ATOM 5223 C C . CYS B 1 183 ? 9.672 4.902 -2.109 1 75.38 183 CYS B C 1
ATOM 5225 O O . CYS B 1 183 ? 9.117 4.172 -2.938 1 75.38 183 CYS B O 1
ATOM 5227 N N . GLY B 1 184 ? 10.688 4.559 -1.461 1 79.12 184 GLY B N 1
ATOM 5228 C CA . GLY B 1 184 ? 11.375 3.316 -1.79 1 79.12 184 GLY B CA 1
ATOM 5229 C C . GLY B 1 184 ? 10.711 2.094 -1.185 1 79.12 184 GLY B C 1
ATOM 5230 O O . GLY B 1 184 ? 10.938 0.971 -1.639 1 79.12 184 GLY B O 1
ATOM 5231 N N . GLN B 1 185 ? 9.812 2.299 -0.294 1 73.38 185 GLN B N 1
ATOM 5232 C CA . GLN B 1 185 ? 9.281 1.191 0.489 1 73.38 185 GLN B CA 1
ATOM 5233 C C . GLN B 1 185 ? 8.289 0.37 -0.328 1 73.38 185 GLN B C 1
ATOM 5235 O O . GLN B 1 185 ? 8.086 -0.816 -0.06 1 73.38 185 GLN B O 1
ATOM 5240 N N . PHE B 1 186 ? 7.723 0.864 -1.324 1 77.5 186 PHE B N 1
ATOM 5241 C CA . PHE B 1 186 ? 6.719 0.092 -2.051 1 77.5 186 PHE B CA 1
ATOM 5242 C C . PHE B 1 186 ? 7.312 -0.499 -3.324 1 77.5 186 PHE B C 1
ATOM 5244 O O . PHE B 1 186 ? 6.605 -1.148 -4.098 1 77.5 186 PHE B O 1
ATOM 5251 N N . SER B 1 187 ? 8.586 -0.355 -3.506 1 85.94 187 SER B N 1
ATOM 5252 C CA . SER B 1 187 ? 9.25 -0.838 -4.711 1 85.94 187 SER B CA 1
ATOM 5253 C C . SER B 1 187 ? 9.141 -2.355 -4.836 1 85.94 187 SER B C 1
ATOM 5255 O O . SER B 1 187 ? 9.078 -2.891 -5.941 1 85.94 187 SER B O 1
ATOM 5257 N N . GLY B 1 188 ? 9.047 -2.986 -3.721 1 83.81 188 GLY B N 1
ATOM 5258 C CA . GLY B 1 188 ? 8.938 -4.438 -3.748 1 83.81 188 GLY B CA 1
ATOM 5259 C C . GLY B 1 188 ? 7.668 -4.93 -4.418 1 83.81 188 GLY B C 1
ATOM 5260 O O . GLY B 1 188 ? 7.691 -5.914 -5.156 1 83.81 188 GLY B O 1
ATOM 5261 N N . THR B 1 189 ? 6.633 -4.23 -4.207 1 84.06 189 THR B N 1
ATOM 5262 C CA . THR B 1 189 ? 5.355 -4.59 -4.816 1 84.06 189 THR B CA 1
ATOM 5263 C C . THR B 1 189 ? 5.414 -4.422 -6.328 1 84.06 189 THR B C 1
ATOM 5265 O O . THR B 1 189 ? 4.98 -5.305 -7.074 1 84.06 189 THR B O 1
ATOM 5268 N N . ILE B 1 190 ? 6.062 -3.424 -6.75 1 86.56 190 ILE B N 1
ATOM 5269 C CA . ILE B 1 190 ? 6.137 -3.145 -8.18 1 86.56 190 ILE B CA 1
ATOM 5270 C C . ILE B 1 190 ? 7.117 -4.109 -8.844 1 86.56 190 ILE B C 1
ATOM 5272 O O . ILE B 1 190 ? 6.879 -4.574 -9.961 1 86.56 190 ILE B O 1
ATOM 5276 N N . SER B 1 191 ? 8.078 -4.355 -8.07 1 91.38 191 SER B N 1
ATOM 5277 C CA . SER B 1 191 ? 9.094 -5.254 -8.609 1 91.38 191 SER B CA 1
ATOM 5278 C C . SER B 1 191 ? 8.516 -6.641 -8.875 1 91.38 191 SER B C 1
ATOM 5280 O O . SER B 1 191 ? 8.812 -7.254 -9.906 1 91.38 191 SER B O 1
ATOM 5282 N N . GLY B 1 192 ? 7.719 -7.16 -7.977 1 90.44 192 GLY B N 1
ATOM 5283 C CA . GLY B 1 192 ? 7.074 -8.445 -8.172 1 90.44 192 GLY B CA 1
ATOM 5284 C C . GLY B 1 192 ? 6.145 -8.469 -9.375 1 90.44 192 GLY B C 1
ATOM 5285 O O . GLY B 1 192 ? 6.129 -9.438 -10.133 1 90.44 192 GLY B O 1
ATOM 5286 N N . LEU B 1 193 ? 5.484 -7.406 -9.562 1 88.94 193 LEU B N 1
ATOM 5287 C CA . LEU B 1 193 ? 4.555 -7.289 -10.68 1 88.94 193 LEU B CA 1
ATOM 5288 C C . LEU B 1 193 ? 5.305 -7.262 -12.008 1 88.94 193 LEU B C 1
ATOM 5290 O O . LEU B 1 193 ? 4.898 -7.922 -12.969 1 88.94 193 LEU B O 1
ATOM 5294 N N . LEU B 1 194 ? 6.387 -6.578 -12.062 1 90.88 194 LEU B N 1
ATOM 5295 C CA . LEU B 1 194 ? 7.18 -6.48 -13.281 1 90.88 194 LEU B CA 1
ATOM 5296 C C . LEU B 1 194 ? 7.84 -7.816 -13.609 1 90.88 194 LEU B C 1
ATOM 5298 O O . LEU B 1 194 ? 7.871 -8.227 -14.773 1 90.88 194 LEU B O 1
ATOM 5302 N N . ALA B 1 195 ? 8.32 -8.414 -12.555 1 94.25 195 ALA B N 1
ATOM 5303 C CA . ALA B 1 195 ? 8.945 -9.719 -12.766 1 94.25 195 ALA B CA 1
ATOM 5304 C C . ALA B 1 195 ? 7.934 -10.727 -13.305 1 94.25 195 ALA B C 1
ATOM 5306 O O . ALA B 1 195 ? 8.258 -11.531 -14.18 1 94.25 195 ALA B O 1
ATOM 5307 N N . PHE B 1 196 ? 6.742 -10.711 -12.805 1 92.88 196 PHE B N 1
ATOM 5308 C CA . PHE B 1 196 ? 5.66 -11.562 -13.281 1 92.88 196 PHE B CA 1
ATOM 5309 C C . PHE B 1 196 ? 5.387 -11.305 -14.758 1 92.88 196 PHE B C 1
ATOM 5311 O O . PHE B 1 196 ? 5.355 -12.234 -15.562 1 92.88 196 PHE B O 1
ATOM 5318 N N . ALA B 1 197 ? 5.305 -10.047 -15.133 1 89.19 197 ALA B N 1
ATOM 5319 C CA . ALA B 1 197 ? 4.973 -9.672 -16.516 1 89.19 197 ALA B CA 1
ATOM 5320 C C . ALA B 1 197 ? 6.105 -10.047 -17.469 1 89.19 197 ALA B C 1
ATOM 5322 O O . ALA B 1 197 ? 5.863 -10.617 -18.531 1 89.19 197 ALA B O 1
ATOM 5323 N N . ILE B 1 198 ? 7.316 -9.859 -17.047 1 94.06 198 ILE B N 1
ATOM 5324 C CA . ILE B 1 198 ? 8.469 -10.07 -17.922 1 94.06 198 ILE B CA 1
ATOM 5325 C C . ILE B 1 198 ? 8.75 -11.562 -18.062 1 94.06 198 ILE B C 1
ATOM 5327 O O . ILE B 1 198 ? 9.289 -12.008 -19.078 1 94.06 198 ILE B O 1
ATOM 5331 N N . SER B 1 199 ? 8.359 -12.367 -17.047 1 94.25 199 SER B N 1
ATOM 5332 C CA . SER B 1 199 ? 8.586 -13.805 -17.094 1 94.25 199 SER B CA 1
ATOM 5333 C C . SER B 1 199 ? 7.902 -14.43 -18.312 1 94.25 199 SER B C 1
ATOM 5335 O O . SER B 1 199 ? 8.352 -15.453 -18.828 1 94.25 199 SER B O 1
ATOM 5337 N N . TYR B 1 200 ? 6.922 -13.789 -18.828 1 91.31 200 TYR B N 1
ATOM 5338 C CA . TYR B 1 200 ? 6.18 -14.336 -19.953 1 91.31 200 TYR B CA 1
ATOM 5339 C C . TYR B 1 200 ? 6.828 -13.938 -21.281 1 91.31 200 TYR B C 1
ATOM 5341 O O . TYR B 1 200 ? 6.395 -14.375 -22.344 1 91.31 200 TYR B O 1
ATOM 5349 N N . MET B 1 201 ? 7.891 -13.227 -21.188 1 92.25 201 MET B N 1
ATOM 5350 C CA . MET B 1 201 ? 8.664 -12.883 -22.375 1 92.25 201 MET B CA 1
ATOM 5351 C C . MET B 1 201 ? 9.773 -13.906 -22.609 1 92.25 201 MET B C 1
ATOM 5353 O O . MET B 1 201 ? 10.625 -13.719 -23.484 1 92.25 201 MET B O 1
ATOM 5357 N N . ASN B 1 202 ? 9.742 -14.922 -21.828 1 95.06 202 ASN B N 1
ATOM 5358 C CA . ASN B 1 202 ? 10.719 -15.984 -22.016 1 95.06 202 ASN B CA 1
ATOM 5359 C C . ASN B 1 202 ? 10.688 -16.531 -23.438 1 95.06 202 ASN B C 1
ATOM 5361 O O . ASN B 1 202 ? 9.625 -16.875 -23.953 1 95.06 202 ASN B O 1
ATOM 5365 N N . GLY B 1 203 ? 11.805 -16.5 -24.062 1 94.38 203 GLY B N 1
ATOM 5366 C CA . GLY B 1 203 ? 11.891 -17.047 -25.406 1 94.38 203 GLY B CA 1
ATOM 5367 C C . GLY B 1 203 ? 11.758 -15.977 -26.484 1 94.38 203 GLY B C 1
ATOM 5368 O O . GLY B 1 203 ? 12.125 -16.203 -27.641 1 94.38 203 GLY B O 1
ATOM 5369 N N . VAL B 1 204 ? 11.25 -14.867 -26.141 1 93 204 VAL B N 1
ATOM 5370 C CA . VAL B 1 204 ? 11.094 -13.789 -27.109 1 93 204 VAL B CA 1
ATOM 5371 C C . VAL B 1 204 ? 12.469 -13.305 -27.562 1 93 204 VAL B C 1
ATOM 5373 O O . VAL B 1 204 ? 13.328 -12.992 -26.734 1 93 204 VAL B O 1
ATOM 5376 N N . GLY B 1 205 ? 12.727 -13.344 -28.906 1 94.81 205 GLY B N 1
ATOM 5377 C CA . GLY B 1 205 ? 14.016 -12.93 -29.438 1 94.81 205 GLY B CA 1
ATOM 5378 C C . GLY B 1 205 ? 15.133 -13.914 -29.141 1 94.81 205 GLY B C 1
ATOM 5379 O O . GLY B 1 205 ? 16.312 -13.578 -29.25 1 94.81 205 GLY B O 1
ATOM 5380 N N . GLY B 1 206 ? 14.773 -15.086 -28.562 1 94.69 206 GLY B N 1
ATOM 5381 C CA . GLY B 1 206 ? 15.758 -16.109 -28.25 1 94.69 206 GLY B CA 1
ATOM 5382 C C . GLY B 1 206 ? 16.406 -15.914 -26.891 1 94.69 206 GLY B C 1
ATOM 5383 O O . GLY B 1 206 ? 17.438 -16.531 -26.594 1 94.69 206 GLY B O 1
ATOM 5384 N N . LEU B 1 207 ? 15.852 -15.031 -26.141 1 96.19 207 LEU B N 1
ATOM 5385 C CA . LEU B 1 207 ? 16.438 -14.719 -24.844 1 96.19 207 LEU B CA 1
ATOM 5386 C C . LEU B 1 207 ? 15.578 -15.266 -23.703 1 96.19 207 LEU B C 1
ATOM 5388 O O . LEU B 1 207 ? 14.352 -15.297 -23.812 1 96.19 207 LEU B O 1
ATOM 5392 N N . ALA B 1 208 ? 16.281 -15.734 -22.688 1 97.06 208 ALA B N 1
ATOM 5393 C CA . ALA B 1 208 ? 15.594 -16.219 -21.484 1 97.06 208 ALA B CA 1
ATOM 5394 C C . ALA B 1 208 ? 14.922 -15.07 -20.75 1 97.06 208 ALA B C 1
ATOM 5396 O O . ALA B 1 208 ? 15.305 -13.906 -20.906 1 97.06 208 ALA B O 1
ATOM 5397 N N . GLY B 1 209 ? 13.984 -15.336 -19.969 1 96.62 209 GLY B N 1
ATOM 5398 C CA . GLY B 1 209 ? 13.219 -14.359 -19.219 1 96.62 209 GLY B CA 1
ATOM 5399 C C . GLY B 1 209 ? 14.078 -13.508 -18.297 1 96.62 209 GLY B C 1
ATOM 5400 O O . GLY B 1 209 ? 13.867 -12.297 -18.188 1 96.62 209 GLY B O 1
ATOM 5401 N N . TRP B 1 210 ? 15.062 -14.172 -17.641 1 97 210 TRP B N 1
ATOM 5402 C CA . TRP B 1 210 ? 15.898 -13.43 -16.703 1 97 210 TRP B CA 1
ATOM 5403 C C . TRP B 1 210 ? 16.734 -12.383 -17.422 1 97 210 TRP B C 1
ATOM 5405 O O . TRP B 1 210 ? 17.031 -11.328 -16.875 1 97 210 TRP B O 1
ATOM 5415 N N . ARG B 1 211 ? 17.094 -12.602 -18.641 1 97.81 211 ARG B N 1
ATOM 5416 C CA . ARG B 1 211 ? 17.828 -11.633 -19.438 1 97.81 211 ARG B CA 1
ATOM 5417 C C . ARG B 1 211 ? 16.969 -10.414 -19.766 1 97.81 211 ARG B C 1
ATOM 5419 O O . ARG B 1 211 ? 17.453 -9.281 -19.719 1 97.81 211 ARG B O 1
ATOM 5426 N N . TRP B 1 212 ? 15.742 -10.648 -20.031 1 96.94 212 TRP B N 1
ATOM 5427 C CA . TRP B 1 212 ? 14.805 -9.562 -20.312 1 96.94 212 TRP B CA 1
ATOM 5428 C C . TRP B 1 212 ? 14.609 -8.688 -19.078 1 96.94 212 TRP B C 1
ATOM 5430 O O . TRP B 1 212 ? 14.43 -7.469 -19.203 1 96.94 212 TRP B O 1
ATOM 5440 N N . VAL B 1 213 ? 14.617 -9.305 -17.922 1 96.56 213 VAL B N 1
ATOM 5441 C CA . VAL B 1 213 ? 14.461 -8.539 -16.688 1 96.56 213 VAL B CA 1
ATOM 5442 C C . VAL B 1 213 ? 15.594 -7.512 -16.578 1 96.56 213 VAL B C 1
ATOM 5444 O O . VAL B 1 213 ? 15.344 -6.328 -16.344 1 96.56 213 VAL B O 1
ATOM 5447 N N . PHE B 1 214 ? 16.828 -7.93 -16.828 1 97.5 214 PHE B N 1
ATOM 5448 C CA . PHE B 1 214 ? 17.984 -7.047 -16.688 1 97.5 214 PHE B CA 1
ATOM 5449 C C . PHE B 1 214 ? 17.969 -5.984 -17.781 1 97.5 214 PHE B C 1
ATOM 5451 O O . PHE B 1 214 ? 18.344 -4.836 -17.547 1 97.5 214 PHE B O 1
ATOM 5458 N N . ILE B 1 215 ? 17.516 -6.281 -18.938 1 96.94 215 ILE B N 1
ATOM 5459 C CA . ILE B 1 215 ? 17.484 -5.352 -20.062 1 96.94 215 ILE B CA 1
ATOM 5460 C C . ILE B 1 215 ? 16.406 -4.305 -19.844 1 96.94 215 ILE B C 1
ATOM 5462 O O . ILE B 1 215 ? 16.672 -3.104 -19.875 1 96.94 215 ILE B O 1
ATOM 5466 N N . LEU B 1 216 ? 15.211 -4.789 -19.562 1 95.38 216 LEU B N 1
ATOM 5467 C CA . LEU B 1 216 ? 14.055 -3.9 -19.5 1 95.38 216 LEU B CA 1
ATOM 5468 C C . LEU B 1 216 ? 14.117 -3.012 -18.266 1 95.38 216 LEU B C 1
ATOM 5470 O O . LEU B 1 216 ? 13.586 -1.899 -18.266 1 95.38 216 LEU B O 1
ATOM 5474 N N . GLU B 1 217 ? 14.766 -3.449 -17.297 1 92.81 217 GLU B N 1
ATOM 5475 C CA . GLU B 1 217 ? 14.852 -2.621 -16.094 1 92.81 217 GLU B CA 1
ATOM 5476 C C . GLU B 1 217 ? 16.094 -1.735 -16.125 1 92.81 217 GLU B C 1
ATOM 5478 O O . GLU B 1 217 ? 16.172 -0.748 -15.398 1 92.81 217 GLU B O 1
ATOM 5483 N N . GLY B 1 218 ? 17.062 -2.096 -16.984 1 95.88 218 GLY B N 1
ATOM 5484 C CA . GLY B 1 218 ? 18.234 -1.257 -17.172 1 95.88 218 GLY B CA 1
ATOM 5485 C C . GLY B 1 218 ? 17.984 -0.068 -18.078 1 95.88 218 GLY B C 1
ATOM 5486 O O . GLY B 1 218 ? 18.516 1.019 -17.844 1 95.88 218 GLY B O 1
ATOM 5487 N N . ILE B 1 219 ? 17.094 -0.16 -19 1 96.94 219 ILE B N 1
ATOM 5488 C CA . ILE B 1 219 ? 16.812 0.86 -20 1 96.94 219 ILE B CA 1
ATOM 5489 C C . ILE B 1 219 ? 16.266 2.119 -19.328 1 96.94 219 ILE B C 1
ATOM 5491 O O . ILE B 1 219 ? 16.781 3.219 -19.547 1 96.94 219 ILE B O 1
ATOM 5495 N N . PRO B 1 220 ? 15.273 1.977 -18.469 1 96.38 220 PRO B N 1
ATOM 5496 C CA . PRO B 1 220 ? 14.773 3.193 -17.828 1 96.38 220 PRO B CA 1
ATOM 5497 C C . PRO B 1 220 ? 15.844 3.918 -17.016 1 96.38 220 PRO B C 1
ATOM 5499 O O . PRO B 1 220 ? 15.812 5.148 -16.906 1 96.38 220 PRO B O 1
ATOM 5502 N N . ALA B 1 221 ? 16.734 3.15 -16.453 1 96.5 221 ALA B N 1
ATOM 5503 C CA . ALA B 1 221 ? 17.812 3.785 -15.688 1 96.5 221 ALA B CA 1
ATOM 5504 C C . ALA B 1 221 ? 18.656 4.68 -16.594 1 96.5 221 ALA B C 1
ATOM 5506 O O . ALA B 1 221 ? 19 5.809 -16.219 1 96.5 221 ALA B O 1
ATOM 5507 N N . VAL B 1 222 ? 18.953 4.23 -17.766 1 97.5 222 VAL B N 1
ATOM 5508 C CA . VAL B 1 222 ? 19.734 5.004 -18.719 1 97.5 222 VAL B CA 1
ATOM 5509 C C . VAL B 1 222 ? 18.938 6.23 -19.156 1 97.5 222 VAL B C 1
ATOM 5511 O O . VAL B 1 222 ? 19.469 7.34 -19.219 1 97.5 222 VAL B O 1
ATOM 5514 N N . LEU B 1 223 ? 17.719 6.043 -19.422 1 97.69 223 LEU B N 1
ATOM 5515 C CA . LEU B 1 223 ? 16.859 7.145 -19.844 1 97.69 223 LEU B CA 1
ATOM 5516 C C . LEU B 1 223 ? 16.75 8.203 -18.75 1 97.69 223 LEU B C 1
ATOM 5518 O O . LEU B 1 223 ? 16.797 9.398 -19.031 1 97.69 223 LEU B O 1
ATOM 5522 N N . MET B 1 224 ? 16.578 7.734 -17.547 1 97.19 224 MET B N 1
ATOM 5523 C CA . MET B 1 224 ? 16.5 8.672 -16.438 1 97.19 224 MET B CA 1
ATOM 5524 C C . MET B 1 224 ? 17.812 9.438 -16.266 1 97.19 224 MET B C 1
ATOM 5526 O O . MET B 1 224 ? 17.797 10.609 -15.883 1 97.19 224 MET B O 1
ATOM 5530 N N . GLY B 1 225 ? 18.906 8.734 -16.531 1 97.19 225 GLY B N 1
ATOM 5531 C CA . GLY B 1 225 ? 20.188 9.414 -16.5 1 97.19 225 GLY B CA 1
ATOM 5532 C C . GLY B 1 225 ? 20.297 10.516 -17.531 1 97.19 225 GLY B C 1
ATOM 5533 O O . GLY B 1 225 ? 20.812 11.602 -17.25 1 97.19 225 GLY B O 1
ATOM 5534 N N . ILE B 1 226 ? 19.75 10.273 -18.688 1 97.19 226 ILE B N 1
ATOM 5535 C CA . ILE B 1 226 ? 19.781 11.258 -19.766 1 97.19 226 ILE B CA 1
ATOM 5536 C C . ILE B 1 226 ? 18.891 12.438 -19.406 1 97.19 226 ILE B C 1
ATOM 5538 O O . ILE B 1 226 ? 19.281 13.594 -19.578 1 97.19 226 ILE B O 1
ATOM 5542 N N . VAL B 1 227 ? 17.797 12.172 -18.875 1 96 227 VAL B N 1
ATOM 5543 C CA . VAL B 1 227 ? 16.875 13.227 -18.469 1 96 227 VAL B CA 1
ATOM 5544 C C . VAL B 1 227 ? 17.5 14.07 -17.359 1 96 227 VAL B C 1
ATOM 5546 O O . VAL B 1 227 ? 17.375 15.305 -17.359 1 96 227 VAL B O 1
ATOM 5549 N N . THR B 1 228 ? 18.156 13.383 -16.453 1 95.75 228 THR B N 1
ATOM 5550 C CA . THR B 1 228 ? 18.812 14.07 -15.344 1 95.75 228 THR B CA 1
ATOM 5551 C C . THR B 1 228 ? 19.891 15.023 -15.867 1 95.75 228 THR B C 1
ATOM 5553 O O . THR B 1 228 ? 20.047 16.125 -15.336 1 95.75 228 THR B O 1
ATOM 5556 N N . TRP B 1 229 ? 20.516 14.68 -16.891 1 94 229 TRP B N 1
ATOM 5557 C CA . TRP B 1 229 ? 21.578 15.5 -17.484 1 94 229 TRP B CA 1
ATOM 5558 C C . TRP B 1 229 ? 21.016 16.828 -17.984 1 94 229 TRP B C 1
ATOM 5560 O O . TRP B 1 229 ? 21.672 17.859 -17.891 1 94 229 TRP B O 1
ATOM 5570 N N . PHE B 1 230 ? 19.781 16.812 -18.359 1 92.75 230 PHE B N 1
ATOM 5571 C CA . PHE B 1 230 ? 19.234 18.016 -18.984 1 92.75 230 PHE B CA 1
ATOM 5572 C C . PHE B 1 230 ? 18.328 18.766 -18.016 1 92.75 230 PHE B C 1
ATOM 5574 O O . PHE B 1 230 ? 18.094 19.969 -18.188 1 92.75 230 PHE B O 1
ATOM 5581 N N . THR B 1 231 ? 17.906 18.156 -17 1 90.75 231 THR B N 1
ATOM 5582 C CA . THR B 1 231 ? 16.828 18.797 -16.25 1 90.75 231 THR B CA 1
ATOM 5583 C C . THR B 1 231 ? 17.266 19.078 -14.812 1 90.75 231 THR B C 1
ATOM 5585 O O . THR B 1 231 ? 16.719 19.969 -14.148 1 90.75 231 THR B O 1
ATOM 5588 N N . LEU B 1 232 ? 18.203 18.406 -14.273 1 92.69 232 LEU B N 1
ATOM 5589 C CA . LEU B 1 232 ? 18.562 18.547 -12.859 1 92.69 232 LEU B CA 1
ATOM 5590 C C . LEU B 1 232 ? 19.359 19.812 -12.617 1 92.69 232 LEU B C 1
ATOM 5592 O O . LEU B 1 232 ? 20.375 20.062 -13.273 1 92.69 232 LEU B O 1
ATOM 5596 N N . PRO B 1 233 ? 18.875 20.609 -11.727 1 91.81 233 PRO B N 1
ATOM 5597 C CA . PRO B 1 233 ? 19.641 21.812 -11.383 1 91.81 233 PRO B CA 1
ATOM 5598 C C . PRO B 1 233 ? 20.844 21.516 -10.492 1 91.81 233 PRO B C 1
ATOM 5600 O O . PRO B 1 233 ? 20.797 20.594 -9.68 1 91.81 233 PRO B O 1
ATOM 5603 N N . ASN B 1 234 ? 21.859 22.312 -10.594 1 88.31 234 ASN B N 1
ATOM 5604 C CA . ASN B 1 234 ? 23.047 22.109 -9.773 1 88.31 234 ASN B CA 1
ATOM 5605 C C . ASN B 1 234 ? 22.953 22.859 -8.453 1 88.31 234 ASN B C 1
ATOM 5607 O O . ASN B 1 234 ? 22.922 22.25 -7.379 1 88.31 234 ASN B O 1
ATOM 5611 N N . PHE B 1 235 ? 22.828 24.203 -8.562 1 86.56 235 PHE B N 1
ATOM 5612 C CA . PHE B 1 235 ? 22.797 25.078 -7.402 1 86.56 235 PHE B CA 1
ATOM 5613 C C . PHE B 1 235 ? 21.703 26.141 -7.562 1 86.56 235 PHE B C 1
ATOM 5615 O O . PHE B 1 235 ? 21.312 26.469 -8.68 1 86.56 235 PHE B O 1
ATOM 5622 N N . PRO B 1 236 ? 21.219 26.516 -6.418 1 87.31 236 PRO B N 1
ATOM 5623 C CA . PRO B 1 236 ? 20.203 27.578 -6.512 1 87.31 236 PRO B CA 1
ATOM 5624 C C . PRO B 1 236 ? 20.719 28.812 -7.234 1 87.31 236 PRO B C 1
ATOM 5626 O O . PRO B 1 236 ? 19.938 29.516 -7.902 1 87.31 236 PRO B O 1
ATOM 5629 N N . GLU B 1 237 ? 21.969 29.047 -7.141 1 85.75 237 GLU B N 1
ATOM 5630 C CA . GLU B 1 237 ? 22.562 30.25 -7.715 1 85.75 237 GLU B CA 1
ATOM 5631 C C . GLU B 1 237 ? 22.516 30.219 -9.242 1 85.75 237 GLU B C 1
ATOM 5633 O O . GLU B 1 237 ? 22.422 31.25 -9.891 1 85.75 237 GLU B O 1
ATOM 5638 N N . ASP B 1 238 ? 22.516 29.031 -9.75 1 82.69 238 ASP B N 1
ATOM 5639 C CA . ASP B 1 238 ? 22.641 28.906 -11.203 1 82.69 238 ASP B CA 1
ATOM 5640 C C . ASP B 1 238 ? 21.328 28.453 -11.828 1 82.69 238 ASP B C 1
ATOM 5642 O O . ASP B 1 238 ? 21.281 28.094 -13.016 1 82.69 238 ASP B O 1
ATOM 5646 N N . SER B 1 239 ? 20.266 28.516 -11.078 1 84.69 239 SER B N 1
ATOM 5647 C CA . SER B 1 239 ? 19.016 27.969 -11.594 1 84.69 239 SER B CA 1
ATOM 5648 C C . SER B 1 239 ? 18.188 29.031 -12.305 1 84.69 239 SER B C 1
ATOM 5650 O O . SER B 1 239 ? 17.734 30 -11.68 1 84.69 239 SER B O 1
ATOM 5652 N N . ALA B 1 240 ? 17.984 28.844 -13.547 1 82.88 240 ALA B N 1
ATOM 5653 C CA . ALA B 1 240 ? 17.328 29.812 -14.406 1 82.88 240 ALA B CA 1
ATOM 5654 C C . ALA B 1 240 ? 15.812 29.781 -14.211 1 82.88 240 ALA B C 1
ATOM 5656 O O . ALA B 1 240 ? 15.109 30.719 -14.57 1 82.88 240 ALA B O 1
ATOM 5657 N N . TRP B 1 241 ? 15.406 28.781 -13.656 1 86.12 241 TRP B N 1
ATOM 5658 C CA . TRP B 1 241 ? 13.953 28.656 -13.531 1 86.12 241 TRP B CA 1
ATOM 5659 C C . TRP B 1 241 ? 13.453 29.359 -12.273 1 86.12 241 TRP B C 1
ATOM 5661 O O . TRP B 1 241 ? 12.25 29.547 -12.102 1 86.12 241 TRP B O 1
ATOM 5671 N N . LEU B 1 242 ? 14.367 29.797 -11.461 1 89.25 242 LEU B N 1
ATOM 5672 C CA . LEU B 1 242 ? 13.992 30.578 -10.289 1 89.25 242 LEU B CA 1
ATOM 5673 C C . LEU B 1 242 ? 14.039 32.062 -10.617 1 89.25 242 LEU B C 1
ATOM 5675 O O . LEU B 1 242 ? 14.969 32.531 -11.273 1 89.25 242 LEU B O 1
ATOM 5679 N N . SER B 1 243 ? 13.023 32.719 -10.18 1 90.69 243 SER B N 1
ATOM 5680 C CA . SER B 1 243 ? 13.078 34.156 -10.266 1 90.69 243 SER B CA 1
ATOM 5681 C C . SER B 1 243 ? 14.141 34.75 -9.328 1 90.69 243 SER B C 1
ATOM 5683 O O . SER B 1 243 ? 14.609 34.031 -8.422 1 90.69 243 SER B O 1
ATOM 5685 N N . GLU B 1 244 ? 14.5 35.969 -9.648 1 90.25 244 GLU B N 1
ATOM 5686 C CA . GLU B 1 244 ? 15.523 36.594 -8.82 1 90.25 244 GLU B CA 1
ATOM 5687 C C . GLU B 1 244 ? 15.078 36.688 -7.363 1 90.25 244 GLU B C 1
ATOM 5689 O O . GLU B 1 244 ? 15.883 36.469 -6.449 1 90.25 244 GLU B O 1
ATOM 5694 N N . GLU B 1 245 ? 13.859 36.906 -7.227 1 91.31 245 GLU B N 1
ATOM 5695 C CA . GLU B 1 245 ? 13.328 37 -5.871 1 91.31 245 GLU B CA 1
ATOM 5696 C C . GLU B 1 245 ? 13.312 35.625 -5.184 1 91.31 245 GLU B C 1
ATOM 5698 O O . GLU B 1 245 ? 13.617 35.531 -3.996 1 91.31 245 GLU B O 1
ATOM 5703 N N . GLU B 1 246 ? 13.039 34.656 -5.93 1 91.75 246 GLU B N 1
ATOM 5704 C CA . GLU B 1 246 ? 13.016 33.312 -5.398 1 91.75 246 GLU B CA 1
ATOM 5705 C C . GLU B 1 246 ? 14.422 32.812 -5.047 1 91.75 246 GLU B C 1
ATOM 5707 O O . GLU B 1 246 ? 14.625 32.188 -4.008 1 91.75 246 GLU B O 1
ATOM 5712 N N . ARG B 1 247 ? 15.289 33.188 -5.875 1 91.19 247 ARG B N 1
ATOM 5713 C CA . ARG B 1 247 ? 16.672 32.781 -5.656 1 91.19 247 ARG B CA 1
ATOM 5714 C C . ARG B 1 247 ? 17.234 33.406 -4.387 1 91.19 247 ARG B C 1
ATOM 5716 O O . ARG B 1 247 ? 17.891 32.75 -3.59 1 91.19 247 ARG B O 1
ATOM 5723 N N . ARG B 1 248 ? 16.953 34.656 -4.234 1 88.25 248 ARG B N 1
ATOM 5724 C CA . ARG B 1 248 ? 17.422 35.375 -3.049 1 88.25 248 ARG B CA 1
ATOM 5725 C C . ARG B 1 248 ? 16.797 34.812 -1.782 1 88.25 248 ARG B C 1
ATOM 5727 O O . ARG B 1 248 ? 17.453 34.688 -0.748 1 88.25 248 ARG B O 1
ATOM 5734 N N . ALA B 1 249 ? 15.625 34.438 -1.961 1 90.06 249 ALA B N 1
ATOM 5735 C CA . ALA B 1 249 ? 14.914 33.906 -0.807 1 90.06 249 ALA B CA 1
ATOM 5736 C C . ALA B 1 249 ? 15.516 32.562 -0.358 1 90.06 249 ALA B C 1
ATOM 5738 O O . ALA B 1 249 ? 15.648 32.312 0.841 1 90.06 249 ALA B O 1
ATOM 5739 N N . VAL B 1 250 ? 15.891 31.797 -1.284 1 89 250 VAL B N 1
ATOM 5740 C CA . VAL B 1 250 ? 16.484 30.5 -0.985 1 89 250 VAL B CA 1
ATOM 5741 C C . VAL B 1 250 ? 17.859 30.688 -0.377 1 89 250 VAL B C 1
ATOM 5743 O O . VAL B 1 250 ? 18.219 30.047 0.61 1 89 250 VAL B O 1
ATOM 5746 N N . LEU B 1 251 ? 18.547 31.625 -0.871 1 85.31 251 LEU B N 1
ATOM 5747 C CA . LEU B 1 251 ? 19.922 31.859 -0.421 1 85.31 251 LEU B CA 1
ATOM 5748 C C . LEU B 1 251 ? 19.938 32.5 0.966 1 85.31 251 LEU B C 1
ATOM 5750 O O . LEU B 1 251 ? 20.828 32.219 1.771 1 85.31 251 LEU B O 1
ATOM 5754 N N . ASP B 1 252 ? 18.938 33.25 1.185 1 83.56 252 ASP B N 1
ATOM 5755 C CA . ASP B 1 252 ? 18.844 33.906 2.479 1 83.56 252 ASP B CA 1
ATOM 5756 C C . ASP B 1 252 ? 18.438 32.938 3.578 1 83.56 252 ASP B C 1
ATOM 5758 O O . ASP B 1 252 ? 18.781 33.125 4.746 1 83.56 252 ASP B O 1
ATOM 5762 N N . ASN B 1 253 ? 17.656 32 3.217 1 81.88 253 ASN B N 1
ATOM 5763 C CA . ASN B 1 253 ? 17.125 31.062 4.207 1 81.88 253 ASN B CA 1
ATOM 5764 C C . ASN B 1 253 ? 18.141 29.953 4.527 1 81.88 253 ASN B C 1
ATOM 5766 O O . ASN B 1 253 ? 17.953 29.203 5.48 1 81.88 253 ASN B O 1
ATOM 5770 N N . ARG B 1 254 ? 19.141 29.891 3.816 1 73.19 254 ARG B N 1
ATOM 5771 C CA . ARG B 1 254 ? 20.156 28.875 4.047 1 73.19 254 ARG B CA 1
ATOM 5772 C C . ARG B 1 254 ? 21.094 29.281 5.18 1 73.19 254 ARG B C 1
ATOM 5774 O O . ARG B 1 254 ? 21.5 30.453 5.27 1 73.19 254 ARG B O 1
ATOM 5781 N N . PRO B 1 255 ? 21.109 28.375 6.32 1 57.56 255 PRO B N 1
ATOM 5782 C CA . PRO B 1 255 ? 22 28.766 7.414 1 57.56 255 PRO B CA 1
ATOM 5783 C C . PRO B 1 255 ? 23.422 29.047 6.934 1 57.56 255 PRO B C 1
ATOM 5785 O O . PRO B 1 255 ? 23.891 28.438 5.969 1 57.56 255 PRO B O 1
ATOM 5788 N N . LYS B 1 256 ? 24.062 30.047 7.473 1 52.5 256 LYS B N 1
ATOM 5789 C CA . LYS B 1 256 ? 25.438 30.484 7.207 1 52.5 256 LYS B CA 1
ATOM 5790 C C . LYS B 1 256 ? 26.422 29.344 7.375 1 52.5 256 LYS B C 1
ATOM 5792 O O . LYS B 1 256 ? 27.547 29.391 6.855 1 52.5 256 LYS B O 1
ATOM 5797 N N . THR B 1 257 ? 26.156 28.406 8.25 1 47.28 257 THR B N 1
ATOM 5798 C CA . THR B 1 257 ? 27.078 27.312 8.539 1 47.28 257 THR B CA 1
ATOM 5799 C C . THR B 1 257 ? 26.969 26.219 7.488 1 47.28 257 THR B C 1
ATOM 5801 O O . THR B 1 257 ? 27.625 25.172 7.605 1 47.28 257 THR B O 1
ATOM 5804 N N . GLN B 1 258 ? 26.062 26.266 6.719 1 51.28 258 GLN B N 1
ATOM 5805 C CA . GLN B 1 258 ? 25.828 25.188 5.758 1 51.28 258 GLN B CA 1
ATOM 5806 C C . GLN B 1 258 ? 26.984 25.094 4.754 1 51.28 258 GLN B C 1
ATOM 5808 O O . GLN B 1 258 ? 27.594 26.109 4.414 1 51.28 258 GLN B O 1
ATOM 5813 N N . PRO B 1 259 ? 27.656 24.016 4.598 1 46.06 259 PRO B N 1
ATOM 5814 C CA . PRO B 1 259 ? 28.797 23.828 3.711 1 46.06 259 PRO B CA 1
ATOM 5815 C C . PRO B 1 259 ? 28.703 24.641 2.424 1 46.06 259 PRO B C 1
ATOM 5817 O O . PRO B 1 259 ? 27.641 24.641 1.781 1 46.06 259 PRO B O 1
ATOM 5820 N N . THR B 1 260 ? 29.203 25.719 2.537 1 41.62 260 THR B N 1
ATOM 5821 C CA . THR B 1 260 ? 29.406 26.391 1.264 1 41.62 260 THR B CA 1
ATOM 5822 C C . THR B 1 260 ? 30.234 25.531 0.321 1 41.62 260 THR B C 1
ATOM 5824 O O . THR B 1 260 ? 30.922 24.594 0.76 1 41.62 260 THR B O 1
ATOM 5827 N N . ALA B 1 261 ? 30.188 25.734 -0.99 1 42.34 261 ALA B N 1
ATOM 5828 C CA . ALA B 1 261 ? 31.016 25.016 -1.957 1 42.34 261 ALA B CA 1
ATOM 5829 C C . ALA B 1 261 ? 32.406 24.781 -1.403 1 42.34 261 ALA B C 1
ATOM 5831 O O . ALA B 1 261 ? 33.031 23.75 -1.684 1 42.34 261 ALA B O 1
ATOM 5832 N N . ASP B 1 262 ? 32.969 25.75 -0.662 1 38.94 262 ASP B N 1
ATOM 5833 C CA . ASP B 1 262 ? 34.344 25.766 -0.182 1 38.94 262 ASP B CA 1
ATOM 5834 C C . ASP B 1 262 ? 34.438 25.203 1.236 1 38.94 262 ASP B C 1
ATOM 5836 O O . ASP B 1 262 ? 35.5 25.203 1.844 1 38.94 262 ASP B O 1
ATOM 5840 N N . SER B 1 263 ? 33.469 25.141 1.957 1 42.62 263 SER B N 1
ATOM 5841 C CA . SER B 1 263 ? 33.594 24.828 3.379 1 42.62 263 SER B CA 1
ATOM 5842 C C . SER B 1 263 ? 34.219 23.453 3.596 1 42.62 263 SER B C 1
ATOM 5844 O O . SER B 1 263 ? 33.875 22.5 2.883 1 42.62 263 SER B O 1
ATOM 5846 N N . LYS B 1 264 ? 35.438 23.375 4.145 1 42.47 264 LYS B N 1
ATOM 5847 C CA . LYS B 1 264 ? 36.219 22.234 4.625 1 42.47 264 LYS B CA 1
ATOM 5848 C C . LYS B 1 264 ? 35.344 21.281 5.457 1 42.47 264 LYS B C 1
ATOM 5850 O O . LYS B 1 264 ? 34.875 21.656 6.527 1 42.47 264 LYS B O 1
ATOM 5855 N N . THR B 1 265 ? 34.688 20.328 4.922 1 43.72 265 THR B N 1
ATOM 5856 C CA . THR B 1 265 ? 33.656 19.328 5.254 1 43.72 265 THR B CA 1
ATOM 5857 C C . THR B 1 265 ? 34 18.641 6.578 1 43.72 265 THR B C 1
ATOM 5859 O O . THR B 1 265 ? 33.094 18.234 7.309 1 43.72 265 THR B O 1
ATOM 5862 N N . TRP B 1 266 ? 35.219 17.859 6.547 1 46.66 266 TRP B N 1
ATOM 5863 C CA . TRP B 1 266 ? 35.5 16.844 7.559 1 46.66 266 TRP B CA 1
ATOM 5864 C C . TRP B 1 266 ? 36 17.469 8.852 1 46.66 266 TRP B C 1
ATOM 5866 O O . TRP B 1 266 ? 37.031 18.109 8.867 1 46.66 266 TRP B O 1
ATOM 5876 N N . ASN B 1 267 ? 35.156 17.938 9.625 1 48.03 267 ASN B N 1
ATOM 5877 C CA . ASN B 1 267 ? 35.688 18.297 10.93 1 48.03 267 ASN B CA 1
ATOM 5878 C C . ASN B 1 267 ? 36.094 17.062 11.734 1 48.03 267 ASN B C 1
ATOM 5880 O O . ASN B 1 267 ? 35.25 16.297 12.18 1 48.03 267 ASN B O 1
ATOM 5884 N N . SER B 1 268 ? 37.344 16.656 11.703 1 55.47 268 SER B N 1
ATOM 5885 C CA . SER B 1 268 ? 37.969 15.531 12.391 1 55.47 268 SER B CA 1
ATOM 5886 C C . SER B 1 268 ? 37.5 15.461 13.844 1 55.47 268 SER B C 1
ATOM 5888 O O . SER B 1 268 ? 37.312 14.367 14.391 1 55.47 268 SER B O 1
ATOM 5890 N N . LYS B 1 269 ? 37.312 16.547 14.438 1 57.28 269 LYS B N 1
ATOM 5891 C CA . LYS B 1 269 ? 36.906 16.531 15.844 1 57.28 269 LYS B CA 1
ATOM 5892 C C . LYS B 1 269 ? 35.5 15.992 16 1 57.28 269 LYS B C 1
ATOM 5894 O O . LYS B 1 269 ? 35.219 15.211 16.906 1 57.28 269 LYS B O 1
ATOM 5899 N N . GLU B 1 270 ? 34.656 16.359 15.078 1 58.97 270 GLU B N 1
ATOM 5900 C CA . GLU B 1 270 ? 33.281 15.891 15.133 1 58.97 270 GLU B CA 1
ATOM 5901 C C . GLU B 1 270 ? 33.188 14.398 14.82 1 58.97 270 GLU B C 1
ATOM 5903 O O . GLU B 1 270 ? 32.375 13.68 15.414 1 58.97 270 GLU B O 1
ATOM 5908 N N . THR B 1 271 ? 34.156 13.969 14 1 62.41 271 THR B N 1
ATOM 5909 C CA . THR B 1 271 ? 34.188 12.547 13.672 1 62.41 271 THR B CA 1
ATOM 5910 C C . THR B 1 271 ? 34.625 11.727 14.875 1 62.41 271 THR B C 1
ATOM 5912 O O . THR B 1 271 ? 34.125 10.633 15.117 1 62.41 271 THR B O 1
ATOM 5915 N N . ARG B 1 272 ? 35.531 12.312 15.578 1 64.44 272 ARG B N 1
ATOM 5916 C CA . ARG B 1 272 ? 36.031 11.594 16.75 1 64.44 272 ARG B CA 1
ATOM 5917 C C . ARG B 1 272 ? 34.969 11.531 17.844 1 64.44 272 ARG B C 1
ATOM 5919 O O . ARG B 1 272 ? 34.938 10.555 18.609 1 64.44 272 ARG B O 1
ATOM 5926 N N . GLU B 1 273 ? 34.188 12.5 17.906 1 63.91 273 GLU B N 1
ATOM 5927 C CA . GLU B 1 273 ? 33.156 12.555 18.922 1 63.91 273 GLU B CA 1
ATOM 5928 C C . GLU B 1 273 ? 32.062 11.523 18.672 1 63.91 273 GLU B C 1
ATOM 5930 O O . GLU B 1 273 ? 31.438 11.008 19.609 1 63.91 273 GLU B O 1
ATOM 5935 N N . ILE B 1 274 ? 31.953 11.172 17.453 1 64.44 274 ILE B N 1
ATOM 5936 C CA . ILE B 1 274 ? 30.953 10.172 17.094 1 64.44 274 ILE B CA 1
ATOM 5937 C C . ILE B 1 274 ? 31.359 8.812 17.656 1 64.44 274 ILE B C 1
ATOM 5939 O O . ILE B 1 274 ? 30.516 8.031 18.094 1 64.44 274 ILE B O 1
ATOM 5943 N N . PHE B 1 275 ? 32.625 8.609 17.719 1 70.38 275 PHE B N 1
ATOM 5944 C CA . PHE B 1 275 ? 33.125 7.309 18.172 1 70.38 275 PHE B CA 1
ATOM 5945 C C . PHE B 1 275 ? 33.156 7.246 19.688 1 70.38 275 PHE B C 1
ATOM 5947 O O . PHE B 1 275 ? 33.281 6.168 20.266 1 70.38 275 PHE B O 1
ATOM 5954 N N . LYS B 1 276 ? 32.938 8.398 20.25 1 70.38 276 LYS B N 1
ATOM 5955 C CA . LYS B 1 276 ? 32.938 8.398 21.703 1 70.38 276 LYS B CA 1
ATOM 5956 C C . LYS B 1 276 ? 31.531 8.234 22.266 1 70.38 276 LYS B C 1
ATOM 5958 O O . LYS B 1 276 ? 31.359 7.887 23.438 1 70.38 276 LYS B O 1
ATOM 5963 N N . ASP B 1 277 ? 30.641 8.422 21.438 1 75.06 277 ASP B N 1
ATOM 5964 C CA . ASP B 1 277 ? 29.25 8.336 21.891 1 75.06 277 ASP B CA 1
ATOM 5965 C C . ASP B 1 277 ? 28.766 6.887 21.891 1 75.06 277 ASP B C 1
ATOM 5967 O O . ASP B 1 277 ? 28.703 6.254 20.828 1 75.06 277 ASP B O 1
ATOM 5971 N N . SER B 1 278 ? 28.609 6.312 23.078 1 78.81 278 SER B N 1
ATOM 5972 C CA . SER B 1 278 ? 28.188 4.93 23.281 1 78.81 278 SER B CA 1
ATOM 5973 C C . SER B 1 278 ? 26.875 4.652 22.562 1 78.81 278 SER B C 1
ATOM 5975 O O . SER B 1 278 ? 26.594 3.512 22.172 1 78.81 278 SER B O 1
ATOM 5977 N N . ARG B 1 279 ? 26.109 5.594 22.328 1 82.12 279 ARG B N 1
ATOM 5978 C CA . ARG B 1 279 ? 24.812 5.426 21.688 1 82.12 279 ARG B CA 1
ATOM 5979 C C . ARG B 1 279 ? 24.984 5.047 20.219 1 82.12 279 ARG B C 1
ATOM 5981 O O . ARG B 1 279 ? 24.141 4.348 19.656 1 82.12 279 ARG B O 1
ATOM 5988 N N . ASN B 1 280 ? 26.047 5.48 19.688 1 79.88 280 ASN B N 1
ATOM 5989 C CA . ASN B 1 280 ? 26.297 5.148 18.297 1 79.88 280 ASN B CA 1
ATOM 5990 C C . ASN B 1 280 ? 26.578 3.654 18.109 1 79.88 280 ASN B C 1
ATOM 5992 O O . ASN B 1 280 ? 26.156 3.061 17.125 1 79.88 280 ASN B O 1
ATOM 5996 N N . TYR B 1 281 ? 27.188 3.109 19.094 1 82.62 281 TYR B N 1
ATOM 5997 C CA . TYR B 1 281 ? 27.5 1.688 19 1 82.62 281 TYR B CA 1
ATOM 5998 C C . TYR B 1 281 ? 26.25 0.84 19.203 1 82.62 281 TYR B C 1
ATOM 6000 O O . TYR B 1 281 ? 26.078 -0.179 18.531 1 82.62 281 TYR B O 1
ATOM 6008 N N . SER B 1 282 ? 25.469 1.277 20.094 1 87.5 282 SER B N 1
ATOM 6009 C CA . SER B 1 282 ? 24.25 0.512 20.328 1 87.5 282 SER B CA 1
ATOM 6010 C C . SER B 1 282 ? 23.312 0.6 19.141 1 87.5 282 SER B C 1
ATOM 6012 O O . SER B 1 282 ? 22.672 -0.392 18.781 1 87.5 282 SER B O 1
ATOM 6014 N N . TYR B 1 283 ? 23.25 1.755 18.531 1 86.31 283 TYR B N 1
ATOM 6015 C CA . TYR B 1 283 ? 22.422 1.915 17.344 1 86.31 283 TYR B CA 1
ATOM 6016 C C . TYR B 1 283 ? 22.969 1.083 16.188 1 86.31 283 TYR B C 1
ATOM 6018 O O . TYR B 1 283 ? 22.203 0.44 15.461 1 86.31 283 TYR B O 1
ATOM 6026 N N . THR B 1 284 ? 24.266 1.119 16.062 1 84.56 284 THR B N 1
ATOM 6027 C CA . THR B 1 284 ? 24.891 0.36 14.984 1 84.56 284 THR B CA 1
ATOM 6028 C C . THR B 1 284 ? 24.672 -1.137 15.18 1 84.56 284 THR B C 1
ATOM 6030 O O . THR B 1 284 ? 24.391 -1.86 14.227 1 84.56 284 THR B O 1
ATOM 6033 N N . PHE B 1 285 ? 24.844 -1.542 16.328 1 89.06 285 PHE B N 1
ATOM 6034 C CA . PHE B 1 285 ? 24.625 -2.945 16.656 1 89.06 285 PHE B CA 1
ATOM 6035 C C . PHE B 1 285 ? 23.188 -3.352 16.359 1 89.06 285 PHE B C 1
ATOM 6037 O O . PHE B 1 285 ? 22.938 -4.379 15.719 1 89.06 285 PHE B O 1
ATOM 6044 N N . LEU B 1 286 ? 22.266 -2.543 16.812 1 91.38 286 LEU B N 1
ATOM 6045 C CA . LEU B 1 286 ? 20.844 -2.789 16.547 1 91.38 286 LEU B CA 1
ATOM 6046 C C . LEU B 1 286 ? 20.562 -2.816 15.047 1 91.38 286 LEU B C 1
ATOM 6048 O O . LEU B 1 286 ? 19.828 -3.682 14.562 1 91.38 286 LEU B O 1
ATOM 6052 N N . TRP B 1 287 ? 21.234 -1.986 14.367 1 89.31 287 TRP B N 1
ATOM 6053 C CA . TRP B 1 287 ? 21.016 -1.865 12.93 1 89.31 287 TRP B CA 1
ATOM 6054 C C . TRP B 1 287 ? 21.516 -3.107 12.203 1 89.31 287 TRP B C 1
ATOM 6056 O O . TRP B 1 287 ? 20.812 -3.658 11.352 1 89.31 287 TRP B O 1
ATOM 6066 N N . ILE B 1 288 ? 22.609 -3.559 12.609 1 89.94 288 ILE B N 1
ATOM 6067 C CA . ILE B 1 288 ? 23.219 -4.711 11.945 1 89.94 288 ILE B CA 1
ATOM 6068 C C . ILE B 1 288 ? 22.422 -5.969 12.273 1 89.94 288 ILE B C 1
ATOM 6070 O O . ILE B 1 288 ? 22.094 -6.754 11.383 1 89.94 288 ILE B O 1
ATOM 6074 N N . CYS B 1 289 ? 22.047 -6.105 13.469 1 93.25 289 CYS B N 1
ATOM 6075 C CA . CYS B 1 289 ? 21.312 -7.285 13.906 1 93.25 289 CYS B CA 1
ATOM 6076 C C . CYS B 1 289 ? 19.953 -7.367 13.227 1 93.25 289 CYS B C 1
ATOM 6078 O O . CYS B 1 289 ? 19.578 -8.422 12.719 1 93.25 289 CYS B O 1
ATOM 6080 N N . HIS B 1 290 ? 19.328 -6.277 13.141 1 93 290 HIS B N 1
ATOM 6081 C CA . HIS B 1 290 ? 18 -6.297 12.523 1 93 290 HIS B CA 1
ATOM 6082 C C . HIS B 1 290 ? 18.094 -6.406 11.008 1 93 290 HIS B C 1
ATOM 6084 O O . HIS B 1 290 ? 17.297 -7.09 10.375 1 93 290 HIS B O 1
ATOM 6090 N N . ALA B 1 291 ? 19.047 -5.727 10.477 1 90.38 291 ALA B N 1
ATOM 6091 C CA . ALA B 1 291 ? 19.188 -5.742 9.016 1 90.38 291 ALA B CA 1
ATOM 6092 C C . ALA B 1 291 ? 19.406 -7.16 8.5 1 90.38 291 ALA B C 1
ATOM 6094 O O . ALA B 1 291 ? 18.766 -7.578 7.527 1 90.38 291 ALA B O 1
ATOM 6095 N N . ILE B 1 292 ? 20.234 -7.84 9.203 1 91.38 292 ILE B N 1
ATOM 6096 C CA . ILE B 1 292 ? 20.531 -9.195 8.766 1 91.38 292 ILE B CA 1
ATOM 6097 C C . ILE B 1 292 ? 19.422 -10.148 9.219 1 91.38 292 ILE B C 1
ATOM 6099 O O . ILE B 1 292 ? 18.875 -10.906 8.406 1 91.38 292 ILE B O 1
ATOM 6103 N N . GLY B 1 293 ? 19.047 -10.031 10.43 1 92.5 293 GLY B N 1
ATOM 6104 C CA . GLY B 1 293 ? 18.094 -10.969 11 1 92.5 293 GLY B CA 1
ATOM 6105 C C . GLY B 1 293 ? 16.672 -10.742 10.523 1 92.5 293 GLY B C 1
ATOM 6106 O O . GLY B 1 293 ? 15.922 -11.703 10.305 1 92.5 293 GLY B O 1
ATOM 6107 N N . GLY B 1 294 ? 16.297 -9.555 10.391 1 89.5 294 GLY B N 1
ATOM 6108 C CA . GLY B 1 294 ? 14.93 -9.227 10.016 1 89.5 294 GLY B CA 1
ATOM 6109 C C . GLY B 1 294 ? 14.727 -9.156 8.516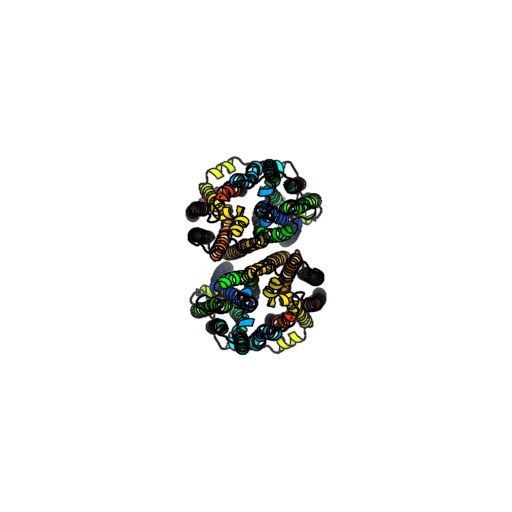 1 89.5 294 GLY B C 1
ATOM 6110 O O . GLY B 1 294 ? 13.75 -9.688 7.992 1 89.5 294 GLY B O 1
ATOM 6111 N N . TRP B 1 295 ? 15.695 -8.656 7.82 1 87.25 295 TRP B N 1
ATOM 6112 C CA . TRP B 1 295 ? 15.492 -8.336 6.41 1 87.25 295 TRP B CA 1
ATOM 6113 C C . TRP B 1 295 ? 16.297 -9.281 5.52 1 87.25 295 TRP B C 1
ATOM 6115 O O . TRP B 1 295 ? 16.156 -9.258 4.293 1 87.25 295 TRP B O 1
ATOM 6125 N N . GLY B 1 296 ? 17.031 -10.164 6.051 1 87.94 296 GLY B N 1
ATOM 6126 C CA . GLY B 1 296 ? 17.844 -11.086 5.273 1 87.94 296 GLY B CA 1
ATOM 6127 C C . GLY B 1 296 ? 17.031 -11.977 4.352 1 87.94 296 GLY B C 1
ATOM 6128 O O . GLY B 1 296 ? 17.453 -12.25 3.225 1 87.94 296 GLY B O 1
ATOM 6129 N N . ILE B 1 297 ? 15.867 -12.336 4.766 1 91.19 297 ILE B N 1
ATOM 6130 C CA . ILE B 1 297 ? 15.016 -13.234 3.99 1 91.19 297 ILE B CA 1
ATOM 6131 C C . ILE B 1 297 ? 14.523 -12.516 2.738 1 91.19 297 ILE B C 1
ATOM 6133 O O . ILE B 1 297 ? 14.203 -13.156 1.732 1 91.19 297 ILE B O 1
ATOM 6137 N N . ALA B 1 298 ? 14.508 -11.234 2.756 1 89.06 298 ALA B N 1
ATOM 6138 C CA . ALA B 1 298 ? 14.016 -10.453 1.624 1 89.06 298 ALA B CA 1
ATOM 6139 C C . ALA B 1 298 ? 14.938 -10.602 0.414 1 89.06 298 ALA B C 1
ATOM 6141 O O . ALA B 1 298 ? 14.5 -10.445 -0.728 1 89.06 298 ALA B O 1
ATOM 6142 N N . LYS B 1 299 ? 16.156 -11.008 0.65 1 89.06 299 LYS B N 1
ATOM 6143 C CA . LYS B 1 299 ? 17.141 -11.156 -0.423 1 89.06 299 LYS B CA 1
ATOM 6144 C C . LYS B 1 299 ? 16.938 -12.461 -1.184 1 89.06 299 LYS B C 1
ATOM 6146 O O . LYS B 1 299 ? 17.516 -12.656 -2.258 1 89.06 299 LYS B O 1
ATOM 6151 N N . VAL B 1 300 ? 16.062 -13.312 -0.678 1 93.94 300 VAL B N 1
ATOM 6152 C CA . VAL B 1 300 ? 15.781 -14.578 -1.35 1 93.94 300 VAL B CA 1
ATOM 6153 C C . VAL B 1 300 ? 14.289 -14.891 -1.279 1 93.94 300 VAL B C 1
ATOM 6155 O O . VAL B 1 300 ? 13.883 -16.047 -1.34 1 93.94 300 VAL B O 1
ATOM 6158 N N . LEU B 1 301 ? 13.531 -13.906 -1.122 1 93.69 301 LEU B N 1
ATOM 6159 C CA . LEU B 1 301 ? 12.117 -14.07 -0.819 1 93.69 301 LEU B CA 1
ATOM 6160 C C . LEU B 1 301 ? 11.414 -14.852 -1.924 1 93.69 301 LEU B C 1
ATOM 6162 O O . LEU B 1 301 ? 10.688 -15.812 -1.647 1 93.69 301 LEU B O 1
ATOM 6166 N N . PRO B 1 302 ? 11.688 -14.523 -3.207 1 95.06 302 PRO B N 1
ATOM 6167 C CA . PRO B 1 302 ? 11 -15.289 -4.254 1 95.06 302 PRO B CA 1
ATOM 6168 C C . PRO B 1 302 ? 11.352 -16.781 -4.215 1 95.06 302 PRO B C 1
ATOM 6170 O O . PRO B 1 302 ? 10.477 -17.625 -4.418 1 95.06 302 PRO B O 1
ATOM 6173 N N . THR B 1 303 ? 12.562 -17.062 -3.869 1 95.06 303 THR B N 1
ATOM 6174 C CA . THR B 1 303 ? 13 -18.453 -3.791 1 95.06 303 THR B CA 1
ATOM 6175 C C . THR B 1 303 ? 12.328 -19.172 -2.627 1 95.06 303 THR B C 1
ATOM 6177 O O . THR B 1 303 ? 11.859 -20.297 -2.775 1 95.06 303 THR B O 1
ATOM 6180 N N . VAL B 1 304 ? 12.258 -18.531 -1.521 1 94.94 304 VAL B N 1
ATOM 6181 C CA . VAL B 1 304 ? 11.656 -19.109 -0.325 1 94.94 304 VAL B CA 1
ATOM 6182 C C . VAL B 1 304 ? 10.18 -19.391 -0.583 1 94.94 304 VAL B C 1
ATOM 6184 O O . VAL B 1 304 ? 9.68 -20.469 -0.223 1 94.94 304 VAL B O 1
ATOM 6187 N N . ILE B 1 305 ? 9.516 -18.531 -1.251 1 94.62 305 ILE B N 1
ATOM 6188 C CA . ILE B 1 305 ? 8.094 -18.703 -1.518 1 94.62 305 ILE B CA 1
ATOM 6189 C C . ILE B 1 305 ? 7.895 -19.766 -2.592 1 94.62 305 ILE B C 1
ATOM 6191 O O . ILE B 1 305 ? 6.973 -20.578 -2.502 1 94.62 305 ILE B O 1
ATOM 6195 N N . TYR B 1 306 ? 8.75 -19.797 -3.576 1 95.56 306 TYR B N 1
ATOM 6196 C CA . TYR B 1 306 ? 8.664 -20.797 -4.633 1 95.56 306 TYR B CA 1
ATOM 6197 C C . TYR B 1 306 ? 8.812 -22.203 -4.07 1 95.56 306 TYR B C 1
ATOM 6199 O O . TYR B 1 306 ? 8.141 -23.141 -4.516 1 95.56 306 TYR B O 1
ATOM 6207 N N . GLU B 1 307 ? 9.648 -22.297 -3.08 1 94.81 307 GLU B N 1
ATOM 6208 C CA . GLU B 1 307 ? 9.961 -23.609 -2.514 1 94.81 307 GLU B CA 1
ATOM 6209 C C . GLU B 1 307 ? 8.812 -24.125 -1.645 1 94.81 307 GLU B C 1
ATOM 6211 O O . GLU B 1 307 ? 8.82 -25.281 -1.224 1 94.81 307 GLU B O 1
ATOM 6216 N N . LEU B 1 308 ? 7.82 -23.281 -1.447 1 92.81 308 LEU B N 1
ATOM 6217 C CA . LEU B 1 308 ? 6.625 -23.734 -0.748 1 92.81 308 LEU B CA 1
ATOM 6218 C C . LEU B 1 308 ? 5.711 -24.531 -1.684 1 92.81 308 LEU B C 1
ATOM 6220 O O . LEU B 1 308 ? 4.789 -25.203 -1.231 1 92.81 308 LEU B O 1
ATOM 6224 N N . HIS B 1 309 ? 5.898 -24.406 -3.031 1 91.88 309 HIS B N 1
ATOM 6225 C CA . HIS B 1 309 ? 5.215 -25.156 -4.07 1 91.88 309 HIS B CA 1
ATOM 6226 C C . HIS B 1 309 ? 3.73 -24.828 -4.113 1 91.88 309 HIS B C 1
ATOM 6228 O O . HIS B 1 309 ? 2.891 -25.703 -4.273 1 91.88 309 HIS B O 1
ATOM 6234 N N . LEU B 1 310 ? 3.52 -23.547 -3.879 1 88.44 310 LEU B N 1
ATOM 6235 C CA . LEU B 1 310 ? 2.143 -23.078 -3.945 1 88.44 310 LEU B CA 1
ATOM 6236 C C . LEU B 1 310 ? 1.75 -22.75 -5.383 1 88.44 310 LEU B C 1
ATOM 6238 O O . LEU B 1 310 ? 0.568 -22.781 -5.73 1 88.44 310 LEU B O 1
ATOM 6242 N N . SER B 1 311 ? 2.729 -22.438 -6.199 1 90.75 311 SER B N 1
ATOM 6243 C CA . SER B 1 311 ? 2.469 -21.969 -7.555 1 90.75 311 SER B CA 1
ATOM 6244 C C . SER B 1 311 ? 3.711 -22.094 -8.43 1 90.75 311 SER B C 1
ATOM 6246 O O . SER B 1 311 ? 4.773 -22.484 -7.957 1 90.75 311 SER B O 1
ATOM 6248 N N . GLY B 1 312 ? 3.467 -21.828 -9.703 1 92.69 312 GLY B N 1
ATOM 6249 C CA . GLY B 1 312 ? 4.605 -21.719 -10.602 1 92.69 312 GLY B CA 1
ATOM 6250 C C . GLY B 1 312 ? 5.445 -20.484 -10.367 1 92.69 312 GLY B C 1
ATOM 6251 O O . GLY B 1 312 ? 5.078 -19.625 -9.562 1 92.69 312 GLY B O 1
ATOM 6252 N N . SER B 1 313 ? 6.605 -20.453 -11.016 1 94.81 313 SER B N 1
ATOM 6253 C CA . SER B 1 313 ? 7.59 -19.391 -10.797 1 94.81 313 SER B CA 1
ATOM 6254 C C . SER B 1 313 ? 7.012 -18.031 -11.125 1 94.81 313 SER B C 1
ATOM 6256 O O . SER B 1 313 ? 7.254 -17.062 -10.406 1 94.81 313 SER B O 1
ATOM 6258 N N . ALA B 1 314 ? 6.227 -17.891 -12.188 1 92.69 314 ALA B N 1
ATOM 6259 C CA . ALA B 1 314 ? 5.672 -16.609 -12.602 1 92.69 314 ALA B CA 1
ATOM 6260 C C . ALA B 1 314 ? 4.699 -16.078 -11.555 1 92.69 314 ALA B C 1
ATOM 6262 O O . ALA B 1 314 ? 4.812 -14.922 -11.125 1 92.69 314 ALA B O 1
ATOM 6263 N N . ILE B 1 315 ? 3.805 -16.938 -11.062 1 91.06 315 ILE B N 1
ATOM 6264 C CA . ILE B 1 315 ? 2.791 -16.531 -10.094 1 91.06 315 ILE B CA 1
ATOM 6265 C C . ILE B 1 315 ? 3.445 -16.281 -8.742 1 91.06 315 ILE B C 1
ATOM 6267 O O . ILE B 1 315 ? 3.014 -15.398 -7.988 1 91.06 315 ILE B O 1
ATOM 6271 N N . THR B 1 316 ? 4.484 -16.984 -8.477 1 93.69 316 THR B N 1
ATOM 6272 C CA . THR B 1 316 ? 5.211 -16.797 -7.223 1 93.69 316 THR B CA 1
ATOM 6273 C C . THR B 1 316 ? 5.73 -15.367 -7.109 1 93.69 316 THR B C 1
ATOM 6275 O O . THR B 1 316 ? 5.789 -14.805 -6.012 1 93.69 316 THR B O 1
ATOM 6278 N N . GLN B 1 317 ? 6.078 -14.734 -8.227 1 93.69 317 GLN B N 1
ATOM 6279 C CA . GLN B 1 317 ? 6.504 -13.336 -8.195 1 93.69 317 GLN B CA 1
ATOM 6280 C C . GLN B 1 317 ? 5.418 -12.445 -7.609 1 93.69 317 GLN B C 1
ATOM 6282 O O . GLN B 1 317 ? 5.707 -11.539 -6.82 1 93.69 317 GLN B O 1
ATOM 6287 N N . LEU B 1 318 ? 4.23 -12.766 -7.965 1 88.56 318 LEU B N 1
ATOM 6288 C CA . LEU B 1 318 ? 3.102 -11.992 -7.457 1 88.56 318 LEU B CA 1
ATOM 6289 C C . LEU B 1 318 ? 2.885 -12.258 -5.973 1 88.56 318 LEU B C 1
ATOM 6291 O O . LEU B 1 318 ? 2.438 -11.375 -5.238 1 88.56 318 LEU B O 1
ATOM 6295 N N . LEU B 1 319 ? 3.234 -13.469 -5.551 1 90.94 319 LEU B N 1
ATOM 6296 C CA . LEU B 1 319 ? 3.006 -13.852 -4.16 1 90.94 319 LEU B CA 1
ATOM 6297 C C . LEU B 1 319 ? 3.979 -13.125 -3.234 1 90.94 319 LEU B C 1
ATOM 6299 O O . LEU B 1 319 ? 3.797 -13.125 -2.016 1 90.94 319 LEU B O 1
ATOM 6303 N N . THR B 1 320 ? 4.938 -12.445 -3.766 1 91.69 320 THR B N 1
ATOM 6304 C CA . THR B 1 320 ? 5.84 -11.648 -2.939 1 91.69 320 THR B CA 1
ATOM 6305 C C . THR B 1 320 ? 5.215 -10.297 -2.611 1 91.69 320 THR B C 1
ATOM 6307 O O . THR B 1 320 ? 5.617 -9.633 -1.651 1 91.69 320 THR B O 1
ATOM 6310 N N . MET B 1 321 ? 4.27 -9.922 -3.381 1 87.94 321 MET B N 1
ATOM 6311 C CA . MET B 1 321 ? 3.711 -8.578 -3.295 1 87.94 321 MET B CA 1
ATOM 6312 C C . MET B 1 321 ? 3.006 -8.367 -1.959 1 87.94 321 MET B C 1
ATOM 6314 O O . MET B 1 321 ? 3.189 -7.328 -1.312 1 87.94 321 MET B O 1
ATOM 6318 N N . PRO B 1 322 ? 2.248 -9.398 -1.481 1 85.88 322 PRO B N 1
ATOM 6319 C CA . PRO B 1 322 ? 1.572 -9.195 -0.198 1 85.88 322 PRO B CA 1
ATOM 6320 C C . PRO B 1 322 ? 2.547 -8.93 0.948 1 85.88 322 PRO B C 1
ATOM 6322 O O . PRO B 1 322 ? 2.234 -8.172 1.869 1 85.88 322 PRO B O 1
ATOM 6325 N N . CYS B 1 323 ? 3.654 -9.508 0.852 1 89.62 323 CYS B N 1
ATOM 6326 C CA . CYS B 1 323 ? 4.652 -9.32 1.896 1 89.62 323 CYS B CA 1
ATOM 6327 C C . CYS B 1 323 ? 5.078 -7.855 1.981 1 89.62 323 CYS B C 1
ATOM 6329 O O . CYS B 1 323 ? 5.094 -7.27 3.066 1 89.62 323 CYS B O 1
ATOM 6331 N N . TYR B 1 324 ? 5.277 -7.281 0.858 1 87.19 324 TYR B N 1
ATOM 6332 C CA . TYR B 1 324 ? 5.754 -5.902 0.806 1 87.19 324 TYR B CA 1
ATOM 6333 C C . TYR B 1 324 ? 4.605 -4.918 1.015 1 87.19 324 TYR B C 1
ATOM 6335 O O . TYR B 1 324 ? 4.781 -3.879 1.654 1 87.19 324 TYR B O 1
ATOM 6343 N N . THR B 1 325 ? 3.498 -5.305 0.534 1 83.5 325 THR B N 1
ATOM 6344 C CA . THR B 1 325 ? 2.336 -4.43 0.665 1 83.5 325 THR B CA 1
ATOM 6345 C C . THR B 1 325 ? 1.902 -4.324 2.125 1 83.5 325 THR B C 1
ATOM 6347 O O . THR B 1 325 ? 1.63 -3.227 2.617 1 83.5 325 THR B O 1
ATOM 6350 N N . LEU B 1 326 ? 1.828 -5.441 2.738 1 84.12 326 LEU B N 1
ATOM 6351 C CA . LEU B 1 326 ? 1.473 -5.434 4.152 1 84.12 326 LEU B CA 1
ATOM 6352 C C . LEU B 1 326 ? 2.498 -4.648 4.965 1 84.12 326 LEU B C 1
ATOM 6354 O O . LEU B 1 326 ? 2.139 -3.943 5.91 1 84.12 326 LEU B O 1
ATOM 6358 N N . GLY B 1 327 ? 3.74 -4.863 4.602 1 86.5 327 GLY B N 1
ATOM 6359 C CA . GLY B 1 327 ? 4.777 -4.086 5.262 1 86.5 327 GLY B CA 1
ATOM 6360 C C . GLY B 1 327 ? 4.598 -2.588 5.098 1 86.5 327 GLY B C 1
ATOM 6361 O O . GLY B 1 327 ? 4.773 -1.829 6.051 1 86.5 327 GLY B O 1
ATOM 6362 N N . PHE B 1 328 ? 4.184 -2.211 3.906 1 80.75 328 PHE B N 1
ATOM 6363 C CA . PHE B 1 328 ? 3.949 -0.802 3.615 1 80.75 328 PHE B CA 1
ATOM 6364 C C . PHE B 1 328 ? 2.801 -0.26 4.457 1 80.75 328 PHE B C 1
ATOM 6366 O O . PHE B 1 328 ? 2.893 0.838 5.008 1 80.75 328 PHE B O 1
ATOM 6373 N N . ILE B 1 329 ? 1.782 -0.975 4.602 1 76.88 329 ILE B N 1
ATOM 6374 C CA . ILE B 1 329 ? 0.603 -0.578 5.363 1 76.88 329 ILE B CA 1
ATOM 6375 C C . ILE B 1 329 ? 0.957 -0.469 6.844 1 76.88 329 ILE B C 1
ATOM 6377 O O . ILE B 1 329 ? 0.605 0.513 7.5 1 76.88 329 ILE B O 1
ATOM 6381 N N . VAL B 1 330 ? 1.671 -1.43 7.328 1 81.81 330 VAL B N 1
ATOM 6382 C CA . VAL B 1 330 ? 2.039 -1.458 8.742 1 81.81 330 VAL B CA 1
ATOM 6383 C C . VAL B 1 330 ? 2.977 -0.294 9.055 1 81.81 330 VAL B C 1
ATOM 6385 O O . VAL B 1 330 ? 2.824 0.374 10.078 1 81.81 330 VAL B O 1
ATOM 6388 N N . LEU B 1 331 ? 3.887 -0.071 8.18 1 82 331 LEU B N 1
ATOM 6389 C CA . LEU B 1 331 ? 4.836 1.015 8.398 1 82 331 LEU B CA 1
ATOM 6390 C C . LEU B 1 331 ? 4.121 2.361 8.438 1 82 331 LEU B C 1
ATOM 6392 O O . LEU B 1 331 ? 4.355 3.16 9.352 1 82 331 LEU B O 1
ATOM 6396 N N . ASN B 1 332 ? 3.311 2.592 7.496 1 73.31 332 ASN B N 1
ATOM 6397 C CA . ASN B 1 332 ? 2.611 3.871 7.445 1 73.31 332 ASN B CA 1
ATOM 6398 C C . ASN B 1 332 ? 1.628 4.02 8.602 1 73.31 332 ASN B C 1
ATOM 6400 O O . ASN B 1 332 ? 1.488 5.105 9.172 1 73.31 332 ASN B O 1
ATOM 6404 N N . GLY B 1 333 ? 0.957 2.967 8.914 1 75.75 333 GLY B N 1
ATOM 6405 C CA . GLY B 1 333 ? 0.065 3.002 10.062 1 75.75 333 GLY B CA 1
ATOM 6406 C C . GLY B 1 333 ? 0.785 3.287 11.367 1 75.75 333 GLY B C 1
ATOM 6407 O O . GLY B 1 333 ? 0.37 4.16 12.133 1 75.75 333 GLY B O 1
ATOM 6408 N N . ALA B 1 334 ? 1.86 2.607 11.578 1 81.56 334 ALA B N 1
ATOM 6409 C CA . ALA B 1 334 ? 2.643 2.828 12.789 1 81.56 334 ALA B CA 1
ATOM 6410 C C . ALA B 1 334 ? 3.273 4.219 12.789 1 81.56 334 ALA B C 1
ATOM 6412 O O . ALA B 1 334 ? 3.301 4.895 13.82 1 81.56 334 ALA B O 1
ATOM 6413 N N . GLY B 1 335 ? 3.828 4.59 11.656 1 77.81 335 GLY B N 1
ATOM 6414 C CA . GLY B 1 335 ? 4.398 5.926 11.555 1 77.81 335 GLY B CA 1
ATOM 6415 C C . GLY B 1 335 ? 3.4 7.023 11.867 1 77.81 335 GLY B C 1
ATOM 6416 O O . GLY B 1 335 ? 3.734 7.988 12.562 1 77.81 335 GLY B O 1
ATOM 6417 N N . TRP B 1 336 ? 2.305 6.793 11.367 1 70.81 336 TRP B N 1
ATOM 6418 C CA . TRP B 1 336 ? 1.25 7.766 11.625 1 70.81 336 TRP B CA 1
ATOM 6419 C C . TRP B 1 336 ? 0.91 7.816 13.117 1 70.81 336 TRP B C 1
ATOM 6421 O O . TRP B 1 336 ? 0.778 8.898 13.688 1 70.81 336 TRP B O 1
ATOM 6431 N N . LEU B 1 337 ? 0.763 6.766 13.773 1 74.19 337 LEU B N 1
ATOM 6432 C CA . LEU B 1 337 ? 0.441 6.676 15.195 1 74.19 337 LEU B CA 1
ATOM 6433 C C . LEU B 1 337 ? 1.548 7.293 16.047 1 74.19 337 LEU B C 1
ATOM 6435 O O . LEU B 1 337 ? 1.271 7.945 17.047 1 74.19 337 LEU B O 1
ATOM 6439 N N . ILE B 1 338 ? 2.707 7.109 15.609 1 79.06 338 ILE B N 1
ATOM 6440 C CA . ILE B 1 338 ? 3.854 7.656 16.328 1 79.06 338 ILE B CA 1
ATOM 6441 C C . ILE B 1 338 ? 3.883 9.172 16.172 1 79.06 338 ILE B C 1
ATOM 6443 O O . ILE B 1 338 ? 4.09 9.898 17.141 1 79.06 338 ILE B O 1
ATOM 6447 N N . HIS B 1 339 ? 3.639 9.633 15.016 1 69.44 339 HIS B N 1
ATOM 6448 C CA . HIS B 1 339 ? 3.646 11.062 14.734 1 69.44 339 HIS B CA 1
ATOM 6449 C C . HIS B 1 339 ? 2.578 11.789 15.547 1 69.44 339 HIS B C 1
ATOM 6451 O O . HIS B 1 339 ? 2.783 12.93 15.969 1 69.44 339 HIS B O 1
ATOM 6457 N N . ARG B 1 340 ? 1.565 11.102 15.75 1 66.25 340 ARG B N 1
ATOM 6458 C CA . ARG B 1 340 ? 0.468 11.695 16.516 1 66.25 340 ARG B CA 1
ATOM 6459 C C . ARG B 1 340 ? 0.705 11.562 18.016 1 66.25 340 ARG B C 1
ATOM 6461 O O . ARG B 1 340 ? -0.045 12.125 18.812 1 66.25 340 ARG B O 1
ATOM 6468 N N . GLY B 1 341 ? 1.693 10.828 18.344 1 73.44 341 GLY B N 1
ATOM 6469 C CA . GLY B 1 341 ? 2.096 10.711 19.734 1 73.44 341 GLY B CA 1
ATOM 6470 C C . GLY B 1 341 ? 1.337 9.633 20.484 1 73.44 341 GLY B C 1
ATOM 6471 O O . GLY B 1 341 ? 1.313 9.625 21.719 1 73.44 341 GLY B O 1
ATOM 6472 N N . TYR B 1 342 ? 0.703 8.758 19.75 1 70.12 342 TYR B N 1
ATOM 6473 C CA . TYR B 1 342 ? -0.107 7.738 20.422 1 70.12 342 TYR B CA 1
ATOM 6474 C C . TYR B 1 342 ? 0.765 6.602 20.938 1 70.12 342 TYR B C 1
ATOM 6476 O O . TYR B 1 342 ? 0.455 5.996 21.969 1 70.12 342 TYR B O 1
ATOM 6484 N N . ILE B 1 343 ? 1.688 6.316 20.156 1 81.81 343 ILE B N 1
ATOM 6485 C CA . ILE B 1 343 ? 2.572 5.223 20.547 1 81.81 343 ILE B CA 1
ATOM 6486 C C . ILE B 1 343 ? 4.027 5.676 20.438 1 81.81 343 ILE B C 1
ATOM 6488 O O . ILE B 1 343 ? 4.34 6.621 19.703 1 81.81 343 ILE B O 1
ATOM 6492 N N . SER B 1 344 ? 4.801 4.98 21.281 1 87.5 344 SER B N 1
ATOM 6493 C CA . SER B 1 344 ? 6.227 5.277 21.266 1 87.5 344 SER B CA 1
ATOM 6494 C C . SER B 1 344 ? 6.949 4.492 20.172 1 87.5 344 SER B C 1
ATOM 6496 O O . SER B 1 344 ? 6.582 3.354 19.875 1 87.5 344 SER B O 1
ATOM 6498 N N . SER B 1 345 ? 7.926 5.109 19.578 1 89.56 345 SER B N 1
ATOM 6499 C CA . SER B 1 345 ? 8.727 4.457 18.547 1 89.56 345 SER B CA 1
ATOM 6500 C C . SER B 1 345 ? 9.43 3.221 19.094 1 89.56 345 SER B C 1
ATOM 6502 O O . SER B 1 345 ? 9.492 2.188 18.422 1 89.56 345 SER B O 1
ATOM 6504 N N . TRP B 1 346 ? 9.891 3.312 20.328 1 91.19 346 TRP B N 1
ATOM 6505 C CA . TRP B 1 346 ? 10.656 2.227 20.938 1 91.19 346 TRP B CA 1
ATOM 6506 C C . TRP B 1 346 ? 9.766 1.021 21.219 1 91.19 346 TRP B C 1
ATOM 6508 O O . TRP B 1 346 ? 10.141 -0.117 20.906 1 91.19 346 TRP B O 1
ATOM 6518 N N . GLN B 1 347 ? 8.625 1.274 21.703 1 92.56 347 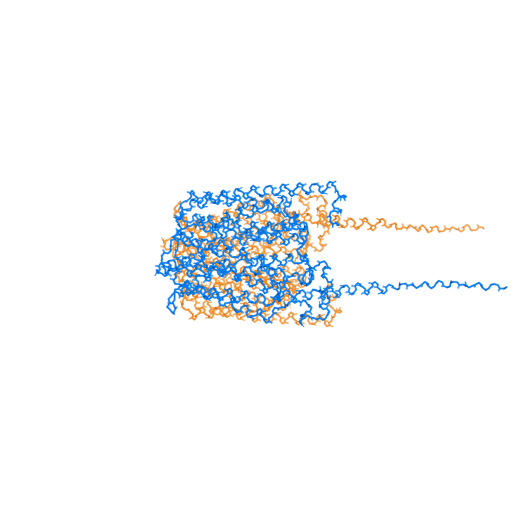GLN B N 1
ATOM 6519 C CA . GLN B 1 347 ? 7.699 0.189 22.016 1 92.56 347 GLN B CA 1
ATOM 6520 C C . GLN B 1 347 ? 7.195 -0.481 20.734 1 92.56 347 GLN B C 1
ATOM 6522 O O . GLN B 1 347 ? 6.988 -1.695 20.703 1 92.56 347 GLN B O 1
ATOM 6527 N N . THR B 1 348 ? 6.988 0.349 19.781 1 93.19 348 THR B N 1
ATOM 6528 C CA . THR B 1 348 ? 6.527 -0.181 18.5 1 93.19 348 THR B CA 1
ATOM 6529 C C . THR B 1 348 ? 7.574 -1.108 17.891 1 93.19 348 THR B C 1
ATOM 6531 O O . THR B 1 348 ? 7.246 -2.203 17.438 1 93.19 348 THR B O 1
ATOM 6534 N N . VAL B 1 349 ? 8.789 -0.72 17.891 1 94.75 349 VAL B N 1
ATOM 6535 C CA . VAL B 1 349 ? 9.883 -1.512 17.328 1 94.75 349 VAL B CA 1
ATOM 6536 C C . VAL B 1 349 ? 10.047 -2.805 18.109 1 94.75 349 VAL B C 1
ATOM 6538 O O . VAL B 1 349 ? 10.266 -3.871 17.547 1 94.75 349 VAL B O 1
ATOM 6541 N N . LEU B 1 350 ? 9.938 -2.703 19.422 1 95.69 350 LEU B N 1
ATOM 6542 C CA . LEU B 1 350 ? 10.039 -3.893 20.25 1 95.69 350 LEU B CA 1
ATOM 6543 C C . LEU B 1 350 ? 8.93 -4.883 19.922 1 95.69 350 LEU B C 1
ATOM 6545 O O . LEU B 1 350 ? 9.172 -6.09 19.844 1 95.69 350 LEU B O 1
ATOM 6549 N N . ALA B 1 351 ? 7.754 -4.367 19.766 1 95.12 351 ALA B N 1
ATOM 6550 C CA . ALA B 1 351 ? 6.621 -5.223 19.422 1 95.12 351 ALA B CA 1
ATOM 6551 C C . ALA B 1 351 ? 6.836 -5.895 18.078 1 95.12 351 ALA B C 1
ATOM 6553 O O . ALA B 1 351 ? 6.547 -7.082 17.906 1 95.12 351 ALA B O 1
ATOM 6554 N N . MET B 1 352 ? 7.328 -5.145 17.125 1 95.94 352 MET B N 1
ATOM 6555 C CA . MET B 1 352 ? 7.57 -5.672 15.789 1 95.94 352 MET B CA 1
ATOM 6556 C C . MET B 1 352 ? 8.633 -6.762 15.82 1 95.94 352 MET B C 1
ATOM 6558 O O . MET B 1 352 ? 8.508 -7.777 15.133 1 95.94 352 MET B O 1
ATOM 6562 N N . GLU B 1 353 ? 9.656 -6.535 16.625 1 97 353 GLU B N 1
ATOM 6563 C CA . GLU B 1 353 ? 10.711 -7.535 16.75 1 97 353 GLU B CA 1
ATOM 6564 C C . GLU B 1 353 ? 10.188 -8.812 17.391 1 97 353 GLU B C 1
ATOM 6566 O O . GLU B 1 353 ? 10.562 -9.914 16.984 1 97 353 GLU B O 1
ATOM 6571 N N . VAL B 1 354 ? 9.375 -8.664 18.375 1 96.69 354 VAL B N 1
ATOM 6572 C CA . VAL B 1 354 ? 8.805 -9.82 19.047 1 96.69 354 VAL B CA 1
ATOM 6573 C C . VAL B 1 354 ? 7.93 -10.609 18.078 1 96.69 354 VAL B C 1
ATOM 6575 O O . VAL B 1 354 ? 7.977 -11.844 18.047 1 96.69 354 VAL B O 1
ATOM 6578 N N . ILE B 1 355 ? 7.195 -9.906 17.281 1 96.5 355 ILE B N 1
ATOM 6579 C CA . ILE B 1 355 ? 6.355 -10.562 16.281 1 96.5 355 ILE B CA 1
ATOM 6580 C C . ILE B 1 355 ? 7.23 -11.305 15.273 1 96.5 355 ILE B C 1
ATOM 6582 O O . ILE B 1 355 ? 6.926 -12.43 14.891 1 96.5 355 ILE B O 1
ATOM 6586 N N . CYS B 1 356 ? 8.281 -10.703 14.867 1 96.31 356 CYS B N 1
ATOM 6587 C CA . CYS B 1 356 ? 9.195 -11.32 13.922 1 96.31 356 CYS B CA 1
ATOM 6588 C C . CYS B 1 356 ? 9.781 -12.609 14.484 1 96.31 356 CYS B C 1
ATOM 6590 O O . CYS B 1 356 ? 9.805 -13.633 13.797 1 96.31 356 CYS B O 1
ATOM 6592 N N . ILE B 1 357 ? 10.203 -12.57 15.734 1 96.69 357 ILE B N 1
ATOM 6593 C CA . ILE B 1 357 ? 10.781 -13.758 16.359 1 96.69 357 ILE B CA 1
ATOM 6594 C C . ILE B 1 357 ? 9.719 -14.852 16.453 1 96.69 357 ILE B C 1
ATOM 6596 O O . ILE B 1 357 ? 10.008 -16.016 16.172 1 96.69 357 ILE B O 1
ATOM 6600 N N . ALA B 1 358 ? 8.57 -14.453 16.875 1 97.25 358 ALA B N 1
ATOM 6601 C CA . ALA B 1 358 ? 7.488 -15.43 17 1 97.25 358 ALA B CA 1
ATOM 6602 C C . ALA B 1 358 ? 7.203 -16.094 15.656 1 97.25 358 ALA B C 1
ATOM 6604 O O . ALA B 1 358 ? 6.969 -17.312 15.594 1 97.25 358 ALA B O 1
ATOM 6605 N N . CYS B 1 359 ? 7.25 -15.32 14.609 1 96.94 359 CYS B N 1
ATOM 6606 C CA . CYS B 1 359 ? 6.996 -15.867 13.273 1 96.94 359 CYS B CA 1
ATOM 6607 C C . CYS B 1 359 ? 8.102 -16.828 12.859 1 96.94 359 CYS B C 1
ATOM 6609 O O . CYS B 1 359 ? 7.832 -17.906 12.328 1 96.94 359 CYS B O 1
ATOM 6611 N N . TYR B 1 360 ? 9.344 -16.453 13.125 1 96.94 360 TYR B N 1
ATOM 6612 C CA . TYR B 1 360 ? 10.445 -17.312 12.727 1 96.94 360 TYR B CA 1
ATOM 6613 C C . TYR B 1 360 ? 10.445 -18.609 13.539 1 96.94 360 TYR B C 1
ATOM 6615 O O . TYR B 1 360 ? 10.766 -19.672 13.008 1 96.94 360 TYR B O 1
ATOM 6623 N N . ILE B 1 361 ? 10.078 -18.531 14.82 1 97.06 361 ILE B N 1
ATOM 6624 C CA . ILE B 1 361 ? 9.953 -19.734 15.633 1 97.06 361 ILE B CA 1
ATOM 6625 C C . ILE B 1 361 ? 8.836 -20.609 15.07 1 97.06 361 ILE B C 1
ATOM 6627 O O . ILE B 1 361 ? 9.016 -21.828 14.906 1 97.06 361 ILE B O 1
ATOM 6631 N N . ALA B 1 362 ? 7.754 -20 14.719 1 96.75 362 ALA B N 1
ATOM 6632 C CA . ALA B 1 362 ? 6.621 -20.75 14.156 1 96.75 362 ALA B CA 1
ATOM 6633 C C . ALA B 1 362 ? 6.984 -21.359 12.812 1 96.75 362 ALA B C 1
ATOM 6635 O O . ALA B 1 362 ? 6.516 -22.453 12.477 1 96.75 362 ALA B O 1
ATOM 6636 N N . LEU B 1 363 ? 7.797 -20.688 12.062 1 96 363 LEU B N 1
ATOM 6637 C CA . LEU B 1 363 ? 8.203 -21.172 10.75 1 96 363 LEU B CA 1
ATOM 6638 C C . LEU B 1 363 ? 9.031 -22.453 10.883 1 96 363 LEU B C 1
ATOM 6640 O O . LEU B 1 363 ? 8.992 -23.312 10 1 96 363 LEU B O 1
ATOM 6644 N N . ILE B 1 364 ? 9.742 -22.578 11.961 1 95.56 364 ILE B N 1
ATOM 6645 C CA . ILE B 1 364 ? 10.531 -23.781 12.211 1 95.56 364 ILE B CA 1
ATOM 6646 C C . ILE B 1 364 ? 9.609 -24.938 12.586 1 95.56 364 ILE B C 1
ATOM 6648 O O . ILE B 1 364 ? 9.859 -26.078 12.227 1 95.56 364 ILE B O 1
ATOM 6652 N N . LEU B 1 365 ? 8.422 -24.656 13.148 1 94.38 365 LEU B N 1
ATOM 6653 C CA . LEU B 1 365 ? 7.562 -25.672 13.742 1 94.38 365 LEU B CA 1
ATOM 6654 C C . LEU B 1 365 ? 6.473 -26.094 12.766 1 94.38 365 LEU B C 1
ATOM 6656 O O . LEU B 1 365 ? 6.047 -27.266 12.766 1 94.38 365 LEU B O 1
ATOM 6660 N N . VAL B 1 366 ? 6.082 -25.219 11.953 1 91.94 366 VAL B N 1
ATOM 6661 C CA . VAL B 1 366 ? 4.93 -25.469 11.102 1 91.94 366 VAL B CA 1
ATOM 6662 C C . VAL B 1 366 ? 5.387 -26.078 9.781 1 91.94 366 VAL B C 1
ATOM 6664 O O . VAL B 1 366 ? 6.461 -25.75 9.273 1 91.94 366 VAL B O 1
ATOM 6667 N N . ARG B 1 367 ? 4.445 -26.938 9.156 1 88.56 367 ARG B N 1
ATOM 6668 C CA . ARG B 1 367 ? 4.832 -27.641 7.938 1 88.56 367 ARG B CA 1
ATOM 6669 C C . ARG B 1 367 ? 3.926 -27.25 6.773 1 88.56 367 ARG B C 1
ATOM 6671 O O . ARG B 1 367 ? 4.309 -27.391 5.609 1 88.56 367 ARG B O 1
ATOM 6678 N N . GLY B 1 368 ? 2.791 -26.719 7.062 1 90.44 368 GLY B N 1
ATOM 6679 C CA . GLY B 1 368 ? 1.86 -26.375 5.996 1 90.44 368 GLY B CA 1
ATOM 6680 C C . GLY B 1 368 ? 2.316 -25.203 5.156 1 90.44 368 GLY B C 1
ATOM 6681 O O . GLY B 1 368 ? 2.826 -24.203 5.688 1 90.44 368 GLY B O 1
ATOM 6682 N N . ALA B 1 369 ? 2.27 -25.359 3.824 1 90.94 369 ALA B N 1
ATOM 6683 C CA . ALA B 1 369 ? 2.734 -24.359 2.883 1 90.94 369 ALA B CA 1
ATOM 6684 C C . ALA B 1 369 ? 2.008 -23.031 3.1 1 90.94 369 ALA B C 1
ATOM 6686 O O . ALA B 1 369 ? 2.629 -21.969 3.086 1 90.94 369 ALA B O 1
ATOM 6687 N N . VAL B 1 370 ? 0.732 -23.141 3.346 1 88.44 370 VAL B N 1
ATOM 6688 C CA . VAL B 1 370 ? -0.073 -21.922 3.488 1 88.44 370 VAL B CA 1
ATOM 6689 C C . VAL B 1 370 ? 0.296 -21.203 4.785 1 88.44 370 VAL B C 1
ATOM 6691 O O . VAL B 1 370 ? 0.489 -19.984 4.793 1 88.44 370 VAL B O 1
ATOM 6694 N N . SER B 1 371 ? 0.359 -21.969 5.855 1 90.94 371 SER B N 1
ATOM 6695 C CA . SER B 1 371 ? 0.74 -21.391 7.137 1 90.94 371 SER B CA 1
ATOM 6696 C C . SER B 1 371 ? 2.123 -20.75 7.059 1 90.94 371 SER B C 1
ATOM 6698 O O . SER B 1 371 ? 2.342 -19.656 7.602 1 90.94 371 SER B O 1
ATOM 6700 N N . ARG B 1 372 ? 3.002 -21.406 6.391 1 94.19 372 ARG B N 1
ATOM 6701 C CA . ARG B 1 372 ? 4.355 -20.875 6.254 1 94.19 372 ARG B CA 1
ATOM 6702 C C . ARG B 1 372 ? 4.355 -19.594 5.43 1 94.19 372 ARG B C 1
ATOM 6704 O O . ARG B 1 372 ? 5.066 -18.641 5.754 1 94.19 372 ARG B O 1
ATOM 6711 N N . TYR B 1 373 ? 3.59 -19.609 4.375 1 94 373 TYR B N 1
ATOM 6712 C CA . TYR B 1 373 ? 3.488 -18.406 3.559 1 94 373 TYR B CA 1
ATOM 6713 C C . TYR B 1 373 ? 2.963 -17.234 4.379 1 94 373 TYR B C 1
ATOM 6715 O O . TYR B 1 373 ? 3.494 -16.109 4.297 1 94 373 TYR B O 1
ATOM 6723 N N . MET B 1 374 ? 1.944 -17.484 5.176 1 91.62 374 MET B N 1
ATOM 6724 C CA . MET B 1 374 ? 1.366 -16.422 6 1 91.62 374 MET B CA 1
ATOM 6725 C C . MET B 1 374 ? 2.377 -15.922 7.023 1 91.62 374 MET B C 1
ATOM 6727 O O . MET B 1 374 ? 2.479 -14.719 7.258 1 91.62 374 MET B O 1
ATOM 6731 N N . LEU B 1 375 ? 3.066 -16.828 7.578 1 94.5 375 LEU B N 1
ATOM 6732 C CA . LEU B 1 375 ? 4.055 -16.469 8.586 1 94.5 375 LEU B CA 1
ATOM 6733 C C . LEU B 1 375 ? 5.188 -15.656 7.969 1 94.5 375 LEU B C 1
ATOM 6735 O O . LEU B 1 375 ? 5.648 -14.68 8.555 1 94.5 375 LEU B O 1
ATOM 6739 N N . VAL B 1 376 ? 5.648 -16.047 6.773 1 94.88 376 VAL B N 1
ATOM 6740 C CA . VAL B 1 376 ? 6.684 -15.297 6.07 1 94.88 376 VAL B CA 1
ATOM 6741 C C . VAL B 1 376 ? 6.176 -13.891 5.754 1 94.88 376 VAL B C 1
ATOM 6743 O O . VAL B 1 376 ? 6.91 -12.914 5.906 1 94.88 376 VAL B O 1
ATOM 6746 N N . THR B 1 377 ? 4.969 -13.828 5.352 1 93.25 377 THR B N 1
ATOM 6747 C CA . THR B 1 377 ? 4.355 -12.555 5.008 1 93.25 377 THR B CA 1
ATOM 6748 C C . THR B 1 377 ? 4.324 -11.625 6.215 1 93.25 377 THR B C 1
ATOM 6750 O O . THR B 1 377 ? 4.73 -10.461 6.125 1 93.25 377 THR B O 1
ATOM 6753 N N . ILE B 1 378 ? 3.945 -12.133 7.312 1 93.19 378 ILE B N 1
ATOM 6754 C CA . ILE B 1 378 ? 3.859 -11.328 8.531 1 93.19 378 ILE B CA 1
ATOM 6755 C C . ILE B 1 378 ? 5.262 -10.953 9 1 93.19 378 ILE B C 1
ATOM 6757 O O . ILE B 1 378 ? 5.496 -9.82 9.438 1 93.19 378 ILE B O 1
ATOM 6761 N N . ALA B 1 379 ? 6.168 -11.883 8.898 1 95.38 379 ALA B N 1
ATOM 6762 C CA . ALA B 1 379 ? 7.543 -11.625 9.32 1 95.38 379 ALA B CA 1
ATOM 6763 C C . ALA B 1 379 ? 8.164 -10.492 8.523 1 95.38 379 ALA B C 1
ATOM 6765 O O . ALA B 1 379 ? 8.766 -9.578 9.094 1 95.38 379 ALA B O 1
ATOM 6766 N N . ILE B 1 380 ? 8 -10.508 7.262 1 92.94 380 ILE B N 1
ATOM 6767 C CA . ILE B 1 380 ? 8.57 -9.477 6.391 1 92.94 380 ILE B CA 1
ATOM 6768 C C . ILE B 1 380 ? 7.875 -8.141 6.648 1 92.94 380 ILE B C 1
ATOM 6770 O O . ILE B 1 380 ? 8.531 -7.105 6.758 1 92.94 380 ILE B O 1
ATOM 6774 N N . ALA B 1 381 ? 6.625 -8.211 6.762 1 90 381 ALA B N 1
ATOM 6775 C CA . ALA B 1 381 ? 5.859 -6.988 7.004 1 90 381 ALA B CA 1
ATOM 6776 C C . ALA B 1 381 ? 6.293 -6.312 8.305 1 90 381 ALA B C 1
ATOM 6778 O O . ALA B 1 381 ? 6.406 -5.086 8.359 1 90 381 ALA B O 1
ATOM 6779 N N . SER B 1 382 ? 6.512 -7.082 9.32 1 91.44 382 SER B N 1
ATOM 6780 C CA . SER B 1 382 ? 6.918 -6.543 10.617 1 91.44 382 SER B CA 1
ATOM 6781 C C . SER B 1 382 ? 8.352 -6.02 10.57 1 91.44 382 SER B C 1
ATOM 6783 O O . SER B 1 382 ? 8.68 -5.035 11.234 1 91.44 382 SER B O 1
ATOM 6785 N N . SER B 1 383 ? 9.148 -6.629 9.781 1 91.81 383 SER B N 1
ATOM 6786 C CA . SER B 1 383 ? 10.57 -6.285 9.727 1 91.81 383 SER B CA 1
ATOM 6787 C C . SER B 1 383 ? 10.797 -5.008 8.922 1 91.81 383 SER B C 1
ATOM 6789 O O . SER B 1 383 ? 11.75 -4.273 9.172 1 91.81 383 SER B O 1
ATOM 6791 N N . MET B 1 384 ? 9.961 -4.68 8.062 1 88 384 MET B N 1
ATOM 6792 C CA . MET B 1 384 ? 10.156 -3.584 7.121 1 88 384 MET B CA 1
ATOM 6793 C C . MET B 1 384 ? 10.07 -2.236 7.828 1 88 384 MET B C 1
ATOM 6795 O O . MET B 1 384 ? 10.703 -1.267 7.402 1 88 384 MET B O 1
ATOM 6799 N N . GLY B 1 385 ? 9.406 -2.215 8.938 1 85.25 385 GLY B N 1
ATOM 6800 C CA . GLY B 1 385 ? 9.141 -0.928 9.555 1 85.25 385 GLY B CA 1
ATOM 6801 C C . GLY B 1 385 ? 10.117 -0.589 10.672 1 85.25 385 GLY B C 1
ATOM 6802 O O . GLY B 1 385 ? 10.18 0.556 11.117 1 85.25 385 GLY B O 1
ATOM 6803 N N . VAL B 1 386 ? 10.992 -1.436 11.039 1 88.12 386 VAL B N 1
ATOM 6804 C CA . VAL B 1 386 ? 11.797 -1.27 12.242 1 88.12 386 VAL B CA 1
ATOM 6805 C C . VAL B 1 386 ? 12.805 -0.141 12.039 1 88.12 386 VAL B C 1
ATOM 6807 O O . VAL B 1 386 ? 12.852 0.807 12.828 1 88.12 386 VAL B O 1
ATOM 6810 N N . LEU B 1 387 ? 13.492 -0.143 10.969 1 81.38 387 LEU B N 1
ATOM 6811 C CA . LEU B 1 387 ? 14.57 0.819 10.766 1 81.38 387 LEU B CA 1
ATOM 6812 C C . LEU B 1 387 ? 14.016 2.195 10.414 1 81.38 387 LEU B C 1
ATOM 6814 O O . LEU B 1 387 ? 14.438 3.203 10.984 1 81.38 387 LEU B O 1
ATOM 6818 N N . PRO B 1 388 ? 13.031 2.186 9.57 1 79.5 388 PRO B N 1
ATOM 6819 C CA . PRO B 1 388 ? 12.461 3.502 9.266 1 79.5 388 PRO B CA 1
ATOM 6820 C C . PRO B 1 388 ? 11.836 4.168 10.492 1 79.5 388 PRO B C 1
ATOM 6822 O O . PRO B 1 388 ? 11.859 5.398 10.602 1 79.5 388 PRO B O 1
ATOM 6825 N N . ILE B 1 389 ? 11.344 3.463 11.375 1 83 389 ILE B N 1
ATOM 6826 C CA . ILE B 1 389 ? 10.703 4 12.562 1 83 389 ILE B CA 1
ATOM 6827 C C . ILE B 1 389 ? 11.758 4.539 13.531 1 83 389 ILE B C 1
ATOM 6829 O O . ILE B 1 389 ? 11.539 5.551 14.195 1 83 389 ILE B O 1
ATOM 6833 N N . LEU B 1 390 ? 12.898 3.961 13.523 1 83.62 390 LEU B N 1
ATOM 6834 C CA . LEU B 1 390 ? 13.938 4.344 14.477 1 83.62 390 LEU B CA 1
ATOM 6835 C C . LEU B 1 390 ? 14.828 5.441 13.898 1 83.62 390 LEU B C 1
ATOM 6837 O O . LEU B 1 390 ? 15.578 6.086 14.633 1 83.62 390 LEU B O 1
ATOM 6841 N N . TRP B 1 391 ? 14.703 5.66 12.664 1 76.44 391 TRP B N 1
ATOM 6842 C CA . TRP B 1 391 ? 15.594 6.586 11.969 1 76.44 391 TRP B CA 1
ATOM 6843 C C . TRP B 1 391 ? 15.484 7.988 12.555 1 76.44 391 TRP B C 1
ATOM 6845 O O . TRP B 1 391 ? 16.5 8.641 12.812 1 76.44 391 TRP B O 1
ATOM 6855 N N . PRO B 1 392 ? 14.305 8.484 12.797 1 71.44 392 PRO B N 1
ATOM 6856 C CA . PRO B 1 392 ? 14.203 9.82 13.398 1 71.44 392 PRO B CA 1
ATOM 6857 C C . PRO B 1 392 ? 14.852 9.891 14.781 1 71.44 392 PRO B C 1
ATOM 6859 O O . PRO B 1 392 ? 15.453 10.914 15.133 1 71.44 392 PRO B O 1
ATOM 6862 N N . GLU B 1 393 ? 14.742 8.898 15.516 1 74.88 393 GLU B N 1
ATOM 6863 C CA . GLU B 1 393 ? 15.359 8.875 16.844 1 74.88 393 GLU B CA 1
ATOM 6864 C C . GLU B 1 393 ? 16.875 8.891 16.734 1 74.88 393 GLU B C 1
ATOM 6866 O O . GLU B 1 393 ? 17.562 9.469 17.594 1 74.88 393 GLU B O 1
ATOM 6871 N N . ARG B 1 394 ? 17.344 8.297 15.742 1 76.5 394 ARG B N 1
ATOM 6872 C CA . ARG B 1 394 ? 18.797 8.281 15.539 1 76.5 394 ARG B CA 1
ATOM 6873 C C . ARG B 1 394 ? 19.312 9.672 15.188 1 76.5 394 ARG B C 1
ATOM 6875 O O . ARG B 1 394 ? 20.375 10.086 15.664 1 76.5 394 ARG B O 1
ATOM 6882 N N . ILE B 1 395 ? 18.594 10.312 14.453 1 68.44 395 ILE B N 1
ATOM 6883 C CA . ILE B 1 395 ? 18.984 11.656 14.047 1 68.44 395 ILE B CA 1
ATOM 6884 C C . ILE B 1 395 ? 18.891 12.602 15.25 1 68.44 395 ILE B C 1
ATOM 6886 O O . ILE B 1 395 ? 19.766 13.445 15.445 1 68.44 395 ILE B O 1
ATOM 6890 N N . ARG B 1 396 ? 17.906 12.43 15.938 1 68.31 396 ARG B N 1
ATOM 6891 C CA . ARG B 1 396 ? 17.734 13.258 17.125 1 68.31 396 ARG B CA 1
ATOM 6892 C C . ARG B 1 396 ? 18.875 13.031 18.125 1 68.31 396 ARG B C 1
ATOM 6894 O O . ARG B 1 396 ? 19.312 13.969 18.781 1 68.31 396 ARG B O 1
ATOM 6901 N N . ALA B 1 397 ? 19.266 11.906 18.172 1 71 397 ALA B N 1
ATOM 6902 C CA . ALA B 1 397 ? 20.328 11.562 19.109 1 71 397 ALA B CA 1
ATOM 6903 C C . ALA B 1 397 ? 21.656 12.141 18.672 1 71 397 ALA B C 1
ATOM 6905 O O . ALA B 1 397 ? 22.562 12.352 19.484 1 71 397 ALA B O 1
ATOM 6906 N N . ALA B 1 398 ? 21.766 12.344 17.328 1 65.25 398 ALA B N 1
ATOM 6907 C CA . ALA B 1 398 ? 23.016 12.906 16.797 1 65.25 398 ALA B CA 1
ATOM 6908 C C . ALA B 1 398 ? 23.062 14.414 17 1 65.25 398 ALA B C 1
ATOM 6910 O O . ALA B 1 398 ? 22.156 15.141 16.594 1 65.25 398 ALA B O 1
ATOM 6911 N N . ARG B 1 399 ? 23.422 14.859 18.172 1 57.28 399 ARG B N 1
ATOM 6912 C CA . ARG B 1 399 ? 23.547 16.281 18.469 1 57.28 399 ARG B CA 1
ATOM 6913 C C . ARG B 1 399 ? 24.438 16.984 17.438 1 57.28 399 ARG B C 1
ATOM 6915 O O . ARG B 1 399 ? 25.641 16.75 17.406 1 57.28 399 ARG B O 1
ATOM 6922 N N . GLY B 1 400 ? 23.812 17.672 16.422 1 54.88 400 GLY B N 1
ATOM 6923 C CA . GLY B 1 400 ? 24.562 18.438 15.445 1 54.88 400 GLY B CA 1
ATOM 6924 C C . GLY B 1 400 ? 24.344 17.969 14.023 1 54.88 400 GLY B C 1
ATOM 6925 O O . GLY B 1 400 ? 24.094 16.781 13.797 1 54.88 400 GLY B O 1
ATOM 6926 N N . THR B 1 401 ? 24.406 18.781 13.125 1 53.56 401 THR B N 1
ATOM 6927 C CA . THR B 1 401 ? 24.109 18.516 11.719 1 53.56 401 THR B CA 1
ATOM 6928 C C . THR B 1 401 ? 25.188 17.641 11.086 1 53.56 401 THR B C 1
ATOM 6930 O O . THR B 1 401 ? 24.875 16.703 10.344 1 53.56 401 THR B O 1
ATOM 6933 N N . THR B 1 402 ? 26.469 17.922 11.344 1 55.03 402 THR B N 1
ATOM 6934 C CA . THR B 1 402 ? 27.562 17.156 10.773 1 55.03 402 THR B CA 1
ATOM 6935 C C . THR B 1 402 ? 27.594 15.742 11.328 1 55.03 402 THR B C 1
ATOM 6937 O O . THR B 1 402 ? 27.797 14.781 10.586 1 55.03 402 THR B O 1
ATOM 6940 N N . THR B 1 403 ? 27.297 15.727 12.594 1 61.5 403 THR B N 1
ATOM 6941 C CA . THR B 1 403 ? 27.297 14.414 13.242 1 61.5 403 THR B CA 1
ATOM 6942 C C . THR B 1 403 ? 26.141 13.562 12.727 1 61.5 403 THR B C 1
ATOM 6944 O O . THR B 1 403 ? 26.281 12.359 12.531 1 61.5 403 THR B O 1
ATOM 6947 N N . ALA B 1 404 ? 25.078 14.203 12.398 1 63.19 404 ALA B N 1
ATOM 6948 C CA . ALA B 1 404 ? 23.922 13.492 11.867 1 63.19 404 ALA B CA 1
ATOM 6949 C C . ALA B 1 404 ? 24.234 12.891 10.492 1 63.19 404 ALA B C 1
ATOM 6951 O O . ALA B 1 404 ? 23.859 11.75 10.211 1 63.19 404 ALA B O 1
ATOM 6952 N N . GLY B 1 405 ? 24.922 13.648 9.688 1 61.22 405 GLY B N 1
ATOM 6953 C CA . GLY B 1 405 ? 25.297 13.156 8.375 1 61.22 405 GLY B CA 1
ATOM 6954 C C . GLY B 1 405 ? 26.234 11.961 8.43 1 61.22 405 GLY B C 1
ATOM 6955 O O . GLY B 1 405 ? 26.047 10.992 7.691 1 61.22 405 GLY B O 1
ATOM 6956 N N . LEU B 1 406 ? 27.172 12.07 9.266 1 62.16 406 LEU B N 1
ATOM 6957 C CA . LEU B 1 406 ? 28.125 10.977 9.422 1 62.16 406 LEU B CA 1
ATOM 6958 C C . LEU B 1 406 ? 27.438 9.727 9.945 1 62.16 406 LEU B C 1
ATOM 6960 O O . LEU B 1 406 ? 27.734 8.609 9.5 1 62.16 406 LEU B O 1
ATOM 6964 N N . MET B 1 407 ? 26.531 9.953 10.836 1 67.31 407 MET B N 1
ATOM 6965 C CA . MET B 1 407 ? 25.812 8.82 11.422 1 67.31 407 MET B CA 1
ATOM 6966 C C . MET B 1 407 ? 24.906 8.148 10.383 1 67.31 407 MET B C 1
ATOM 6968 O O . MET B 1 407 ? 24.797 6.922 10.367 1 67.31 407 MET B O 1
ATOM 6972 N N . ILE B 1 408 ? 24.328 8.93 9.516 1 65 408 ILE B N 1
ATOM 6973 C CA . ILE B 1 408 ? 23.484 8.383 8.445 1 65 408 ILE B CA 1
ATOM 6974 C C . ILE B 1 408 ? 24.344 7.551 7.496 1 65 408 ILE B C 1
ATOM 6976 O O . ILE B 1 408 ? 23.953 6.441 7.125 1 65 408 ILE B O 1
ATOM 6980 N N . GLY B 1 409 ? 25.531 8.125 7.18 1 65.94 409 GLY B N 1
ATOM 6981 C CA . GLY B 1 409 ? 26.438 7.398 6.305 1 65.94 409 GLY B CA 1
ATOM 6982 C C . GLY B 1 409 ? 26.906 6.078 6.891 1 65.94 409 GLY B C 1
ATOM 6983 O O . GLY B 1 409 ? 26.906 5.055 6.207 1 65.94 409 GLY B O 1
ATOM 6984 N N . PHE B 1 410 ? 27.234 6.16 8.125 1 68.81 410 PHE B N 1
ATOM 6985 C CA . PHE B 1 410 ? 27.719 4.961 8.797 1 68.81 410 PHE B CA 1
ATOM 6986 C C . PHE B 1 410 ? 26.609 3.92 8.914 1 68.81 410 PHE B C 1
ATOM 6988 O O . PHE B 1 410 ? 26.859 2.723 8.766 1 68.81 410 PHE B O 1
ATOM 6995 N N . THR B 1 411 ? 25.453 4.367 9.227 1 71 411 THR B N 1
ATOM 6996 C CA . THR B 1 411 ? 24.312 3.461 9.367 1 71 411 THR B CA 1
ATOM 6997 C C . THR B 1 411 ? 23.984 2.805 8.031 1 71 411 THR B C 1
ATOM 6999 O O . THR B 1 411 ? 23.688 1.606 7.977 1 71 411 THR B O 1
ATOM 7002 N N . ASN B 1 412 ? 24.078 3.52 7.008 1 70.56 412 ASN B N 1
ATOM 7003 C CA . ASN B 1 412 ? 23.812 2.98 5.68 1 70.56 412 ASN B CA 1
ATOM 7004 C C . ASN B 1 412 ? 24.859 1.961 5.262 1 70.56 412 ASN B C 1
ATOM 7006 O O . ASN B 1 412 ? 24.547 0.949 4.637 1 70.56 412 ASN B O 1
ATOM 7010 N N . ALA B 1 413 ? 26.078 2.322 5.656 1 69.88 413 ALA B N 1
ATOM 7011 C CA . ALA B 1 413 ? 27.156 1.383 5.355 1 69.88 413 ALA B CA 1
ATOM 7012 C C . ALA B 1 413 ? 26.969 0.07 6.109 1 69.88 413 ALA B C 1
ATOM 7014 O O . ALA B 1 413 ? 27.188 -1.009 5.555 1 69.88 413 ALA B O 1
ATOM 7015 N N . ALA B 1 414 ? 26.578 0.194 7.309 1 74.81 414 ALA B N 1
ATOM 7016 C CA . ALA B 1 414 ? 26.344 -0.992 8.125 1 74.81 414 ALA B CA 1
ATOM 7017 C C . ALA B 1 414 ? 25.172 -1.812 7.582 1 74.81 414 ALA B C 1
ATOM 7019 O O . ALA B 1 414 ? 25.203 -3.043 7.633 1 74.81 414 ALA B O 1
ATOM 7020 N N . ALA B 1 415 ? 24.234 -1.111 7.023 1 75.06 415 ALA B N 1
ATOM 7021 C CA . ALA B 1 415 ? 23.062 -1.797 6.492 1 75.06 415 ALA B CA 1
ATOM 7022 C C . ALA B 1 415 ? 23.422 -2.627 5.262 1 75.06 415 ALA B C 1
ATOM 7024 O O . ALA B 1 415 ? 22.734 -3.592 4.934 1 75.06 415 ALA B O 1
ATOM 7025 N N . GLN B 1 416 ? 24.547 -2.305 4.598 1 80.94 416 GLN B N 1
ATOM 7026 C CA . GLN B 1 416 ? 24.969 -3.062 3.424 1 80.94 416 GLN B CA 1
ATOM 7027 C C . GLN B 1 416 ? 25.406 -4.469 3.809 1 80.94 416 GLN B C 1
ATOM 7029 O O . GLN B 1 416 ? 25.438 -5.371 2.969 1 80.94 416 GLN B O 1
ATOM 7034 N N . LEU B 1 417 ? 25.734 -4.621 5.047 1 83.19 417 LEU B N 1
ATOM 7035 C CA . LEU B 1 417 ? 26.125 -5.945 5.52 1 83.19 417 LEU B CA 1
ATOM 7036 C C . LEU B 1 417 ? 24.984 -6.941 5.359 1 83.19 417 LEU B C 1
ATOM 7038 O O . LEU B 1 417 ? 25.219 -8.148 5.238 1 83.19 417 LEU B O 1
ATOM 7042 N N . THR B 1 418 ? 23.828 -6.402 5.391 1 85.25 418 THR B N 1
ATOM 7043 C CA . THR B 1 418 ? 22.672 -7.262 5.168 1 85.25 418 THR B CA 1
ATOM 7044 C C . THR B 1 418 ? 22.766 -7.969 3.818 1 85.25 418 THR B C 1
ATOM 7046 O O . THR B 1 418 ? 22.422 -9.148 3.699 1 85.25 418 THR B O 1
ATOM 7049 N N . GLY B 1 419 ? 23.281 -7.227 2.861 1 89 419 GLY B N 1
ATOM 7050 C CA . GLY B 1 419 ? 23.406 -7.789 1.528 1 89 419 GLY B CA 1
ATOM 7051 C C . GLY B 1 419 ? 24.547 -8.781 1.413 1 89 419 GLY B C 1
ATOM 7052 O O . GLY B 1 419 ? 24.531 -9.656 0.545 1 89 419 GLY B O 1
ATOM 7053 N N . ILE B 1 420 ? 25.484 -8.695 2.312 1 90.56 420 ILE B N 1
ATOM 7054 C CA . ILE B 1 420 ? 26.656 -9.578 2.271 1 90.56 420 ILE B CA 1
ATOM 7055 C C . ILE B 1 420 ? 26.359 -10.852 3.053 1 90.56 420 ILE B C 1
ATOM 7057 O O . ILE B 1 420 ? 26.562 -11.961 2.547 1 90.56 420 ILE B O 1
ATOM 7061 N N . VAL B 1 421 ? 25.734 -10.719 4.172 1 91.5 421 VAL B N 1
ATOM 7062 C CA . VAL B 1 421 ? 25.547 -11.844 5.078 1 91.5 421 VAL B CA 1
ATOM 7063 C C . VAL B 1 421 ? 24.188 -12.492 4.828 1 91.5 421 VAL B C 1
ATOM 7065 O O . VAL B 1 421 ? 24.031 -13.703 4.988 1 91.5 421 VAL B O 1
ATOM 7068 N N . GLY B 1 422 ? 23.281 -11.789 4.379 1 90.88 422 GLY B N 1
ATOM 7069 C CA . GLY B 1 422 ? 21.922 -12.281 4.156 1 90.88 422 GLY B CA 1
ATOM 7070 C C . GLY B 1 422 ? 21.875 -13.484 3.232 1 90.88 422 GLY B C 1
ATOM 7071 O O . GLY B 1 422 ? 21.422 -14.562 3.625 1 90.88 422 GLY B O 1
ATOM 7072 N N . PRO B 1 423 ? 22.438 -13.297 2.078 1 91.88 423 PRO B N 1
ATOM 7073 C CA . PRO B 1 423 ? 22.406 -14.406 1.127 1 91.88 423 PRO B CA 1
ATOM 7074 C C . PRO B 1 423 ? 23.203 -15.617 1.614 1 91.88 423 PRO B C 1
ATOM 7076 O O . PRO B 1 423 ? 22.906 -16.75 1.239 1 91.88 423 PRO B O 1
ATOM 7079 N N . MET B 1 424 ? 24.172 -15.352 2.502 1 93.12 424 MET B N 1
ATOM 7080 C CA . MET B 1 424 ? 24.969 -16.453 3.033 1 93.12 424 MET B CA 1
ATOM 7081 C C . MET B 1 424 ? 24.172 -17.266 4.051 1 93.12 424 MET B C 1
ATOM 7083 O O . MET B 1 424 ? 24.344 -18.484 4.156 1 93.12 424 MET B O 1
ATOM 7087 N N . VAL B 1 425 ? 23.312 -16.641 4.691 1 93.5 425 VAL B N 1
ATOM 7088 C CA . VAL B 1 425 ? 22.5 -17.281 5.719 1 93.5 425 VAL B CA 1
ATOM 7089 C C . VAL B 1 425 ? 21.297 -17.969 5.066 1 93.5 425 VAL B C 1
ATOM 7091 O O . VAL B 1 425 ? 20.844 -19.016 5.543 1 93.5 425 VAL B O 1
ATOM 7094 N N . TYR B 1 426 ? 20.828 -17.453 3.996 1 93.88 426 TYR B N 1
ATOM 7095 C CA . TYR B 1 426 ? 19.641 -18 3.338 1 93.88 426 TYR B CA 1
ATOM 7096 C C . TYR B 1 426 ? 20 -18.641 2.002 1 93.88 426 TYR B C 1
ATOM 7098 O O . TYR B 1 426 ? 19.344 -18.391 0.988 1 93.88 426 TYR B O 1
ATOM 7106 N N . GLN B 1 427 ? 20.953 -19.5 2.066 1 92.38 427 GLN B N 1
ATOM 7107 C CA . GLN B 1 427 ? 21.344 -20.25 0.873 1 92.38 427 GLN B CA 1
ATOM 7108 C C . GLN B 1 427 ? 20.297 -21.297 0.519 1 92.38 427 GLN B C 1
ATOM 7110 O O . GLN B 1 427 ? 19.625 -21.828 1.4 1 92.38 427 GLN B O 1
ATOM 7115 N N . ASP B 1 428 ? 20.297 -21.625 -0.691 1 89.75 428 ASP B N 1
ATOM 7116 C CA . ASP B 1 428 ? 19.328 -22.594 -1.2 1 89.75 428 ASP B CA 1
ATOM 7117 C C . ASP B 1 428 ? 19.516 -23.953 -0.534 1 89.75 428 ASP B C 1
ATOM 7119 O O . ASP B 1 428 ? 18.562 -24.719 -0.387 1 89.75 428 ASP B O 1
ATOM 7123 N N . ARG B 1 429 ? 20.734 -24.219 -0.097 1 90.06 429 ARG B N 1
ATOM 7124 C CA . ARG B 1 429 ? 21.016 -25.531 0.477 1 90.06 429 ARG B CA 1
ATOM 7125 C C . ARG B 1 429 ? 20.297 -25.719 1.804 1 90.06 429 ARG B C 1
ATOM 7127 O O . ARG B 1 429 ? 20.062 -26.844 2.234 1 90.06 429 ARG B O 1
ATOM 7134 N N . PHE B 1 430 ? 19.875 -24.672 2.367 1 91.38 430 PHE B N 1
ATOM 7135 C CA . PHE B 1 430 ? 19.188 -24.75 3.648 1 91.38 430 PHE B CA 1
ATOM 7136 C C . PHE B 1 430 ? 17.672 -24.859 3.447 1 91.38 430 PHE B C 1
ATOM 7138 O O . PHE B 1 430 ? 16.922 -25.016 4.41 1 91.38 430 PHE B O 1
ATOM 7145 N N . GLY B 1 431 ? 17.266 -24.766 2.191 1 89 431 GLY B N 1
ATOM 7146 C CA . GLY B 1 431 ? 15.844 -24.891 1.864 1 89 431 GLY B CA 1
ATOM 7147 C C . GLY B 1 431 ? 15.398 -26.328 1.693 1 89 431 GLY B C 1
ATOM 7148 O O . GLY B 1 431 ? 16.234 -27.234 1.656 1 89 431 GLY B O 1
ATOM 7149 N N . PRO B 1 432 ? 14.133 -26.562 1.816 1 90.5 432 PRO B N 1
ATOM 7150 C CA . PRO B 1 432 ? 12.984 -25.656 1.841 1 90.5 432 PRO B CA 1
ATOM 7151 C C . PRO B 1 432 ? 12.562 -25.281 3.258 1 90.5 432 PRO B C 1
ATOM 7153 O O . PRO B 1 432 ? 11.711 -24.406 3.441 1 90.5 432 PRO B O 1
ATOM 7156 N N . ARG B 1 433 ? 13.156 -25.906 4.258 1 90.75 433 ARG B N 1
ATOM 7157 C CA . ARG B 1 433 ? 12.711 -25.656 5.625 1 90.75 433 ARG B CA 1
ATOM 7158 C C . ARG B 1 433 ? 13.414 -24.438 6.211 1 90.75 433 ARG B C 1
ATOM 7160 O O . ARG B 1 433 ? 12.828 -23.703 7.02 1 90.75 433 ARG B O 1
ATOM 7167 N N . TYR B 1 434 ? 14.625 -24.188 5.832 1 95.12 434 TYR B N 1
ATOM 7168 C CA . TYR B 1 434 ? 15.422 -23.031 6.242 1 95.12 434 TYR B CA 1
ATOM 7169 C C . TYR B 1 434 ? 15.523 -22.953 7.758 1 95.12 434 TYR B C 1
ATOM 7171 O O . TYR B 1 434 ? 15.445 -21.859 8.336 1 95.12 434 TYR B O 1
ATOM 7179 N N . THR B 1 435 ? 15.656 -24.062 8.414 1 94.69 435 THR B N 1
ATOM 7180 C CA . THR B 1 435 ? 15.75 -24.109 9.867 1 94.69 435 THR B CA 1
ATOM 7181 C C . THR B 1 435 ? 16.984 -23.359 10.352 1 94.69 435 THR B C 1
ATOM 7183 O O . THR B 1 435 ? 16.922 -22.594 11.32 1 94.69 435 THR B O 1
ATOM 7186 N N . VAL B 1 436 ? 18.078 -23.562 9.656 1 94.56 436 VAL B N 1
ATOM 7187 C CA . VAL B 1 436 ? 19.328 -22.891 10.016 1 94.56 436 VAL B CA 1
ATOM 7188 C C . VAL B 1 436 ? 19.156 -21.375 9.812 1 94.56 436 VAL B C 1
ATOM 7190 O O . VAL B 1 436 ? 19.547 -20.594 10.68 1 94.56 436 VAL B O 1
ATOM 7193 N N . SER B 1 437 ? 18.609 -20.984 8.711 1 96 437 SER B N 1
ATOM 7194 C CA . SER B 1 437 ? 18.422 -19.578 8.383 1 96 437 SER B CA 1
ATOM 7195 C C . SER B 1 437 ? 17.531 -18.891 9.406 1 96 437 SER B C 1
ATOM 7197 O O . SER B 1 437 ? 17.875 -17.812 9.898 1 96 437 SER B O 1
ATOM 7199 N N . TYR B 1 438 ? 16.391 -19.547 9.781 1 96.81 438 TYR B N 1
ATOM 7200 C CA . TYR B 1 438 ? 15.469 -18.938 10.734 1 96.81 438 TYR B CA 1
ATOM 7201 C C . TYR B 1 438 ? 16.094 -18.891 12.125 1 96.81 438 TYR B C 1
ATOM 7203 O O . TYR B 1 438 ? 15.852 -17.938 12.883 1 96.81 438 TYR B O 1
ATOM 7211 N N . SER B 1 439 ? 16.891 -19.875 12.469 1 96.88 439 SER B N 1
ATOM 7212 C CA . SER B 1 439 ? 17.562 -19.875 13.766 1 96.88 439 SER B CA 1
ATOM 7213 C C . SER B 1 439 ? 18.547 -18.719 13.883 1 96.88 439 SER B C 1
ATOM 7215 O O . SER B 1 439 ? 18.641 -18.078 14.938 1 96.88 439 SER B O 1
ATOM 7217 N N . VAL B 1 440 ? 19.297 -18.516 12.867 1 96.25 440 VAL B N 1
ATOM 7218 C CA . VAL B 1 440 ? 20.234 -17.391 12.852 1 96.25 440 VAL B CA 1
ATOM 7219 C C . VAL B 1 440 ? 19.469 -16.078 12.938 1 96.25 440 VAL B C 1
ATOM 7221 O O . VAL B 1 440 ? 19.875 -15.156 13.656 1 96.25 440 VAL B O 1
ATOM 7224 N N . SER B 1 441 ? 18.375 -16.016 12.195 1 96.38 441 SER B N 1
ATOM 7225 C CA . SER B 1 441 ? 17.562 -14.812 12.242 1 96.38 441 SER B CA 1
ATOM 7226 C C . SER B 1 441 ? 17.016 -14.57 13.648 1 96.38 441 SER B C 1
ATOM 7228 O O . SER B 1 441 ? 17 -13.438 14.125 1 96.38 441 SER B O 1
ATOM 7230 N N . ILE B 1 442 ? 16.578 -15.633 14.336 1 97.38 442 ILE B N 1
ATOM 7231 C CA . ILE B 1 442 ? 16.062 -15.516 15.688 1 97.38 442 ILE B CA 1
ATOM 7232 C C . ILE B 1 442 ? 17.141 -14.969 16.609 1 97.38 442 ILE B C 1
ATOM 7234 O O . ILE B 1 442 ? 16.891 -14.055 17.391 1 97.38 442 ILE B O 1
ATOM 7238 N N . ALA B 1 443 ? 18.328 -15.477 16.438 1 97.44 443 ALA B N 1
ATOM 7239 C CA . ALA B 1 443 ? 19.438 -15.039 17.281 1 97.44 443 ALA B CA 1
ATOM 7240 C C . ALA B 1 443 ? 19.781 -13.57 17.031 1 97.44 443 ALA B C 1
ATOM 7242 O O . ALA B 1 443 ? 20 -12.812 17.969 1 97.44 443 ALA B O 1
ATOM 7243 N N . LEU B 1 444 ? 19.812 -13.211 15.844 1 96.38 444 LEU B N 1
ATOM 7244 C CA . LEU B 1 444 ? 20.156 -11.844 15.484 1 96.38 444 LEU B CA 1
ATOM 7245 C C . LEU B 1 444 ? 19.047 -10.875 15.914 1 96.38 444 LEU B C 1
ATOM 7247 O O . LEU B 1 444 ? 19.344 -9.781 16.391 1 96.38 444 LEU B O 1
ATOM 7251 N N . ILE B 1 445 ? 17.781 -11.258 15.727 1 97.19 445 ILE B N 1
ATOM 7252 C CA . ILE B 1 445 ? 16.688 -10.391 16.141 1 97.19 445 ILE B CA 1
ATOM 7253 C C . ILE B 1 445 ? 16.672 -10.273 17.656 1 97.19 445 ILE B C 1
ATOM 7255 O O . ILE B 1 445 ? 16.359 -9.203 18.203 1 97.19 445 ILE B O 1
ATOM 7259 N N . ALA B 1 446 ? 16.984 -11.391 18.359 1 97.38 446 ALA B N 1
ATOM 7260 C CA . ALA B 1 446 ? 17.141 -11.297 19.812 1 97.38 446 ALA B CA 1
ATOM 7261 C C . ALA B 1 446 ? 18.203 -10.273 20.172 1 97.38 446 ALA B C 1
ATOM 7263 O O . ALA B 1 446 ? 18.047 -9.508 21.125 1 97.38 446 ALA B O 1
ATOM 7264 N N . GLY B 1 447 ? 19.312 -10.305 19.438 1 96.44 447 GLY B N 1
ATOM 7265 C CA . GLY B 1 447 ? 20.328 -9.273 19.609 1 96.44 447 GLY B CA 1
ATOM 7266 C C . GLY B 1 447 ? 19.797 -7.875 19.344 1 96.44 447 GLY B C 1
ATOM 7267 O O . GLY B 1 447 ? 20.156 -6.93 20.047 1 96.44 447 GLY B O 1
ATOM 7268 N N . ALA B 1 448 ? 18.984 -7.777 18.312 1 95.62 448 ALA B N 1
ATOM 7269 C CA . ALA B 1 448 ? 18.391 -6.48 18 1 95.62 448 ALA B CA 1
ATOM 7270 C C . ALA B 1 448 ? 17.5 -5.992 19.125 1 95.62 448 ALA B C 1
ATOM 7272 O O . ALA B 1 448 ? 17.453 -4.797 19.422 1 95.62 448 ALA B O 1
ATOM 7273 N N . ILE B 1 449 ? 16.75 -6.898 19.734 1 96.62 449 ILE B N 1
ATOM 7274 C CA . ILE B 1 449 ? 15.891 -6.547 20.859 1 96.62 449 ILE B CA 1
ATOM 7275 C C . ILE B 1 449 ? 16.734 -5.996 22.016 1 96.62 449 ILE B C 1
ATOM 7277 O O . ILE B 1 449 ? 16.406 -4.961 22.594 1 96.62 449 ILE B O 1
ATOM 7281 N N . VAL B 1 450 ? 17.828 -6.652 22.266 1 96 450 VAL B N 1
ATOM 7282 C CA . VAL B 1 450 ? 18.75 -6.176 23.281 1 96 450 VAL B CA 1
ATOM 7283 C C . VAL B 1 450 ? 19.297 -4.801 22.906 1 96 450 VAL B C 1
ATOM 7285 O O . VAL B 1 450 ? 19.391 -3.908 23.734 1 96 450 VAL B O 1
ATOM 7288 N N . GLY B 1 451 ? 19.625 -4.676 21.672 1 94.31 451 GLY B N 1
ATOM 7289 C CA . GLY B 1 451 ? 20.094 -3.387 21.188 1 94.31 451 GLY B CA 1
ATOM 7290 C C . GLY B 1 451 ? 19.078 -2.277 21.359 1 94.31 451 GLY B C 1
ATOM 7291 O O . GLY B 1 451 ? 19.422 -1.163 21.75 1 94.31 451 GLY B O 1
ATOM 7292 N N . VAL B 1 452 ? 17.828 -2.588 21.078 1 94.31 452 VAL B N 1
ATOM 7293 C CA . VAL B 1 452 ? 16.75 -1.605 21.219 1 94.31 452 VAL B CA 1
ATOM 7294 C C . VAL B 1 452 ? 16.609 -1.212 22.688 1 94.31 452 VAL B C 1
ATOM 7296 O O . VAL B 1 452 ? 16.516 -0.027 23.016 1 94.31 452 VAL B O 1
ATOM 7299 N N . LEU B 1 453 ? 16.641 -2.156 23.578 1 95 453 LEU B N 1
ATOM 7300 C CA . LEU B 1 453 ? 16.469 -1.902 25 1 95 453 LEU B CA 1
ATOM 7301 C C . LEU B 1 453 ? 17.641 -1.094 25.562 1 95 453 LEU B C 1
ATOM 7303 O O . LEU B 1 453 ? 17.453 -0.154 26.328 1 95 453 LEU B O 1
ATOM 7307 N N . VAL B 1 454 ? 18.812 -1.426 25.109 1 93.75 454 VAL B N 1
ATOM 7308 C CA . VAL B 1 454 ? 20.016 -0.729 25.578 1 93.75 454 VAL B CA 1
ATOM 7309 C C . VAL B 1 454 ? 20.016 0.705 25.047 1 93.75 454 VAL B C 1
ATOM 7311 O O . VAL B 1 454 ? 20.297 1.645 25.797 1 93.75 454 VAL B O 1
ATOM 7314 N N . THR B 1 455 ? 19.75 0.857 23.797 1 91.5 455 THR B N 1
ATOM 7315 C CA . THR B 1 455 ? 19.719 2.193 23.203 1 91.5 455 THR B CA 1
ATOM 7316 C C . THR B 1 455 ? 18.625 3.047 23.859 1 91.5 455 THR B C 1
ATOM 7318 O O . THR B 1 455 ? 18.844 4.227 24.125 1 91.5 455 THR B O 1
ATOM 7321 N N . TRP B 1 456 ? 17.516 2.426 24.016 1 90.31 456 TRP B N 1
ATOM 7322 C CA . TRP B 1 456 ? 16.406 3.115 24.672 1 90.31 456 TRP B CA 1
ATOM 7323 C C . TRP B 1 456 ? 16.797 3.566 26.062 1 90.31 456 TRP B C 1
ATOM 7325 O O . TRP B 1 456 ? 16.516 4.695 26.469 1 90.31 456 TRP B O 1
ATOM 7335 N N . TRP B 1 457 ? 17.438 2.762 26.781 1 91.12 457 TRP B N 1
ATOM 7336 C CA . TRP B 1 457 ? 17.875 3.068 28.141 1 91.12 457 TRP B CA 1
ATOM 7337 C C . TRP B 1 457 ? 18.922 4.191 28.125 1 91.12 457 TRP B C 1
ATOM 7339 O O . TRP B 1 457 ? 18.875 5.09 28.969 1 91.12 457 TRP B O 1
ATOM 7349 N N . LEU B 1 458 ? 19.828 4.203 27.234 1 87.88 458 LEU B N 1
ATOM 7350 C CA . LEU B 1 458 ? 20.875 5.219 27.141 1 87.88 458 LEU B CA 1
ATOM 7351 C C . LEU B 1 458 ? 20.266 6.586 26.812 1 87.88 458 LEU B C 1
ATOM 7353 O O . LEU B 1 458 ? 20.703 7.605 27.344 1 87.88 458 LEU B O 1
ATOM 7357 N N . ILE B 1 459 ? 19.344 6.555 25.953 1 85.19 459 ILE B N 1
ATOM 7358 C CA . ILE B 1 459 ? 18.703 7.812 25.578 1 85.19 459 ILE B CA 1
ATOM 7359 C C . ILE B 1 459 ? 17.875 8.336 26.734 1 85.19 459 ILE B C 1
ATOM 7361 O O . ILE B 1 459 ? 17.859 9.539 27.016 1 85.19 459 ILE B O 1
ATOM 7365 N N . TRP B 1 460 ? 17.203 7.43 27.375 1 83.81 460 TRP B N 1
ATOM 7366 C CA . TRP B 1 460 ? 16.406 7.805 28.547 1 83.81 460 TRP B CA 1
ATOM 7367 C C . TRP B 1 460 ? 17.281 8.391 29.641 1 83.81 460 TRP B C 1
ATOM 7369 O O . TRP B 1 460 ? 16.922 9.406 30.25 1 83.81 460 TRP B O 1
ATOM 7379 N N . LYS B 1 461 ? 18.359 7.875 29.906 1 85 461 LYS B N 1
ATOM 7380 C CA . LYS B 1 461 ? 19.281 8.352 30.922 1 85 461 LYS B CA 1
ATOM 7381 C C . LYS B 1 461 ? 19.812 9.742 30.578 1 85 461 LYS B C 1
ATOM 7383 O O . LYS B 1 461 ? 19.953 10.594 31.453 1 85 461 LYS B O 1
ATOM 7388 N N . ARG B 1 462 ? 20.016 9.898 29.359 1 81.75 462 ARG B N 1
ATOM 7389 C CA . ARG B 1 462 ? 20.5 11.203 28.922 1 81.75 462 ARG B CA 1
ATOM 7390 C C . ARG B 1 462 ? 19.422 12.273 29.062 1 81.75 462 ARG B C 1
ATOM 7392 O O . ARG B 1 462 ? 19.703 13.391 29.484 1 81.75 462 ARG B O 1
ATOM 7399 N N . ASP B 1 463 ? 18.344 11.883 28.641 1 77.56 463 ASP B N 1
ATOM 7400 C CA . ASP B 1 463 ? 17.234 12.836 28.734 1 77.56 463 ASP B CA 1
ATOM 7401 C C . ASP B 1 463 ? 16.953 13.195 30.203 1 77.56 463 ASP B C 1
ATOM 7403 O O . ASP B 1 463 ? 16.641 14.352 30.5 1 77.56 463 ASP B O 1
ATOM 7407 N N . GLN B 1 464 ? 17.109 12.344 31.109 1 78.94 464 GLN B N 1
ATOM 7408 C CA . GLN B 1 464 ? 16.906 12.594 32.531 1 78.94 464 GLN B CA 1
ATOM 7409 C C . GLN B 1 464 ? 18.031 13.484 33.094 1 78.94 464 GLN B C 1
ATOM 7411 O O . GLN B 1 464 ? 17.766 14.352 33.938 1 78.94 464 GLN B O 1
ATOM 7416 N N . ARG B 1 465 ? 19.172 13.25 32.594 1 74.06 465 ARG B N 1
ATOM 7417 C CA . ARG B 1 465 ? 20.297 14.055 33.062 1 74.06 465 ARG B CA 1
ATOM 7418 C C . ARG B 1 465 ? 20.172 15.492 32.562 1 74.06 465 ARG B C 1
ATOM 7420 O O . ARG B 1 465 ? 20.469 16.438 33.312 1 74.06 465 ARG B O 1
ATOM 7427 N N . GLU B 1 466 ? 19.75 15.641 31.359 1 73.38 466 GLU B N 1
ATOM 7428 C CA . GLU B 1 466 ? 19.578 16.984 30.812 1 73.38 466 GLU B CA 1
ATOM 7429 C C . GLU B 1 466 ? 18.391 17.688 31.469 1 73.38 466 GLU B C 1
ATOM 7431 O O . GLU B 1 466 ? 18.391 18.922 31.578 1 73.38 466 GLU B O 1
ATOM 7436 N N . ALA B 1 467 ? 17.406 17.078 31.828 1 64.81 467 ALA B N 1
ATOM 7437 C CA . ALA B 1 467 ? 16.266 17.656 32.531 1 64.81 467 ALA B CA 1
ATOM 7438 C C . ALA B 1 467 ? 16.641 18.109 33.938 1 64.81 467 ALA B C 1
ATOM 7440 O O . ALA B 1 467 ? 16.078 19.078 34.438 1 64.81 467 ALA B O 1
ATOM 7441 N N . LYS B 1 468 ? 17.531 17.547 34.625 1 68.31 468 LYS B N 1
ATOM 7442 C CA . LYS B 1 468 ? 17.969 17.875 35.969 1 68.31 468 LYS B CA 1
ATOM 7443 C C . LYS B 1 468 ? 18.984 19.031 35.969 1 68.31 468 LYS B C 1
ATOM 7445 O O . LYS B 1 468 ? 19.078 19.797 36.938 1 68.31 468 LYS B O 1
ATOM 7450 N N . GLU B 1 469 ? 19.812 19.078 34.938 1 60.72 469 GLU B N 1
ATOM 7451 C CA . GLU B 1 469 ? 20.797 20.141 34.906 1 60.72 469 GLU B CA 1
ATOM 7452 C C . GLU B 1 469 ? 20.516 21.109 33.75 1 60.72 469 GLU B C 1
ATOM 7454 O O . GLU B 1 469 ? 21.188 21.047 32.719 1 60.72 469 GLU B O 1
ATOM 7459 N N . PRO B 1 470 ? 19.438 21.828 33.844 1 53.62 470 PRO B N 1
ATOM 7460 C CA . PRO B 1 470 ? 19.078 22.734 32.75 1 53.62 470 PRO B CA 1
ATOM 7461 C C . PRO B 1 470 ? 20.234 23.656 32.344 1 53.62 470 PRO B C 1
ATOM 7463 O O . PRO B 1 470 ? 20.344 24.047 31.172 1 53.62 470 PRO B O 1
ATOM 7466 N N . ASP B 1 471 ? 21.078 24.234 33.219 1 50.91 471 ASP B N 1
ATOM 7467 C CA . ASP B 1 471 ? 22.141 25.203 33.031 1 50.91 471 ASP B CA 1
ATOM 7468 C C . ASP B 1 471 ? 23.234 24.6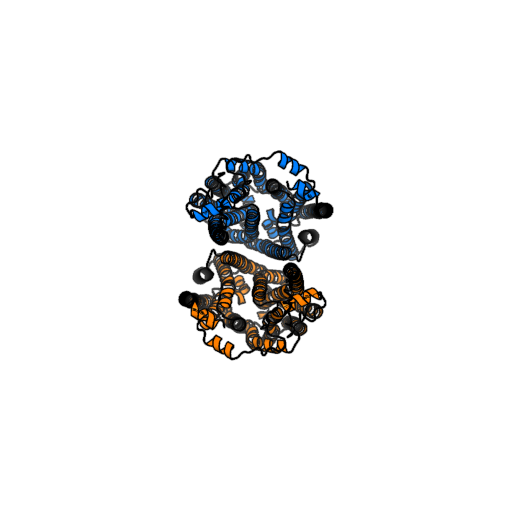41 32.125 1 50.91 471 ASP B C 1
ATOM 7470 O O . ASP B 1 471 ? 23.906 25.375 31.406 1 50.91 471 ASP B O 1
ATOM 7474 N N . ALA B 1 472 ? 23.672 23.547 32.25 1 46.84 472 ALA B N 1
ATOM 7475 C CA . ALA B 1 472 ? 24.797 22.953 31.531 1 46.84 472 ALA B CA 1
ATOM 7476 C C . ALA B 1 472 ? 24.375 22.594 30.094 1 46.84 472 ALA B C 1
ATOM 7478 O O . ALA B 1 472 ? 25.234 22.406 29.234 1 46.84 472 ALA B O 1
ATOM 7479 N N . ALA B 1 473 ? 23.281 22.25 29.75 1 46.44 473 ALA B N 1
ATOM 7480 C CA . ALA B 1 473 ? 22.781 21.938 28.422 1 46.44 473 ALA B CA 1
ATOM 7481 C C . ALA B 1 473 ? 22.891 23.141 27.484 1 46.44 473 ALA B C 1
ATOM 7483 O O . ALA B 1 473 ? 23 22.984 26.266 1 46.44 473 ALA B O 1
ATOM 7484 N N . GLU B 1 474 ? 22.75 24.406 27.969 1 42 474 GLU B N 1
ATOM 7485 C CA . GLU B 1 474 ? 23.016 25.641 27.234 1 42 474 GLU B CA 1
ATOM 7486 C C . GLU B 1 474 ? 24.469 25.719 26.781 1 42 474 GLU B C 1
ATOM 7488 O O . GLU B 1 474 ? 24.766 26.25 25.719 1 42 474 GLU B O 1
ATOM 7493 N N . HIS B 1 475 ? 25.438 25.328 27.609 1 41.97 475 HIS B N 1
ATOM 7494 C CA . HIS B 1 475 ? 26.844 25.5 27.281 1 41.97 475 HIS B CA 1
ATOM 7495 C C . HIS B 1 475 ? 27.297 24.469 26.25 1 41.97 475 HIS B C 1
ATOM 7497 O O . HIS B 1 475 ? 28.266 24.703 25.516 1 41.97 475 HIS B O 1
ATOM 7503 N N . SER B 1 476 ? 26.688 23.281 26.156 1 39.59 476 SER B N 1
ATOM 7504 C CA . SER B 1 476 ? 27.172 22.297 25.203 1 39.59 476 SER B CA 1
ATOM 7505 C C . SER B 1 476 ? 26.547 22.484 23.828 1 39.59 476 SER B C 1
ATOM 7507 O O . SER B 1 476 ? 26.969 21.859 22.859 1 39.59 476 SER B O 1
ATOM 7509 N N . ALA B 1 477 ? 25.484 23.109 23.734 1 39.28 477 ALA B N 1
ATOM 7510 C CA . ALA B 1 477 ? 24.922 23.531 22.453 1 39.28 477 ALA B CA 1
ATOM 7511 C C . ALA B 1 477 ? 25.672 24.734 21.891 1 39.28 477 ALA B C 1
ATOM 7513 O O . ALA B 1 477 ? 25.438 25.141 20.75 1 39.28 477 ALA B O 1
ATOM 7514 N N . GLU B 1 478 ? 26.531 25.656 22.688 1 31.66 478 GLU B N 1
ATOM 7515 C CA . GLU B 1 478 ? 27.438 26.688 22.188 1 31.66 478 GLU B CA 1
ATOM 7516 C C . GLU B 1 478 ? 28.766 26.078 21.734 1 31.66 478 GLU B C 1
ATOM 7518 O O . GLU B 1 478 ? 29.344 25.25 22.438 1 31.66 478 GLU B O 1
#

pLDDT: mean 82.65, std 16.77, range [24.95, 97.81]

Solvent-accessible surface area (backbone atoms only — not comparable to full-atom values): 47938 Å² total; per-residue (Å²): 139,82,84,78,80,77,81,78,76,77,76,77,73,80,61,70,63,60,60,57,51,50,53,52,51,49,52,51,42,49,51,31,30,53,50,39,47,52,55,44,36,59,54,42,52,52,45,50,24,52,51,42,21,50,51,45,26,53,68,44,43,68,36,50,28,68,40,27,45,44,91,76,70,46,14,52,45,55,65,30,66,54,53,47,44,66,55,51,23,46,46,60,15,42,22,33,53,38,20,49,64,38,28,68,54,34,52,60,49,49,75,75,40,55,58,25,59,50,52,16,49,32,31,32,47,28,12,50,36,34,34,50,47,38,70,42,65,33,60,67,46,41,41,49,33,30,32,51,30,16,50,34,50,24,36,52,65,55,45,51,56,56,53,42,58,70,67,35,36,70,76,56,36,54,54,51,48,50,52,39,54,56,50,36,54,53,18,53,34,52,34,18,50,49,50,30,61,40,38,73,43,44,53,57,95,77,35,44,21,41,32,48,50,28,36,63,59,10,48,56,33,31,52,50,11,55,49,31,58,75,61,38,71,67,44,62,89,72,36,81,88,48,50,72,64,22,38,49,33,44,60,65,61,40,59,87,81,50,74,46,101,77,48,84,77,80,53,65,68,55,56,53,50,50,74,65,39,65,58,52,53,31,49,48,50,21,44,40,22,32,33,30,27,43,46,17,58,68,63,36,41,49,51,58,55,39,60,48,64,81,54,56,50,46,58,30,27,48,64,49,19,59,22,31,47,49,11,45,52,48,31,51,53,51,51,50,37,35,74,71,62,76,42,54,58,67,60,49,39,51,50,30,51,52,50,30,40,52,27,39,55,44,44,62,72,54,81,51,49,66,60,42,50,52,34,50,30,51,25,41,15,35,40,61,29,42,60,70,58,46,45,62,58,52,44,64,67,30,78,51,72,69,44,28,52,52,48,51,51,51,49,53,43,47,45,36,46,19,43,45,48,12,30,64,51,58,27,61,78,47,51,79,68,29,52,68,34,36,51,52,21,40,53,25,36,53,49,17,50,51,22,49,54,51,37,50,49,54,50,50,53,47,53,53,51,47,68,73,40,62,76,61,58,60,59,72,75,101,137,82,84,78,82,80,80,78,78,79,76,76,73,80,60,73,64,59,59,57,52,49,53,52,48,50,52,51,43,48,51,32,30,52,50,38,47,52,56,45,36,58,53,41,52,50,45,52,24,52,53,44,22,51,52,45,28,51,68,44,42,68,36,51,27,68,38,25,45,45,90,76,68,46,13,52,47,55,66,29,67,55,52,48,44,66,56,49,23,45,46,59,16,42,24,32,53,38,20,51,65,37,28,68,54,34,52,59,48,50,74,77,40,56,58,24,59,50,52,16,51,33,30,32,46,30,11,52,36,34,34,50,45,39,70,42,66,33,60,67,46,41,41,48,34,29,30,51,30,16,50,33,50,23,36,52,64,56,46,52,57,55,53,42,57,70,66,35,36,70,76,56,36,54,55,51,49,52,53,39,54,56,50,35,54,53,17,53,33,53,35,18,50,48,50,30,62,41,36,74,44,45,53,57,95,76,35,43,22,42,31,49,50,28,37,65,58,10,48,57,33,31,51,50,11,54,49,31,58,75,63,39,69,68,46,63,90,74,37,80,86,48,48,72,64,22,37,50,31,45,60,66,60,38,58,88,80,49,76,45,100,78,50,83,77,78,52,65,67,56,57,52,51,52,75,65,38,67,60,52,54,30,49,46,49,22,44,40,22,30,34,31,28,43,47,18,59,69,63,37,40,51,52,60,53,38,60,48,64,81,52,55,50,45,59,31,26,48,64,48,19,59,22,31,47,48,11,45,51,48,32,52,53,50,49,52,38,33,74,72,62,75,44,55,60,66,59,49,40,50,51,29,49,51,49,30,40,53,27,39,55,44,44,63,71,54,81,52,51,65,61,41,50,52,34,51,30,51,24,42,14,36,39,61,29,41,60,70,57,45,46,62,57,53,45,65,66,30,77,51,72,68,43,29,51,52,50,51,52,51,49,52,43,47,42,36,46,20,44,44,48,12,30,65,51,58,29,62,78,46,50,80,68,30,52,68,34,36,50,52,20,42,53,25,36,53,49,17,50,51,22,49,54,51,36,52,50,54,51,51,52,48,52,52,52,48,68,73,40,61,74,59,57,60,58,71,77,100

Sequence (956 aa):
MGSSKELHVNTEQSSPANSASENESGSANDAHLRSAYRKSDLRLLYWYSFVYVWMRIHASNITNTAIINIEKGDGIKEQLGNLTSSQWAWCLAIFYYPYAAFEPASTLLLKKFSPRVWMSRIMITWGIVSMCQAATQNYSGLLATRFFLGLAEAGFYPGVLYHLTFWYPATDTALRIAFFYACGQFSGTISGLLAFAISYMNGVGGLAGWRWVFILEGIPAVLMGIVTWFTLPNFPEDSAWLSEEERRAVLDNRPKTQPTADSKTWNSKETREIFKDSRNYSYTFLWICHAIGGWGIAKVLPTVIYELHLSGSAITQLLTMPCYTLGFIVLNGAGWLIHRGYISSWQTVLAMEVICIACYIALILVRGAVSRYMLVTIAIASSMGVLPILWPERIRAARGTTTAGLMIGFTNAAAQLTGIVGPMVYQDRFGPRYTVSYSVSIALIAGAIVGVLVTWWLIWKRDQREAKEPDAAEHSAEMGSSKELHVNTEQSSPANSASENESGSANDAHLRSAYRKSDLRLLYWYSFVYVWMRIHASNITNTAIINIEKGDGIKEQLGNLTSSQWAWCLAIFYYPYAAFEPASTLLLKKFSPRVWMSRIMITWGIVSMCQAATQNYSGLLATRFFLGLAEAGFYPGVLYHLTFWYPATDTALRIAFFYACGQFSGTISGLLAFAISYMNGVGGLAGWRWVFILEGIPAVLMGIVTWFTLPNFPEDSAWLSEEERRAVLDNRPKTQPTADSKTWNSKETREIFKDSRNYSYTFLWICHAIGGWGIAKVLPTVIYELHLSGSAITQLLTMPCYTLGFIVLNGAGWLIHRGYISSWQTVLAMEVICIACYIALILVRGAVSRYMLVTIAIASSMGVLPILWPERIRAARGTTTAGLMIGFTNAAAQLTGIVGPMVYQDRFGPRYTVSYSVSIALIAGAIVGVLVTWWLIWKRDQREAKEPDAAEHSAE

Secondary structure (DSSP, 8-state):
---------------THHHHHHHHHHHHHHHHHHHHHHHHIIIIIHHHHHHHHHHHHHHTHHHHHTTTTGGGT--HHHHTT---HHHHHHHHHTTHHHHHHHHHHHHHHHTTS-HHHHHHHHHHHHHHHHHHHTT--SHHHHHHHHHHHHHHHTTHHHHHHHHHHTTS-HHHHHHHHHHHHHHHTTHHHHHHHHHHHHHTTTTGGG--HHHHHHHHHHHHHHHHHHHHHHH----GGG-TTS-HHHHHHHHHHS-TTS--TTS----HHHHHHHHH-HHHHHHHHHHHHHHHHHHGGGGGHHHHHHTTTSS-HHHHHHHTHHHHHHHHHHHHHHHHHHHTTSS-HHHHHHHHHHHHHHHHHHHHH---HHHHHHHHHHHHHHHHTHHHHHHHHHHHHS-SHHHHHHHHHHHHHHHTHHHHHHHHHT-GGGTTT-HHHHHHHHHHHHHHHHHHHHHHHHHHHHHHHHHH-HHHHHHH--/---------------THHHHHHHHHHHHHHHHHHHHHHHHIIIIIHHHHHHHHHHHHHHTHHHHHTTTTGGGT--HHHHTT---HHHHHHHHHTTHHHHHHHHHHHHHHHTTS-HHHHHHHHHHHHHHHHHHHTT--SHHHHHHHHHHHHHHHTTHHHHHHHHHHTTS-HHHHHHHHHHHHHHHTTHHHHHHHHHHHHHTTTTGGG--HHHHHHHHHHHHHHHHHHHHHHH----GGG-TTS-HHHHHHHHHHS-TTS--TTS----HHHHHHHHH-HHHHHHHHHHHHHHHHHHGGGGGHHHHHHTTTSS-HHHHHHHTHHHHHHHHHHHHHHHHHHHTTSS-HHHHHHHHHHHHHHHHHHHHH---HHHHHHHHHHHHHHHHTHHHHHHHHHHHHS-SHHHHHHHHHHHHHHHTHHHHHHHHHT-GGGTTT-HHHHHHHHHHHHHHHHHHHHHHHHHHHHHHHHHH-HHHHHHH--

InterPro domains:
  IPR011701 Major facilitator superfamily [PF07690] (75-423)
  IPR020846 Major facilitator superfamily domain [PS50850] (44-463)
  IPR036259 MFS transporter superfamily [G3DSA:1.20.1250.20] (33-248)
  IPR036259 MFS transporter superfamily [SSF103473] (29-465)

Foldseek 3Di:
DDPPPPPPPPPPPPPCVVVVVVVVVVVVLVVLQVVLVVVQCVQALVLLLVLLLLVLLLLCLLLLQQAQCVVVVLGPCNQQPNDALVLSLLLLQLLLVLLLVCLVVLLVCCLVDFLLVLQLQLLQQLLVLLLQCLVHRHSVSSSVSSNSNSNSNNHSLSSSLVQLLQQDALVVSVVSVLVSVLSNLLSLLVSLVVLLVLSVCACPVHGGSSSSSSNVSSVVSNVSSVVSNPRHDRHLVPDPVRDPSSSVSRVVNNDPPRDDSPPPQDPVVLVVVLVVDPLLVLVLLLLLLLLQLQCLCVSNVLVQLVQLVPDHSSVSSNLSNLLSVLLSVVQVVVVVCVVVVNDPLLVLLLVLLVLLLVLLVVLLVDDHSVSNSVSSSSSSSSSSRNCSSCLVVQQVVQLDSSSSVVSVSVSVSSSSVSSNCSSVLVGPVCDNSSNSSSVSSSVSSVSSSVSSVVSVVVVVVVVVVCVVCVPVVVVVND/DDPDPPPPPPPPPPPPVVVVVVVVVVVVLVVLQVVLVVVQCVQALVLLLVLLLLVLLLLCLLLLQQAQCVVVVLGPCNQQPNPALVLSLLLLFLLLVLLLVCLVVLLVCCLVDFLLLLQLQLLQQLLVLLLQCLVHRHSVSSSVSSNSNSNSNNHSLSSSLVQLLQQDALVVSVVSVLVSVLSNLLSLLVSLVVLLVLSVCACPVHGGSSSSSSNVSSVVSNVSSVVSNPRHDGHLVPDPVRDPSSSVSRVVNNDPPRDDSPPPQDPVVLVVVLVVDPLLVLVLLLLLLLLQLQCLCVSNVLVQLVLLVPDHSSVSSNLSNLLSVLLSVVQVVVVVCVVVPNDPLLVLLLVLLVLLLVLLVVLLVDDHSVSNSVSSSSSSSSSSRNCSSCLVVLQVVQLDSSSSVVSVSVSVSSSSVSSNCSSVLVGPVCDNSSNSSSVSSSVSSVSSSVSSVVSVVVVVVVVVVCVVCVPVVVVVND

Radius of gyration: 31.34 Å; Cα contacts (8 Å, |Δi|>4): 1313; chains: 2; bounding box: 74×118×80 Å

Organism: NCBI:txid717836